Protein AF-0000000084809858 (afdb_homodimer)

Secondary structure (DSSP, 8-state):
-----------------------TT---HHHHHHHS-------------BTTBEEEEEE--B--TTTT-SB-HHHHHHHHHHTT-SEEEE--BSS--HHH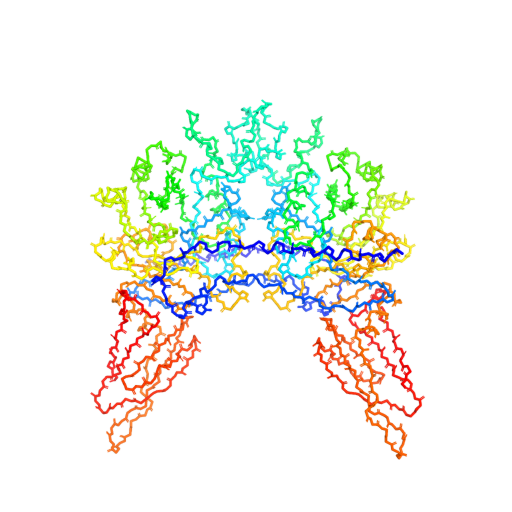HHHHHHTGGGS-TT-----SS-----S-TT---S-TTHHHHHHHHHHTTTTPEEEEEEEEE-SSGGG-EEEEES-S-GGG---SSHHHHHHHHHHTT-EEEEE-TTTT-SS----HHHHHHHHTT---EEEEEETTEE-THHHHHHHHHTPEEEEE--BSS-STTTTGGGT-PPPEEEEEESSSSHHHHHHHHHTT-EEEEETTEEEE-HHHHHHHHHHHEEEEEEEE-TTT--EEEEEEE-SS--EEEE-TTS--EEE-TT-EEEEEE-TTPPEEEEETTEESSSS---EEEE--/-----------------------TT---HHHHHHHS-------------BTTBEEEEEE--B--TTTT-SB-HHHHHHHHHHTT-SEEEE--BSS--HHHHHHHHHTGGGS-TT-----SS-----S-TT---S-TTHHHHHHHHHHTTTTPEEEEEEEEE-SSGGG-EEEEES-S-GGG---SSHHHHHHHHHHTT-EEEEE-TTTT-SS----HHHHHHHHTT---EEEEEETTEE-THHHHHHHHHT-EEEEE--BSS-STTTTGGGT-PPPEEEEEESSSSHHHHHHHHHTT-EEEEETTEEEE-HHHHHHHHHHHEEEEEEEE-TTT--EEEEEEE-SS--EEEE-TTS--EEE-TT-EEEEEE-TTPPEEEEETTEESSSS---EEEE--

Organism: NCBI:txid717959

Solvent-accessible surface area (backbone atoms only — not comparable to full-atom values): 41506 Å² total; per-residue (Å²): 135,84,78,75,77,75,74,76,73,76,73,72,76,68,78,66,72,73,70,67,75,60,41,74,79,52,54,57,58,70,51,43,74,60,27,43,71,73,65,86,66,63,44,78,66,50,67,48,62,43,95,83,17,40,60,41,36,22,30,73,34,30,40,20,41,83,2,68,11,34,28,33,40,52,45,50,43,53,50,38,44,37,63,34,41,41,33,40,23,41,24,34,39,72,50,48,36,54,38,53,30,55,50,45,54,32,37,44,64,62,33,55,87,77,66,61,43,62,79,58,76,59,40,61,60,57,76,40,95,77,63,86,49,51,45,57,49,48,57,41,51,48,24,43,63,48,18,66,80,69,72,41,35,67,40,34,31,27,18,49,56,46,83,62,71,67,62,39,38,31,35,32,34,55,47,82,56,54,68,62,29,74,50,88,50,68,68,52,22,54,48,40,31,48,73,56,65,21,45,24,28,40,38,52,64,48,68,91,26,88,50,79,66,69,34,73,55,43,51,50,42,54,72,72,61,57,58,41,24,34,34,31,29,39,59,63,45,56,39,45,67,46,44,50,50,26,62,77,66,68,27,16,44,26,9,17,40,62,37,36,68,75,60,49,77,75,14,55,75,68,74,32,65,65,36,21,18,37,36,43,15,78,48,82,45,71,66,36,43,49,50,17,44,77,68,40,37,28,30,16,32,44,79,65,33,34,34,36,53,52,68,58,50,52,45,50,49,57,52,26,39,48,73,44,80,75,46,67,41,84,90,72,42,34,28,37,32,37,42,34,28,71,18,58,60,49,42,35,35,32,40,85,96,48,75,72,44,77,47,46,48,67,36,74,45,78,49,77,36,57,52,97,46,54,47,54,37,29,36,68,42,32,29,49,33,68,84,40,51,49,71,47,75,42,83,119,136,82,79,76,77,76,74,76,71,75,73,72,74,67,78,64,70,74,70,67,71,62,41,71,82,52,56,56,61,71,53,43,72,61,28,43,72,74,65,86,68,63,44,78,66,50,68,49,62,43,97,84,17,40,60,40,36,23,32,74,34,28,40,20,42,84,2,70,12,34,27,32,41,52,46,50,44,52,51,37,43,37,60,35,41,40,34,39,25,41,25,34,40,70,52,49,35,52,39,52,33,55,51,44,55,31,38,43,65,62,31,54,87,76,67,61,44,62,77,57,76,59,39,60,60,57,78,37,94,78,63,85,50,49,46,57,50,47,57,40,50,49,23,44,63,48,18,66,80,69,72,39,35,66,41,33,32,28,19,48,57,46,83,61,72,66,64,40,38,31,35,32,33,56,48,82,56,55,68,63,27,76,50,88,49,67,67,52,22,54,48,39,30,48,74,57,66,21,46,24,29,39,40,52,64,46,67,93,24,86,49,77,68,68,34,74,54,44,51,50,41,52,71,71,62,58,55,41,25,36,33,31,29,39,60,65,44,54,40,46,66,46,43,50,50,25,63,76,66,68,26,16,44,27,8,17,41,62,36,38,66,75,62,48,77,76,14,55,74,67,74,32,66,65,36,20,18,36,36,42,15,80,49,82,44,71,68,36,44,49,50,16,45,75,68,41,36,28,30,17,30,46,80,65,33,36,35,37,52,52,66,60,50,51,44,48,50,56,52,26,39,50,75,43,80,76,44,66,40,84,89,72,42,33,29,36,32,36,42,35,27,72,18,59,60,51,42,37,35,32,40,84,95,48,74,69,44,76,46,46,48,68,35,73,45,78,48,77,37,58,54,95,47,54,46,54,37,30,35,68,42,33,31,48,33,67,85,42,50,50,72,46,74,41,84,118

InterPro domains:
  IPR003141 Polymerase/histidinol phosphatase, N-terminal [SM00481] (58-164)
  IPR004013 PHP domain [PF02811] (59-197)
  IPR016195 Polymerase/histidinol phosphatase-like [SSF89550] (54-302)
  IPR052018 PHP domain-containing protein [PTHR42924] (51-271)

pLDDT: mean 84.74, std 21.34, range [23.03, 98.94]

Radius of gyration: 29.97 Å; Cα contacts (8 Å, |Δi|>4): 1801; chains: 2; bounding box: 86×95×62 Å

Nearest PDB structures (foldseek):
  3e38-assembly1_B  TM=9.019E-01  e=1.355E-35  Phocaeicola vulgatus ATCC 8482
  7ug9-assembly1_A  TM=7.389E-01  e=3.335E-10  Escherichia coli
  9etk-assembly1_A  TM=5.899E-01  e=2.523E-08  Vibrio cholerae
  1e07-assembly1_A  TM=3.672E-01  e=1.810E-01  Homo sapiens
  8i4t-assembly1_H  TM=3.820E-01  e=1.246E+00  Severe fever with thrombocytopenia syndrome virus

Sequence (792 aa):
MKKLLFLAAALSAACAASAQGYYTDAYNPDITRHTGRIAAQRAEFILPEVNGYNVYKADLHTHSVYSDGDCTPEFRVREAWYDGLDVLAITEHVEYRRHEGKMLNFLKGYVPEGTEAINNNIIRRSADERGIQSDLNLPVKLARETARKYGLTIIPGAEITREPIAYGHYNALFTTDNNSLYATDALQSLRNAKAQGALVMHNHPGWRRKSLEHPEFEVKAYGEGLIDGIEIMNGAEFYPKAIARAHARKLFVSANTDIHDATAETYRLQGHSRNMTLIFARNNSLEALREALEARRTLAYSFGTIAGDEQLLKDLFTASVRTKVLHTDPSNGRRTVSLTNGSSVEYVLRFPGQNPVVLKPFSTLMTTVGRDKPLDVTVENMWYSEKDHPRIEINLMKKLLFLAAALSAACAASAQGYYTDAYNPDITRHTGRIAAQRAEFILPEVNGYNVYKADLHTHSVYSDGDCTPEFRVREAWYDGLDVLAITEHVEYRRHEGKMLNFLKGYVPEGTEAINNNIIRRSADERGIQSDLNLPVKLARETARKYGLTIIPGAEITREPIAYGHYNALFTTDNNSLYATDALQSLRNAKAQGALVMHNHPGWRRKSLEHPEFEVKAYGEGLIDGIEIMNGAEFYPKAIARAHARKLFVSANTDIHDATAETYRLQGHSRNMTLIFARNNSLEALREALEARRTLAYSFGTIAGDEQLLKDLFTASVRTKVLHTDPSNGRRTVSLTNGSSVEYVLRFPGQNPVVLKPFSTLMTTVGRDKPLDVTVENMWYSEKDHPRIEINL

Foldseek 3Di:
DPPPPPPPPPPLPPPPPPPPPPPVVVPPPVVVVVVPPPPQAADAFFFFAFPLFDKFWEFAAEEALQFQFDHALLVVLSLCRNLHGQEYEYAHAPQGRQNVLVVCVVVVVVDDPVPHSPPDRGCCVPVPPPADPDFLCVSQVVNCVSNVNRNHHYWYWYKYDDPPCLLAIKIWTNAPGSSQQDDNDSLVSLVSSVVRPTAIEGEPCPPPHPDNDHDPNNCVCLVVVSHAAYEQAEAPDGNQQVLVVCVVSVHAYEHHHSHRYRCCVRAVVVPHRAKTKIFGFNDNDPVRRVVSRNNNVIWTDHRQAIEHAQVSVQSRQPRQWDKDFDDADPVFRKTKMKIFGATQHKWWKDFPPDDIDIDHHRDMDIDIDGHQAWGWIWTCRYYSHSHDTHIDTHGD/DPPPPPPPPPPLPPPPPPPPDPPVVVPPPVVVVVVPPPPQAADAFFFFAFPLFDKFWEFAAEEALQFQFDHALLVVLSLCRNLHGQEYEYAHAPQGRQNVLVVCVVVVVVDDPVPHSPPDRGCCVPVPPPADPDFLCVSQVVNVVSNVNRNHHYWYWYKYDDPPCLLAIKIWTNAPGSSQQDDNDSLVSLVSSVVRVTAIEGEPCPPPDPDNDHDPNNCVCLVVVSHAAYEQAEAPDGNQQVLVVCVVSVHAYEHHHSHRYRCCVRAVVVPHRAKTKIFGFNDNDPVRRVVSRNNNVIWTDHRQAIEHAQVSVQSRQPRQWDKDFDDADPVFRKTKMKIFGATQHKWWKDFPPDDTDIDHHRDMDIDIDGHQAWGWIWGCSYYSHSHDTHIDTHGD

Structure (mmCIF, N/CA/C/O backbone):
data_AF-0000000084809858-model_v1
#
loop_
_entity.id
_entity.type
_entity.pdbx_description
1 polymer 'Histidinol phosphatase and related hydrolases of the PHP family'
#
loop_
_atom_site.group_PDB
_atom_site.id
_atom_site.type_symbol
_atom_site.label_atom_id
_atom_site.label_alt_id
_atom_site.label_comp_id
_atom_site.label_asym_id
_atom_site.label_entity_id
_atom_site.label_seq_id
_atom_site.pdbx_PDB_ins_code
_atom_site.Cartn_x
_atom_site.Cartn_y
_atom_site.Cartn_z
_atom_site.occupancy
_atom_site.B_iso_or_equiv
_atom_site.auth_seq_id
_atom_site.auth_comp_id
_atom_site.auth_asym_id
_atom_site.auth_atom_id
_atom_site.pdbx_PDB_model_num
ATOM 1 N N . MET A 1 1 ? 8.969 -48.906 28.484 1 25.41 1 MET A N 1
ATOM 2 C CA . MET A 1 1 ? 9.688 -47.625 28.562 1 25.41 1 MET A CA 1
ATOM 3 C C . MET A 1 1 ? 8.945 -46.562 27.781 1 25.41 1 MET A C 1
ATOM 5 O O . MET A 1 1 ? 8.734 -46.656 26.578 1 25.41 1 MET A O 1
ATOM 9 N N . LYS A 1 2 ? 8.016 -45.844 28.5 1 28.03 2 LYS A N 1
ATOM 10 C CA . LYS A 1 2 ? 6.879 -44.969 28.188 1 28.03 2 LYS A CA 1
ATOM 11 C C . LYS A 1 2 ? 7.344 -43.688 27.547 1 28.03 2 LYS A C 1
ATOM 13 O O . LYS A 1 2 ? 8.117 -42.938 28.141 1 28.03 2 LYS A O 1
ATOM 18 N N . LYS A 1 3 ? 7.461 -43.688 26.188 1 28.19 3 LYS A N 1
ATOM 19 C CA . LYS A 1 3 ? 7.988 -42.656 25.297 1 28.19 3 LYS A CA 1
ATOM 20 C C . LYS A 1 3 ? 7.355 -41.312 25.578 1 28.19 3 LYS A C 1
ATOM 22 O O . LYS A 1 3 ? 6.141 -41.156 25.438 1 28.19 3 LYS A O 1
ATOM 27 N N . LEU A 1 4 ? 7.902 -40.562 26.547 1 25.06 4 LEU A N 1
ATOM 28 C CA . LEU A 1 4 ? 7.48 -39.25 26.984 1 25.06 4 LEU A CA 1
ATOM 29 C C . LEU A 1 4 ? 7.461 -38.281 25.812 1 25.06 4 LEU A C 1
ATOM 31 O O . LEU A 1 4 ? 8.477 -38.062 25.141 1 25.06 4 LEU A O 1
ATOM 35 N N . LEU A 1 5 ? 6.344 -38.188 25.156 1 23.94 5 LEU A N 1
ATOM 36 C CA . LEU A 1 5 ? 5.984 -37.312 24.047 1 23.94 5 LEU A CA 1
ATOM 37 C C . LEU A 1 5 ? 6.285 -35.844 24.375 1 23.94 5 LEU A C 1
ATOM 39 O O . LEU A 1 5 ? 5.688 -35.281 25.297 1 23.94 5 LEU A O 1
ATOM 43 N N . PHE A 1 6 ? 7.594 -35.469 24.406 1 25.19 6 PHE A N 1
ATOM 44 C CA . PHE A 1 6 ? 7.945 -34.094 24.656 1 25.19 6 PHE A CA 1
ATOM 45 C C . PHE A 1 6 ? 7.266 -33.156 23.656 1 25.19 6 PHE A C 1
ATOM 47 O O . PHE A 1 6 ? 7.484 -33.281 22.453 1 25.19 6 PHE A O 1
ATOM 54 N N . LEU A 1 7 ? 6.07 -32.75 23.938 1 24.38 7 LEU A N 1
ATOM 55 C CA . LEU A 1 7 ? 5.289 -31.719 23.266 1 24.38 7 LEU A CA 1
ATOM 56 C C . LEU A 1 7 ? 6.094 -30.422 23.156 1 24.38 7 LEU A C 1
ATOM 58 O O . LEU A 1 7 ? 6.422 -29.797 24.172 1 24.38 7 LEU A O 1
ATOM 62 N N . ALA A 1 8 ? 7.066 -30.391 22.266 1 26.62 8 ALA A N 1
ATOM 63 C CA . ALA A 1 8 ? 7.746 -29.125 22.047 1 26.62 8 ALA A CA 1
ATOM 64 C C . ALA A 1 8 ? 6.742 -28 21.781 1 26.62 8 ALA A C 1
ATOM 66 O O . ALA A 1 8 ? 6.016 -28.047 20.781 1 26.62 8 ALA A O 1
ATOM 67 N N . ALA A 1 9 ? 6.199 -27.422 22.797 1 25.33 9 ALA A N 1
ATOM 68 C CA . ALA A 1 9 ? 5.414 -26.188 22.797 1 25.33 9 ALA A CA 1
ATOM 69 C C . ALA A 1 9 ? 6.145 -25.078 22.047 1 25.33 9 ALA A C 1
ATOM 71 O O . ALA A 1 9 ? 7.219 -24.641 22.469 1 25.33 9 ALA A O 1
ATOM 72 N N . ALA A 1 10 ? 6.172 -25.203 20.766 1 26.22 10 ALA A N 1
ATOM 73 C CA . ALA A 1 10 ? 6.688 -24.078 20 1 26.22 10 ALA A CA 1
ATOM 74 C C . ALA A 1 10 ? 6.09 -22.766 20.484 1 26.22 10 ALA A C 1
ATOM 76 O O . ALA A 1 10 ? 4.879 -22.547 20.391 1 26.22 10 ALA A O 1
ATOM 77 N N . LEU A 1 11 ? 6.688 -22.188 21.547 1 23.78 11 LEU A N 1
ATOM 78 C CA . LEU A 1 11 ? 6.398 -20.844 22.031 1 23.78 11 LEU A CA 1
ATOM 79 C C . LEU A 1 11 ? 6.445 -19.828 20.891 1 23.78 11 LEU A C 1
ATOM 81 O O . LEU A 1 11 ? 7.484 -19.656 20.25 1 23.78 11 LEU A O 1
ATOM 85 N N . SER A 1 12 ? 5.371 -19.719 20.203 1 25.11 12 SER A N 1
ATOM 86 C CA . SER A 1 12 ? 5.113 -18.625 19.266 1 25.11 12 SER A CA 1
ATOM 87 C C . SER A 1 12 ? 5.531 -17.281 19.859 1 25.11 12 SER A C 1
ATOM 89 O O . SER A 1 12 ? 5.004 -16.859 20.891 1 25.11 12 SER A O 1
ATOM 91 N N . ALA A 1 13 ? 6.805 -17.078 19.844 1 24.69 13 ALA A N 1
ATOM 92 C CA . ALA A 1 13 ? 7.219 -15.742 20.25 1 24.69 13 ALA A CA 1
ATOM 93 C C . ALA A 1 13 ? 6.379 -14.68 19.547 1 24.69 13 ALA A C 1
ATOM 95 O O . ALA A 1 13 ? 6.473 -14.508 18.328 1 24.69 13 ALA A O 1
ATOM 96 N N . ALA A 1 14 ? 5.234 -14.477 20.031 1 24.84 14 ALA A N 1
ATOM 97 C CA . ALA A 1 14 ? 4.465 -13.266 19.75 1 24.84 14 ALA A CA 1
ATOM 98 C C . ALA A 1 14 ? 5.348 -12.023 19.828 1 24.84 14 ALA A C 1
ATOM 100 O O . ALA A 1 14 ? 5.965 -11.75 20.859 1 24.84 14 ALA A O 1
ATOM 101 N N . CYS A 1 15 ? 6.09 -11.773 18.828 1 25.97 15 CYS A N 1
ATOM 102 C CA . CYS A 1 15 ? 6.691 -10.438 18.812 1 25.97 15 CYS A CA 1
ATOM 103 C C . CYS A 1 15 ? 5.73 -9.406 19.391 1 25.97 15 CYS A C 1
ATOM 105 O O . CYS A 1 15 ? 4.691 -9.117 18.781 1 25.97 15 CYS A O 1
ATOM 107 N N . ALA A 1 16 ? 5.688 -9.367 20.719 1 26.03 16 ALA A N 1
ATOM 108 C CA . ALA A 1 16 ? 5.074 -8.234 21.406 1 26.03 16 ALA A CA 1
ATOM 109 C C . ALA A 1 16 ? 5.59 -6.914 20.859 1 26.03 16 ALA A C 1
ATOM 111 O O . ALA A 1 16 ? 6.793 -6.641 20.891 1 26.03 16 ALA A O 1
ATOM 112 N N . ALA A 1 17 ? 5.082 -6.465 19.844 1 28.56 17 ALA A N 1
ATOM 113 C CA . ALA A 1 17 ? 5.223 -5.016 19.75 1 28.56 17 ALA A CA 1
ATOM 114 C C . ALA A 1 17 ? 5.109 -4.359 21.125 1 28.56 17 ALA A C 1
ATOM 116 O O . ALA A 1 17 ? 4.082 -4.48 21.797 1 28.56 17 ALA A O 1
ATOM 117 N N . SER A 1 18 ? 6.168 -4.48 21.828 1 25.73 18 SER A N 1
ATOM 118 C CA . SER A 1 18 ? 6.188 -3.641 23.031 1 25.73 18 SER A CA 1
ATOM 119 C C . SER A 1 18 ? 5.484 -2.311 22.781 1 25.73 18 SER A C 1
ATOM 121 O O . SER A 1 18 ? 5.883 -1.545 21.891 1 25.73 18 SER A O 1
ATOM 123 N N . ALA A 1 19 ? 4.281 -2.324 23.016 1 29.11 19 ALA A N 1
ATOM 124 C CA . ALA A 1 19 ? 3.539 -1.089 23.25 1 29.11 19 ALA A CA 1
ATOM 125 C C . ALA A 1 19 ? 4.277 -0.193 24.25 1 29.11 19 ALA A C 1
ATOM 127 O O . ALA A 1 19 ? 4.348 -0.499 25.438 1 29.11 19 ALA A O 1
ATOM 128 N N . GLN A 1 20 ? 5.387 0.285 24 1 28.97 20 GLN A N 1
ATOM 129 C CA . GLN A 1 20 ? 5.832 1.333 24.922 1 28.97 20 GLN A CA 1
ATOM 130 C C . GLN A 1 20 ? 4.648 2.123 25.469 1 28.97 20 GLN A C 1
ATOM 132 O O . GLN A 1 20 ? 3.711 2.439 24.734 1 28.97 20 GLN A O 1
ATOM 137 N N . GLY A 1 21 ? 4.504 2.107 26.766 1 29.97 21 GLY A N 1
ATOM 138 C CA . GLY A 1 21 ? 3.514 2.816 27.562 1 29.97 21 GLY A CA 1
ATOM 139 C C . GLY A 1 21 ? 3.254 4.227 27.062 1 29.97 21 GLY A C 1
ATOM 140 O O . GLY A 1 21 ? 4.172 5.047 27 1 29.97 21 GLY A O 1
ATOM 141 N N . TYR A 1 22 ? 2.354 4.359 26.109 1 31.97 22 TYR A N 1
ATOM 142 C CA . TYR A 1 22 ? 1.729 5.551 25.547 1 31.97 22 TYR A CA 1
ATOM 143 C C . TYR A 1 22 ? 1.34 6.535 26.641 1 31.97 22 TYR A C 1
ATOM 145 O O . TYR A 1 22 ? 1.13 6.141 27.797 1 31.97 22 TYR A O 1
ATOM 153 N N . TYR A 1 23 ? 1.723 7.641 26.516 1 36.31 23 TYR A N 1
ATOM 154 C CA . TYR A 1 23 ? 1.139 8.703 27.328 1 36.31 23 TYR A CA 1
ATOM 155 C C . TYR A 1 23 ? -0.349 8.453 27.562 1 36.31 23 TYR A C 1
ATOM 157 O O . TYR A 1 23 ? -1.108 8.281 26.609 1 36.31 23 TYR A O 1
ATOM 165 N N . THR A 1 24 ? -0.735 7.82 28.719 1 36.41 24 THR A N 1
ATOM 166 C CA . THR A 1 24 ? -2.047 7.461 29.25 1 36.41 24 THR A CA 1
ATOM 167 C C . THR A 1 24 ? -3.068 8.555 28.953 1 36.41 24 THR A C 1
ATOM 169 O O . THR A 1 24 ? -4.266 8.281 28.859 1 36.41 24 THR A O 1
ATOM 172 N N . ASP A 1 25 ? -2.674 9.688 28.969 1 36.97 25 ASP A N 1
ATOM 173 C CA . ASP A 1 25 ? -3.74 10.68 28.938 1 36.97 25 ASP A CA 1
ATOM 174 C C . ASP A 1 25 ? -4.199 10.953 27.5 1 36.97 25 ASP A C 1
ATOM 176 O O . ASP A 1 25 ? -4.992 11.867 27.266 1 36.97 25 ASP A O 1
ATOM 180 N N . ALA A 1 26 ? -3.547 10.406 26.578 1 40.69 26 ALA A N 1
ATOM 181 C CA . ALA A 1 26 ? -4.027 10.547 25.219 1 40.69 26 ALA A CA 1
ATOM 182 C C . ALA A 1 26 ? -5.266 9.688 24.969 1 40.69 26 ALA A C 1
ATOM 184 O O . ALA A 1 26 ? -5.148 8.5 24.672 1 40.69 26 ALA A O 1
ATOM 185 N N . TYR A 1 27 ? -6.305 9.688 25.938 1 35.72 27 TYR A N 1
ATOM 186 C CA . TYR A 1 27 ? -7.48 8.828 25.922 1 35.72 27 TYR A CA 1
ATOM 187 C C . TYR A 1 27 ? -8.422 9.219 24.781 1 35.72 27 TYR A C 1
ATOM 189 O O . TYR A 1 27 ? -9.625 8.93 24.844 1 35.72 27 TYR A O 1
ATOM 197 N N . ASN A 1 28 ? -8.172 9.914 23.844 1 38.06 28 ASN A N 1
ATOM 198 C CA . ASN A 1 28 ? -9.477 10.148 23.234 1 38.06 28 ASN A CA 1
ATOM 199 C C . ASN A 1 28 ? -10.102 8.859 22.719 1 38.06 28 ASN A C 1
ATOM 201 O O . ASN A 1 28 ? -9.531 8.188 21.859 1 38.06 28 ASN A O 1
ATOM 205 N N . PRO A 1 29 ? -11.109 8.398 23.375 1 35.59 29 PRO A N 1
ATOM 206 C CA . PRO A 1 29 ? -11.898 7.191 23.109 1 35.59 29 PRO A CA 1
ATOM 207 C C . PRO A 1 29 ? -12.078 6.914 21.625 1 35.59 29 PRO A C 1
ATOM 209 O O . PRO A 1 29 ? -12.008 5.758 21.203 1 35.59 29 PRO A O 1
ATOM 212 N N . ASP A 1 30 ? -12.562 7.895 20.969 1 38.91 30 ASP A N 1
ATOM 213 C CA . ASP A 1 30 ? -12.93 7.613 19.578 1 38.91 30 ASP A CA 1
ATOM 214 C C . ASP A 1 30 ? -11.695 7.383 18.719 1 38.91 30 ASP A C 1
ATOM 216 O O . ASP A 1 30 ? -11.734 6.598 17.766 1 38.91 30 ASP A O 1
ATOM 220 N N . ILE A 1 31 ? -10.75 8.211 18.984 1 40.38 31 ILE A N 1
ATOM 221 C CA . ILE A 1 31 ? -9.461 7.902 18.359 1 40.38 31 ILE A CA 1
ATOM 222 C C . ILE A 1 31 ? -8.969 6.543 18.859 1 40.38 31 ILE A C 1
ATOM 224 O O . ILE A 1 31 ? -8.172 5.883 18.188 1 40.38 31 ILE A O 1
ATOM 228 N N . THR A 1 32 ? -9.312 6.27 20.156 1 37.81 32 THR A N 1
ATOM 229 C CA . THR A 1 32 ? -9.016 4.969 20.734 1 37.81 32 THR A CA 1
ATOM 230 C C . THR A 1 32 ? -9.648 3.85 19.922 1 37.81 32 THR A C 1
ATOM 232 O O . THR A 1 32 ? -9.148 2.719 19.922 1 37.81 32 THR A O 1
ATOM 235 N N . ARG A 1 33 ? -10.945 4.148 19.672 1 37.75 33 ARG A N 1
ATOM 236 C CA . ARG A 1 33 ? -11.516 3.109 18.828 1 37.75 33 ARG A CA 1
ATOM 237 C C . ARG A 1 33 ? -10.641 2.846 17.609 1 37.75 33 ARG A C 1
ATOM 239 O O . ARG A 1 33 ? -10.602 1.727 17.094 1 37.75 33 ARG A O 1
ATOM 246 N N . HIS A 1 34 ? -10.117 3.891 17.109 1 38.59 34 HIS A N 1
ATOM 247 C CA . HIS A 1 34 ? -9.273 3.754 15.93 1 38.59 34 HIS A CA 1
ATOM 248 C C . HIS A 1 34 ? -7.797 3.729 16.312 1 38.59 34 HIS A C 1
ATOM 250 O O . HIS A 1 34 ? -6.941 3.432 15.469 1 38.59 34 HIS A O 1
ATOM 256 N N . THR A 1 35 ? -7.5 4.375 17.422 1 39.62 35 THR A N 1
ATOM 257 C CA . THR A 1 35 ? -6.117 4.547 17.844 1 39.62 35 THR A CA 1
ATOM 258 C C . THR A 1 35 ? -5.496 3.203 18.219 1 39.62 35 THR A C 1
ATOM 260 O O . THR A 1 35 ? -4.324 3.141 18.594 1 39.62 35 THR A O 1
ATOM 263 N N . GLY A 1 36 ? -6.355 2.316 18.594 1 38.56 36 GLY A N 1
ATOM 264 C CA . GLY A 1 36 ? -5.566 1.111 18.797 1 38.56 36 GLY A CA 1
ATOM 265 C C . GLY A 1 36 ? -4.672 0.781 17.625 1 38.56 36 GLY A C 1
ATOM 266 O O . GLY A 1 36 ? -4.914 1.236 16.5 1 38.56 36 GLY A O 1
ATOM 267 N N . ARG A 1 37 ? -3.48 0.61 17.969 1 43.88 37 ARG A N 1
ATOM 268 C CA . ARG A 1 37 ? -2.59 0.079 16.953 1 43.88 37 ARG A CA 1
ATOM 269 C C . ARG A 1 37 ? -3.363 -0.751 15.93 1 43.88 37 ARG A C 1
ATOM 271 O O . ARG A 1 37 ? -4.055 -1.705 16.297 1 43.88 37 ARG A O 1
ATOM 278 N N . ILE A 1 38 ? -3.934 0.092 15.094 1 50.16 38 ILE A N 1
ATOM 279 C CA . ILE A 1 38 ? -4.52 -0.708 14.023 1 50.16 38 ILE A CA 1
ATOM 280 C C . ILE A 1 38 ? -3.676 -1.96 13.797 1 50.16 38 ILE A C 1
ATOM 282 O O . ILE A 1 38 ? -2.504 -1.867 13.422 1 50.16 38 ILE A O 1
ATOM 286 N N . ALA A 1 39 ? -4.004 -2.928 14.602 1 58.38 39 ALA A N 1
ATOM 287 C CA . ALA A 1 39 ? -3.361 -4.23 14.445 1 58.38 39 ALA A CA 1
ATOM 288 C C . ALA A 1 39 ? -3.391 -4.68 12.984 1 58.38 39 ALA A C 1
ATOM 290 O O . ALA A 1 39 ? -4.41 -4.539 12.305 1 58.38 39 ALA A O 1
ATOM 291 N N . ALA A 1 40 ? -2.277 -4.812 12.508 1 64.5 40 ALA A N 1
ATOM 292 C CA . ALA A 1 40 ? -2.119 -5.402 11.18 1 64.5 40 ALA A CA 1
ATOM 293 C C . ALA A 1 40 ? -3.059 -6.59 10.984 1 64.5 40 ALA A C 1
ATOM 295 O O . ALA A 1 40 ? -3.199 -7.426 11.883 1 64.5 40 ALA A O 1
ATOM 296 N N . GLN A 1 41 ? -3.965 -6.559 10.047 1 76.81 41 GLN A N 1
ATOM 297 C CA . GLN A 1 41 ? -4.836 -7.691 9.742 1 76.81 41 GLN A CA 1
ATOM 298 C C . GLN A 1 41 ? -4.434 -8.359 8.43 1 76.81 41 GLN A C 1
ATOM 300 O O . GLN A 1 41 ? -4.16 -7.68 7.441 1 76.81 41 GLN A O 1
ATOM 305 N N . ARG A 1 42 ? -4.301 -9.656 8.516 1 88.5 42 ARG A N 1
ATOM 306 C CA . ARG A 1 42 ? -4.004 -10.484 7.348 1 88.5 42 ARG A CA 1
ATOM 307 C C . ARG A 1 42 ? -5.281 -10.852 6.598 1 88.5 42 ARG A C 1
ATOM 309 O O . ARG A 1 42 ? -6.27 -11.258 7.207 1 88.5 42 ARG A O 1
ATOM 316 N N . ALA A 1 43 ? -5.297 -10.555 5.277 1 91.25 43 ALA A N 1
ATOM 317 C CA . ALA A 1 43 ? -6.418 -10.977 4.441 1 91.25 43 ALA A CA 1
ATOM 318 C C . ALA A 1 43 ? -6.297 -12.453 4.07 1 91.25 43 ALA A C 1
ATOM 320 O O . ALA A 1 43 ? -5.652 -12.797 3.08 1 91.25 43 ALA A O 1
ATOM 321 N N . GLU A 1 44 ? -7.004 -13.273 4.77 1 90.94 44 GLU A N 1
ATOM 322 C CA . GLU A 1 44 ? -6.891 -14.719 4.562 1 90.94 44 GLU A CA 1
ATOM 323 C C . GLU A 1 44 ? -7.52 -15.133 3.24 1 90.94 44 GLU A C 1
ATOM 325 O O . GLU A 1 44 ? -8.57 -14.617 2.854 1 90.94 44 GLU A O 1
ATOM 330 N N . PHE A 1 45 ? -6.883 -15.953 2.51 1 95.62 45 PHE A N 1
ATOM 331 C CA . PHE A 1 45 ? -7.391 -16.656 1.341 1 95.62 45 PHE A CA 1
ATOM 332 C C . PHE A 1 45 ? -7.512 -18.156 1.621 1 95.62 45 PHE A C 1
ATOM 334 O O . PHE A 1 45 ? -6.535 -18.891 1.492 1 95.62 45 PHE A O 1
ATOM 341 N N . ILE A 1 46 ? -8.68 -18.547 1.908 1 93.81 46 ILE A N 1
ATOM 342 C CA . ILE A 1 46 ? -8.914 -19.875 2.453 1 93.81 46 ILE A CA 1
ATOM 343 C C . ILE A 1 46 ? -9.141 -20.875 1.312 1 93.81 46 ILE A C 1
ATOM 345 O O . ILE A 1 46 ? -10.008 -20.656 0.46 1 93.81 46 ILE A O 1
ATOM 349 N N . LEU A 1 47 ? -8.32 -21.891 1.25 1 97 47 LEU A N 1
ATOM 350 C CA . LEU A 1 47 ? -8.422 -23 0.3 1 97 47 LEU A CA 1
ATOM 351 C C . LEU A 1 47 ? -8.414 -24.344 1.022 1 97 47 LEU A C 1
ATOM 353 O O . LEU A 1 47 ? -7.777 -24.484 2.07 1 97 47 LEU A O 1
ATOM 357 N N . PRO A 1 48 ? -9.102 -25.312 0.462 1 94.75 48 PRO A N 1
ATOM 358 C CA . PRO A 1 48 ? -9.086 -26.641 1.072 1 94.75 48 PRO A CA 1
ATOM 359 C C . PRO A 1 48 ? -7.816 -27.422 0.761 1 94.75 48 PRO A C 1
ATOM 361 O O . PRO A 1 48 ? -7.062 -27.047 -0.14 1 94.75 48 PRO A O 1
ATOM 364 N N . GLU A 1 49 ? -7.605 -28.438 1.624 1 93.94 49 GLU A N 1
ATOM 365 C CA . GLU A 1 49 ? -6.672 -29.484 1.202 1 93.94 49 GLU A CA 1
ATOM 366 C C . GLU A 1 49 ? -7.191 -30.219 -0.021 1 93.94 49 GLU A C 1
ATOM 368 O O . GLU A 1 49 ? -8.391 -30.5 -0.123 1 93.94 49 GLU A O 1
ATOM 373 N N . VAL A 1 50 ? -6.324 -30.5 -0.923 1 97.38 50 VAL A N 1
ATOM 374 C CA . VAL A 1 50 ? -6.699 -31.203 -2.15 1 97.38 50 VAL A CA 1
ATOM 375 C C . VAL A 1 50 ? -5.828 -32.438 -2.332 1 97.38 50 VAL A C 1
ATOM 377 O O . VAL A 1 50 ? -4.613 -32.344 -2.506 1 97.38 50 VAL A O 1
ATOM 380 N N . ASN A 1 51 ? -6.426 -33.594 -2.275 1 96 51 ASN A N 1
ATOM 381 C CA . ASN A 1 51 ? -5.75 -34.875 -2.516 1 96 51 ASN A CA 1
ATOM 382 C C . ASN A 1 51 ? -4.531 -35.031 -1.612 1 96 51 ASN A C 1
ATOM 384 O O . ASN A 1 51 ? -3.461 -35.438 -2.072 1 96 51 ASN A O 1
ATOM 388 N N . GLY A 1 52 ? -4.633 -34.594 -0.48 1 96.38 52 GLY A N 1
ATOM 389 C CA . GLY A 1 52 ? -3.576 -34.781 0.499 1 96.38 52 GLY A CA 1
ATOM 390 C C . GLY A 1 52 ? -2.537 -33.688 0.483 1 96.38 52 GLY A C 1
ATOM 391 O O . GLY A 1 52 ? -1.576 -33.719 1.253 1 96.38 52 GLY A O 1
ATOM 392 N N . TYR A 1 53 ? -2.697 -32.656 -0.354 1 98.5 53 TYR A N 1
ATOM 393 C CA . TYR A 1 53 ? -1.768 -31.531 -0.43 1 98.5 53 TYR A CA 1
ATOM 394 C C . TYR A 1 53 ? -2.404 -30.266 0.117 1 98.5 53 TYR A C 1
ATOM 396 O O . TYR A 1 53 ? -3.592 -30.016 -0.1 1 98.5 53 TYR A O 1
ATOM 404 N N . ASN A 1 54 ? -1.646 -29.562 0.887 1 97.75 54 ASN A N 1
ATOM 405 C CA . ASN A 1 54 ? -2.031 -28.188 1.2 1 97.75 54 ASN A CA 1
ATOM 406 C C . ASN A 1 54 ? -1.836 -27.266 0.002 1 97.75 54 ASN A C 1
ATOM 408 O O . ASN A 1 54 ? -0.939 -27.484 -0.814 1 97.75 54 ASN A O 1
ATOM 412 N N . VAL A 1 55 ? -2.676 -26.281 -0.079 1 98.62 55 VAL A N 1
ATOM 413 C CA . VAL A 1 55 ? -2.545 -25.328 -1.168 1 98.62 55 VAL A CA 1
ATOM 414 C C . VAL A 1 55 ? -1.91 -24.031 -0.647 1 98.62 55 VAL A C 1
ATOM 416 O O . VAL A 1 55 ? -2.539 -23.281 0.104 1 98.62 55 VAL A O 1
ATOM 419 N N . TYR A 1 56 ? -0.725 -23.766 -1.033 1 98.69 56 TYR A N 1
ATOM 420 C CA . TYR A 1 56 ? 0.009 -22.594 -0.593 1 98.69 56 TYR A CA 1
ATOM 421 C C . TYR A 1 56 ? -0.094 -21.469 -1.621 1 98.69 56 TYR A C 1
ATOM 423 O O . TYR A 1 56 ? 0.036 -21.703 -2.824 1 98.69 56 TYR A O 1
ATOM 431 N N . LYS A 1 57 ? -0.422 -20.281 -1.172 1 98.81 57 LYS A N 1
ATOM 432 C CA . LYS A 1 57 ? -0.507 -19.094 -2.002 1 98.81 57 LYS A CA 1
ATOM 433 C C . LYS A 1 57 ? 0.864 -18.438 -2.176 1 98.81 57 LYS A C 1
ATOM 435 O O . LYS A 1 57 ? 1.513 -18.078 -1.191 1 98.81 57 LYS A O 1
ATOM 440 N N . ALA A 1 58 ? 1.266 -18.297 -3.482 1 98.88 58 ALA A N 1
ATOM 441 C CA . ALA A 1 58 ? 2.625 -17.828 -3.742 1 98.88 58 ALA A CA 1
ATOM 442 C C . ALA A 1 58 ? 2.633 -16.719 -4.777 1 98.88 58 ALA A C 1
ATOM 444 O O . ALA A 1 58 ? 1.809 -16.703 -5.695 1 98.88 58 ALA A O 1
ATOM 445 N N . ASP A 1 59 ? 3.477 -15.742 -4.59 1 98.88 59 ASP A N 1
ATOM 446 C CA . ASP A 1 59 ? 3.898 -14.812 -5.629 1 98.88 59 ASP A CA 1
ATOM 447 C C . ASP A 1 59 ? 5.363 -15.039 -6.004 1 98.88 59 ASP A C 1
ATOM 449 O O . ASP A 1 59 ? 6.262 -14.75 -5.215 1 98.88 59 ASP A O 1
ATOM 453 N N . LEU A 1 60 ? 5.594 -15.492 -7.227 1 98.88 60 LEU A N 1
ATOM 454 C CA . LEU A 1 60 ? 6.914 -15.961 -7.625 1 98.88 60 LEU A CA 1
ATOM 455 C C . LEU A 1 60 ? 7.633 -14.914 -8.469 1 98.88 60 LEU A C 1
ATOM 457 O O . LEU A 1 60 ? 8.68 -15.203 -9.062 1 98.88 60 LEU A O 1
ATOM 461 N N . HIS A 1 61 ? 7.078 -13.695 -8.594 1 98.81 61 HIS A N 1
ATOM 462 C CA . HIS A 1 61 ? 7.617 -12.641 -9.438 1 98.81 61 HIS A CA 1
ATOM 463 C C . HIS A 1 61 ? 7.383 -11.266 -8.82 1 98.81 61 HIS A C 1
ATOM 465 O O . HIS A 1 61 ? 6.348 -10.641 -9.062 1 98.81 61 HIS A O 1
ATOM 471 N N . THR A 1 62 ? 8.414 -10.766 -8.078 1 98.31 62 THR A N 1
ATOM 472 C CA . THR A 1 62 ? 8.297 -9.484 -7.391 1 98.31 62 THR A CA 1
ATOM 473 C C . THR A 1 62 ? 9.602 -8.695 -7.496 1 98.31 62 THR A C 1
ATOM 475 O O . THR A 1 62 ? 10.664 -9.273 -7.727 1 98.31 62 THR A O 1
ATOM 478 N N . HIS A 1 63 ? 9.531 -7.418 -7.297 1 97.62 63 HIS A N 1
ATOM 479 C CA . HIS A 1 63 ? 10.703 -6.547 -7.348 1 97.62 63 HIS A CA 1
ATOM 480 C C . HIS A 1 63 ? 10.734 -5.602 -6.152 1 97.62 63 HIS A C 1
ATOM 482 O O . HIS A 1 63 ? 9.688 -5.25 -5.602 1 97.62 63 HIS A O 1
ATOM 488 N N . SER A 1 64 ? 11.867 -5.227 -5.754 1 97.62 64 SER A N 1
ATOM 489 C CA . SER A 1 64 ? 12.094 -4.266 -4.68 1 97.62 64 SER A CA 1
ATOM 490 C C . SER A 1 64 ? 13.023 -3.143 -5.129 1 97.62 64 SER A C 1
ATOM 492 O O . SER A 1 64 ? 13.32 -3.014 -6.32 1 97.62 64 SER A O 1
ATOM 494 N N . VAL A 1 65 ? 13.477 -2.266 -4.199 1 96.12 65 VAL A N 1
ATOM 495 C CA . VAL A 1 65 ? 14.297 -1.092 -4.48 1 96.12 65 VAL A CA 1
ATOM 496 C C . VAL A 1 65 ? 15.664 -1.527 -4.992 1 96.12 65 VAL A C 1
ATOM 498 O O . VAL A 1 65 ? 16.438 -0.711 -5.512 1 96.12 65 VAL A O 1
ATOM 501 N N . TYR A 1 66 ? 16 -2.832 -4.914 1 95.5 66 TYR A N 1
ATOM 502 C CA . TYR A 1 66 ? 17.328 -3.289 -5.32 1 95.5 66 TYR A CA 1
ATOM 503 C C . TYR A 1 66 ? 17.344 -3.67 -6.797 1 95.5 66 TYR A C 1
ATOM 505 O O . TYR A 1 66 ? 18.297 -4.301 -7.27 1 95.5 66 TYR A O 1
ATOM 513 N N . SER A 1 67 ? 16.344 -3.422 -7.539 1 93.75 67 SER A N 1
ATOM 514 C CA . SER A 1 67 ? 16.312 -3.32 -8.992 1 93.75 67 SER A CA 1
ATOM 515 C C . SER A 1 67 ? 15.43 -2.16 -9.453 1 93.75 67 SER A C 1
ATOM 517 O O . SER A 1 67 ? 15.852 -1.004 -9.422 1 93.75 67 SER A O 1
ATOM 519 N N . ASP A 1 68 ? 14.125 -2.418 -9.625 1 93.19 68 ASP A N 1
ATOM 520 C CA . ASP A 1 68 ? 13.32 -1.303 -10.117 1 93.19 68 ASP A CA 1
ATOM 521 C C . ASP A 1 68 ? 11.977 -1.237 -9.391 1 93.19 68 ASP A C 1
ATOM 523 O O . ASP A 1 68 ? 11.055 -0.547 -9.836 1 93.19 68 ASP A O 1
ATOM 527 N N . GLY A 1 69 ? 11.797 -1.967 -8.312 1 95 69 GLY A N 1
ATOM 528 C CA . GLY A 1 69 ? 10.648 -1.79 -7.438 1 95 69 GLY A CA 1
ATOM 529 C C . GLY A 1 69 ? 10.789 -0.595 -6.512 1 95 69 GLY A C 1
ATOM 530 O O . GLY A 1 69 ? 11.898 -0.111 -6.273 1 95 69 GLY A O 1
ATOM 531 N N . ASP A 1 70 ? 9.719 -0.197 -5.895 1 95.88 70 ASP A N 1
ATOM 532 C CA . ASP A 1 70 ? 9.75 1.043 -5.125 1 95.88 70 ASP A CA 1
ATOM 533 C C . ASP A 1 70 ? 9.562 0.769 -3.633 1 95.88 70 ASP A C 1
ATOM 535 O O . ASP A 1 70 ? 9.289 1.687 -2.857 1 95.88 70 ASP A O 1
ATOM 539 N N . CYS A 1 71 ? 9.695 -0.51 -3.23 1 96.38 71 CYS A N 1
ATOM 540 C CA . CYS A 1 71 ? 9.617 -0.912 -1.831 1 96.38 71 CYS A CA 1
ATOM 541 C C . CYS A 1 71 ? 10.781 -1.831 -1.463 1 96.38 71 CYS A C 1
ATOM 543 O O . CYS A 1 71 ? 11.328 -2.516 -2.324 1 96.38 71 CYS A O 1
ATOM 545 N N . THR A 1 72 ? 11.102 -1.893 -0.195 1 96.94 72 THR A N 1
ATOM 546 C CA . THR A 1 72 ? 12.18 -2.75 0.271 1 96.94 72 THR A CA 1
ATOM 547 C C . THR A 1 72 ? 11.742 -4.211 0.309 1 96.94 72 THR A C 1
ATOM 549 O O . THR A 1 72 ? 10.547 -4.504 0.258 1 96.94 72 THR A O 1
ATOM 552 N N . PRO A 1 73 ? 12.734 -5.113 0.357 1 97.94 73 PRO A N 1
ATOM 553 C CA . PRO A 1 73 ? 12.367 -6.52 0.545 1 97.94 73 PRO A CA 1
ATOM 554 C C . PRO A 1 73 ? 11.555 -6.758 1.816 1 97.94 73 PRO A C 1
ATOM 556 O O . PRO A 1 73 ? 10.656 -7.602 1.832 1 97.94 73 PRO A O 1
ATOM 559 N N . GLU A 1 74 ? 11.859 -6.027 2.918 1 95.88 74 GLU A N 1
ATOM 560 C CA . GLU A 1 74 ? 11.117 -6.145 4.168 1 95.88 74 GLU A CA 1
ATOM 561 C C . GLU A 1 74 ? 9.648 -5.762 3.973 1 95.88 74 GLU A C 1
ATOM 563 O O . GLU A 1 74 ? 8.75 -6.457 4.449 1 95.88 74 GLU A O 1
ATOM 568 N N . PHE A 1 75 ? 9.508 -4.664 3.234 1 96 75 PHE A N 1
ATOM 569 C CA . PHE A 1 75 ? 8.156 -4.234 2.885 1 96 75 PHE A CA 1
ATOM 570 C C . PHE A 1 75 ? 7.422 -5.324 2.113 1 96 75 PHE A C 1
ATOM 572 O O . PHE A 1 75 ? 6.262 -5.621 2.402 1 96 75 PHE A O 1
ATOM 579 N N . ARG A 1 76 ? 8.07 -5.902 1.153 1 97.75 76 ARG A N 1
ATOM 580 C CA . ARG A 1 76 ? 7.469 -6.934 0.317 1 97.75 76 ARG A CA 1
ATOM 581 C C . ARG A 1 76 ? 6.992 -8.117 1.159 1 97.75 76 ARG A C 1
ATOM 583 O O . ARG A 1 76 ? 5.934 -8.688 0.889 1 97.75 76 ARG A O 1
ATOM 590 N N . VAL A 1 77 ? 7.781 -8.492 2.143 1 97.31 77 VAL A N 1
ATOM 591 C CA . VAL A 1 77 ? 7.418 -9.602 3.016 1 97.31 77 VAL 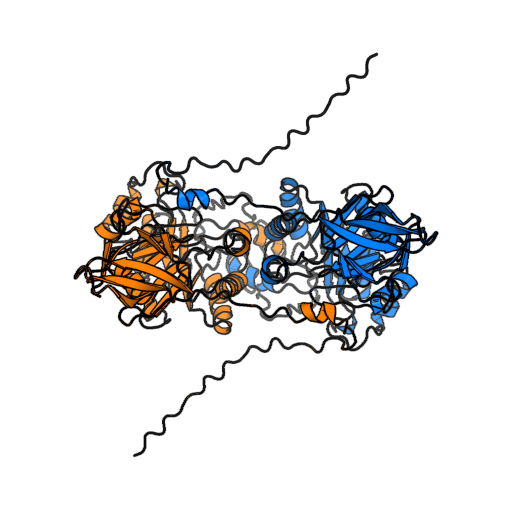A CA 1
ATOM 592 C C . VAL A 1 77 ? 6.172 -9.25 3.816 1 97.31 77 VAL A C 1
ATOM 594 O O . VAL A 1 77 ? 5.223 -10.031 3.885 1 97.31 77 VAL A O 1
ATOM 597 N N . ARG A 1 78 ? 6.125 -8.031 4.457 1 94.81 78 ARG A N 1
ATOM 598 C CA . ARG A 1 78 ? 4.953 -7.605 5.219 1 94.81 78 ARG A CA 1
ATOM 599 C C . ARG A 1 78 ? 3.715 -7.543 4.336 1 94.81 78 ARG A C 1
ATOM 601 O O . ARG A 1 78 ? 2.646 -8.023 4.723 1 94.81 78 ARG A O 1
ATOM 608 N N . GLU A 1 79 ? 3.936 -6.957 3.143 1 96 79 GLU A N 1
ATOM 609 C CA . GLU A 1 79 ? 2.852 -6.852 2.172 1 96 79 GLU A CA 1
ATOM 610 C C . GLU A 1 79 ? 2.301 -8.227 1.808 1 96 79 GLU A C 1
ATOM 612 O O . GLU A 1 79 ? 1.084 -8.414 1.733 1 96 79 GLU A O 1
ATOM 617 N N . ALA A 1 80 ? 3.211 -9.18 1.545 1 97.44 80 ALA A N 1
ATOM 618 C CA . ALA A 1 80 ? 2.801 -10.547 1.23 1 97.44 80 ALA A CA 1
ATOM 619 C C . ALA A 1 80 ? 1.979 -11.148 2.369 1 97.44 80 ALA A C 1
ATOM 621 O O . ALA A 1 80 ? 0.972 -11.812 2.131 1 97.44 80 ALA A O 1
ATOM 622 N N . TRP A 1 81 ? 2.422 -10.93 3.582 1 94.88 81 TRP A N 1
ATOM 623 C CA . TRP A 1 81 ? 1.683 -11.422 4.742 1 94.88 81 TRP A CA 1
ATOM 624 C C . TRP A 1 81 ? 0.292 -10.797 4.805 1 94.88 81 TRP A C 1
ATOM 626 O O . TRP A 1 81 ? -0.704 -11.508 4.973 1 94.88 81 TRP A O 1
ATOM 636 N N . TYR A 1 82 ? 0.232 -9.445 4.633 1 91.94 82 TYR A N 1
ATOM 637 C CA . TYR A 1 82 ? -1.052 -8.75 4.652 1 91.94 82 TYR A CA 1
ATOM 638 C C . TYR A 1 82 ? -1.996 -9.328 3.602 1 91.94 82 TYR A C 1
ATOM 640 O O . TYR A 1 82 ? -3.205 -9.422 3.83 1 91.94 82 TYR A O 1
ATOM 648 N N . ASP A 1 83 ? -1.455 -9.758 2.484 1 95.81 83 ASP A N 1
ATOM 649 C CA . ASP A 1 83 ? -2.256 -10.188 1.342 1 95.81 83 ASP A CA 1
ATOM 650 C C . ASP A 1 83 ? -2.625 -11.664 1.454 1 95.81 83 ASP A C 1
ATOM 652 O O . ASP A 1 83 ? -3.295 -12.211 0.576 1 95.81 83 ASP A O 1
ATOM 656 N N . GLY A 1 84 ? -2.131 -12.383 2.465 1 94.5 84 GLY A N 1
ATOM 657 C CA . GLY A 1 84 ? -2.553 -13.75 2.701 1 94.5 84 GLY A CA 1
ATOM 658 C C . GLY A 1 84 ? -1.647 -14.781 2.041 1 94.5 84 GLY A C 1
ATOM 659 O O . GLY A 1 84 ? -2.006 -15.953 1.936 1 94.5 84 GLY A O 1
ATOM 660 N N . LEU A 1 85 ? -0.468 -14.359 1.596 1 98.12 85 LEU A N 1
ATOM 661 C CA . LEU A 1 85 ? 0.45 -15.297 0.956 1 98.12 85 LEU A CA 1
ATOM 662 C C . LEU A 1 85 ? 1.137 -16.188 1.992 1 98.12 85 LEU A C 1
ATOM 664 O O . LEU A 1 85 ? 1.249 -15.805 3.16 1 98.12 85 LEU A O 1
ATOM 668 N N . ASP A 1 86 ? 1.572 -17.312 1.507 1 97.94 86 ASP A N 1
ATOM 669 C CA . ASP A 1 86 ? 2.395 -18.234 2.289 1 97.94 86 ASP A CA 1
ATOM 670 C C . ASP A 1 86 ? 3.842 -18.234 1.802 1 97.94 86 ASP A C 1
ATOM 672 O O . ASP A 1 86 ? 4.758 -18.547 2.564 1 97.94 86 ASP A O 1
ATOM 676 N N . VAL A 1 87 ? 4.02 -17.922 0.544 1 98.81 87 VAL A N 1
ATOM 677 C CA . VAL A 1 87 ? 5.301 -18.047 -0.146 1 98.81 87 VAL A CA 1
ATOM 678 C C . VAL A 1 87 ? 5.555 -16.812 -0.997 1 98.81 87 VAL A C 1
ATOM 680 O O . VAL A 1 87 ? 4.633 -16.281 -1.626 1 98.81 87 VAL A O 1
ATOM 683 N N . LEU A 1 88 ? 6.77 -16.297 -0.949 1 98.81 88 LEU A N 1
ATOM 684 C CA . LEU A 1 88 ? 7.184 -15.156 -1.749 1 98.81 88 LEU A CA 1
ATOM 685 C C . LEU A 1 88 ? 8.547 -15.398 -2.385 1 98.81 88 LEU A C 1
ATOM 687 O O . LEU A 1 88 ? 9.461 -15.906 -1.73 1 98.81 88 LEU A O 1
ATOM 691 N N . ALA A 1 89 ? 8.648 -15.094 -3.676 1 98.88 89 ALA A N 1
ATOM 692 C CA . ALA A 1 89 ? 9.969 -15.078 -4.305 1 98.88 89 ALA A CA 1
ATOM 693 C C . ALA A 1 89 ? 10.469 -13.648 -4.488 1 98.88 89 ALA A C 1
ATOM 695 O O . ALA A 1 89 ? 9.695 -12.75 -4.805 1 98.88 89 ALA A O 1
ATOM 696 N N . ILE A 1 90 ? 11.672 -13.438 -4.223 1 98.44 90 ILE A N 1
ATOM 697 C CA . ILE A 1 90 ? 12.352 -12.188 -4.527 1 98.44 90 ILE A CA 1
ATOM 698 C C . ILE A 1 90 ? 13.141 -12.328 -5.828 1 98.44 90 ILE A C 1
ATOM 700 O O . ILE A 1 90 ? 14.055 -13.148 -5.918 1 98.44 90 ILE A O 1
ATOM 704 N N . THR A 1 91 ? 12.742 -11.539 -6.84 1 98.5 91 THR A N 1
ATOM 705 C CA . THR A 1 91 ? 13.234 -11.781 -8.195 1 98.5 91 THR A CA 1
ATOM 706 C C . THR A 1 91 ? 13.711 -10.484 -8.836 1 98.5 91 THR A C 1
ATOM 708 O O . THR A 1 91 ? 13.297 -10.148 -9.945 1 98.5 91 THR A O 1
ATOM 711 N N . GLU A 1 92 ? 14.703 -9.875 -8.164 1 96.94 92 GLU A N 1
ATOM 712 C CA . GLU A 1 92 ? 15.273 -8.648 -8.719 1 96.94 92 GLU A CA 1
ATOM 713 C C . GLU A 1 92 ? 15.82 -8.883 -10.125 1 96.94 92 GLU A C 1
ATOM 715 O O . GLU A 1 92 ? 16.312 -9.977 -10.43 1 96.94 92 GLU A O 1
ATOM 720 N N . HIS A 1 93 ? 15.789 -7.828 -10.945 1 94.38 93 HIS A N 1
ATOM 721 C CA . HIS A 1 93 ? 16.422 -7.918 -12.258 1 94.38 93 HIS A CA 1
ATOM 722 C C . HIS A 1 93 ? 17.938 -8.109 -12.125 1 94.38 93 HIS A C 1
ATOM 724 O O . HIS A 1 93 ? 18.578 -7.414 -11.344 1 94.38 93 HIS A O 1
ATOM 730 N N . VAL A 1 94 ? 18.406 -8.945 -12.961 1 92.12 94 VAL A N 1
ATOM 731 C CA . VAL A 1 94 ? 19.844 -9.156 -13.016 1 92.12 94 VAL A CA 1
ATOM 732 C C . VAL A 1 94 ? 20.516 -7.996 -13.75 1 92.12 94 VAL A C 1
ATOM 734 O O . VAL A 1 94 ? 21.516 -7.449 -13.281 1 92.12 94 VAL A O 1
ATOM 737 N N . GLU A 1 95 ? 19.875 -7.531 -14.836 1 84.94 95 GLU A N 1
ATOM 738 C CA . GLU A 1 95 ? 20.547 -6.609 -15.742 1 84.94 95 GLU A CA 1
ATOM 739 C C . GLU A 1 95 ? 20.031 -5.184 -15.57 1 84.94 95 GLU A C 1
ATOM 741 O O . GLU A 1 95 ? 20.719 -4.219 -15.914 1 84.94 95 GLU A O 1
ATOM 746 N N . TYR A 1 96 ? 18.844 -5.047 -15.141 1 82.88 96 TYR A N 1
ATOM 747 C CA . TYR A 1 96 ? 18.188 -3.748 -15.078 1 82.88 96 TYR A CA 1
ATOM 748 C C . TYR A 1 96 ? 17.922 -3.34 -13.633 1 82.88 96 TYR A C 1
ATOM 750 O O . TYR A 1 96 ? 17.016 -3.873 -12.984 1 82.88 96 TYR A O 1
ATOM 758 N N . ARG A 1 97 ? 18.656 -2.295 -13.141 1 86.12 97 ARG A N 1
ATOM 759 C CA . ARG A 1 97 ? 18.531 -1.88 -11.75 1 86.12 97 ARG A CA 1
ATOM 760 C C . ARG A 1 97 ? 18.484 -0.361 -11.633 1 86.12 97 ARG A C 1
ATOM 762 O O . ARG A 1 97 ? 19.422 0.261 -11.156 1 86.12 97 ARG A O 1
ATOM 769 N N . ARG A 1 98 ? 17.359 0.206 -11.906 1 84 98 ARG A N 1
ATOM 770 C CA . ARG A 1 98 ? 17.109 1.641 -11.992 1 84 98 ARG A CA 1
ATOM 771 C C . ARG A 1 98 ? 17.469 2.338 -10.688 1 84 98 ARG A C 1
ATOM 773 O O . ARG A 1 98 ? 18.016 3.447 -10.695 1 84 98 ARG A O 1
ATOM 780 N N . HIS A 1 99 ? 17.234 1.763 -9.586 1 90.81 99 HIS A N 1
ATOM 781 C CA . HIS A 1 99 ? 17.422 2.422 -8.297 1 90.81 99 HIS A CA 1
ATOM 782 C C . HIS A 1 99 ? 18.891 2.402 -7.875 1 90.81 99 HIS A C 1
ATOM 784 O O . HIS A 1 99 ? 19.297 3.162 -6.992 1 90.81 99 HIS A O 1
ATOM 790 N N . GLU A 1 100 ? 19.703 1.54 -8.5 1 88.25 100 GLU A N 1
ATOM 791 C CA . GLU A 1 100 ? 21.109 1.449 -8.156 1 88.25 100 GLU A CA 1
ATOM 792 C C . GLU A 1 100 ? 21.812 2.787 -8.367 1 88.25 100 GLU A C 1
ATOM 794 O O . GLU A 1 100 ? 22.578 3.232 -7.504 1 88.25 100 GLU A O 1
ATOM 799 N N . GLY A 1 101 ? 21.547 3.434 -9.516 1 84.69 101 GLY A N 1
ATOM 800 C CA . GLY A 1 101 ? 22.125 4.738 -9.773 1 84.69 101 GLY A CA 1
ATOM 801 C C . GLY A 1 101 ? 21.734 5.785 -8.75 1 84.69 101 GLY A C 1
ATOM 802 O O . GLY A 1 101 ? 22.562 6.586 -8.32 1 84.69 101 GLY A O 1
ATOM 803 N N . LYS A 1 102 ? 20.562 5.797 -8.352 1 88.5 102 LYS A N 1
ATOM 804 C CA . LYS A 1 102 ? 20.078 6.738 -7.344 1 88.5 102 LYS A CA 1
ATOM 805 C C . LYS A 1 102 ? 20.75 6.492 -5.996 1 88.5 102 LYS A C 1
ATOM 807 O O . LYS A 1 102 ? 21.078 7.441 -5.281 1 88.5 102 LYS A O 1
ATOM 812 N N . MET A 1 103 ? 20.875 5.195 -5.699 1 90.06 103 MET A N 1
ATOM 813 C CA . MET A 1 103 ? 21.562 4.848 -4.457 1 90.06 103 MET A CA 1
ATOM 814 C C . MET A 1 103 ? 23.016 5.352 -4.477 1 90.06 103 MET A C 1
ATOM 816 O O . MET A 1 103 ? 23.5 5.879 -3.479 1 90.06 103 MET A O 1
ATOM 820 N N . LEU A 1 104 ? 23.672 5.176 -5.551 1 87.31 104 LEU A N 1
ATOM 821 C CA . LEU A 1 104 ? 25.047 5.637 -5.676 1 87.31 104 LEU A CA 1
ATOM 822 C C . LEU A 1 104 ? 25.141 7.152 -5.527 1 87.31 104 LEU A C 1
ATOM 824 O O . LEU A 1 104 ? 26.062 7.668 -4.887 1 87.31 104 LEU A O 1
ATOM 828 N N . ASN A 1 105 ? 24.156 7.844 -6.117 1 86.81 105 ASN A N 1
ATOM 829 C CA . ASN A 1 105 ? 24.109 9.297 -5.977 1 86.81 105 ASN A CA 1
ATOM 830 C C . ASN A 1 105 ? 23.875 9.711 -4.531 1 86.81 105 ASN A C 1
ATOM 832 O O . ASN A 1 105 ? 24.469 10.688 -4.055 1 86.81 105 ASN A O 1
ATOM 836 N N . PHE A 1 106 ? 23.047 9.047 -3.885 1 89.81 106 PHE A N 1
ATOM 837 C CA . PHE A 1 106 ? 22.75 9.305 -2.48 1 89.81 106 PHE A CA 1
ATOM 838 C C . PHE A 1 106 ? 23.984 9.086 -1.619 1 89.81 106 PHE A C 1
ATOM 840 O O . PHE A 1 106 ? 24.266 9.883 -0.719 1 89.81 106 PHE A O 1
ATOM 847 N N . LEU A 1 107 ? 24.75 8.008 -1.99 1 88.38 107 LEU A N 1
ATOM 848 C CA . LEU A 1 107 ? 25.906 7.594 -1.21 1 88.38 107 LEU A CA 1
ATOM 849 C C . LEU A 1 107 ? 27.188 8.156 -1.809 1 88.38 107 LEU A C 1
ATOM 851 O O . LEU A 1 107 ? 28.25 7.539 -1.705 1 88.38 107 LEU A O 1
ATOM 855 N N . LYS A 1 108 ? 27.094 9.242 -2.441 1 83.88 108 LYS A N 1
ATOM 856 C CA . LYS A 1 108 ? 28.188 9.781 -3.236 1 83.88 108 LYS A CA 1
ATOM 857 C C . LYS A 1 108 ? 29.422 10.008 -2.377 1 83.88 108 LYS A C 1
ATOM 859 O O . LYS A 1 108 ? 30.562 9.875 -2.857 1 83.88 108 LYS A O 1
ATOM 864 N N . GLY A 1 109 ? 29.25 10.305 -1.141 1 81.06 109 GLY A N 1
ATOM 865 C CA . GLY A 1 109 ? 30.391 10.539 -0.272 1 81.06 109 GLY A CA 1
ATOM 866 C C . GLY A 1 109 ? 31.125 9.273 0.107 1 81.06 109 GLY A C 1
ATOM 867 O O . GLY A 1 109 ? 32.25 9.32 0.607 1 81.06 109 GLY A O 1
ATOM 868 N N . TYR A 1 110 ? 30.594 8.078 -0.2 1 81.81 110 TYR A N 1
ATOM 869 C CA . TYR A 1 110 ? 31.172 6.789 0.155 1 81.81 110 TYR A CA 1
ATOM 870 C C . TYR A 1 110 ? 31.844 6.145 -1.05 1 81.81 110 TYR A C 1
ATOM 872 O O . TYR A 1 110 ? 32.594 5.176 -0.906 1 81.81 110 TYR A O 1
ATOM 880 N N . VAL A 1 111 ? 31.516 6.695 -2.229 1 81.94 111 VAL A N 1
ATOM 881 C CA . VAL A 1 111 ? 32 6.043 -3.441 1 81.94 111 VAL A CA 1
ATOM 882 C C . VAL A 1 111 ? 33.094 6.887 -4.074 1 81.94 111 VAL A C 1
ATOM 884 O O . VAL A 1 111 ? 33.125 8.109 -3.939 1 81.94 111 VAL A O 1
ATOM 887 N N . PRO A 1 112 ? 34.062 6.176 -4.73 1 78.88 112 PRO A N 1
ATOM 888 C CA . PRO A 1 112 ? 35.125 6.938 -5.379 1 78.88 112 PRO A CA 1
ATOM 889 C C . PRO A 1 112 ? 34.594 7.988 -6.348 1 78.88 112 PRO A C 1
ATOM 891 O O . PRO A 1 112 ? 33.562 7.797 -6.961 1 78.88 112 PRO A O 1
ATOM 894 N N . GLU A 1 113 ? 35.406 9.062 -6.309 1 76.12 113 GLU A N 1
ATOM 895 C CA . GLU A 1 113 ? 35.062 10.125 -7.254 1 76.12 113 GLU A CA 1
ATOM 896 C C . GLU A 1 113 ? 34.969 9.586 -8.68 1 76.12 113 GLU A C 1
ATOM 898 O O . GLU A 1 113 ? 35.781 8.773 -9.094 1 76.12 113 GLU A O 1
ATOM 903 N N . GLY A 1 114 ? 34.031 9.953 -9.422 1 69.38 114 GLY A N 1
ATOM 904 C CA . GLY A 1 114 ? 33.875 9.508 -10.805 1 69.38 114 GLY A CA 1
ATOM 905 C C . GLY A 1 114 ? 32.969 8.305 -10.938 1 69.38 114 GLY A C 1
ATOM 906 O O . GLY A 1 114 ? 32.656 7.883 -12.055 1 69.38 114 GLY A O 1
ATOM 907 N N . THR A 1 115 ? 32.906 7.668 -9.633 1 69.19 115 THR A N 1
ATOM 908 C CA . THR A 1 115 ? 31.922 6.598 -9.727 1 69.19 115 THR A CA 1
ATOM 909 C C . THR A 1 115 ? 30.594 7.129 -10.266 1 69.19 115 THR A C 1
ATOM 911 O O . THR A 1 115 ? 29.984 8.016 -9.664 1 69.19 115 THR A O 1
ATOM 914 N N . GLU A 1 116 ? 30.562 7.375 -11.625 1 55.25 116 GLU A N 1
ATOM 915 C CA . GLU A 1 116 ? 29.375 7.965 -12.242 1 55.25 116 GLU A CA 1
ATOM 916 C C . GLU A 1 116 ? 28.172 7.047 -12.102 1 55.25 116 GLU A C 1
ATOM 918 O O . GLU A 1 116 ? 28.281 5.832 -12.266 1 55.25 116 GLU A O 1
ATOM 923 N N . ALA A 1 117 ? 27.281 7.543 -11.227 1 54.28 117 ALA A N 1
ATOM 924 C CA . ALA A 1 117 ? 25.953 6.938 -11.391 1 54.28 117 ALA A CA 1
ATOM 925 C C . ALA A 1 117 ? 25.578 6.84 -12.867 1 54.28 117 ALA A C 1
ATOM 927 O O . ALA A 1 117 ? 25.656 7.828 -13.602 1 54.28 117 ALA A O 1
ATOM 928 N N . ILE A 1 118 ? 26 5.852 -13.562 1 44.16 118 ILE A N 1
ATOM 929 C CA . ILE A 1 118 ? 25.469 5.773 -14.914 1 44.16 118 ILE A CA 1
ATOM 930 C C . ILE A 1 118 ? 24.031 6.305 -14.945 1 44.16 118 ILE A C 1
ATOM 932 O O . ILE A 1 118 ? 23.156 5.777 -14.258 1 44.16 118 ILE A O 1
ATOM 936 N N . ASN A 1 119 ? 24.031 7.566 -15.086 1 39.38 119 ASN A N 1
ATOM 937 C CA . ASN A 1 119 ? 22.766 8.297 -15.211 1 39.38 119 ASN A CA 1
ATOM 938 C C . ASN A 1 119 ? 21.609 7.352 -15.469 1 39.38 119 ASN A C 1
ATOM 940 O O . ASN A 1 119 ? 20.562 7.445 -14.805 1 39.38 119 ASN A O 1
ATOM 944 N N . ASN A 1 120 ? 21.312 7.156 -16.844 1 36.06 120 ASN A N 1
ATOM 945 C CA . ASN A 1 120 ? 20.078 7.008 -17.609 1 36.06 120 ASN A CA 1
ATOM 946 C C . ASN A 1 120 ? 19.5 5.602 -17.469 1 36.06 120 ASN A C 1
ATOM 948 O O . ASN A 1 120 ? 20.25 4.621 -17.453 1 36.06 120 ASN A O 1
ATOM 952 N N . ASN A 1 121 ? 18.172 5.504 -17.281 1 37.06 121 ASN A N 1
ATOM 953 C CA . ASN A 1 121 ? 17.25 4.375 -17.312 1 37.06 121 ASN A CA 1
ATOM 954 C C . ASN A 1 121 ? 18 3.041 -17.281 1 37.06 121 ASN A C 1
ATOM 956 O O . ASN A 1 121 ? 17.641 2.139 -16.531 1 37.06 121 ASN A O 1
ATOM 960 N N . ILE A 1 122 ? 18.422 2.746 -18.469 1 36.12 122 ILE A N 1
ATOM 961 C CA . ILE A 1 122 ? 19.047 1.465 -18.781 1 36.12 122 ILE A CA 1
ATOM 962 C C . ILE A 1 122 ? 20.453 1.411 -18.172 1 36.12 122 ILE A C 1
ATOM 964 O O . ILE A 1 122 ? 21.328 2.178 -18.562 1 36.12 122 ILE A O 1
ATOM 968 N N . ILE A 1 123 ? 20.625 1.552 -16.953 1 35.47 123 ILE A N 1
ATOM 969 C CA . ILE A 1 123 ? 21.938 0.933 -16.875 1 35.47 123 ILE A CA 1
ATOM 970 C C . ILE A 1 123 ? 22.078 -0.119 -17.969 1 35.47 123 ILE A C 1
ATOM 972 O O . ILE A 1 123 ? 21.484 -1.196 -17.891 1 35.47 123 ILE A O 1
ATOM 976 N N . ARG A 1 124 ? 21.719 0.277 -19.125 1 36.91 124 ARG A N 1
ATOM 977 C CA . ARG A 1 124 ? 22.391 -0.643 -20.047 1 36.91 124 ARG A CA 1
ATOM 978 C C . ARG A 1 124 ? 23.812 -0.921 -19.594 1 36.91 124 ARG A C 1
ATOM 980 O O . ARG A 1 124 ? 24.766 -0.314 -20.094 1 36.91 124 ARG A O 1
ATOM 987 N N . ARG A 1 125 ? 24.203 -0.449 -18.422 1 38.16 125 ARG A N 1
ATOM 988 C CA . ARG A 1 125 ? 25.547 -1.006 -18.328 1 38.16 125 ARG A CA 1
ATOM 989 C C . ARG A 1 125 ? 25.625 -2.381 -18.984 1 38.16 125 ARG A C 1
ATOM 991 O O . ARG A 1 125 ? 24.859 -3.285 -18.625 1 38.16 125 ARG A O 1
ATOM 998 N N . SER A 1 126 ? 25.828 -2.393 -20.156 1 32.84 126 SER A N 1
ATOM 999 C CA . SER A 1 126 ? 26.625 -3.432 -20.812 1 32.84 126 SER A CA 1
ATOM 1000 C C . SER A 1 126 ? 27.391 -4.262 -19.781 1 32.84 126 SER A C 1
ATOM 1002 O O . SER A 1 126 ? 27.781 -3.748 -18.734 1 32.84 126 SER A O 1
ATOM 1004 N N . ALA A 1 127 ? 26.906 -5.414 -19.344 1 37.34 127 ALA A N 1
ATOM 1005 C CA . ALA A 1 127 ? 28.031 -6.316 -19.125 1 37.34 127 ALA A CA 1
ATOM 1006 C C . ALA A 1 127 ? 29.344 -5.691 -19.609 1 37.34 127 ALA A C 1
ATOM 1008 O O . ALA A 1 127 ? 29.734 -5.883 -20.766 1 37.34 127 ALA A O 1
ATOM 1009 N N . ASP A 1 128 ? 29.312 -4.406 -19.625 1 40.53 128 ASP A N 1
ATOM 1010 C CA . ASP A 1 128 ? 30.719 -4.094 -19.875 1 40.53 128 ASP A CA 1
ATOM 1011 C C . ASP A 1 128 ? 31.625 -4.977 -19.016 1 40.53 128 ASP A C 1
ATOM 1013 O O . ASP A 1 128 ? 31.172 -5.672 -18.125 1 40.53 128 ASP A O 1
ATOM 1017 N N . GLU A 1 129 ? 32.844 -4.918 -19.344 1 44.22 129 GLU A N 1
ATOM 1018 C CA . GLU A 1 129 ? 33.875 -5.832 -18.875 1 44.22 129 GLU A CA 1
ATOM 1019 C C . GLU A 1 129 ? 33.875 -5.949 -17.359 1 44.22 129 GLU A C 1
ATOM 1021 O O . GLU A 1 129 ? 34.531 -6.832 -16.797 1 44.22 129 GLU A O 1
ATOM 1026 N N . ARG A 1 130 ? 33.125 -4.988 -16.719 1 46.91 130 ARG A N 1
ATOM 1027 C CA . ARG A 1 130 ? 33.469 -5.121 -15.305 1 46.91 130 ARG A CA 1
ATOM 1028 C C . ARG A 1 130 ? 32.438 -5.961 -14.555 1 46.91 130 ARG A C 1
ATOM 1030 O O . ARG A 1 130 ? 32.625 -6.254 -13.367 1 46.91 130 ARG A O 1
ATOM 1037 N N . GLY A 1 131 ? 31.453 -6.758 -15.133 1 58.88 131 GLY A N 1
ATOM 1038 C CA . GLY A 1 131 ? 30.625 -7.699 -14.414 1 58.88 131 GLY A CA 1
ATOM 1039 C C . GLY A 1 131 ? 29.688 -7.031 -13.43 1 58.88 131 GLY A C 1
ATOM 1040 O O . GLY A 1 131 ? 29.594 -5.801 -13.375 1 58.88 131 GLY A O 1
ATOM 1041 N N . ILE A 1 132 ? 28.703 -7.637 -12.656 1 64.38 132 ILE A N 1
ATOM 1042 C CA . ILE A 1 132 ? 27.797 -7.223 -11.602 1 64.38 132 ILE A CA 1
ATOM 1043 C C . ILE A 1 132 ? 28.578 -6.82 -10.359 1 64.38 132 ILE A C 1
ATOM 1045 O O . ILE A 1 132 ? 29.375 -7.609 -9.836 1 64.38 132 ILE A O 1
ATOM 1049 N N . GLN A 1 133 ? 28.391 -5.527 -9.922 1 79.25 133 GLN A N 1
ATOM 1050 C CA . GLN A 1 133 ? 29.125 -5.047 -8.758 1 79.25 133 GLN A CA 1
ATOM 1051 C C . GLN A 1 133 ? 28.25 -5.027 -7.52 1 79.25 133 GLN A C 1
ATOM 1053 O O . GLN A 1 133 ? 28.75 -4.969 -6.395 1 79.25 133 GLN A O 1
ATOM 1058 N N . SER A 1 134 ? 27 -5.176 -7.762 1 88.81 134 SER A N 1
ATOM 1059 C CA . SER A 1 134 ? 26.062 -5.223 -6.645 1 88.81 134 SER A CA 1
ATOM 1060 C C . SER A 1 134 ? 25.844 -6.656 -6.172 1 88.81 134 SER A C 1
ATOM 1062 O O . SER A 1 134 ? 26.031 -7.605 -6.934 1 88.81 134 SER A O 1
ATOM 1064 N N . ASP A 1 135 ? 25.5 -6.855 -4.918 1 92.62 135 ASP A N 1
ATOM 1065 C CA . ASP A 1 135 ? 25.219 -8.18 -4.363 1 92.62 135 ASP A CA 1
ATOM 1066 C C . ASP A 1 135 ? 23.75 -8.547 -4.551 1 92.62 135 ASP A C 1
ATOM 1068 O O . ASP A 1 135 ? 22.906 -8.211 -3.713 1 92.62 135 ASP A O 1
ATOM 1072 N N . LEU A 1 136 ? 23.5 -9.375 -5.52 1 94.62 136 LEU A N 1
ATOM 1073 C CA . LEU A 1 136 ? 22.125 -9.727 -5.875 1 94.62 136 LEU A CA 1
ATOM 1074 C C . LEU A 1 136 ? 21.547 -10.734 -4.887 1 94.62 136 LEU A C 1
ATOM 1076 O O . LEU A 1 136 ? 20.359 -11.031 -4.926 1 94.62 136 LEU A O 1
ATOM 1080 N N . ASN A 1 137 ? 22.344 -11.203 -3.949 1 97.38 137 ASN A N 1
ATOM 1081 C CA . ASN A 1 137 ? 21.844 -12.109 -2.92 1 97.38 137 ASN A CA 1
ATOM 1082 C C . ASN A 1 137 ? 21.25 -11.352 -1.737 1 97.38 137 ASN A C 1
ATOM 1084 O O . ASN A 1 137 ? 20.5 -11.914 -0.942 1 97.38 137 ASN A O 1
ATOM 1088 N N . LEU A 1 138 ? 21.609 -10.086 -1.6 1 95.75 138 LEU A N 1
ATOM 1089 C CA . LEU A 1 138 ? 21.25 -9.32 -0.411 1 95.75 138 LEU A CA 1
ATOM 1090 C C . LEU A 1 138 ? 19.734 -9.18 -0.292 1 95.75 138 LEU A C 1
ATOM 1092 O O . LEU A 1 138 ? 19.172 -9.383 0.784 1 95.75 138 LEU A O 1
ATOM 1096 N N . PRO A 1 139 ? 19.016 -8.82 -1.385 1 97.56 139 PRO A N 1
ATOM 1097 C CA . PRO A 1 139 ? 17.562 -8.695 -1.229 1 97.56 139 PRO A CA 1
ATOM 1098 C C . PRO A 1 139 ? 16.922 -9.984 -0.731 1 97.56 139 PRO A C 1
ATOM 1100 O O . PRO A 1 139 ? 15.977 -9.938 0.068 1 97.56 139 PRO A O 1
ATOM 1103 N N . VAL A 1 140 ? 17.375 -11.109 -1.182 1 98.5 140 VAL A N 1
ATOM 1104 C CA . VAL A 1 140 ? 16.859 -12.398 -0.746 1 98.5 140 VAL A CA 1
ATOM 1105 C C . VAL A 1 140 ? 17.125 -12.586 0.745 1 98.5 140 VAL A C 1
ATOM 1107 O O . VAL A 1 140 ? 16.25 -13.016 1.493 1 98.5 140 VAL A O 1
ATOM 1110 N N . LYS A 1 141 ? 18.344 -12.281 1.132 1 97.69 141 LYS A N 1
ATOM 1111 C CA . LYS A 1 141 ? 18.719 -12.406 2.535 1 97.69 141 LYS A CA 1
ATOM 1112 C C . LYS A 1 141 ? 17.844 -11.531 3.426 1 97.69 141 LYS A C 1
ATOM 1114 O O . LYS A 1 141 ? 17.344 -11.992 4.457 1 97.69 141 LYS A O 1
ATOM 1119 N N . LEU A 1 142 ? 17.672 -10.281 3.031 1 96.75 142 LEU A N 1
ATOM 1120 C CA . LEU A 1 142 ? 16.844 -9.352 3.791 1 96.75 142 LEU A CA 1
ATOM 1121 C C . LEU A 1 142 ? 15.414 -9.859 3.904 1 96.75 142 LEU A C 1
ATOM 1123 O O . LEU A 1 142 ? 14.812 -9.797 4.977 1 96.75 142 LEU A O 1
ATOM 1127 N N . ALA A 1 143 ? 14.883 -10.367 2.822 1 98.38 143 ALA A N 1
ATOM 1128 C CA . ALA A 1 143 ? 13.531 -10.914 2.826 1 98.38 143 ALA A CA 1
ATOM 1129 C C . ALA A 1 143 ? 13.422 -12.125 3.754 1 98.38 143 ALA A C 1
ATOM 1131 O O . ALA A 1 143 ? 12.469 -12.242 4.527 1 98.38 143 ALA A O 1
ATOM 1132 N N . ARG A 1 144 ? 14.391 -13.008 3.682 1 98.12 144 ARG A N 1
ATOM 1133 C CA . ARG A 1 144 ? 14.383 -14.211 4.504 1 98.12 144 ARG A CA 1
ATOM 1134 C C . ARG A 1 144 ? 14.414 -13.859 5.988 1 98.12 144 ARG A C 1
ATOM 1136 O O . ARG A 1 144 ? 13.688 -14.461 6.785 1 98.12 144 ARG A O 1
ATOM 1143 N N . GLU A 1 145 ? 15.234 -12.953 6.344 1 95.88 145 GLU A N 1
ATOM 1144 C CA . GLU A 1 145 ? 15.344 -12.523 7.734 1 95.88 145 GLU A CA 1
ATOM 1145 C C . GLU A 1 145 ? 14.023 -11.953 8.242 1 95.88 145 GLU A C 1
ATOM 1147 O O . GLU A 1 145 ? 13.609 -12.25 9.367 1 95.88 145 GLU A O 1
ATOM 1152 N N . THR A 1 146 ? 13.414 -11.188 7.422 1 95 146 THR A N 1
ATOM 1153 C CA . THR A 1 146 ? 12.133 -10.602 7.801 1 95 146 THR A CA 1
ATOM 1154 C C . THR A 1 146 ? 11.039 -11.664 7.84 1 95 146 THR A C 1
ATOM 1156 O O . THR A 1 146 ? 10.195 -11.656 8.734 1 95 146 THR A O 1
ATOM 1159 N N . ALA A 1 1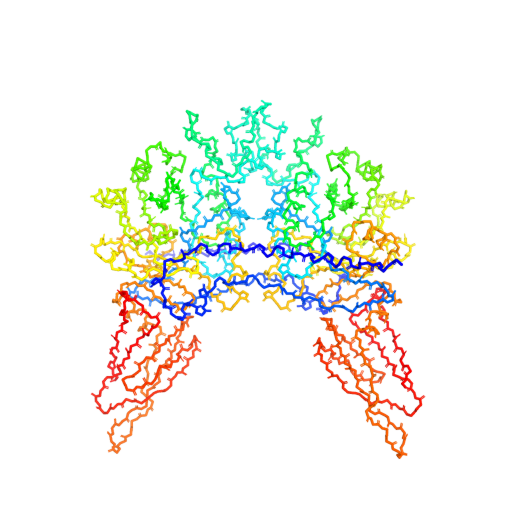47 ? 11.078 -12.602 6.895 1 96.19 147 ALA A N 1
ATOM 1160 C CA . ALA A 1 147 ? 10.039 -13.602 6.715 1 96.19 147 ALA A CA 1
ATOM 1161 C C . ALA A 1 147 ? 9.953 -14.531 7.926 1 96.19 147 ALA A C 1
ATOM 1163 O O . ALA A 1 147 ? 8.891 -15.086 8.219 1 96.19 147 ALA A O 1
ATOM 1164 N N . ARG A 1 148 ? 11.008 -14.711 8.633 1 91.56 148 ARG A N 1
ATOM 1165 C CA . ARG A 1 148 ? 11.031 -15.547 9.828 1 91.56 148 ARG A CA 1
ATOM 1166 C C . ARG A 1 148 ? 10.039 -15.047 10.867 1 91.56 148 ARG A C 1
ATOM 1168 O O . ARG A 1 148 ? 9.422 -15.836 11.586 1 91.56 148 ARG A O 1
ATOM 1175 N N . LYS A 1 149 ? 9.836 -13.781 10.898 1 89.56 149 LYS A N 1
ATOM 1176 C CA . LYS A 1 149 ? 8.93 -13.164 11.867 1 89.56 149 LYS A CA 1
ATOM 1177 C C . LYS A 1 149 ? 7.477 -13.336 11.445 1 89.56 149 LYS A C 1
ATOM 1179 O O . LYS A 1 149 ? 6.566 -13.18 12.258 1 89.56 149 LYS A O 1
ATOM 1184 N N . TYR A 1 150 ? 7.254 -13.695 10.164 1 91.06 150 TYR A N 1
ATOM 1185 C CA . TYR A 1 150 ? 5.895 -13.688 9.641 1 91.06 150 TYR A CA 1
ATOM 1186 C C . TYR A 1 150 ? 5.457 -15.094 9.234 1 91.06 150 TYR A C 1
ATOM 1188 O O . TYR A 1 150 ? 4.309 -15.305 8.836 1 91.06 150 TYR A O 1
ATOM 1196 N N . GLY A 1 151 ? 6.34 -16.047 9.273 1 90.69 151 GLY A N 1
ATOM 1197 C CA . GLY A 1 151 ? 6.012 -17.406 8.906 1 90.69 151 GLY A CA 1
ATOM 1198 C C . GLY A 1 151 ? 5.875 -17.609 7.406 1 90.69 151 GLY A C 1
ATOM 1199 O O . GLY A 1 151 ? 5.102 -18.453 6.953 1 90.69 151 GLY A O 1
ATOM 1200 N N . LEU A 1 152 ? 6.492 -16.75 6.621 1 96.75 152 LEU A N 1
ATOM 1201 C CA . LEU A 1 152 ? 6.523 -16.891 5.168 1 96.75 152 LEU A CA 1
ATOM 1202 C C . LEU A 1 152 ? 7.762 -17.656 4.723 1 96.75 152 LEU A C 1
ATOM 1204 O O . LEU A 1 152 ? 8.812 -17.562 5.359 1 96.75 152 LEU A O 1
ATOM 1208 N N . THR A 1 153 ? 7.598 -18.391 3.668 1 98.56 153 THR A N 1
ATOM 1209 C CA . THR A 1 153 ? 8.75 -19.016 3.018 1 98.56 153 THR A CA 1
ATOM 1210 C C . THR A 1 153 ? 9.219 -18.172 1.838 1 98.56 153 THR A C 1
ATOM 1212 O O . THR A 1 153 ? 8.414 -17.734 1.014 1 98.56 153 THR A O 1
ATOM 1215 N N . ILE A 1 154 ? 10.516 -17.906 1.846 1 98.88 154 ILE A N 1
ATOM 1216 C CA . ILE A 1 154 ? 11.094 -17.141 0.75 1 98.88 154 ILE A CA 1
ATOM 1217 C C . ILE A 1 154 ? 11.773 -18.078 -0.238 1 98.88 154 ILE A C 1
ATOM 1219 O O . ILE A 1 154 ? 12.641 -18.875 0.146 1 98.88 154 ILE A O 1
ATOM 1223 N N . ILE A 1 155 ? 11.359 -18.031 -1.47 1 98.88 155 ILE A N 1
ATOM 1224 C CA . ILE A 1 155 ? 12.078 -18.703 -2.549 1 98.88 155 ILE A CA 1
ATOM 1225 C C . ILE A 1 155 ? 13.117 -17.75 -3.143 1 98.88 155 ILE A C 1
ATOM 1227 O O . ILE A 1 155 ? 12.766 -16.703 -3.691 1 98.88 155 ILE A O 1
ATOM 1231 N N . PRO A 1 156 ? 14.383 -18.062 -3.004 1 98.81 156 PRO A N 1
ATOM 1232 C CA . PRO A 1 156 ? 15.383 -17.203 -3.633 1 98.81 156 PRO A CA 1
ATOM 1233 C C . PRO A 1 156 ? 15.297 -17.203 -5.156 1 98.81 156 PRO A C 1
ATOM 1235 O O . PRO A 1 156 ? 15.031 -18.25 -5.762 1 98.81 156 PRO A O 1
ATOM 1238 N N . GLY A 1 157 ? 15.445 -16.031 -5.711 1 98.69 157 GLY A N 1
ATOM 1239 C CA . GLY A 1 157 ? 15.398 -15.945 -7.164 1 98.69 157 GLY A CA 1
ATOM 1240 C C . GLY A 1 157 ? 15.906 -14.625 -7.707 1 98.69 157 GLY A C 1
ATOM 1241 O O . GLY A 1 157 ? 16.406 -13.789 -6.949 1 98.69 157 GLY A O 1
ATOM 1242 N N . ALA A 1 158 ? 15.906 -14.477 -8.977 1 98.12 158 ALA A N 1
ATOM 1243 C CA . ALA A 1 158 ? 16.219 -13.289 -9.758 1 98.12 158 ALA A CA 1
ATOM 1244 C C . ALA A 1 158 ? 15.602 -13.359 -11.148 1 98.12 158 ALA A C 1
ATOM 1246 O O . ALA A 1 158 ? 15.258 -14.445 -11.625 1 98.12 158 ALA A O 1
ATOM 1247 N N . GLU A 1 159 ? 15.492 -12.211 -11.711 1 97.19 159 GLU A N 1
ATOM 1248 C CA . GLU A 1 159 ? 14.922 -12.164 -13.055 1 97.19 159 GLU A CA 1
ATOM 1249 C C . GLU A 1 159 ? 15.992 -11.836 -14.094 1 97.19 159 GLU A C 1
ATOM 1251 O O . GLU A 1 159 ? 16.609 -10.766 -14.047 1 97.19 159 GLU A O 1
ATOM 1256 N N . ILE A 1 160 ? 16.219 -12.766 -14.977 1 93.62 160 ILE A N 1
ATOM 1257 C CA . ILE A 1 160 ? 17.078 -12.555 -16.141 1 93.62 160 ILE A CA 1
ATOM 1258 C C . ILE A 1 160 ? 16.312 -11.758 -17.203 1 93.62 160 ILE A C 1
ATOM 1260 O O . ILE A 1 160 ? 15.352 -12.25 -17.781 1 93.62 160 ILE A O 1
ATOM 1264 N N . THR A 1 161 ? 16.734 -10.539 -17.391 1 88 161 THR A N 1
ATOM 1265 C CA . THR A 1 161 ? 16.047 -9.57 -18.25 1 88 161 THR A CA 1
ATOM 1266 C C . THR A 1 161 ? 16.953 -9.156 -19.422 1 88 161 THR A C 1
ATOM 1268 O O . THR A 1 161 ? 17.969 -8.484 -19.219 1 88 161 THR A O 1
ATOM 1271 N N . ARG A 1 162 ? 16.547 -9.57 -20.578 1 79.81 162 ARG A N 1
ATOM 1272 C CA . ARG A 1 162 ? 17.422 -9.312 -21.719 1 79.81 162 ARG A CA 1
ATOM 1273 C C . ARG A 1 162 ? 16.688 -8.531 -22.812 1 79.81 162 ARG A C 1
ATOM 1275 O O . ARG A 1 162 ? 15.461 -8.609 -22.922 1 79.81 162 ARG A O 1
ATOM 1282 N N . GLU A 1 163 ? 17.453 -7.641 -23.359 1 75 163 GLU A N 1
ATOM 1283 C CA . GLU A 1 163 ? 17.031 -6.988 -24.594 1 75 163 GLU A CA 1
ATOM 1284 C C . GLU A 1 163 ? 17.75 -7.578 -25.797 1 75 163 GLU A C 1
ATOM 1286 O O . GLU A 1 163 ? 18.891 -8.031 -25.688 1 75 163 GLU A O 1
ATOM 1291 N N . PRO A 1 164 ? 17.062 -7.445 -26.984 1 74.5 164 PRO A N 1
ATOM 1292 C CA . PRO A 1 164 ? 15.719 -6.93 -27.266 1 74.5 164 PRO A CA 1
ATOM 1293 C C . PRO A 1 164 ? 14.617 -7.758 -26.625 1 74.5 164 PRO A C 1
ATOM 1295 O O . PRO A 1 164 ? 14.867 -8.867 -26.141 1 74.5 164 PRO A O 1
ATOM 1298 N N . ILE A 1 165 ? 13.516 -7.293 -26.625 1 67.5 165 ILE A N 1
ATOM 1299 C CA . ILE A 1 165 ? 12.344 -7.855 -25.969 1 67.5 165 ILE A CA 1
ATOM 1300 C C . ILE A 1 165 ? 12.109 -9.281 -26.469 1 67.5 165 ILE A C 1
ATOM 1302 O O . ILE A 1 165 ? 11.516 -10.102 -25.75 1 67.5 165 ILE A O 1
ATOM 1306 N N . ALA A 1 166 ? 12.648 -9.633 -27.641 1 68.5 166 ALA A N 1
ATOM 1307 C CA . ALA A 1 166 ? 12.492 -10.961 -28.234 1 68.5 166 ALA A CA 1
ATOM 1308 C C . ALA A 1 166 ? 13.125 -12.031 -27.359 1 68.5 166 ALA A C 1
ATOM 1310 O O . ALA A 1 166 ? 12.727 -13.203 -27.406 1 68.5 166 ALA A O 1
ATOM 1311 N N . TYR A 1 167 ? 14.016 -11.711 -26.5 1 78.56 167 TYR A N 1
ATOM 1312 C CA . TYR A 1 167 ? 14.641 -12.68 -25.609 1 78.56 167 TYR A CA 1
ATOM 1313 C C . TYR A 1 167 ? 13.711 -13.039 -24.453 1 78.56 167 TYR A C 1
ATOM 1315 O O . TYR A 1 167 ? 13.734 -14.172 -23.969 1 78.56 167 TYR A O 1
ATOM 1323 N N . GLY A 1 168 ? 12.82 -12.07 -24.141 1 85.56 168 GLY A N 1
ATOM 1324 C CA . GLY A 1 168 ? 11.914 -12.305 -23.031 1 85.56 168 GLY A CA 1
ATOM 1325 C C . GLY A 1 168 ? 12.586 -12.18 -21.672 1 85.56 168 GLY A C 1
ATOM 1326 O O . GLY A 1 168 ? 13.789 -11.922 -21.594 1 85.56 168 GLY A O 1
ATOM 1327 N N . HIS A 1 169 ? 11.75 -12.328 -20.594 1 92.69 169 HIS A N 1
ATOM 1328 C CA . HIS A 1 169 ? 12.211 -12.328 -19.219 1 92.69 169 HIS A CA 1
ATOM 1329 C C . HIS A 1 169 ? 12 -13.688 -18.562 1 92.69 169 HIS A C 1
ATOM 1331 O O . HIS A 1 169 ? 11.031 -14.383 -18.875 1 92.69 169 HIS A O 1
ATOM 1337 N N . TYR A 1 170 ? 12.953 -14.047 -17.75 1 96.38 170 TYR A N 1
ATOM 1338 C CA . TYR A 1 170 ? 12.906 -15.344 -17.078 1 96.38 170 TYR A CA 1
ATOM 1339 C C . TYR A 1 170 ? 13.289 -15.211 -15.602 1 96.38 170 TYR A C 1
ATOM 1341 O O . TYR A 1 170 ? 14.281 -14.555 -15.266 1 96.38 170 TYR A O 1
ATOM 1349 N N . ASN A 1 171 ? 12.469 -15.781 -14.758 1 98.56 171 ASN A N 1
ATOM 1350 C CA . ASN A 1 171 ? 12.875 -15.883 -13.367 1 98.56 171 ASN A CA 1
ATOM 1351 C C . ASN A 1 171 ? 13.648 -17.172 -13.102 1 98.56 171 ASN A C 1
ATOM 1353 O O . ASN A 1 171 ? 13.227 -18.25 -13.508 1 98.56 171 ASN A O 1
ATOM 1357 N N . ALA A 1 172 ? 14.828 -17.094 -12.547 1 98.75 172 ALA A N 1
ATOM 1358 C CA . ALA A 1 172 ? 15.484 -18.219 -11.883 1 98.75 172 ALA A CA 1
ATOM 1359 C C . ALA A 1 172 ? 15 -18.359 -10.445 1 98.75 172 ALA A C 1
ATOM 1361 O O . ALA A 1 172 ? 15.172 -17.438 -9.641 1 98.75 172 ALA A O 1
ATOM 1362 N N . LEU A 1 173 ? 14.398 -19.469 -10.125 1 98.88 173 LEU A N 1
ATOM 1363 C CA . LEU A 1 173 ? 13.859 -19.734 -8.789 1 98.88 173 LEU A CA 1
ATOM 1364 C C . LEU A 1 173 ? 14.672 -20.812 -8.086 1 98.88 173 LEU A C 1
ATOM 1366 O O . LEU A 1 173 ? 15.148 -21.75 -8.727 1 98.88 173 LEU A O 1
ATOM 1370 N N . PHE A 1 174 ? 14.758 -20.734 -6.75 1 98.81 174 PHE A N 1
ATOM 1371 C CA . PHE A 1 174 ? 15.531 -21.641 -5.914 1 98.81 174 PHE A CA 1
ATOM 1372 C C . PHE A 1 174 ? 17.016 -21.531 -6.227 1 98.81 174 PHE A C 1
ATOM 1374 O O . PHE A 1 174 ? 17.719 -22.547 -6.305 1 98.81 174 PHE A O 1
ATOM 1381 N N . THR A 1 175 ? 17.469 -20.281 -6.457 1 98.62 175 THR A N 1
ATOM 1382 C CA . THR A 1 175 ? 18.875 -20.031 -6.738 1 98.62 175 THR A CA 1
ATOM 1383 C C . THR A 1 175 ? 19.719 -20.172 -5.473 1 98.62 175 THR A C 1
ATOM 1385 O O . THR A 1 175 ? 19.219 -19.969 -4.367 1 98.62 175 THR A O 1
ATOM 1388 N N . THR A 1 176 ? 21.016 -20.5 -5.711 1 98.31 176 THR A N 1
ATOM 1389 C CA . THR A 1 176 ? 21.953 -20.531 -4.602 1 98.31 176 THR A CA 1
ATOM 1390 C C . THR A 1 176 ? 22.875 -19.312 -4.645 1 98.31 176 THR A C 1
ATOM 1392 O O . THR A 1 176 ? 23.453 -18.922 -3.623 1 98.31 176 THR A O 1
ATOM 1395 N N . ASP A 1 177 ? 23.062 -18.734 -5.812 1 98.06 177 ASP A N 1
ATOM 1396 C CA . ASP A 1 177 ? 23.891 -17.547 -5.992 1 98.06 177 ASP A CA 1
ATOM 1397 C C . ASP A 1 177 ? 23.391 -16.703 -7.16 1 98.06 177 ASP A C 1
ATOM 1399 O O . ASP A 1 177 ? 23.719 -16.969 -8.32 1 98.06 177 ASP A O 1
ATOM 1403 N N . ASN A 1 178 ? 22.781 -15.586 -6.832 1 96.88 178 ASN A N 1
ATOM 1404 C CA . ASN A 1 178 ? 22.234 -14.719 -7.867 1 96.88 178 ASN A CA 1
ATOM 1405 C C . ASN A 1 178 ? 23.344 -13.93 -8.578 1 96.88 178 ASN A C 1
ATOM 1407 O O . ASN A 1 178 ? 23.156 -13.477 -9.711 1 96.88 178 ASN A O 1
ATOM 1411 N N . ASN A 1 179 ? 24.469 -13.758 -7.945 1 93.56 179 ASN A N 1
ATOM 1412 C CA . ASN A 1 179 ? 25.562 -13.016 -8.547 1 93.56 179 ASN A CA 1
ATOM 1413 C C . ASN A 1 179 ? 26.156 -13.766 -9.734 1 93.56 179 ASN A C 1
ATOM 1415 O O . ASN A 1 179 ? 26.797 -13.156 -10.602 1 93.56 179 ASN A O 1
ATOM 1419 N N . SER A 1 180 ? 25.969 -15.047 -9.812 1 94 180 SER A N 1
ATOM 1420 C CA . SER A 1 180 ? 26.594 -15.875 -10.836 1 94 180 SER A CA 1
ATOM 1421 C C . SER A 1 180 ? 25.703 -16 -12.07 1 94 180 SER A C 1
ATOM 1423 O O . SER A 1 180 ? 26.078 -16.641 -13.055 1 94 180 SER A O 1
ATOM 1425 N N . LEU A 1 181 ? 24.562 -15.367 -12.07 1 94.5 181 LEU A N 1
ATOM 1426 C CA . LEU A 1 181 ? 23.562 -15.57 -13.125 1 94.5 181 LEU A CA 1
ATOM 1427 C C . LEU A 1 181 ? 23.984 -14.828 -14.398 1 94.5 181 LEU A C 1
ATOM 1429 O O . LEU A 1 181 ? 23.75 -15.32 -15.508 1 94.5 181 LEU A O 1
ATOM 1433 N N . TYR A 1 182 ? 24.594 -13.734 -14.211 1 90.31 182 TYR A N 1
ATOM 1434 C CA . TYR A 1 182 ? 24.828 -12.883 -15.367 1 90.31 182 TYR A CA 1
ATOM 1435 C C . TYR A 1 182 ? 25.859 -13.5 -16.297 1 90.31 182 TYR A C 1
ATOM 1437 O O . TYR A 1 182 ? 26.859 -14.062 -15.844 1 90.31 182 TYR A O 1
ATOM 1445 N N . ALA A 1 183 ? 25.578 -13.375 -17.578 1 89.06 183 ALA A N 1
ATOM 1446 C CA . ALA A 1 183 ? 26.484 -13.656 -18.688 1 89.06 183 ALA A CA 1
ATOM 1447 C C . ALA A 1 183 ? 26.172 -12.773 -19.891 1 89.06 183 ALA A C 1
ATOM 1449 O O . ALA A 1 183 ? 25.031 -12.336 -20.062 1 89.06 183 ALA A O 1
ATOM 1450 N N . THR A 1 184 ? 27.125 -12.469 -20.703 1 85 184 THR A N 1
ATOM 1451 C CA . THR A 1 184 ? 26.906 -11.672 -21.891 1 85 184 THR A CA 1
ATOM 1452 C C . THR A 1 184 ? 25.906 -12.344 -22.828 1 85 184 THR A C 1
ATOM 1454 O O . THR A 1 184 ? 25.016 -11.688 -23.375 1 85 184 THR A O 1
ATOM 1457 N N . ASP A 1 185 ? 26.078 -13.641 -22.969 1 86.44 185 ASP A N 1
ATOM 1458 C CA . ASP A 1 185 ? 25.125 -14.422 -23.75 1 86.44 185 ASP A CA 1
ATOM 1459 C C . ASP A 1 185 ? 23.875 -14.742 -22.922 1 86.44 185 ASP A C 1
ATOM 1461 O O . ASP A 1 185 ? 23.969 -15.352 -21.859 1 86.44 185 ASP A O 1
ATOM 1465 N N . ALA A 1 186 ? 22.734 -14.422 -23.453 1 86.25 186 ALA A N 1
ATOM 1466 C CA . ALA A 1 186 ? 21.484 -14.578 -22.719 1 86.25 186 ALA A CA 1
ATOM 1467 C C . ALA A 1 186 ? 21.234 -16.047 -22.375 1 86.25 186 ALA A C 1
ATOM 1469 O O . ALA A 1 186 ? 20.75 -16.359 -21.297 1 86.25 186 ALA A O 1
ATOM 1470 N N . LEU A 1 187 ? 21.484 -16.906 -23.312 1 93 187 LEU A N 1
ATOM 1471 C CA . LEU A 1 187 ? 21.266 -18.328 -23.078 1 93 187 LEU A CA 1
ATOM 1472 C C . LEU A 1 187 ? 22.156 -18.844 -21.969 1 93 187 LEU A C 1
ATOM 1474 O O . LEU A 1 187 ? 21.766 -19.734 -21.219 1 93 187 LEU A O 1
ATOM 1478 N N . GLN A 1 188 ? 23.375 -18.297 -21.922 1 94.12 188 GLN A N 1
ATOM 1479 C CA . GLN A 1 188 ? 24.312 -18.703 -20.891 1 94.12 188 GLN A CA 1
ATOM 1480 C C . GLN A 1 188 ? 23.797 -18.312 -19.5 1 94.12 188 GLN A C 1
ATOM 1482 O O . GLN A 1 188 ? 24.031 -19.031 -18.516 1 94.12 188 GLN A O 1
ATOM 1487 N N . SER A 1 189 ? 23.109 -17.203 -19.391 1 93.88 189 SER A N 1
ATOM 1488 C CA . SER A 1 189 ? 22.5 -16.828 -18.109 1 93.88 189 SER A CA 1
ATOM 1489 C C . SER A 1 189 ? 21.516 -17.891 -17.641 1 93.88 189 SER A C 1
ATOM 1491 O O . SER A 1 189 ? 21.469 -18.219 -16.453 1 93.88 189 SER A O 1
ATOM 1493 N N . LEU A 1 190 ? 20.719 -18.422 -18.547 1 97.25 190 LEU A N 1
ATOM 1494 C CA . LEU A 1 190 ? 19.781 -19.5 -18.203 1 97.25 190 LEU A CA 1
ATOM 1495 C C . LEU A 1 190 ? 20.531 -20.766 -17.812 1 97.25 190 LEU A C 1
ATOM 1497 O O . LEU A 1 190 ? 20.125 -21.469 -16.875 1 97.25 190 LEU A O 1
ATOM 1501 N N . ARG A 1 191 ? 21.641 -21.031 -18.547 1 98.19 191 ARG A N 1
ATOM 1502 C CA . ARG A 1 191 ? 22.453 -22.203 -18.219 1 98.19 191 ARG A CA 1
ATOM 1503 C C . ARG A 1 191 ? 23.094 -22.047 -16.844 1 98.19 191 ARG A C 1
ATOM 1505 O O . ARG A 1 191 ? 23.219 -23.016 -16.109 1 98.19 191 ARG A O 1
ATOM 1512 N N . ASN A 1 192 ? 23.484 -20.812 -16.516 1 97.56 192 ASN A N 1
ATOM 1513 C CA . ASN A 1 192 ? 24.016 -20.547 -15.188 1 97.56 192 ASN A CA 1
ATOM 1514 C C . ASN A 1 192 ? 23 -20.828 -14.094 1 97.56 192 ASN A C 1
ATOM 1516 O O . ASN A 1 192 ? 23.344 -21.328 -13.031 1 97.56 192 ASN A O 1
ATOM 1520 N N . ALA A 1 193 ? 21.734 -20.469 -14.352 1 98.38 193 ALA A N 1
ATOM 1521 C CA . ALA A 1 193 ? 20.656 -20.781 -13.414 1 98.38 193 ALA A CA 1
ATOM 1522 C C . ALA A 1 193 ? 20.516 -22.281 -13.234 1 98.38 193 ALA A C 1
ATOM 1524 O O . ALA A 1 193 ? 20.469 -22.781 -12.109 1 98.38 193 ALA A O 1
ATOM 1525 N N . LYS A 1 194 ? 20.516 -23.031 -14.336 1 98.44 194 LYS A N 1
ATOM 1526 C CA . LYS A 1 194 ? 20.359 -24.484 -14.297 1 98.44 194 LYS A CA 1
ATOM 1527 C C . LYS A 1 194 ? 21.547 -25.156 -13.594 1 98.44 194 LYS A C 1
ATOM 1529 O O . LYS A 1 194 ? 21.375 -26.156 -12.898 1 98.44 194 LYS A O 1
ATOM 1534 N N . ALA A 1 195 ? 22.703 -24.578 -13.789 1 98.19 195 ALA A N 1
ATOM 1535 C CA . ALA A 1 195 ? 23.922 -25.141 -13.211 1 98.19 195 ALA A CA 1
ATOM 1536 C C . ALA A 1 195 ? 23.875 -25.141 -11.688 1 98.19 195 ALA A C 1
ATOM 1538 O O . ALA A 1 195 ? 24.5 -25.969 -11.031 1 98.19 195 ALA A O 1
ATOM 1539 N N . GLN A 1 196 ? 23.094 -24.203 -11.148 1 97.12 196 GLN A N 1
ATOM 1540 C CA . GLN A 1 196 ? 23 -24.172 -9.688 1 97.12 196 GLN A CA 1
ATOM 1541 C C . GLN A 1 196 ? 21.719 -24.859 -9.211 1 97.12 196 GLN A C 1
ATOM 1543 O O . GLN A 1 196 ? 21.328 -24.719 -8.055 1 97.12 196 GLN A O 1
ATOM 1548 N N . GLY A 1 197 ? 20.969 -25.547 -10.141 1 98.06 197 GLY A N 1
ATOM 1549 C CA . GLY A 1 197 ? 19.797 -26.312 -9.781 1 98.06 197 GLY A CA 1
ATOM 1550 C C . GLY A 1 197 ? 18.516 -25.5 -9.742 1 98.06 197 GLY A C 1
ATOM 1551 O O . GLY A 1 197 ? 17.484 -25.953 -9.266 1 98.06 197 GLY A O 1
ATOM 1552 N N . ALA A 1 198 ? 18.531 -24.297 -10.242 1 98.75 198 ALA A N 1
ATOM 1553 C CA . ALA A 1 198 ? 17.359 -23.422 -10.203 1 98.75 198 ALA A CA 1
ATOM 1554 C C . ALA A 1 198 ? 16.297 -23.875 -11.188 1 98.75 198 ALA A C 1
ATOM 1556 O O . ALA A 1 198 ? 16.594 -24.562 -12.172 1 98.75 198 ALA A O 1
ATOM 1557 N N . LEU A 1 199 ? 15.031 -23.641 -10.867 1 98.88 199 LEU A N 1
ATOM 1558 C CA . LEU A 1 199 ? 13.938 -23.734 -11.82 1 98.88 199 LEU A CA 1
ATOM 1559 C C . LEU A 1 199 ? 13.766 -22.438 -12.594 1 98.88 199 LEU A C 1
ATOM 1561 O O . LEU A 1 199 ? 13.836 -21.344 -12.016 1 98.88 199 LEU A O 1
ATOM 1565 N N . VAL A 1 200 ? 13.617 -22.531 -13.898 1 98.75 200 VAL A N 1
ATOM 1566 C CA . VAL A 1 200 ? 13.5 -21.344 -14.734 1 98.75 200 VAL A CA 1
ATOM 1567 C C . VAL A 1 200 ? 12.055 -21.172 -15.188 1 98.75 200 VAL A C 1
ATOM 1569 O O . VAL A 1 200 ? 11.461 -22.094 -15.742 1 98.75 200 VAL A O 1
ATOM 1572 N N . MET A 1 201 ? 11.484 -20.016 -14.906 1 98.56 201 MET A N 1
ATOM 1573 C CA . MET A 1 201 ? 10.117 -19.672 -15.289 1 98.56 201 MET A CA 1
ATOM 1574 C C . MET A 1 201 ? 10.109 -18.609 -16.391 1 98.56 201 MET A C 1
ATOM 1576 O O . MET A 1 201 ? 10.742 -17.562 -16.25 1 98.56 201 MET A O 1
ATOM 1580 N N . HIS A 1 202 ? 9.445 -18.891 -17.484 1 96.06 202 HIS A N 1
ATOM 1581 C CA . HIS A 1 202 ? 9.203 -17.906 -18.531 1 96.06 202 HIS A CA 1
ATOM 1582 C C . HIS A 1 202 ? 8.164 -16.891 -18.109 1 96.06 202 HIS A C 1
ATOM 1584 O O . HIS A 1 202 ? 6.984 -17.219 -17.938 1 96.06 202 HIS A O 1
ATOM 1590 N N . ASN A 1 203 ? 8.625 -15.648 -17.969 1 95.31 203 ASN A N 1
ATOM 1591 C CA . ASN A 1 203 ? 7.777 -14.594 -17.422 1 95.31 203 ASN A CA 1
ATOM 1592 C C . ASN A 1 203 ? 6.945 -13.93 -18.516 1 95.31 203 ASN A C 1
ATOM 1594 O O . ASN A 1 203 ? 7.422 -13.734 -19.641 1 95.31 203 ASN A O 1
ATOM 1598 N N . HIS A 1 204 ? 5.727 -13.547 -18.234 1 90.88 204 HIS A N 1
ATOM 1599 C CA . HIS A 1 204 ? 4.777 -12.781 -19.031 1 90.88 204 HIS A CA 1
ATOM 1600 C C . HIS A 1 204 ? 5.082 -12.922 -20.531 1 90.88 204 HIS A C 1
ATOM 1602 O O . HIS A 1 204 ? 5.418 -11.93 -21.188 1 90.88 204 HIS A O 1
ATOM 1608 N N . PRO A 1 205 ? 4.91 -14.078 -21.062 1 88.56 205 PRO A N 1
ATOM 1609 C CA . PRO A 1 205 ? 5.328 -14.391 -22.438 1 88.56 205 PRO A CA 1
ATOM 1610 C C . PRO A 1 205 ? 4.633 -13.531 -23.484 1 88.56 205 PRO A C 1
ATOM 1612 O O . PRO A 1 205 ? 5.086 -13.453 -24.625 1 88.56 205 PRO A O 1
ATOM 1615 N N . GLY A 1 206 ? 3.633 -12.812 -23.172 1 78.81 206 GLY A N 1
ATOM 1616 C CA . GLY A 1 206 ? 2.918 -11.984 -24.141 1 78.81 206 GLY A CA 1
ATOM 1617 C C . GLY A 1 206 ? 3.238 -10.508 -24 1 78.81 206 GLY A C 1
ATOM 1618 O O . GLY A 1 206 ? 2.738 -9.688 -24.766 1 78.81 206 GLY A O 1
ATOM 1619 N N . TRP A 1 207 ? 4.012 -10.172 -23.094 1 77.12 207 TRP A N 1
ATOM 1620 C CA . TRP A 1 207 ? 4.273 -8.766 -22.812 1 77.12 207 TRP A CA 1
ATOM 1621 C C . TRP A 1 207 ? 5.066 -8.117 -23.938 1 77.12 207 TRP A C 1
ATOM 1623 O O . TRP A 1 207 ? 6.148 -8.594 -24.297 1 77.12 207 TRP A O 1
ATOM 1633 N N . ARG A 1 208 ? 4.574 -6.988 -24.578 1 66.25 208 ARG A N 1
ATOM 1634 C CA . ARG A 1 208 ? 5.16 -6.188 -25.656 1 66.25 208 ARG A CA 1
ATOM 1635 C C . ARG A 1 208 ? 5.43 -7.035 -26.891 1 66.25 208 ARG A C 1
ATOM 1637 O O . ARG A 1 208 ? 6.438 -6.84 -27.578 1 66.25 208 ARG A O 1
ATOM 1644 N N . ARG A 1 209 ? 4.656 -8.148 -27.016 1 68.94 209 ARG A N 1
ATOM 1645 C CA . ARG A 1 209 ? 4.824 -9.023 -28.172 1 68.94 209 ARG A CA 1
ATOM 1646 C C . ARG A 1 209 ? 3.514 -9.164 -28.938 1 68.94 209 ARG A C 1
ATOM 1648 O O . ARG A 1 209 ? 2.432 -9.078 -28.359 1 68.94 209 ARG A O 1
ATOM 1655 N N . LYS A 1 210 ? 3.689 -9.133 -30.234 1 57.19 210 LYS A N 1
ATOM 1656 C CA . LYS A 1 210 ? 2.535 -9.305 -31.125 1 57.19 210 LYS A CA 1
ATOM 1657 C C . LYS A 1 210 ? 1.989 -10.727 -31.031 1 57.19 210 LYS A C 1
ATOM 1659 O O . LYS A 1 210 ? 0.8 -10.953 -31.266 1 57.19 210 LYS A O 1
ATOM 1664 N N . SER A 1 211 ? 2.863 -11.656 -30.953 1 59.47 211 SER A N 1
ATOM 1665 C CA . SER A 1 211 ? 2.465 -13.055 -30.875 1 59.47 211 SER A CA 1
ATOM 1666 C C . SER A 1 211 ? 3.311 -13.812 -29.859 1 59.47 211 SER A C 1
ATOM 1668 O O . SER A 1 211 ? 4.387 -13.352 -29.469 1 59.47 211 SER A O 1
ATOM 1670 N N . LEU A 1 212 ? 2.648 -14.844 -29.359 1 61.5 212 LEU A N 1
ATOM 1671 C CA . LEU A 1 212 ? 3.42 -15.742 -28.5 1 61.5 212 LEU A CA 1
ATOM 1672 C C . LEU A 1 212 ? 4.461 -16.5 -29.312 1 61.5 212 LEU A C 1
ATOM 1674 O O . LEU A 1 212 ? 5.094 -17.438 -28.812 1 61.5 212 LEU A O 1
ATOM 1678 N N . GLU A 1 213 ? 4.582 -15.961 -30.562 1 62.81 213 GLU A N 1
ATOM 1679 C CA . GLU A 1 213 ? 5.551 -16.656 -31.406 1 62.81 213 GLU A CA 1
ATOM 1680 C C . GLU A 1 213 ? 6.945 -16.625 -30.797 1 62.81 213 GLU A C 1
ATOM 1682 O O . GLU A 1 213 ? 7.297 -15.664 -30.094 1 62.81 213 GLU A O 1
ATOM 1687 N N . HIS A 1 214 ? 7.609 -17.797 -31.047 1 61.84 214 HIS A N 1
ATOM 1688 C CA . HIS A 1 214 ? 8.852 -18.094 -30.344 1 61.84 214 HIS A CA 1
ATOM 1689 C C . HIS A 1 214 ? 10.055 -17.516 -31.078 1 61.84 214 HIS A C 1
ATOM 1691 O O . HIS A 1 214 ? 10.422 -18 -32.156 1 61.84 214 HIS A O 1
ATOM 1697 N N . PRO A 1 215 ? 10.57 -16.484 -30.531 1 75.31 215 PRO A N 1
ATOM 1698 C CA . PRO A 1 215 ? 11.859 -16.031 -31.047 1 75.31 215 PRO A CA 1
ATOM 1699 C C . PRO A 1 215 ? 12.922 -17.141 -31.047 1 75.31 215 PRO A C 1
ATOM 1701 O O . PRO A 1 215 ? 12.75 -18.156 -30.375 1 75.31 215 PRO A O 1
ATOM 1704 N N . GLU A 1 216 ? 13.867 -17.047 -31.984 1 81.38 216 GLU A N 1
ATOM 1705 C CA . GLU A 1 216 ? 14.969 -18 -32.031 1 81.38 216 GLU A CA 1
ATOM 1706 C C . GLU A 1 216 ? 15.508 -18.312 -30.656 1 81.38 216 GLU A C 1
ATOM 1708 O O . GLU A 1 216 ? 15.812 -19.469 -30.359 1 81.38 216 GLU A O 1
ATOM 1713 N N . PHE A 1 217 ? 15.516 -17.406 -29.844 1 87 217 PHE A N 1
ATOM 1714 C CA . PHE A 1 217 ? 16.016 -17.594 -28.484 1 87 217 PHE A CA 1
ATOM 1715 C C . PHE A 1 217 ? 15.117 -18.547 -27.719 1 87 217 PHE A C 1
ATOM 1717 O O . PHE A 1 217 ? 15.609 -19.469 -27.062 1 87 217 PHE A O 1
ATOM 1724 N N . GLU A 1 218 ? 13.898 -18.328 -27.828 1 88 218 GLU A N 1
ATOM 1725 C CA . GLU A 1 218 ? 12.953 -19.156 -27.094 1 88 218 GLU A CA 1
ATOM 1726 C C . GLU A 1 218 ? 13.016 -20.609 -27.562 1 88 218 GLU A C 1
ATOM 1728 O O . GLU A 1 218 ? 12.945 -21.531 -26.75 1 88 218 GLU A O 1
ATOM 1733 N N . VAL A 1 219 ? 13.148 -20.75 -28.875 1 88.12 219 VAL A N 1
ATOM 1734 C CA . VAL A 1 219 ? 13.25 -22.094 -29.438 1 88.12 219 VAL A CA 1
ATOM 1735 C C . VAL A 1 219 ? 14.453 -22.812 -28.844 1 88.12 219 VAL A C 1
ATOM 1737 O O . VAL A 1 219 ? 14.359 -23.969 -28.453 1 88.12 219 VAL A O 1
ATOM 1740 N N . LYS A 1 220 ? 15.5 -22.125 -28.75 1 91.19 220 LYS A N 1
ATOM 1741 C CA . LYS A 1 220 ? 16.719 -22.719 -28.203 1 91.19 220 LYS A CA 1
ATOM 1742 C C . LYS A 1 220 ? 16.562 -23.016 -26.719 1 91.19 220 LYS A C 1
ATOM 1744 O O . LYS A 1 220 ? 16.906 -24.094 -26.25 1 91.19 220 LYS A O 1
ATOM 1749 N N . ALA A 1 221 ? 16.078 -22.062 -25.969 1 94 221 ALA A N 1
ATOM 1750 C CA . ALA A 1 221 ? 15.914 -22.219 -24.516 1 94 221 ALA A CA 1
ATOM 1751 C C . ALA A 1 221 ? 15.008 -23.391 -24.188 1 94 221 ALA A C 1
ATOM 1753 O O . ALA A 1 221 ? 15.344 -24.219 -23.344 1 94 221 ALA A O 1
ATOM 1754 N N . TYR A 1 222 ? 13.875 -23.5 -24.859 1 93.62 222 TYR A N 1
ATOM 1755 C CA . TYR A 1 222 ? 12.945 -24.609 -24.656 1 93.62 222 TYR A CA 1
ATOM 1756 C C . TYR A 1 222 ? 13.531 -25.906 -25.172 1 93.62 222 TYR A C 1
ATOM 1758 O O . TYR A 1 222 ? 13.359 -26.969 -24.547 1 93.62 222 TYR A O 1
ATOM 1766 N N . GLY A 1 223 ? 14.156 -25.875 -26.328 1 93.62 223 GLY A N 1
ATOM 1767 C CA . GLY A 1 223 ? 14.758 -27.047 -26.938 1 93.62 223 GLY A CA 1
ATOM 1768 C C . GLY A 1 223 ? 15.828 -27.688 -26.062 1 93.62 223 GLY A C 1
ATOM 1769 O O . GLY A 1 223 ? 15.977 -28.906 -26.062 1 93.62 223 GLY A O 1
ATOM 1770 N N . GLU A 1 224 ? 16.562 -26.859 -25.344 1 95.62 224 GLU A N 1
ATOM 1771 C CA . GLU A 1 224 ? 17.609 -27.359 -24.453 1 95.62 224 GLU A CA 1
ATOM 1772 C C . GLU A 1 224 ? 17.047 -27.797 -23.109 1 95.62 224 GLU A C 1
ATOM 1774 O O . GLU A 1 224 ? 17.781 -28.234 -22.234 1 95.62 224 GLU A O 1
ATOM 1779 N N . GLY A 1 225 ? 15.727 -27.625 -22.984 1 96.12 225 GLY A N 1
ATOM 1780 C CA . GLY A 1 225 ? 15.094 -28.047 -21.75 1 96.12 225 GLY A CA 1
ATOM 1781 C C . GLY A 1 225 ? 15.398 -27.141 -20.578 1 96.12 225 GLY A C 1
ATOM 1782 O O . GLY A 1 225 ? 15.438 -27.578 -19.438 1 96.12 225 GLY A O 1
ATOM 1783 N N . LEU A 1 226 ? 15.586 -25.812 -20.812 1 97.69 226 LEU A N 1
ATOM 1784 C CA . LEU A 1 226 ? 16.016 -24.891 -19.766 1 97.69 226 LEU A CA 1
ATOM 1785 C C . LEU A 1 226 ? 14.82 -24.312 -19.031 1 97.69 226 LEU A C 1
ATOM 1787 O O . LEU A 1 226 ? 14.977 -23.734 -17.953 1 97.69 226 LEU A O 1
ATOM 1791 N N . ILE A 1 227 ? 13.656 -24.453 -19.594 1 97.75 227 ILE A N 1
ATOM 1792 C CA . ILE A 1 227 ? 12.469 -23.797 -19.031 1 97.75 227 ILE A CA 1
ATOM 1793 C C . ILE A 1 227 ? 11.664 -24.812 -18.234 1 97.75 227 ILE A C 1
ATOM 1795 O O . ILE A 1 227 ? 11.391 -25.922 -18.703 1 97.75 227 ILE A O 1
ATOM 1799 N N . ASP A 1 228 ? 11.219 -24.453 -17 1 98.75 228 ASP A N 1
ATOM 1800 C CA . ASP A 1 228 ? 10.523 -25.375 -16.109 1 98.75 228 ASP A CA 1
ATOM 1801 C C . ASP A 1 228 ? 9.086 -24.922 -15.852 1 98.75 228 ASP A C 1
ATOM 1803 O O . ASP A 1 228 ? 8.258 -25.703 -15.391 1 98.75 228 ASP A O 1
ATOM 1807 N N . GLY A 1 229 ? 8.812 -23.688 -16.047 1 98.62 229 GLY A N 1
ATOM 1808 C CA . GLY A 1 229 ? 7.496 -23.109 -15.789 1 98.62 229 GLY A CA 1
ATOM 1809 C C . GLY A 1 229 ? 7.191 -21.922 -16.672 1 98.62 229 GLY A C 1
ATOM 1810 O O . GLY A 1 229 ? 8.078 -21.406 -17.375 1 98.62 229 GLY A O 1
ATOM 1811 N N . ILE A 1 230 ? 5.945 -21.469 -16.672 1 97.62 230 ILE A N 1
ATOM 1812 C CA . ILE A 1 230 ? 5.523 -20.344 -17.5 1 97.62 230 ILE A CA 1
ATOM 1813 C C . ILE A 1 230 ? 4.398 -19.578 -16.812 1 97.62 230 ILE A C 1
ATOM 1815 O O . ILE A 1 230 ? 3.51 -20.188 -16.203 1 97.62 230 ILE A O 1
ATOM 1819 N N . GLU A 1 231 ? 4.508 -18.219 -16.859 1 96.88 231 GLU A N 1
ATOM 1820 C CA . GLU A 1 231 ? 3.424 -17.375 -16.375 1 96.88 231 GLU A CA 1
ATOM 1821 C C . GLU A 1 231 ? 2.27 -17.312 -17.375 1 96.88 231 GLU A C 1
ATOM 1823 O O . GLU A 1 231 ? 2.465 -16.953 -18.531 1 96.88 231 GLU A O 1
ATOM 1828 N N . ILE A 1 232 ? 1.191 -17.672 -16.891 1 95.38 232 ILE A N 1
ATOM 1829 C CA . ILE A 1 232 ? 0.025 -17.562 -17.766 1 95.38 232 ILE A CA 1
ATOM 1830 C C . ILE A 1 232 ? -0.75 -16.297 -17.422 1 95.38 232 ILE A C 1
ATOM 1832 O O . ILE A 1 232 ? -1.584 -15.844 -18.219 1 95.38 232 ILE A O 1
ATOM 1836 N N . MET A 1 233 ? -0.557 -15.812 -16.203 1 94 233 MET A N 1
ATOM 1837 C CA . MET A 1 233 ? -1.119 -14.539 -15.773 1 94 233 MET A CA 1
ATOM 1838 C C . MET A 1 233 ? -0.06 -13.68 -15.094 1 94 233 MET A C 1
ATOM 1840 O O . MET A 1 233 ? 0.752 -14.188 -14.32 1 94 233 MET A O 1
ATOM 1844 N N . ASN A 1 234 ? -0.021 -12.398 -15.375 1 93.62 234 ASN A N 1
ATOM 1845 C CA . ASN A 1 234 ? 0.919 -11.422 -14.844 1 93.62 234 ASN A CA 1
ATOM 1846 C C . ASN A 1 234 ? 0.284 -10.031 -14.734 1 93.62 234 ASN A C 1
ATOM 1848 O O . ASN A 1 234 ? -0.094 -9.438 -15.75 1 93.62 234 ASN A O 1
ATOM 1852 N N . GLY A 1 235 ? 0.285 -9.562 -13.5 1 89.88 235 GLY A N 1
ATOM 1853 C CA . GLY A 1 235 ? -0.436 -8.305 -13.336 1 89.88 235 GLY A CA 1
ATOM 1854 C C . GLY A 1 235 ? -1.87 -8.375 -13.828 1 89.88 235 GLY A C 1
ATOM 1855 O O . GLY A 1 235 ? -2.635 -9.242 -13.406 1 89.88 235 GLY A O 1
ATOM 1856 N N . ALA A 1 236 ? -2.174 -7.551 -14.797 1 82.69 236 ALA A N 1
ATOM 1857 C CA . ALA A 1 236 ? -3.537 -7.516 -15.328 1 82.69 236 ALA A CA 1
ATOM 1858 C C . ALA A 1 236 ? -3.65 -8.328 -16.609 1 82.69 236 ALA A C 1
ATOM 1860 O O . ALA A 1 236 ? -4.715 -8.375 -17.234 1 82.69 236 ALA A O 1
ATOM 1861 N N . GLU A 1 237 ? -2.574 -9.016 -16.938 1 85.19 237 GLU A N 1
ATOM 1862 C CA . GLU A 1 237 ? -2.568 -9.711 -18.219 1 85.19 237 GLU A CA 1
ATOM 1863 C C . GLU A 1 237 ? -2.84 -11.203 -18.031 1 85.19 237 GLU A C 1
ATOM 1865 O O . GLU A 1 237 ? -2.375 -11.812 -17.062 1 85.19 237 GLU A O 1
ATOM 1870 N N . PHE A 1 238 ? -3.57 -11.789 -18.938 1 89.56 238 PHE A N 1
ATOM 1871 C CA . PHE A 1 238 ? -3.867 -13.211 -19.031 1 89.56 238 PHE A CA 1
ATOM 1872 C C . PHE A 1 238 ? -3.467 -13.75 -20.406 1 89.56 238 PHE A C 1
ATOM 1874 O O . PHE A 1 238 ? -3.85 -13.195 -21.438 1 89.56 238 PHE A O 1
ATOM 1881 N N . TYR A 1 239 ? -2.645 -14.844 -20.453 1 89.19 239 TYR A N 1
ATOM 1882 C CA . TYR A 1 239 ? -2.158 -15.461 -21.672 1 89.19 239 TYR A CA 1
ATOM 1883 C C . TYR A 1 239 ? -2.719 -16.875 -21.828 1 89.19 239 TYR A C 1
ATOM 1885 O O . TYR A 1 239 ? -2.008 -17.859 -21.609 1 89.19 239 TYR A O 1
ATOM 1893 N N . PRO A 1 240 ? -3.914 -17.016 -22.328 1 88.75 240 PRO A N 1
ATOM 1894 C CA . PRO A 1 240 ? -4.531 -18.344 -22.375 1 88.75 240 PRO A CA 1
ATOM 1895 C C . PRO A 1 240 ? -3.758 -19.328 -23.25 1 88.75 240 PRO A C 1
ATOM 1897 O O . PRO A 1 240 ? -3.738 -20.516 -22.969 1 88.75 240 PRO A O 1
ATOM 1900 N N . LYS A 1 241 ? -3.115 -18.875 -24.312 1 88.81 241 LYS A N 1
ATOM 1901 C CA . LYS A 1 241 ? -2.359 -19.75 -25.188 1 88.81 241 LYS A CA 1
ATOM 1902 C C . LYS A 1 241 ? -1.161 -20.359 -24.469 1 88.81 241 LYS A C 1
ATOM 1904 O O . LYS A 1 241 ? -0.65 -21.406 -24.875 1 88.81 241 LYS A O 1
ATOM 1909 N N . ALA A 1 242 ? -0.742 -19.688 -23.469 1 92.44 242 ALA A N 1
ATOM 1910 C CA . ALA A 1 242 ? 0.39 -20.203 -22.688 1 92.44 242 ALA A CA 1
ATOM 1911 C C . ALA A 1 242 ? 0.014 -21.469 -21.953 1 92.44 242 ALA A C 1
ATOM 1913 O O . ALA A 1 242 ? 0.885 -22.266 -21.578 1 92.44 242 ALA A O 1
ATOM 1914 N N . ILE A 1 243 ? -1.267 -21.719 -21.719 1 94.69 243 ILE A N 1
ATOM 1915 C CA . ILE A 1 243 ? -1.719 -22.938 -21.047 1 94.69 243 ILE A CA 1
ATOM 1916 C C . ILE A 1 243 ? -1.37 -24.156 -21.906 1 94.69 243 ILE A C 1
ATOM 1918 O O . ILE A 1 243 ? -0.829 -25.141 -21.391 1 94.69 243 ILE A O 1
ATOM 1922 N N . ALA A 1 244 ? -1.693 -24.047 -23.172 1 92.94 244 ALA A N 1
ATOM 1923 C CA . ALA A 1 244 ? -1.388 -25.141 -24.078 1 92.94 244 ALA A CA 1
ATOM 1924 C C . ALA A 1 244 ? 0.113 -25.406 -24.125 1 92.94 244 ALA A C 1
ATOM 1926 O O . ALA A 1 244 ? 0.541 -26.562 -24.172 1 92.94 244 ALA A O 1
ATOM 1927 N N . ARG A 1 245 ? 0.848 -24.375 -24.141 1 91.5 245 ARG A N 1
ATOM 1928 C CA . ARG A 1 245 ? 2.301 -24.516 -24.156 1 91.5 245 ARG A CA 1
ATOM 1929 C C . ARG A 1 245 ? 2.791 -25.203 -22.891 1 91.5 245 ARG A C 1
ATOM 1931 O O . ARG A 1 245 ? 3.682 -26.062 -22.938 1 91.5 245 ARG A O 1
ATOM 1938 N N . ALA A 1 246 ? 2.275 -24.812 -21.828 1 96.56 246 ALA A N 1
ATOM 1939 C CA . ALA A 1 246 ? 2.646 -25.422 -20.562 1 96.56 246 ALA A CA 1
ATOM 1940 C C . ALA A 1 246 ? 2.393 -26.938 -20.578 1 96.56 246 ALA A C 1
ATOM 1942 O O . ALA A 1 246 ? 3.232 -27.719 -20.141 1 96.56 246 ALA A O 1
ATOM 1943 N N . HIS A 1 247 ? 1.271 -27.328 -21.125 1 95.81 247 HIS A N 1
ATOM 1944 C CA . HIS A 1 247 ? 0.934 -28.75 -21.219 1 95.81 247 HIS A CA 1
ATOM 1945 C C . HIS A 1 247 ? 1.876 -29.469 -22.172 1 95.81 247 HIS A C 1
ATOM 1947 O O . HIS A 1 247 ? 2.418 -30.531 -21.828 1 95.81 247 HIS A O 1
ATOM 1953 N N . ALA A 1 248 ? 2.062 -28.891 -23.312 1 94.12 248 ALA A N 1
ATOM 1954 C CA . ALA A 1 248 ? 2.865 -29.531 -24.344 1 94.12 248 ALA A CA 1
ATOM 1955 C C . ALA A 1 248 ? 4.312 -29.703 -23.891 1 94.12 248 ALA A C 1
ATOM 1957 O O . ALA A 1 248 ? 4.961 -30.688 -24.25 1 94.12 248 ALA A O 1
ATOM 1958 N N . ARG A 1 249 ? 4.797 -28.781 -23.078 1 95.12 249 ARG A N 1
ATOM 1959 C CA . ARG A 1 249 ? 6.203 -28.781 -22.703 1 95.12 249 ARG A CA 1
ATOM 1960 C C . ARG A 1 249 ? 6.379 -29.25 -21.266 1 95.12 249 ARG A C 1
ATOM 1962 O O . ARG A 1 249 ? 7.488 -29.219 -20.719 1 95.12 249 ARG A O 1
ATOM 1969 N N . LYS A 1 250 ? 5.305 -29.625 -20.641 1 97 250 LYS A N 1
ATOM 1970 C CA . LYS A 1 250 ? 5.332 -30.125 -19.266 1 97 250 LYS A CA 1
ATOM 1971 C C . LYS A 1 250 ? 5.934 -29.109 -18.312 1 97 250 LYS A C 1
ATOM 1973 O O . LYS A 1 250 ? 6.863 -29.422 -17.562 1 97 250 LYS A O 1
ATOM 1978 N N . LEU A 1 251 ? 5.426 -27.906 -18.328 1 98.56 251 LEU A N 1
ATOM 1979 C CA . LEU A 1 251 ? 5.84 -26.797 -17.469 1 98.56 251 LEU A CA 1
ATOM 1980 C C . LEU A 1 251 ? 4.84 -26.578 -16.344 1 98.56 251 LEU A C 1
ATOM 1982 O O . LEU A 1 251 ? 3.641 -26.812 -16.516 1 98.56 251 LEU A O 1
ATOM 1986 N N . PHE A 1 252 ? 5.262 -26.188 -15.172 1 98.69 252 PHE A N 1
ATOM 1987 C CA . PHE A 1 252 ? 4.297 -25.688 -14.195 1 98.69 252 PHE A CA 1
ATOM 1988 C C . PHE A 1 252 ? 3.74 -24.328 -14.633 1 98.69 252 PHE A C 1
ATOM 1990 O O . PHE A 1 252 ? 4.402 -23.578 -15.352 1 98.69 252 PHE A O 1
ATOM 1997 N N . VAL A 1 253 ? 2.521 -23.984 -14.234 1 98.69 253 VAL A N 1
ATOM 1998 C CA . VAL A 1 253 ? 1.894 -22.703 -14.562 1 98.69 253 VAL A CA 1
ATOM 1999 C C . VAL A 1 253 ? 1.93 -21.781 -13.352 1 98.69 253 VAL A C 1
ATOM 2001 O O . VAL A 1 253 ? 1.955 -22.25 -12.203 1 98.69 253 VAL A O 1
ATOM 2004 N N . SER A 1 254 ? 1.952 -20.484 -13.609 1 98.69 254 SER A N 1
ATOM 2005 C CA . SER A 1 254 ? 2.01 -19.531 -12.5 1 98.69 254 SER A CA 1
ATOM 2006 C C . SER A 1 254 ? 1.234 -18.266 -12.828 1 98.69 254 SER A C 1
ATOM 2008 O O . SER A 1 254 ? 0.922 -18 -13.992 1 98.69 254 SER A O 1
ATOM 2010 N N . ALA A 1 255 ? 0.797 -17.594 -11.875 1 98.31 255 ALA A N 1
ATOM 2011 C CA . ALA A 1 255 ? 0.295 -16.219 -11.867 1 98.31 255 ALA A CA 1
ATOM 2012 C C . ALA A 1 255 ? 0.996 -15.383 -10.805 1 98.31 255 ALA A C 1
ATOM 2014 O O . ALA A 1 255 ? 1.137 -15.812 -9.656 1 98.31 255 ALA A O 1
ATOM 2015 N N . ASN A 1 256 ? 1.492 -14.312 -11.172 1 98.31 256 ASN A N 1
ATOM 2016 C CA . ASN A 1 256 ? 2.238 -13.477 -10.242 1 98.31 256 ASN A CA 1
ATOM 2017 C C . ASN A 1 256 ? 1.952 -11.992 -10.477 1 98.31 256 ASN A C 1
ATOM 2019 O O . ASN A 1 256 ? 1.433 -11.617 -11.523 1 98.31 256 ASN A O 1
ATOM 2023 N N . THR A 1 257 ? 2.275 -11.18 -9.531 1 96.69 257 THR A N 1
ATOM 2024 C CA . THR A 1 257 ? 1.956 -9.758 -9.594 1 96.69 257 THR A CA 1
ATOM 2025 C C . THR A 1 257 ? 2.959 -9.016 -10.477 1 96.69 257 THR A C 1
ATOM 2027 O O . THR A 1 257 ? 2.6 -8.062 -11.172 1 96.69 257 THR A O 1
ATOM 2030 N N . ASP A 1 258 ? 4.234 -9.5 -10.484 1 96.19 258 ASP A N 1
ATOM 2031 C CA . ASP A 1 258 ? 5.297 -8.703 -11.086 1 96.19 258 ASP A CA 1
ATOM 2032 C C . ASP A 1 258 ? 5.273 -7.27 -10.555 1 96.19 258 ASP A C 1
ATOM 2034 O O . ASP A 1 258 ? 5.398 -6.316 -11.328 1 96.19 258 ASP A O 1
ATOM 2038 N N . ILE A 1 259 ? 5.121 -7.133 -9.273 1 94.44 259 ILE A N 1
ATOM 2039 C CA . ILE A 1 259 ? 4.793 -5.852 -8.664 1 94.44 259 ILE A CA 1
ATOM 2040 C C . ILE A 1 259 ? 6.059 -5.016 -8.5 1 94.44 259 ILE A C 1
ATOM 2042 O O . ILE A 1 259 ? 7.105 -5.535 -8.102 1 94.44 259 ILE A O 1
ATOM 2046 N N . HIS A 1 260 ? 5.941 -3.725 -8.836 1 93 260 HIS A N 1
ATOM 2047 C CA . HIS A 1 260 ? 7.02 -2.76 -8.656 1 93 260 HIS A CA 1
ATOM 2048 C C . HIS A 1 260 ? 6.652 -1.701 -7.625 1 93 260 HIS A C 1
ATOM 2050 O O . HIS A 1 260 ? 7.531 -1.034 -7.074 1 93 260 HIS A O 1
ATOM 2056 N N . ASP A 1 261 ? 5.348 -1.536 -7.453 1 92.06 261 ASP A N 1
ATOM 2057 C CA . ASP A 1 261 ? 4.781 -0.645 -6.445 1 92.06 261 ASP A CA 1
ATOM 2058 C C . ASP A 1 261 ? 4.109 -1.438 -5.324 1 92.06 261 ASP A C 1
ATOM 2060 O O . ASP A 1 261 ? 4.457 -2.598 -5.086 1 92.06 261 ASP A O 1
ATOM 2064 N N . ALA A 1 262 ? 3.225 -0.82 -4.59 1 92.31 262 ALA A N 1
ATOM 2065 C CA . ALA A 1 262 ? 2.461 -1.564 -3.59 1 92.31 262 ALA A CA 1
ATOM 2066 C C . ALA A 1 262 ? 1.292 -2.307 -4.234 1 92.31 262 ALA A C 1
ATOM 2068 O O . ALA A 1 262 ? 0.734 -1.849 -5.234 1 92.31 262 ALA A O 1
ATOM 2069 N N . THR A 1 263 ? 0.886 -3.42 -3.654 1 92.81 263 THR A N 1
ATOM 2070 C CA . THR A 1 263 ? -0.187 -4.23 -4.223 1 92.81 263 THR A CA 1
ATOM 2071 C C . THR A 1 263 ? -1.55 -3.625 -3.898 1 92.81 263 THR A C 1
ATOM 2073 O O . THR A 1 263 ? -2.52 -3.838 -4.629 1 92.81 263 THR A O 1
ATOM 2076 N N . ALA A 1 264 ? -1.657 -2.865 -2.826 1 89.81 264 ALA A N 1
ATOM 2077 C CA . ALA A 1 264 ? -2.945 -2.467 -2.266 1 89.81 264 ALA A CA 1
ATOM 2078 C C . ALA A 1 264 ? -3.787 -1.725 -3.301 1 89.81 264 ALA A C 1
ATOM 2080 O O . ALA A 1 264 ? -4.977 -2.012 -3.465 1 89.81 264 ALA A O 1
ATOM 2081 N N . GLU A 1 265 ? -3.188 -0.808 -4.012 1 83.69 265 GLU A N 1
ATOM 2082 C CA . GLU A 1 265 ? -3.922 0.026 -4.957 1 83.69 265 GLU A CA 1
ATOM 2083 C C . GLU A 1 265 ? -4.508 -0.811 -6.09 1 83.69 265 GLU A C 1
ATOM 2085 O O . GLU A 1 265 ? -5.59 -0.514 -6.594 1 83.69 265 GLU A O 1
ATOM 2090 N N . THR A 1 266 ? -3.793 -1.835 -6.488 1 84 266 THR A N 1
ATOM 2091 C CA . THR A 1 266 ? -4.176 -2.627 -7.652 1 84 266 THR A CA 1
ATOM 2092 C C . THR A 1 266 ? -5.145 -3.736 -7.254 1 84 266 THR A C 1
ATOM 2094 O O . THR A 1 266 ? -6.02 -4.117 -8.039 1 84 266 THR A O 1
ATOM 2097 N N . TYR A 1 267 ? -5.062 -4.176 -6.027 1 91.56 267 TYR A N 1
ATOM 2098 C CA . TYR A 1 267 ? -5.797 -5.391 -5.703 1 91.56 267 TYR A CA 1
ATOM 2099 C C . TYR A 1 267 ? -6.789 -5.141 -4.574 1 91.56 267 TYR A C 1
ATOM 2101 O O . TYR A 1 267 ? -7.93 -4.742 -4.82 1 91.56 267 TYR A O 1
ATOM 2109 N N . ARG A 1 268 ? -6.359 -5.051 -3.322 1 88.94 268 ARG A N 1
ATOM 2110 C CA . ARG A 1 268 ? -7.266 -5.074 -2.176 1 88.94 268 ARG A CA 1
ATOM 2111 C C . ARG A 1 268 ? -8.164 -3.846 -2.164 1 88.94 268 ARG A C 1
ATOM 2113 O O . ARG A 1 268 ? -9.336 -3.932 -1.785 1 88.94 268 ARG A O 1
ATOM 2120 N N . LEU A 1 269 ? -7.641 -2.678 -2.51 1 87.62 269 LEU A N 1
ATOM 2121 C CA . LEU A 1 269 ? -8.469 -1.478 -2.516 1 87.62 269 LEU A CA 1
ATOM 2122 C C . LEU A 1 269 ? -9.492 -1.527 -3.648 1 87.62 269 LEU A C 1
ATOM 2124 O O . LEU A 1 269 ? -10.445 -0.746 -3.666 1 87.62 269 LEU A O 1
ATOM 2128 N N . GLN A 1 270 ? -9.312 -2.436 -4.602 1 83.44 270 GLN A N 1
ATOM 2129 C CA . GLN A 1 270 ? -10.281 -2.662 -5.668 1 83.44 270 GLN A CA 1
ATOM 2130 C C . GLN A 1 270 ? -11.156 -3.873 -5.367 1 83.44 270 GLN A C 1
ATOM 2132 O O . GLN A 1 270 ? -11.961 -4.293 -6.203 1 83.44 270 GLN A O 1
ATOM 2137 N N . GLY A 1 271 ? -10.945 -4.445 -4.242 1 85.88 271 GLY A N 1
ATOM 2138 C CA . GLY A 1 271 ? -11.789 -5.547 -3.807 1 85.88 271 GLY A CA 1
ATOM 2139 C C . GLY A 1 271 ? -11.305 -6.898 -4.301 1 85.88 271 GLY A C 1
ATOM 2140 O O . GLY A 1 271 ? -12.07 -7.863 -4.328 1 85.88 271 GLY A O 1
ATOM 2141 N N . HIS A 1 272 ? -10.008 -6.988 -4.656 1 89.44 272 HIS A N 1
ATOM 2142 C CA . HIS A 1 272 ? -9.492 -8.234 -5.207 1 89.44 272 HIS A CA 1
ATOM 2143 C C . HIS A 1 272 ? -8.328 -8.766 -4.379 1 89.44 272 HIS A C 1
ATOM 2145 O O . HIS A 1 272 ? -7.594 -7.984 -3.764 1 89.44 272 HIS A O 1
ATOM 2151 N N . SER A 1 273 ? -8.234 -10.094 -4.363 1 92.94 273 SER A N 1
ATOM 2152 C CA . SER A 1 273 ? -6.973 -10.695 -3.932 1 92.94 273 SER A CA 1
ATOM 2153 C C . SER A 1 273 ? -5.898 -10.555 -5.004 1 92.94 273 SER A C 1
ATOM 2155 O O . SER A 1 273 ? -6.211 -10.492 -6.195 1 92.94 273 SER A O 1
ATOM 2157 N N . ARG A 1 274 ? -4.641 -10.422 -4.574 1 94.75 274 ARG A N 1
ATOM 2158 C CA . ARG A 1 274 ? -3.586 -10.266 -5.57 1 94.75 274 ARG A CA 1
ATOM 2159 C C . ARG A 1 274 ? -3.408 -11.539 -6.387 1 94.75 274 ARG A C 1
ATOM 2161 O O . ARG A 1 274 ? -3.861 -12.609 -5.98 1 94.75 274 ARG A O 1
ATOM 2168 N N . ASN A 1 275 ? -2.748 -11.383 -7.5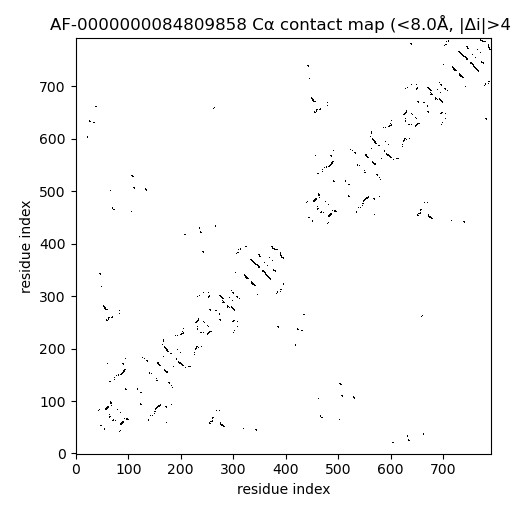47 1 96.19 275 ASN A N 1
ATOM 2169 C CA . ASN A 1 275 ? -2.348 -12.547 -8.328 1 96.19 275 ASN A CA 1
ATOM 2170 C C . ASN A 1 275 ? -1.498 -13.508 -7.512 1 96.19 275 ASN A C 1
ATOM 2172 O O . ASN A 1 275 ? -0.628 -13.086 -6.75 1 96.19 275 ASN A O 1
ATOM 2176 N N . MET A 1 276 ? -1.8 -14.789 -7.645 1 97.75 276 MET A N 1
ATOM 2177 C CA . MET A 1 276 ? -0.984 -15.75 -6.91 1 97.75 276 MET A CA 1
ATOM 2178 C C . MET A 1 276 ? -0.91 -17.078 -7.656 1 97.75 276 MET A C 1
ATOM 2180 O O . MET A 1 276 ? -1.815 -17.422 -8.414 1 97.75 276 MET A O 1
ATOM 2184 N N . THR A 1 277 ? 0.149 -17.719 -7.504 1 98.88 277 THR A N 1
ATOM 2185 C CA . THR A 1 277 ? 0.32 -19.125 -7.879 1 98.88 277 THR A CA 1
ATOM 2186 C C . THR A 1 277 ? -0.093 -20.047 -6.73 1 98.88 277 THR A C 1
ATOM 2188 O O . THR A 1 277 ? 0.425 -19.922 -5.617 1 98.88 277 THR A O 1
ATOM 2191 N N . LEU A 1 278 ? -1.028 -20.875 -6.973 1 98.88 278 LEU A N 1
ATOM 2192 C CA . LEU A 1 278 ? -1.432 -21.891 -5.996 1 98.88 278 LEU A CA 1
ATOM 2193 C C . LEU A 1 278 ? -0.562 -23.125 -6.109 1 98.88 278 LEU A C 1
ATOM 2195 O O . LEU A 1 278 ? -0.551 -23.797 -7.152 1 98.88 278 LEU A O 1
ATOM 2199 N N . ILE A 1 279 ? 0.177 -23.422 -5.07 1 98.94 279 ILE A N 1
ATOM 2200 C CA . ILE A 1 279 ? 1.101 -24.547 -5.074 1 98.94 279 ILE A CA 1
ATOM 2201 C C . ILE A 1 279 ? 0.559 -25.656 -4.18 1 98.94 279 ILE A C 1
ATOM 2203 O O . ILE A 1 279 ? 0.331 -25.453 -2.984 1 98.94 279 ILE A O 1
ATOM 2207 N N . PHE A 1 280 ? 0.355 -26.797 -4.727 1 98.88 280 PHE A N 1
ATOM 2208 C CA . PHE A 1 280 ? -0.123 -27.969 -3.986 1 98.88 280 PHE A CA 1
ATOM 2209 C C . PHE A 1 280 ? 1.045 -28.781 -3.447 1 98.88 280 PHE A C 1
ATOM 2211 O O . PHE A 1 280 ? 1.62 -29.594 -4.168 1 98.88 280 PHE A O 1
ATOM 2218 N N . ALA A 1 281 ? 1.381 -28.547 -2.146 1 98.81 281 ALA A N 1
ATOM 2219 C CA . ALA A 1 281 ? 2.58 -29.141 -1.564 1 98.81 281 ALA A CA 1
ATOM 2220 C C . ALA A 1 281 ? 2.268 -29.812 -0.23 1 98.81 281 ALA A C 1
ATOM 2222 O O . ALA A 1 281 ? 1.247 -29.516 0.396 1 98.81 281 ALA A O 1
ATOM 2223 N N . ARG A 1 282 ? 3.145 -30.703 0.2 1 98.25 282 ARG A N 1
ATOM 2224 C CA . ARG A 1 282 ? 2.975 -31.453 1.442 1 98.25 282 ARG A CA 1
ATOM 2225 C C . ARG A 1 282 ? 3.129 -30.547 2.654 1 98.25 282 ARG A C 1
ATOM 2227 O O . ARG A 1 282 ? 2.455 -30.734 3.668 1 98.25 282 ARG A O 1
ATOM 2234 N N . ASN A 1 283 ? 3.98 -29.625 2.574 1 97.19 283 ASN A N 1
ATOM 2235 C CA . ASN A 1 283 ? 4.219 -28.594 3.574 1 97.19 283 ASN A CA 1
ATOM 2236 C C . ASN A 1 283 ? 4.859 -27.344 2.955 1 97.19 283 ASN A C 1
ATOM 2238 O O . ASN A 1 283 ? 5.047 -27.281 1.739 1 97.19 283 ASN A O 1
ATOM 2242 N N . ASN A 1 284 ? 5.184 -26.375 3.762 1 97.75 284 ASN A N 1
ATOM 2243 C CA . ASN A 1 284 ? 5.633 -25.094 3.254 1 97.75 284 ASN A CA 1
ATOM 2244 C C . ASN A 1 284 ? 7.156 -24.984 3.252 1 97.75 284 ASN A C 1
ATOM 2246 O O . ASN A 1 284 ? 7.707 -23.891 3.307 1 97.75 284 ASN A O 1
ATOM 2250 N N . SER A 1 285 ? 7.859 -26.109 3.184 1 97.69 285 SER A N 1
ATOM 2251 C CA . SER A 1 285 ? 9.312 -26.094 3.072 1 97.69 285 SER A CA 1
ATOM 2252 C C . SER A 1 285 ? 9.758 -25.828 1.635 1 97.69 285 SER A C 1
ATOM 2254 O O . SER A 1 285 ? 9.008 -26.109 0.692 1 97.69 285 SER A O 1
ATOM 2256 N N . LEU A 1 286 ? 10.961 -25.359 1.524 1 98.25 286 LEU A N 1
ATOM 2257 C CA . LEU A 1 286 ? 11.508 -25.125 0.193 1 98.25 286 LEU A CA 1
ATOM 2258 C C . LEU A 1 286 ? 11.539 -26.422 -0.619 1 98.25 286 LEU A C 1
ATOM 2260 O O . LEU A 1 286 ? 11.234 -26.406 -1.815 1 98.25 286 LEU A O 1
ATOM 2264 N N . GLU A 1 287 ? 11.867 -27.453 0.059 1 98.44 287 GLU A N 1
ATOM 2265 C CA . GLU A 1 287 ? 11.945 -28.75 -0.617 1 98.44 287 GLU A CA 1
ATOM 2266 C C . GLU A 1 287 ? 10.578 -29.188 -1.129 1 98.44 287 GLU A C 1
ATOM 2268 O O . GLU A 1 287 ? 10.453 -29.641 -2.268 1 98.44 287 GLU A O 1
ATOM 2273 N N . ALA A 1 288 ? 9.562 -29.078 -0.319 1 98.75 288 ALA A N 1
ATOM 2274 C CA . ALA A 1 288 ? 8.211 -29.5 -0.702 1 98.75 288 ALA A CA 1
ATOM 2275 C C . ALA A 1 288 ? 7.652 -28.609 -1.805 1 98.75 288 ALA A C 1
ATOM 2277 O O . ALA A 1 288 ? 6.992 -29.094 -2.727 1 98.75 288 ALA A O 1
ATOM 2278 N N . LEU A 1 289 ? 7.914 -27.359 -1.703 1 98.88 289 LEU A N 1
ATOM 2279 C CA . LEU A 1 289 ? 7.457 -26.422 -2.723 1 98.88 289 LEU A CA 1
ATOM 2280 C C . LEU A 1 289 ? 8.125 -26.703 -4.062 1 98.88 289 LEU A C 1
ATOM 2282 O O . LEU A 1 289 ? 7.465 -26.703 -5.105 1 98.88 289 LEU A O 1
ATOM 2286 N N . ARG A 1 290 ? 9.422 -26.938 -4.004 1 98.81 290 ARG A N 1
ATOM 2287 C CA . ARG A 1 290 ? 10.141 -27.281 -5.227 1 98.81 290 ARG A CA 1
ATOM 2288 C C . ARG A 1 290 ? 9.562 -28.547 -5.863 1 98.81 290 ARG A C 1
ATOM 2290 O O . ARG A 1 290 ? 9.344 -28.594 -7.074 1 98.81 290 ARG A O 1
ATOM 2297 N N . GLU A 1 291 ? 9.391 -29.5 -5.027 1 98.75 291 GLU A N 1
ATOM 2298 C CA . GLU A 1 291 ? 8.836 -30.766 -5.523 1 98.75 291 GLU A CA 1
ATOM 2299 C C . GLU A 1 291 ? 7.48 -30.547 -6.199 1 98.75 291 GLU A C 1
ATOM 2301 O O . GLU A 1 291 ? 7.195 -31.141 -7.238 1 98.75 291 GLU A O 1
ATOM 2306 N N . ALA A 1 292 ? 6.625 -29.734 -5.641 1 98.88 292 ALA A N 1
ATOM 2307 C CA . ALA A 1 292 ? 5.309 -29.438 -6.195 1 98.88 292 ALA A CA 1
ATOM 2308 C C . ALA A 1 292 ? 5.426 -28.781 -7.566 1 98.88 292 ALA A C 1
ATOM 2310 O O . ALA A 1 292 ? 4.691 -29.125 -8.492 1 98.88 292 ALA A O 1
ATOM 2311 N N . LEU A 1 293 ? 6.363 -27.797 -7.695 1 98.88 293 LEU A N 1
ATOM 2312 C CA . LEU A 1 293 ? 6.578 -27.125 -8.977 1 98.88 293 LEU A CA 1
ATOM 2313 C C . LEU A 1 293 ? 7.078 -28.109 -10.023 1 98.88 293 LEU A C 1
ATOM 2315 O O . LEU A 1 293 ? 6.574 -28.125 -11.148 1 98.88 293 LEU A O 1
ATOM 2319 N N . GLU A 1 294 ? 8.016 -28.938 -9.617 1 98.69 294 GLU A N 1
ATOM 2320 C CA . GLU A 1 294 ? 8.57 -29.922 -10.539 1 98.69 294 GLU A CA 1
ATOM 2321 C C . GLU A 1 294 ? 7.508 -30.922 -10.984 1 98.69 294 GLU A C 1
ATOM 2323 O O . GLU A 1 294 ? 7.539 -31.406 -12.117 1 98.69 294 GLU A O 1
ATOM 2328 N N . ALA A 1 295 ? 6.602 -31.188 -10.109 1 98.56 295 ALA A N 1
ATOM 2329 C CA . ALA A 1 295 ? 5.523 -32.125 -10.414 1 98.56 295 ALA A CA 1
ATOM 2330 C C . ALA A 1 295 ? 4.367 -31.422 -11.117 1 98.56 295 ALA A C 1
ATOM 2332 O O . ALA A 1 295 ? 3.354 -32.031 -11.445 1 98.56 295 ALA A O 1
ATOM 2333 N N . ARG A 1 296 ? 4.461 -30.109 -11.305 1 98.56 296 ARG A N 1
ATOM 2334 C CA . ARG A 1 296 ? 3.482 -29.297 -12.008 1 98.56 296 ARG A CA 1
ATOM 2335 C C . ARG A 1 296 ? 2.154 -29.266 -11.258 1 98.56 296 ARG A C 1
ATOM 2337 O O . ARG A 1 296 ? 1.087 -29.25 -11.875 1 98.56 296 ARG A O 1
ATOM 2344 N N . ARG A 1 297 ? 2.236 -29.359 -9.938 1 98.75 297 ARG A N 1
ATOM 2345 C CA . ARG A 1 297 ? 1.057 -29.203 -9.094 1 98.75 297 ARG A CA 1
ATOM 2346 C C . ARG A 1 297 ? 0.844 -27.75 -8.719 1 98.75 297 ARG A C 1
ATOM 2348 O O . ARG A 1 297 ? 0.889 -27.391 -7.535 1 98.75 297 ARG A O 1
ATOM 2355 N N . THR A 1 298 ? 0.575 -26.938 -9.742 1 98.88 298 THR A N 1
ATOM 2356 C CA . THR A 1 298 ? 0.318 -25.516 -9.562 1 98.88 298 THR A CA 1
ATOM 2357 C C . THR A 1 298 ? -0.896 -25.078 -10.383 1 98.88 298 THR A C 1
ATOM 2359 O O . THR A 1 298 ? -1.191 -25.656 -11.422 1 98.88 298 THR A O 1
ATOM 2362 N N . LEU A 1 299 ? -1.617 -24.125 -9.875 1 98.88 299 LEU A N 1
ATOM 2363 C CA . LEU A 1 299 ? -2.643 -23.391 -10.602 1 98.88 299 LEU A CA 1
ATOM 2364 C C . LEU A 1 299 ? -2.367 -21.891 -10.547 1 98.88 299 LEU A C 1
ATOM 2366 O O . LEU A 1 299 ? -1.739 -21.391 -9.609 1 98.88 299 LEU A O 1
ATOM 2370 N N . ALA A 1 300 ? -2.807 -21.203 -11.547 1 98.56 300 ALA A N 1
ATOM 2371 C CA . ALA A 1 300 ? -2.686 -19.75 -11.633 1 98.56 300 ALA A CA 1
ATOM 2372 C C . ALA A 1 300 ? -3.988 -19.078 -11.234 1 98.56 300 ALA A C 1
ATOM 2374 O O . ALA A 1 300 ? -5.062 -19.422 -11.734 1 98.56 300 ALA A O 1
ATOM 2375 N N . TYR A 1 301 ? -3.928 -18.125 -10.336 1 97.62 301 TYR A N 1
ATOM 2376 C CA . TYR A 1 301 ? -5.105 -17.375 -9.898 1 97.62 301 TYR A CA 1
ATOM 2377 C C . TYR A 1 301 ? -4.918 -15.883 -10.117 1 97.62 301 TYR A C 1
ATOM 2379 O O . TYR A 1 301 ? -3.906 -15.312 -9.711 1 97.62 301 TYR A O 1
ATOM 2387 N N . SER A 1 302 ? -5.848 -15.273 -10.766 1 95.38 302 SER A N 1
ATOM 2388 C CA . SER A 1 302 ? -5.848 -13.828 -10.992 1 95.38 302 SER A CA 1
ATOM 2389 C C . SER A 1 302 ? -7.266 -13.289 -11.117 1 95.38 302 SER A C 1
ATOM 2391 O O . SER A 1 302 ? -8.031 -13.734 -11.977 1 95.38 302 SER A O 1
ATOM 2393 N N . PHE A 1 303 ? -7.645 -12.398 -10.242 1 90.31 303 PHE A N 1
ATOM 2394 C CA . PHE A 1 303 ? -8.906 -11.672 -10.305 1 90.31 303 PHE A CA 1
ATOM 2395 C C . PHE A 1 303 ? -10.078 -12.633 -10.484 1 90.31 303 PHE A C 1
ATOM 2397 O O . PHE A 1 303 ? -10.938 -12.414 -11.336 1 90.31 303 PHE A O 1
ATOM 2404 N N . GLY A 1 304 ? -10 -13.734 -9.773 1 90.69 304 GLY A N 1
ATOM 2405 C CA . GLY A 1 304 ? -11.125 -14.664 -9.766 1 90.69 304 GLY A CA 1
ATOM 2406 C C . GLY A 1 304 ? -11.023 -15.742 -10.828 1 90.69 304 GLY A C 1
ATOM 2407 O O . GLY A 1 304 ? -11.812 -16.688 -10.836 1 90.69 304 GLY A O 1
ATOM 2408 N N . THR A 1 305 ? -10.094 -15.602 -11.68 1 94.12 305 THR A N 1
ATOM 2409 C CA . THR A 1 305 ? -9.844 -16.609 -12.711 1 94.12 305 THR A CA 1
ATOM 2410 C C . THR A 1 305 ? -8.773 -17.594 -12.25 1 94.12 305 THR A C 1
ATOM 2412 O O . THR A 1 305 ? -7.773 -17.203 -11.656 1 94.12 305 THR A O 1
ATOM 2415 N N . ILE A 1 306 ? -9.008 -18.844 -12.555 1 97.31 306 ILE A N 1
ATOM 2416 C CA . ILE A 1 306 ? -8.031 -19.891 -12.234 1 97.31 306 ILE A CA 1
ATOM 2417 C C . ILE A 1 306 ? -7.691 -20.688 -13.484 1 97.31 306 ILE A C 1
ATOM 2419 O O . ILE A 1 306 ? -8.57 -20.984 -14.297 1 97.31 306 ILE A O 1
ATOM 2423 N N . ALA A 1 307 ? -6.43 -21 -13.648 1 98 307 ALA A N 1
ATOM 2424 C CA . ALA A 1 307 ? -6.02 -21.719 -14.852 1 98 307 ALA A CA 1
ATOM 2425 C C . ALA A 1 307 ? -4.953 -22.766 -14.523 1 98 307 ALA A C 1
ATOM 2427 O O . ALA A 1 307 ? -4.129 -22.562 -13.633 1 98 307 ALA A O 1
ATOM 2428 N N . GLY A 1 308 ? -4.941 -23.844 -15.25 1 98.12 308 GLY A N 1
ATOM 2429 C CA . GLY A 1 308 ? -3.951 -24.906 -15.086 1 98.12 308 GLY A CA 1
ATOM 2430 C C . GLY A 1 308 ? -4.438 -26.266 -15.555 1 98.12 308 GLY A C 1
ATOM 2431 O O . GLY A 1 308 ? -5.199 -26.344 -16.516 1 98.12 308 GLY A O 1
ATOM 2432 N N . ASP A 1 309 ? -3.916 -27.281 -14.922 1 98 309 ASP A N 1
ATOM 2433 C CA . ASP A 1 309 ? -4.25 -28.656 -15.266 1 98 309 ASP A CA 1
ATOM 2434 C C . ASP A 1 309 ? -5.73 -28.953 -15.008 1 98 309 ASP A C 1
ATOM 2436 O O . ASP A 1 309 ? -6.262 -28.578 -13.953 1 98 309 ASP A O 1
ATOM 2440 N N . GLU A 1 310 ? -6.363 -29.594 -15.945 1 98.12 310 GLU A N 1
ATOM 2441 C CA . GLU A 1 310 ? -7.805 -29.828 -15.867 1 98.12 310 GLU A CA 1
ATOM 2442 C C . GLU A 1 310 ? -8.172 -30.609 -14.609 1 98.12 310 GLU A C 1
ATOM 2444 O O . GLU A 1 310 ? -9.094 -30.234 -13.883 1 98.12 310 GLU A O 1
ATOM 2449 N N . GLN A 1 311 ? -7.496 -31.688 -14.453 1 98.25 311 GLN A N 1
ATOM 2450 C CA . GLN A 1 311 ? -7.844 -32.531 -13.312 1 98.25 311 GLN A CA 1
ATOM 2451 C C . GLN A 1 311 ? -7.617 -31.797 -11.992 1 98.25 311 GLN A C 1
ATOM 2453 O O . GLN A 1 311 ? -8.406 -31.922 -11.062 1 98.25 311 GLN A O 1
ATOM 2458 N N . LEU A 1 312 ? -6.57 -31.047 -11.891 1 98.38 312 LEU A N 1
ATOM 2459 C CA . LEU A 1 312 ? -6.289 -30.297 -10.672 1 98.38 312 LEU A CA 1
ATOM 2460 C C . LEU A 1 312 ? -7.367 -29.25 -10.422 1 98.38 312 LEU A C 1
ATOM 2462 O O . LEU A 1 312 ? -7.742 -29 -9.273 1 98.38 312 LEU A O 1
ATOM 2466 N N . LEU A 1 313 ? -7.828 -28.641 -11.461 1 98.62 313 LEU A N 1
ATOM 2467 C CA . LEU A 1 313 ? -8.93 -27.703 -11.352 1 98.62 313 LEU A CA 1
ATOM 2468 C C . LEU A 1 313 ? -10.188 -28.375 -10.812 1 98.62 313 LEU A C 1
ATOM 2470 O O . LEU A 1 313 ? -10.836 -27.859 -9.906 1 98.62 313 LEU A O 1
ATOM 2474 N N . LYS A 1 314 ? -10.508 -29.531 -11.367 1 98.44 314 LYS A N 1
ATOM 2475 C CA . LYS A 1 314 ? -11.672 -30.297 -10.906 1 98.44 314 LYS A CA 1
ATOM 2476 C C . LYS A 1 314 ? -11.531 -30.672 -9.438 1 98.44 314 LYS A C 1
ATOM 2478 O O . LYS A 1 314 ? -12.484 -30.578 -8.672 1 98.44 314 LYS A O 1
ATOM 2483 N N . ASP A 1 315 ? -10.344 -31.094 -9.094 1 98.38 315 ASP A N 1
ATOM 2484 C CA . ASP A 1 315 ? -10.094 -31.5 -7.715 1 98.38 315 ASP A CA 1
ATOM 2485 C C . ASP A 1 315 ? -10.25 -30.328 -6.754 1 98.38 315 ASP A C 1
ATOM 2487 O O . ASP A 1 315 ? -10.789 -30.484 -5.66 1 98.38 315 ASP A O 1
ATOM 2491 N N . LEU A 1 316 ? -9.711 -29.141 -7.137 1 98.5 316 LEU A N 1
ATOM 2492 C CA . LEU A 1 316 ? -9.859 -27.953 -6.301 1 98.5 316 LEU A CA 1
ATOM 2493 C C . LEU A 1 316 ? -11.328 -27.609 -6.102 1 98.5 316 LEU A C 1
ATOM 2495 O O . LEU A 1 316 ? -11.766 -27.328 -4.984 1 98.5 316 LEU A O 1
ATOM 2499 N N . PHE A 1 317 ? -12.102 -27.609 -7.18 1 98.12 317 PHE A N 1
ATOM 2500 C CA . PHE A 1 317 ? -13.523 -27.312 -7.094 1 98.12 317 PHE A CA 1
ATOM 2501 C C . PHE A 1 317 ? -14.234 -28.281 -6.168 1 98.12 317 PHE A C 1
ATOM 2503 O O . PHE A 1 317 ? -14.984 -27.875 -5.277 1 98.12 317 PHE A O 1
ATOM 2510 N N . THR A 1 318 ? -13.984 -29.562 -6.375 1 97.19 318 THR A N 1
ATOM 2511 C CA . THR A 1 318 ? -14.664 -30.609 -5.613 1 97.19 318 THR A CA 1
ATOM 2512 C C . THR A 1 318 ? -14.305 -30.516 -4.133 1 97.19 318 THR A C 1
ATOM 2514 O O . THR A 1 318 ? -15.141 -30.781 -3.266 1 97.19 318 THR A O 1
ATOM 2517 N N . ALA A 1 319 ? -13.109 -30.141 -3.883 1 96.56 319 ALA A N 1
ATOM 2518 C CA . ALA A 1 319 ? -12.688 -29.984 -2.492 1 96.56 319 ALA A CA 1
ATOM 2519 C C . ALA A 1 319 ? -13.273 -28.719 -1.876 1 96.56 319 ALA A C 1
ATOM 2521 O O . ALA A 1 319 ? -13.477 -28.656 -0.661 1 96.56 319 ALA A O 1
ATOM 2522 N N . SER A 1 320 ? -13.562 -27.766 -2.648 1 97.38 320 SER A N 1
ATOM 2523 C CA . SER A 1 320 ? -14.039 -26.469 -2.176 1 97.38 320 SER A CA 1
ATOM 2524 C C . SER A 1 320 ? -15.547 -26.484 -1.929 1 97.38 320 SER A C 1
ATOM 2526 O O . SER A 1 320 ? -16.047 -25.75 -1.081 1 97.38 320 SER A O 1
ATOM 2528 N N . VAL A 1 321 ? -16.25 -27.312 -2.732 1 96.25 321 VAL A N 1
ATOM 2529 C CA . VAL A 1 321 ? -17.719 -27.203 -2.775 1 96.25 321 VAL A CA 1
ATOM 2530 C C . VAL A 1 321 ? -18.328 -28.516 -2.273 1 96.25 321 VAL A C 1
ATOM 2532 O O . VAL A 1 321 ? -18.109 -29.578 -2.85 1 96.25 321 VAL A O 1
ATOM 2535 N N . ARG A 1 322 ? -19.109 -28.391 -1.221 1 93.94 322 ARG A N 1
ATOM 2536 C CA . ARG A 1 322 ? -19.859 -29.516 -0.692 1 93.94 322 ARG A CA 1
ATOM 2537 C C . ARG A 1 322 ? -21.281 -29.547 -1.235 1 93.94 322 ARG A C 1
ATOM 2539 O O . ARG A 1 322 ? -21.969 -28.516 -1.249 1 93.94 322 ARG A O 1
ATOM 2546 N N . THR A 1 323 ? -21.688 -30.703 -1.722 1 94.94 323 THR A N 1
ATOM 2547 C CA . THR A 1 323 ? -23.031 -30.844 -2.244 1 94.94 323 THR A CA 1
ATOM 2548 C C . THR A 1 323 ? -23.875 -31.719 -1.312 1 94.94 323 THR A C 1
ATOM 2550 O O . THR A 1 323 ? -23.391 -32.688 -0.73 1 94.94 323 THR A O 1
ATOM 2553 N N . LYS A 1 324 ? -25.125 -31.281 -1.18 1 92 324 LYS A N 1
ATOM 2554 C CA . LYS A 1 324 ? -26.078 -32.031 -0.371 1 92 324 LYS A CA 1
ATOM 2555 C C . LYS A 1 324 ? -27.469 -32.031 -1.021 1 92 324 LYS A C 1
ATOM 2557 O O . LYS A 1 324 ? -27.953 -31 -1.478 1 92 324 LYS A O 1
ATOM 2562 N N . VAL A 1 325 ? -28.078 -33.188 -1.092 1 93.75 325 VAL A N 1
ATOM 2563 C CA . VAL A 1 325 ? -29.469 -33.281 -1.52 1 93.75 325 VAL A CA 1
ATOM 2564 C C . VAL A 1 325 ? -30.391 -32.875 -0.374 1 93.75 325 VAL A C 1
ATOM 2566 O O . VAL A 1 325 ? -30.391 -33.469 0.692 1 93.75 325 VAL A O 1
ATOM 2569 N N . LEU A 1 326 ? -31.156 -31.922 -0.615 1 90.75 326 LEU A N 1
ATOM 2570 C CA . LEU A 1 326 ? -32 -31.375 0.436 1 90.75 326 LEU A CA 1
ATOM 2571 C C . LEU A 1 326 ? -33.406 -31.984 0.372 1 90.75 326 LEU A C 1
ATOM 2573 O O . LEU A 1 326 ? -34.062 -32.156 1.403 1 90.75 326 LEU A O 1
ATOM 2577 N N . HIS A 1 327 ? -33.875 -32.125 -0.858 1 91.5 327 HIS A N 1
ATOM 2578 C CA . HIS A 1 327 ? -35.219 -32.625 -1.066 1 91.5 327 HIS A CA 1
ATOM 2579 C C . HIS A 1 327 ? -35.344 -33.406 -2.385 1 91.5 327 HIS A C 1
ATOM 2581 O O . HIS A 1 327 ? -34.719 -33 -3.385 1 91.5 327 HIS A O 1
ATOM 2587 N N . THR A 1 328 ? -36.062 -34.531 -2.332 1 93.69 328 THR A N 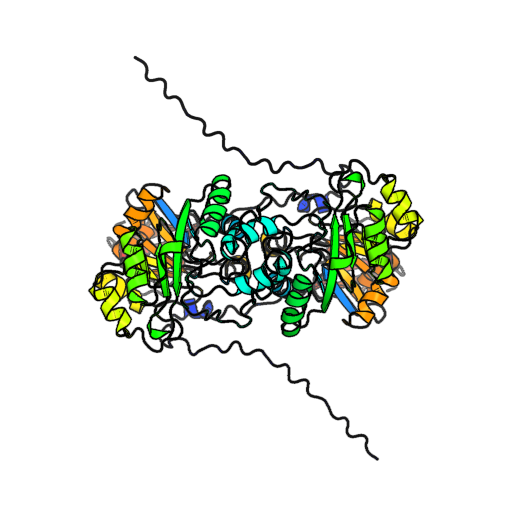1
ATOM 2588 C CA . THR A 1 328 ? -36.469 -35.25 -3.537 1 93.69 328 THR A CA 1
ATOM 2589 C C . THR A 1 328 ? -37.969 -35.188 -3.738 1 93.69 328 THR A C 1
ATOM 2591 O O . THR A 1 328 ? -38.75 -35.656 -2.889 1 93.69 328 THR A O 1
ATOM 2594 N N . ASP A 1 329 ? -38.344 -34.625 -4.863 1 91.56 329 ASP A N 1
ATOM 2595 C CA . ASP A 1 329 ? -39.75 -34.594 -5.195 1 91.56 329 ASP A CA 1
ATOM 2596 C C . ASP A 1 329 ? -40.281 -36 -5.512 1 91.56 329 ASP A C 1
ATOM 2598 O O . ASP A 1 329 ? -39.906 -36.594 -6.527 1 91.56 329 ASP A O 1
ATOM 2602 N N . PRO A 1 330 ? -41.188 -36.5 -4.809 1 92.06 330 PRO A N 1
ATOM 2603 C CA . PRO A 1 330 ? -41.656 -37.875 -5.023 1 92.06 330 PRO A CA 1
ATOM 2604 C C . PRO A 1 330 ? -42.438 -38.031 -6.32 1 92.06 330 PRO A C 1
ATOM 2606 O O . PRO A 1 330 ? -42.531 -39.125 -6.855 1 92.06 330 PRO A O 1
ATOM 2609 N N . SER A 1 331 ? -43 -37 -6.793 1 93.38 331 SER A N 1
ATOM 2610 C CA . SER A 1 331 ? -43.875 -37.062 -7.973 1 93.38 331 SER A CA 1
ATOM 2611 C C . SER A 1 331 ? -43.031 -37.25 -9.242 1 93.38 331 SER A C 1
ATOM 2613 O O . SER A 1 331 ? -43.438 -38.031 -10.133 1 93.38 331 SER A O 1
ATOM 2615 N N . ASN A 1 332 ? -41.875 -36.688 -9.336 1 92.31 332 ASN A N 1
ATOM 2616 C CA . ASN A 1 332 ? -41.125 -36.75 -10.586 1 92.31 332 ASN A CA 1
ATOM 2617 C C . ASN A 1 332 ? -39.656 -37.125 -10.344 1 92.31 332 ASN A C 1
ATOM 2619 O O . ASN A 1 332 ? -38.875 -37.25 -11.289 1 92.31 332 ASN A O 1
ATOM 2623 N N . GLY A 1 333 ? -39.312 -37.188 -9.094 1 92.62 333 GLY A N 1
ATOM 2624 C CA . GLY A 1 333 ? -37.969 -37.625 -8.75 1 92.62 333 GLY A CA 1
ATOM 2625 C C . GLY A 1 333 ? -36.938 -36.531 -8.812 1 92.62 333 GLY A C 1
ATOM 2626 O O . GLY A 1 333 ? -35.75 -36.75 -8.602 1 92.62 333 GLY A O 1
ATOM 2627 N N . ARG A 1 334 ? -37.344 -35.375 -9.07 1 93.44 334 ARG A N 1
ATOM 2628 C CA . ARG A 1 334 ? -36.406 -34.219 -9.109 1 93.44 334 ARG A CA 1
ATOM 2629 C C . ARG A 1 334 ? -35.875 -33.938 -7.719 1 93.44 334 ARG A C 1
ATOM 2631 O O . ARG A 1 334 ? -36.594 -34 -6.727 1 93.44 334 ARG A O 1
ATOM 2638 N N . ARG A 1 335 ? -34.594 -33.5 -7.637 1 94.62 335 ARG A N 1
ATOM 2639 C CA . ARG A 1 335 ? -33.906 -33.281 -6.367 1 94.62 335 ARG A CA 1
ATOM 2640 C C . ARG A 1 335 ? -33.469 -31.828 -6.242 1 94.62 335 ARG A C 1
ATOM 2642 O O . ARG A 1 335 ? -32.938 -31.25 -7.195 1 94.62 335 ARG A O 1
ATOM 2649 N N . THR A 1 336 ? -33.719 -31.281 -5.145 1 93.06 336 THR A N 1
ATOM 2650 C CA . THR A 1 336 ? -33.125 -30 -4.762 1 93.06 336 THR A CA 1
ATOM 2651 C C . THR A 1 336 ? -31.766 -30.219 -4.102 1 93.06 336 THR A C 1
ATOM 2653 O O . THR A 1 336 ? -31.656 -30.953 -3.111 1 93.06 336 THR A O 1
ATOM 2656 N N . VAL A 1 337 ? -30.719 -29.594 -4.703 1 93.81 337 VAL A N 1
ATOM 2657 C CA . VAL A 1 337 ? -29.344 -29.812 -4.266 1 93.81 337 VAL A CA 1
ATOM 2658 C C . VAL A 1 337 ? -28.719 -28.5 -3.816 1 93.81 337 VAL A C 1
ATOM 2660 O O . VAL A 1 337 ? -28.906 -27.469 -4.465 1 93.81 337 VAL A O 1
ATOM 2663 N N . SER A 1 338 ? -28.078 -28.562 -2.672 1 93.88 338 SER A N 1
ATOM 2664 C CA . SER A 1 338 ? -27.312 -27.406 -2.223 1 93.88 338 SER A CA 1
ATOM 2665 C C . SER A 1 338 ? -25.828 -27.562 -2.557 1 93.88 338 SER A C 1
ATOM 2667 O O . SER A 1 338 ? -25.281 -28.672 -2.473 1 93.88 338 SER A O 1
ATOM 2669 N N . LEU A 1 339 ? -25.219 -26.516 -3.029 1 95.69 339 LEU A N 1
ATOM 2670 C CA . LEU A 1 339 ? -23.781 -26.375 -3.211 1 95.69 339 LEU A CA 1
ATOM 2671 C C . LEU A 1 339 ? -23.219 -25.344 -2.248 1 95.69 339 LEU A C 1
ATOM 2673 O O . LEU A 1 339 ? -23.531 -24.156 -2.348 1 95.69 339 LEU A O 1
ATOM 2677 N N . THR A 1 340 ? -22.391 -25.812 -1.275 1 94.62 340 THR A N 1
ATOM 2678 C CA . THR A 1 340 ? -21.781 -24.906 -0.293 1 94.62 340 THR A CA 1
ATOM 2679 C C . THR A 1 340 ? -20.297 -24.719 -0.568 1 94.62 340 THR A C 1
ATOM 2681 O O . THR A 1 340 ? -19.531 -25.688 -0.552 1 94.62 340 THR A O 1
ATOM 2684 N N . ASN A 1 341 ? -19.922 -23.469 -0.857 1 96.06 341 ASN A N 1
ATOM 2685 C CA . ASN A 1 341 ? -18.531 -23.094 -1.093 1 96.06 341 ASN A CA 1
ATOM 2686 C C . ASN A 1 341 ? -17.812 -22.766 0.21 1 96.06 341 ASN A C 1
ATOM 2688 O O . ASN A 1 341 ? -18.125 -21.75 0.846 1 96.06 341 ASN A O 1
ATOM 2692 N N . GLY A 1 342 ? -16.891 -23.594 0.537 1 93.25 342 GLY A N 1
ATOM 2693 C CA . GLY A 1 342 ? -16.141 -23.375 1.761 1 93.25 342 GLY A CA 1
ATOM 2694 C C . GLY A 1 342 ? -14.789 -22.703 1.52 1 93.25 342 GLY A C 1
ATOM 2695 O O . GLY A 1 342 ? -13.914 -22.75 2.381 1 93.25 342 GLY A O 1
ATOM 2696 N N . SER A 1 343 ? -14.609 -22.078 0.399 1 95.62 343 SER A N 1
ATOM 2697 C CA . SER A 1 343 ? -13.312 -21.516 0.045 1 95.62 343 SER A CA 1
ATOM 2698 C C . SER A 1 343 ? -13.43 -20.031 -0.321 1 95.62 343 SER A C 1
ATOM 2700 O O . SER A 1 343 ? -14.539 -19.5 -0.407 1 95.62 343 SER A O 1
ATOM 2702 N N . SER A 1 344 ? -12.297 -19.328 -0.482 1 95 344 SER A N 1
ATOM 2703 C CA . SER A 1 344 ? -12.242 -17.922 -0.853 1 95 344 SER A CA 1
ATOM 2704 C C . SER A 1 344 ? -12.391 -17.734 -2.359 1 95 344 SER A C 1
ATOM 2706 O O . SER A 1 344 ? -12.406 -16.609 -2.855 1 95 344 SER A O 1
ATOM 2708 N N . VAL A 1 345 ? -12.539 -18.797 -3.102 1 95.56 345 VAL A N 1
ATOM 2709 C CA . VAL A 1 345 ? -12.648 -18.719 -4.555 1 95.56 345 VAL A CA 1
ATOM 2710 C C . VAL A 1 345 ? -14.109 -18.547 -4.957 1 95.56 345 VAL A C 1
ATOM 2712 O O . VAL A 1 345 ? -14.984 -19.25 -4.445 1 95.56 345 VAL A O 1
ATOM 2715 N N . GLU A 1 346 ? -14.32 -17.609 -5.789 1 95.06 346 GLU A N 1
ATOM 2716 C CA . GLU A 1 346 ? -15.617 -17.516 -6.453 1 95.06 346 GLU A CA 1
ATOM 2717 C C . GLU A 1 346 ? -15.695 -18.453 -7.652 1 95.06 346 GLU A C 1
ATOM 2719 O O . GLU A 1 346 ? -14.734 -18.578 -8.414 1 95.06 346 GLU A O 1
ATOM 2724 N N . TYR A 1 347 ? -16.844 -19.109 -7.785 1 95.56 347 TYR A N 1
ATOM 2725 C CA . TYR A 1 347 ? -17.016 -20 -8.922 1 95.56 347 TYR A CA 1
ATOM 2726 C C . TYR A 1 347 ? -18.188 -19.562 -9.797 1 95.56 347 TYR A C 1
ATOM 2728 O O . TYR A 1 347 ? -19.281 -19.281 -9.297 1 95.56 347 TYR A O 1
ATOM 2736 N N . VAL A 1 348 ? -17.875 -19.453 -11.062 1 95.44 348 VAL A N 1
ATOM 2737 C CA . VAL A 1 348 ? -18.938 -19.172 -12.039 1 95.44 348 VAL A CA 1
ATOM 2738 C C . VAL A 1 348 ? -19.438 -20.484 -12.633 1 95.44 348 VAL A C 1
ATOM 2740 O O . VAL A 1 348 ? -18.734 -21.109 -13.438 1 95.44 348 VAL A O 1
ATOM 2743 N N . LEU A 1 349 ? -20.672 -20.828 -12.336 1 94.94 349 LEU A N 1
ATOM 2744 C CA . LEU A 1 349 ? -21.203 -22.141 -12.664 1 94.94 349 LEU A CA 1
ATOM 2745 C C . LEU A 1 349 ? -22.203 -22.062 -13.805 1 94.94 349 LEU A C 1
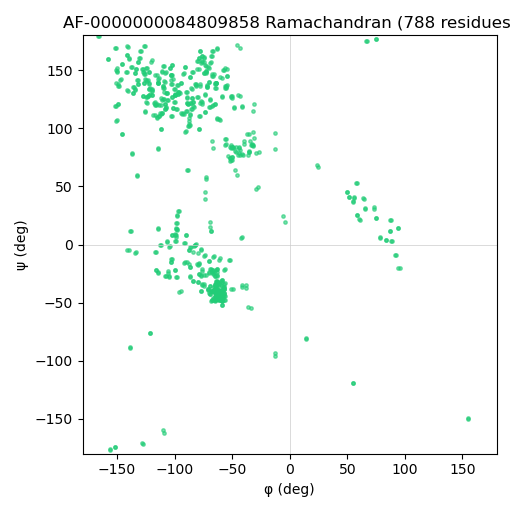ATOM 2747 O O . LEU A 1 349 ? -23.078 -21.188 -13.805 1 94.94 349 LEU A O 1
ATOM 2751 N N . ARG A 1 350 ? -22 -22.906 -14.742 1 94.69 350 ARG A N 1
ATOM 2752 C CA . ARG A 1 350 ? -22.984 -23.078 -15.812 1 94.69 350 ARG A CA 1
ATOM 2753 C C . ARG A 1 350 ? -23.594 -24.469 -15.781 1 94.69 350 ARG A C 1
ATOM 2755 O O . ARG A 1 350 ? -22.938 -25.453 -16.141 1 94.69 350 ARG A O 1
ATOM 2762 N N . PHE A 1 351 ? -24.906 -24.5 -15.383 1 92.44 351 PHE A N 1
ATOM 2763 C CA . PHE A 1 351 ? -25.672 -25.734 -15.469 1 92.44 351 PHE A CA 1
ATOM 2764 C C . PHE A 1 351 ? -26.266 -25.922 -16.859 1 92.44 351 PHE A C 1
ATOM 2766 O O . PHE A 1 351 ? -26.516 -24.938 -17.562 1 92.44 351 PHE A O 1
ATOM 2773 N N . PRO A 1 352 ? -26.391 -27.156 -17.25 1 90.19 352 PRO A N 1
ATOM 2774 C CA . PRO A 1 352 ? -26.938 -27.391 -18.594 1 90.19 352 PRO A CA 1
ATOM 2775 C C . PRO A 1 352 ? -28.234 -26.625 -18.828 1 90.19 352 PRO A C 1
ATOM 2777 O O . PRO A 1 352 ? -29.188 -26.75 -18.047 1 90.19 352 PRO A O 1
ATOM 2780 N N . GLY A 1 353 ? -28.25 -25.859 -19.906 1 87 353 GLY A N 1
ATOM 2781 C CA . GLY A 1 353 ? -29.453 -25.156 -20.344 1 87 353 GLY A CA 1
ATOM 2782 C C . GLY A 1 353 ? -29.734 -23.906 -19.547 1 87 353 GLY A C 1
ATOM 2783 O O . GLY A 1 353 ? -30.781 -23.281 -19.703 1 87 353 GLY A O 1
ATOM 2784 N N . GLN A 1 354 ? -28.906 -23.516 -18.703 1 88.19 354 GLN A N 1
ATOM 2785 C CA . GLN A 1 354 ? -29.141 -22.359 -17.844 1 88.19 354 GLN A CA 1
ATOM 2786 C C . GLN A 1 354 ? -28.062 -21.297 -18.047 1 88.19 354 GLN A C 1
ATOM 2788 O O . GLN A 1 354 ? -27 -21.578 -18.594 1 88.19 354 GLN A O 1
ATOM 2793 N N . ASN A 1 355 ? -28.438 -20.062 -17.703 1 90.19 355 ASN A N 1
ATOM 2794 C CA . ASN A 1 355 ? -27.438 -19 -17.641 1 90.19 355 ASN A CA 1
ATOM 2795 C C . ASN A 1 355 ? -26.469 -19.234 -16.484 1 90.19 355 ASN A C 1
ATOM 2797 O O . ASN A 1 355 ? -26.797 -19.891 -15.5 1 90.19 355 ASN A O 1
ATOM 2801 N N . PRO A 1 356 ? -25.297 -18.656 -16.594 1 92.31 356 PRO A N 1
ATOM 2802 C CA . PRO A 1 356 ? -24.328 -18.844 -15.516 1 92.31 356 PRO A CA 1
ATOM 2803 C C . PRO A 1 356 ? -24.75 -18.172 -14.219 1 92.31 356 PRO A C 1
ATOM 2805 O O . PRO A 1 356 ? -25.422 -17.141 -14.242 1 92.31 356 PRO A O 1
ATOM 2808 N N . VAL A 1 357 ? -24.375 -18.797 -13.156 1 92.19 357 VAL A N 1
ATOM 2809 C CA . VAL A 1 357 ? -24.609 -18.266 -11.82 1 92.19 357 VAL A CA 1
ATOM 2810 C C . VAL A 1 357 ? -23.312 -18.234 -11.039 1 92.19 357 VAL A C 1
ATOM 2812 O O . VAL A 1 357 ? -22.422 -19.062 -11.266 1 92.19 357 VAL A O 1
ATOM 2815 N N . VAL A 1 358 ? -23.234 -17.281 -10.109 1 94.31 358 VAL A N 1
ATOM 2816 C CA . VAL A 1 358 ? -22.016 -17.141 -9.32 1 94.31 358 VAL A CA 1
ATOM 2817 C C . VAL A 1 358 ? -22.203 -17.766 -7.941 1 94.31 358 VAL A C 1
ATOM 2819 O O . VAL A 1 358 ? -23.156 -17.422 -7.227 1 94.31 358 VAL A O 1
ATOM 2822 N N . LEU A 1 359 ? -21.422 -18.781 -7.648 1 94.81 359 LEU A N 1
ATOM 2823 C CA . LEU A 1 359 ? -21.266 -19.281 -6.281 1 94.81 359 LEU A CA 1
ATOM 2824 C C . LEU A 1 359 ? -20.172 -18.516 -5.547 1 94.81 359 LEU A C 1
ATOM 2826 O O . LEU A 1 359 ? -18.984 -18.781 -5.758 1 94.81 359 LEU A O 1
ATOM 2830 N N . LYS A 1 360 ? -20.531 -17.578 -4.648 1 93.88 360 LYS A N 1
ATOM 2831 C CA . LYS A 1 360 ? -19.609 -16.688 -3.951 1 93.88 360 LYS A CA 1
ATOM 2832 C C . LYS A 1 360 ? -18.844 -17.438 -2.859 1 93.88 360 LYS A C 1
ATOM 2834 O O . LYS A 1 360 ? -19.266 -18.5 -2.42 1 93.88 360 LYS A O 1
ATOM 2839 N N . PRO A 1 361 ? -17.734 -16.828 -2.459 1 93 361 PRO A N 1
ATOM 2840 C CA . PRO A 1 361 ? -17.016 -17.406 -1.32 1 93 361 PRO A CA 1
ATOM 2841 C C . PRO A 1 361 ? -17.891 -17.547 -0.078 1 93 361 PRO A C 1
ATOM 2843 O O . PRO A 1 361 ? -18.703 -16.656 0.203 1 93 361 PRO A O 1
ATOM 2846 N N . PHE A 1 362 ? -17.766 -18.766 0.551 1 91.56 362 PHE A N 1
ATOM 2847 C CA . PHE A 1 362 ? -18.406 -19.047 1.833 1 91.56 362 PHE A CA 1
ATOM 2848 C C . PHE A 1 362 ? -19.906 -18.797 1.754 1 91.56 362 PHE A C 1
ATOM 2850 O O . PHE A 1 362 ? -20.484 -18.203 2.654 1 91.56 362 PHE A O 1
ATOM 2857 N N . SER A 1 363 ? -20.469 -19.203 0.654 1 90.62 363 SER A N 1
ATOM 2858 C CA . SER A 1 363 ? -21.906 -19.078 0.416 1 90.62 363 SER A CA 1
ATOM 2859 C C . SER A 1 363 ? -22.516 -20.406 -0.05 1 90.62 363 SER A C 1
ATOM 2861 O O . SER A 1 363 ? -21.781 -21.359 -0.328 1 90.62 363 SER A O 1
ATOM 2863 N N . THR A 1 364 ? -23.781 -20.469 -0.03 1 92.75 364 THR A N 1
ATOM 2864 C CA . THR A 1 364 ? -24.531 -21.641 -0.48 1 92.75 364 THR A CA 1
ATOM 2865 C C . THR A 1 364 ? -25.5 -21.266 -1.599 1 92.75 364 THR A C 1
ATOM 2867 O O . THR A 1 364 ? -26.156 -20.219 -1.543 1 92.75 364 THR A O 1
ATOM 2870 N N . LEU A 1 365 ? -25.5 -22.047 -2.588 1 93.06 365 LEU A N 1
ATOM 2871 C CA . LEU A 1 365 ? -26.438 -21.969 -3.711 1 93.06 365 LEU A CA 1
ATOM 2872 C C . LEU A 1 365 ? -27.297 -23.219 -3.785 1 93.06 365 LEU A C 1
ATOM 2874 O O . LEU A 1 365 ? -26.859 -24.312 -3.453 1 93.06 365 LEU A O 1
ATOM 2878 N N . MET A 1 366 ? -28.578 -23.031 -4.219 1 91.25 366 MET A N 1
ATOM 2879 C CA . MET A 1 366 ? -29.469 -24.172 -4.426 1 91.25 366 MET A CA 1
ATOM 2880 C C . MET A 1 366 ? -29.828 -24.312 -5.902 1 91.25 366 MET A C 1
ATOM 2882 O O . MET A 1 366 ? -30.016 -23.312 -6.605 1 91.25 366 MET A O 1
ATOM 2886 N N . THR A 1 367 ? -29.844 -25.547 -6.359 1 92.5 367 THR A N 1
ATOM 2887 C CA . THR A 1 367 ? -30.266 -25.844 -7.723 1 92.5 367 THR A CA 1
ATOM 2888 C C . THR A 1 367 ? -31.094 -27.125 -7.766 1 92.5 367 THR A C 1
ATOM 2890 O O . THR A 1 367 ? -31.281 -27.781 -6.742 1 92.5 367 THR A O 1
ATOM 2893 N N . THR A 1 368 ? -31.688 -27.344 -8.922 1 91.62 368 THR A N 1
ATOM 2894 C CA . THR A 1 368 ? -32.469 -28.562 -9.109 1 91.62 368 THR A CA 1
ATOM 2895 C C . THR A 1 368 ? -31.844 -29.469 -10.148 1 91.62 368 THR A C 1
ATOM 2897 O O . THR A 1 368 ? -31.359 -29.016 -11.18 1 91.62 368 THR A O 1
ATOM 2900 N N . VAL A 1 369 ? -31.859 -30.797 -9.844 1 92.38 369 VAL A N 1
ATOM 2901 C CA . VAL A 1 369 ? -31.297 -31.828 -10.719 1 92.38 369 VAL A CA 1
ATOM 2902 C C . VAL A 1 369 ? -32.344 -32.875 -11.023 1 92.38 369 VAL A C 1
ATOM 2904 O O . VAL A 1 369 ? -33.156 -33.25 -10.164 1 92.38 369 VAL A O 1
ATOM 2907 N N . GLY A 1 370 ? -32.375 -33.375 -12.242 1 90.94 370 GLY A N 1
ATOM 2908 C CA . GLY A 1 370 ? -33.344 -34.344 -12.664 1 90.94 370 GLY A CA 1
ATOM 2909 C C . GLY A 1 370 ? -33.156 -35.688 -11.953 1 90.94 370 GLY A C 1
ATOM 2910 O O . GLY A 1 370 ? -32.125 -35.938 -11.344 1 90.94 370 GLY A O 1
ATOM 2911 N N . ARG A 1 371 ? -34.25 -36.5 -12.125 1 90.69 371 ARG A N 1
ATOM 2912 C CA . ARG A 1 371 ? -34.25 -37.844 -11.516 1 90.69 371 ARG A CA 1
ATOM 2913 C C . ARG A 1 371 ? -33.094 -38.688 -12 1 90.69 371 ARG A C 1
ATOM 2915 O O . ARG A 1 371 ? -32.844 -38.781 -13.203 1 90.69 371 ARG A O 1
ATOM 2922 N N . ASP A 1 372 ? -32.312 -39.25 -11.094 1 88.56 372 ASP A N 1
ATOM 2923 C CA . ASP A 1 372 ? -31.203 -40.188 -11.312 1 88.56 372 ASP A CA 1
ATOM 2924 C C . ASP A 1 372 ? -30.109 -39.562 -12.172 1 88.56 372 ASP A C 1
ATOM 2926 O O . ASP A 1 372 ? -29.391 -40.25 -12.883 1 88.56 372 ASP A O 1
ATOM 2930 N N . LYS A 1 373 ? -30.031 -38.312 -12.258 1 92.75 373 LYS A N 1
ATOM 2931 C CA . LYS A 1 373 ? -28.969 -37.625 -12.984 1 92.75 373 LYS A CA 1
ATOM 2932 C C . LYS A 1 373 ? -27.922 -37.062 -12.023 1 92.75 373 LYS A C 1
ATOM 2934 O O . LYS A 1 373 ? -28.234 -36.75 -10.875 1 92.75 373 LYS A O 1
ATOM 2939 N N . PRO A 1 374 ? -26.719 -37.062 -12.445 1 95.19 374 PRO A N 1
ATOM 2940 C CA . PRO A 1 374 ? -25.703 -36.375 -11.641 1 95.19 374 PRO A CA 1
ATOM 2941 C C . PRO A 1 374 ? -25.781 -34.875 -11.734 1 95.19 374 PRO A C 1
ATOM 2943 O O . PRO A 1 374 ? -26.438 -34.344 -12.641 1 95.19 374 PRO A O 1
ATOM 2946 N N . LEU A 1 375 ? -25.25 -34.25 -10.719 1 94.19 375 LEU A N 1
ATOM 2947 C CA . LEU A 1 375 ? -25.016 -32.844 -10.906 1 94.19 375 LEU A CA 1
ATOM 2948 C C . LEU A 1 375 ? -23.938 -32.594 -11.961 1 94.19 375 LEU A C 1
ATOM 2950 O O . LEU A 1 375 ? -22.828 -33.156 -11.867 1 94.19 375 LEU A O 1
ATOM 2954 N N . ASP A 1 376 ? -24.297 -31.938 -12.945 1 95.94 376 ASP A N 1
ATOM 2955 C CA . ASP A 1 376 ? -23.422 -31.609 -14.07 1 95.94 376 ASP A CA 1
ATOM 2956 C C . ASP A 1 376 ? -23.203 -30.109 -14.18 1 95.94 376 ASP A C 1
ATOM 2958 O O . ASP A 1 376 ? -24.172 -29.359 -14.383 1 95.94 376 ASP A O 1
ATOM 2962 N N . VAL A 1 377 ? -21.922 -29.719 -14.078 1 96.81 377 VAL A N 1
ATOM 2963 C CA . VAL A 1 377 ? -21.688 -28.281 -14.086 1 96.81 377 VAL A CA 1
ATOM 2964 C C . VAL A 1 377 ? -20.375 -27.969 -14.773 1 96.81 377 VAL A C 1
ATOM 2966 O O . VAL A 1 377 ? -19.391 -28.719 -14.633 1 96.81 377 VAL A O 1
ATOM 2969 N N . THR A 1 378 ? -20.359 -26.875 -15.531 1 97.06 378 THR A N 1
ATOM 2970 C CA . THR A 1 378 ? -19.141 -26.297 -16.078 1 97.06 378 THR A CA 1
ATOM 2971 C C . THR A 1 378 ? -18.703 -25.078 -15.273 1 97.06 378 THR A C 1
ATOM 2973 O O . THR A 1 378 ? -19.531 -24.219 -14.961 1 97.06 378 THR A O 1
ATOM 2976 N N . VAL A 1 379 ? -17.5 -25.094 -14.852 1 97.69 379 VAL A N 1
ATOM 2977 C CA . VAL A 1 379 ? -17 -23.938 -14.117 1 97.69 379 VAL A CA 1
ATOM 2978 C C . VAL A 1 379 ? -16.328 -22.969 -15.086 1 97.69 379 VAL A C 1
ATOM 2980 O O . VAL A 1 379 ? -15.164 -23.172 -15.469 1 97.69 379 VAL A O 1
ATOM 2983 N N . GLU A 1 380 ? -16.859 -21.812 -15.305 1 95.44 380 GLU A N 1
ATOM 2984 C CA . GLU A 1 380 ? -16.547 -21 -16.469 1 95.44 380 GLU A CA 1
ATOM 2985 C C . GLU A 1 380 ? -15.391 -20.047 -16.188 1 95.44 380 GLU A C 1
ATOM 2987 O O . GLU A 1 380 ? -14.797 -19.469 -17.109 1 95.44 380 GLU A O 1
ATOM 2992 N N . ASN A 1 381 ? -15.047 -19.844 -14.906 1 95.19 381 ASN A N 1
ATOM 2993 C CA . ASN A 1 381 ? -13.898 -19 -14.609 1 95.19 381 ASN A CA 1
ATOM 2994 C C . ASN A 1 381 ? -12.648 -19.828 -14.328 1 95.19 381 ASN A C 1
ATOM 2996 O O . ASN A 1 381 ? -11.68 -19.328 -13.758 1 95.19 381 ASN A O 1
ATOM 3000 N N . MET A 1 382 ? -12.734 -21.109 -14.68 1 96.81 382 MET A N 1
ATOM 3001 C CA . MET A 1 382 ? -11.57 -22 -14.688 1 96.81 382 MET A CA 1
ATOM 3002 C C . MET A 1 382 ? -11.18 -22.359 -16.109 1 96.81 382 MET A C 1
ATOM 3004 O O . MET A 1 382 ? -12.039 -22.641 -16.953 1 96.81 382 MET A O 1
ATOM 3008 N N . TRP A 1 383 ? -9.883 -22.281 -16.344 1 96.75 383 TRP A N 1
ATOM 3009 C CA . TRP A 1 383 ? -9.391 -22.5 -17.703 1 96.75 383 TRP A CA 1
ATOM 3010 C C . TRP A 1 383 ? -8.336 -23.609 -17.719 1 96.75 383 TRP A C 1
ATOM 3012 O O . TRP A 1 383 ? -7.336 -23.531 -17 1 96.75 383 TRP A O 1
ATOM 3022 N N . TYR A 1 384 ? -8.555 -24.672 -18.516 1 97.25 384 TYR A N 1
ATOM 3023 C CA . TYR A 1 384 ? -7.508 -25.672 -18.656 1 97.25 384 TYR A CA 1
ATOM 3024 C C . TYR A 1 384 ? -6.93 -25.672 -20.062 1 97.25 384 TYR A C 1
ATOM 3026 O O . TYR A 1 384 ? -6.027 -26.453 -20.375 1 97.25 384 TYR A O 1
ATOM 3034 N N . SER A 1 385 ? -7.441 -24.812 -20.906 1 94.88 385 SER A N 1
ATOM 3035 C CA . SER A 1 385 ? -6.934 -24.484 -22.234 1 94.88 385 SER A CA 1
ATOM 3036 C C . SER A 1 385 ? -7.301 -23.062 -22.625 1 94.88 385 SER A C 1
ATOM 3038 O O . SER A 1 385 ? -7.824 -22.297 -21.812 1 94.88 385 SER A O 1
ATOM 3040 N N . GLU A 1 386 ? -6.965 -22.766 -23.891 1 90.88 386 GLU A N 1
ATOM 3041 C CA . GLU A 1 386 ? -7.23 -21.406 -24.391 1 90.88 386 GLU A CA 1
ATOM 3042 C C . GLU A 1 386 ? -8.727 -21.125 -24.422 1 90.88 386 GLU A C 1
ATOM 3044 O O . GLU A 1 386 ? -9.141 -19.969 -24.25 1 90.88 386 GLU A O 1
ATOM 3049 N N . LYS A 1 387 ? -9.531 -22.094 -24.453 1 90.88 387 LYS A N 1
ATOM 3050 C CA . LYS A 1 387 ? -10.945 -21.828 -24.703 1 90.88 387 LYS A CA 1
ATOM 3051 C C . LYS A 1 387 ? -11.828 -22.734 -23.844 1 90.88 387 LYS A C 1
ATOM 3053 O O . LYS A 1 387 ? -13.055 -22.609 -23.875 1 90.88 387 LYS A O 1
ATOM 3058 N N . ASP A 1 388 ? -11.203 -23.625 -23.125 1 94.38 388 ASP A N 1
ATOM 3059 C CA . ASP A 1 388 ? -12.031 -24.656 -22.5 1 94.38 388 ASP A CA 1
ATOM 3060 C C . ASP A 1 388 ? -12.078 -24.469 -20.984 1 94.38 388 ASP A C 1
ATOM 3062 O O . ASP A 1 388 ? -11.133 -23.938 -20.391 1 94.38 388 ASP A O 1
ATOM 3066 N N . HIS A 1 389 ? -13.164 -24.953 -20.453 1 96.88 389 HIS A N 1
ATOM 3067 C CA . HIS A 1 389 ? -13.469 -24.953 -19.031 1 96.88 389 HIS A CA 1
ATOM 3068 C C . HIS A 1 389 ? -13.805 -26.359 -18.531 1 96.88 389 HIS A C 1
ATOM 3070 O O . HIS A 1 389 ? -14.352 -27.172 -19.281 1 96.88 389 HIS A O 1
ATOM 3076 N N . PRO A 1 390 ? -13.461 -26.656 -17.312 1 97.88 390 PRO A N 1
ATOM 3077 C CA . PRO A 1 390 ? -13.734 -28.016 -16.844 1 97.88 390 PRO A CA 1
ATOM 3078 C C . PRO A 1 390 ? -15.219 -28.266 -16.609 1 97.88 390 PRO A C 1
ATOM 3080 O O . PRO A 1 390 ? -15.922 -27.406 -16.078 1 97.88 390 PRO A O 1
ATOM 3083 N N . ARG A 1 391 ? -15.617 -29.359 -17.031 1 97.75 391 ARG A N 1
ATOM 3084 C CA . ARG A 1 391 ? -16.938 -29.906 -16.719 1 97.75 391 ARG A CA 1
ATOM 3085 C C . ARG A 1 391 ? -16.844 -30.938 -15.602 1 97.75 391 ARG A C 1
ATOM 3087 O O . ARG A 1 391 ? -16.047 -31.875 -15.68 1 97.75 391 ARG A O 1
ATOM 3094 N N . ILE A 1 392 ? -17.656 -30.781 -14.602 1 97.44 392 ILE A N 1
ATOM 3095 C CA . ILE A 1 392 ? -17.609 -31.625 -13.422 1 97.44 392 ILE A CA 1
ATOM 3096 C C . ILE A 1 392 ? -18.953 -32.312 -13.211 1 97.44 392 ILE A C 1
ATOM 3098 O O . ILE A 1 392 ? -20 -31.672 -13.227 1 97.44 392 ILE A O 1
ATOM 3102 N N . GLU A 1 393 ? -18.891 -33.594 -13.047 1 96.19 393 GLU A N 1
ATOM 3103 C CA . GLU A 1 393 ? -20.062 -34.375 -12.711 1 96.19 393 GLU A CA 1
ATOM 3104 C C . GLU A 1 393 ? -19.953 -34.938 -11.297 1 96.19 393 GLU A C 1
ATOM 3106 O O . GLU A 1 393 ? -18.969 -35.594 -10.953 1 96.19 393 GLU A O 1
ATOM 3111 N N . ILE A 1 394 ? -20.938 -34.656 -10.57 1 93.38 394 ILE A N 1
ATOM 3112 C CA . ILE A 1 394 ? -20.969 -35.125 -9.195 1 93.38 394 ILE A CA 1
ATOM 3113 C C . ILE A 1 394 ? -22.156 -36.062 -9.008 1 93.38 394 ILE A C 1
ATOM 3115 O O . ILE A 1 394 ? -23.312 -35.656 -9.234 1 93.38 394 ILE A O 1
ATOM 3119 N N . ASN A 1 395 ? -21.844 -37.219 -8.617 1 91.69 395 ASN A N 1
ATOM 3120 C CA . ASN A 1 395 ? -22.922 -38.156 -8.281 1 91.69 395 ASN A CA 1
ATOM 3121 C C . ASN A 1 395 ? -23.578 -37.781 -6.953 1 91.69 395 ASN A C 1
ATOM 3123 O O . ASN A 1 395 ? -22.891 -37.562 -5.957 1 91.69 395 ASN A O 1
ATOM 3127 N N . LEU A 1 396 ? -24.844 -37.719 -7.016 1 89.19 396 LEU A N 1
ATOM 3128 C CA . LEU A 1 396 ? -25.609 -37.281 -5.855 1 89.19 396 LEU A CA 1
ATOM 3129 C C . LEU A 1 396 ? -26.203 -38.469 -5.105 1 89.19 396 LEU A C 1
ATOM 3131 O O . LEU A 1 396 ? -26.531 -39.5 -5.711 1 89.19 396 LEU A O 1
ATOM 3135 N N . MET B 1 1 ? -8.617 48.562 -28.062 1 25.77 1 MET B N 1
ATOM 3136 C CA . MET B 1 1 ? -7.57 47.562 -28.188 1 25.77 1 MET B CA 1
ATOM 3137 C C . MET B 1 1 ? -7.918 46.312 -27.359 1 25.77 1 MET B C 1
ATOM 3139 O O . MET B 1 1 ? -8.062 46.406 -26.141 1 25.77 1 MET B O 1
ATOM 3143 N N . LYS B 1 2 ? -8.703 45.375 -27.969 1 27.42 2 LYS B N 1
ATOM 3144 C CA . LYS B 1 2 ? -9.516 44.25 -27.594 1 27.42 2 LYS B CA 1
ATOM 3145 C C . LYS B 1 2 ? -8.648 43.125 -27.031 1 27.42 2 LYS B C 1
ATOM 3147 O O . LYS B 1 2 ? -7.785 42.594 -27.734 1 27.42 2 LYS B O 1
ATOM 3152 N N . LYS B 1 3 ? -8.328 43.25 -25.719 1 29.36 3 LYS B N 1
ATOM 3153 C CA . LYS B 1 3 ? -7.422 42.406 -24.938 1 29.36 3 LYS B CA 1
ATOM 3154 C C . LYS B 1 3 ? -7.742 40.906 -25.141 1 29.36 3 LYS B C 1
ATOM 3156 O O . LYS B 1 3 ? -8.836 40.469 -24.797 1 29.36 3 LYS B O 1
ATOM 3161 N N . LEU B 1 4 ? -7.223 40.312 -26.203 1 25.45 4 LEU B N 1
ATOM 3162 C CA . LEU B 1 4 ? -7.371 38.938 -26.578 1 25.45 4 LEU B CA 1
ATOM 3163 C C . LEU B 1 4 ? -6.93 38 -25.438 1 25.45 4 LEU B C 1
ATOM 3165 O O . LEU B 1 4 ? -5.793 38.094 -24.969 1 25.45 4 LEU B O 1
ATOM 3169 N N . LEU B 1 5 ? -7.859 37.656 -24.609 1 24.16 5 LEU B N 1
ATOM 3170 C CA . LEU B 1 5 ? -7.773 36.719 -23.469 1 24.16 5 LEU B CA 1
ATOM 3171 C C . LEU B 1 5 ? -7.176 35.406 -23.891 1 24.16 5 LEU B C 1
ATOM 3173 O O . LEU B 1 5 ? -7.762 34.688 -24.703 1 24.16 5 LEU B O 1
ATOM 3177 N N . PHE B 1 6 ? -5.848 35.375 -24.156 1 24.72 6 PHE B N 1
ATOM 3178 C CA . PHE B 1 6 ? -5.211 34.094 -24.5 1 24.72 6 PHE B CA 1
ATOM 3179 C C . PHE B 1 6 ? -5.438 33.062 -23.422 1 24.72 6 PHE B C 1
ATOM 3181 O O . PHE B 1 6 ? -5.027 33.25 -22.266 1 24.72 6 PHE B O 1
ATOM 3188 N N . LEU B 1 7 ? -6.531 32.375 -23.469 1 23.86 7 LEU B N 1
ATOM 3189 C CA . LEU B 1 7 ? -6.867 31.188 -22.688 1 23.86 7 LEU B CA 1
ATOM 3190 C C . LEU B 1 7 ? -5.75 30.141 -22.766 1 23.86 7 LEU B C 1
ATOM 3192 O O . LEU B 1 7 ? -5.469 29.609 -23.844 1 23.86 7 LEU B O 1
ATOM 3196 N N . ALA B 1 8 ? -4.668 30.375 -22.062 1 25.59 8 ALA B N 1
ATOM 3197 C CA . ALA B 1 8 ? -3.668 29.312 -22.016 1 25.59 8 ALA B CA 1
ATOM 3198 C C . ALA B 1 8 ? -4.301 27.984 -21.594 1 25.59 8 ALA B C 1
ATOM 3200 O O . ALA B 1 8 ? -4.805 27.875 -20.469 1 25.59 8 ALA B O 1
ATOM 3201 N N . ALA B 1 9 ? -4.859 27.297 -22.5 1 23.98 9 ALA B N 1
ATOM 3202 C CA . ALA B 1 9 ? -5.289 25.906 -22.359 1 23.98 9 ALA B CA 1
ATOM 3203 C C . ALA B 1 9 ? -4.164 25.031 -21.781 1 23.98 9 ALA B C 1
ATOM 3205 O O . ALA B 1 9 ? -3.137 24.844 -22.438 1 23.98 9 ALA B O 1
ATOM 3206 N N . ALA B 1 10 ? -3.967 25.188 -20.516 1 27 10 ALA B N 1
ATOM 3207 C CA . ALA B 1 10 ? -3.082 24.203 -19.891 1 27 10 ALA B CA 1
ATOM 3208 C C . ALA B 1 10 ? -3.416 22.781 -20.359 1 27 10 ALA B C 1
ATOM 3210 O O . ALA B 1 10 ? -4.508 22.281 -20.094 1 27 10 ALA B O 1
ATOM 3211 N N . LEU B 1 11 ? -2.865 22.375 -21.531 1 23.03 11 LEU B N 1
ATOM 3212 C CA . LEU B 1 11 ? -2.887 20.984 -22 1 23.03 11 LEU B CA 1
ATOM 3213 C C . LEU B 1 11 ? -2.402 20.031 -20.906 1 23.03 11 LEU B C 1
ATOM 3215 O O . LEU B 1 11 ? -1.262 20.141 -20.453 1 23.03 11 LEU B O 1
ATOM 3219 N N . SER B 1 12 ? -3.297 19.672 -20.062 1 24.83 12 SER B N 1
ATOM 3220 C CA . SER B 1 12 ? -3.111 18.562 -19.141 1 24.83 12 SER B CA 1
ATOM 3221 C C . SER B 1 12 ? -2.424 17.391 -19.828 1 24.83 12 SER B C 1
ATOM 3223 O O . SER B 1 12 ? -2.949 16.828 -20.797 1 24.83 12 SER B O 1
ATOM 3225 N N . ALA B 1 13 ? -1.166 17.562 -19.984 1 24.64 13 ALA B N 1
ATOM 3226 C CA . ALA B 1 13 ? -0.467 16.375 -20.453 1 24.64 13 ALA B CA 1
ATOM 3227 C C . ALA B 1 13 ? -0.912 15.125 -19.688 1 24.64 13 ALA B C 1
ATOM 3229 O O . ALA B 1 13 ? -0.618 14.984 -18.5 1 24.64 13 ALA B O 1
ATOM 3230 N N . ALA B 1 14 ? -2.021 14.633 -20 1 24.77 14 ALA B N 1
ATOM 3231 C CA . ALA B 1 14 ? -2.4 13.266 -19.656 1 24.77 14 ALA B CA 1
ATOM 3232 C C . ALA B 1 14 ? -1.235 12.305 -19.859 1 24.77 14 ALA B C 1
ATOM 3234 O O . ALA B 1 14 ? -0.701 12.195 -20.969 1 24.77 14 ALA B O 1
ATOM 3235 N N . CYS B 1 15 ? -0.334 12.273 -18.984 1 26.11 15 CYS B N 1
ATOM 3236 C CA . CYS B 1 15 ? 0.566 11.133 -19.078 1 26.11 15 CYS B CA 1
ATOM 3237 C C . CYS B 1 15 ? -0.18 9.891 -19.547 1 26.11 15 CYS B C 1
ATOM 3239 O O . CYS B 1 15 ? -1.034 9.367 -18.828 1 26.11 15 CYS B O 1
ATOM 3241 N N . ALA B 1 16 ? -0.389 9.844 -20.859 1 26.42 16 ALA B N 1
ATOM 3242 C CA . ALA B 1 16 ? -0.787 8.586 -21.469 1 26.42 16 ALA B CA 1
ATOM 3243 C C . ALA B 1 16 ? 0.097 7.438 -20.984 1 26.42 16 ALA B C 1
ATOM 3245 O O . ALA B 1 16 ? 1.313 7.453 -21.188 1 26.42 16 ALA B O 1
ATOM 3246 N N . ALA B 1 17 ? -0.138 6.945 -19.906 1 29.02 17 ALA B N 1
ATOM 3247 C CA . ALA B 1 17 ? 0.359 5.57 -19.828 1 29.02 17 ALA B CA 1
ATOM 3248 C C . ALA B 1 17 ? 0.217 4.871 -21.188 1 29.02 17 ALA B C 1
ATOM 3250 O O . ALA B 1 17 ? -0.886 4.773 -21.719 1 29.02 17 ALA B O 1
ATOM 3251 N N . SER B 1 18 ? 1.148 5.176 -22.016 1 26.06 18 SER B N 1
ATOM 3252 C CA . SER B 1 18 ? 1.2 4.34 -23.219 1 26.06 18 SER B CA 1
ATOM 3253 C C . SER B 1 18 ? 0.722 2.924 -22.922 1 26.06 18 SER B C 1
ATOM 3255 O O . SER B 1 18 ? 1.281 2.24 -22.062 1 26.06 18 SER B O 1
ATOM 3257 N N . ALA B 1 19 ? -0.482 2.766 -23.109 1 28.89 19 ALA B N 1
ATOM 3258 C CA . ALA B 1 19 ? -1.038 1.433 -23.328 1 28.89 19 ALA B CA 1
ATOM 3259 C C . ALA B 1 19 ? -0.191 0.641 -24.328 1 28.89 19 ALA B C 1
ATOM 3261 O O . ALA B 1 19 ? -0.204 0.924 -25.516 1 28.89 19 ALA B O 1
ATOM 3262 N N . GLN B 1 20 ? 0.994 0.394 -24.125 1 29.33 20 GLN B N 1
ATOM 3263 C CA . GLN B 1 20 ? 1.577 -0.583 -25.047 1 29.33 20 GLN B CA 1
ATOM 3264 C C . GLN B 1 20 ? 0.54 -1.61 -25.484 1 29.33 20 GLN B C 1
ATOM 3266 O O . GLN B 1 20 ? -0.216 -2.131 -24.656 1 29.33 20 GLN B O 1
ATOM 3271 N N . GLY B 1 21 ? 0.227 -1.591 -26.75 1 30.94 21 GLY B N 1
ATOM 3272 C CA . GLY B 1 21 ? -0.662 -2.475 -27.484 1 30.94 21 GLY B CA 1
ATOM 3273 C C . GLY B 1 21 ? -0.535 -3.93 -27.062 1 30.94 21 GLY B C 1
ATOM 3274 O O . GLY B 1 21 ? 0.553 -4.504 -27.125 1 30.94 21 GLY B O 1
ATOM 3275 N N . TYR B 1 22 ? -1.307 -4.324 -26.078 1 32.88 22 TYR B N 1
ATOM 3276 C CA . TYR B 1 22 ? -1.604 -5.648 -25.531 1 32.88 22 TYR B CA 1
ATOM 3277 C C . TYR B 1 22 ? -1.868 -6.648 -26.656 1 32.88 22 TYR B C 1
ATOM 3279 O O . TYR B 1 22 ? -2.254 -6.266 -27.766 1 32.88 22 TYR B O 1
ATOM 3287 N N . TYR B 1 23 ? -1.246 -7.668 -26.625 1 36.28 23 TYR B N 1
ATOM 3288 C CA . TYR B 1 23 ? -1.686 -8.828 -27.406 1 36.28 23 TYR B CA 1
ATOM 3289 C C . TYR B 1 23 ? -3.207 -8.93 -27.406 1 36.28 23 TYR B C 1
ATOM 3291 O O . TYR B 1 23 ? -3.836 -8.953 -26.344 1 36.28 23 TYR B O 1
ATOM 3299 N N . THR B 1 24 ? -3.916 -8.391 -28.422 1 36.69 24 THR B N 1
ATOM 3300 C CA . THR B 1 24 ? -5.336 -8.328 -28.75 1 36.69 24 THR B CA 1
ATOM 3301 C C . THR B 1 24 ? -6.035 -9.633 -28.391 1 36.69 24 THR B C 1
ATOM 3303 O O . THR B 1 24 ? -7.246 -9.648 -28.156 1 36.69 24 THR B O 1
ATOM 3306 N N . ASP B 1 25 ? -5.426 -10.609 -28.578 1 37.38 25 ASP B N 1
ATOM 3307 C CA . ASP B 1 25 ? -6.242 -11.812 -28.453 1 37.38 25 ASP B CA 1
ATOM 3308 C C . ASP B 1 25 ? -6.453 -12.188 -26.984 1 37.38 25 ASP B C 1
ATOM 3310 O O . ASP B 1 25 ? -6.98 -13.266 -26.688 1 37.38 25 ASP B O 1
ATOM 3314 N N . ALA B 1 26 ? -5.812 -11.539 -26.125 1 39.19 26 ALA B N 1
ATOM 3315 C CA . ALA B 1 26 ? -6.023 -11.82 -24.719 1 39.19 26 ALA B CA 1
ATOM 3316 C C . ALA B 1 26 ? -7.363 -11.273 -24.234 1 39.19 26 ALA B C 1
ATOM 3318 O O . ALA B 1 26 ? -7.457 -10.109 -23.828 1 39.19 26 ALA B O 1
ATOM 3319 N N . TYR B 1 27 ? -8.477 -11.383 -25.125 1 35.81 27 TYR B N 1
ATOM 3320 C CA . TYR B 1 27 ? -9.766 -10.766 -24.828 1 35.81 27 TYR B CA 1
ATOM 3321 C C . TYR B 1 27 ? -10.445 -11.469 -23.656 1 35.81 27 TYR B C 1
ATOM 3323 O O . TYR B 1 27 ? -11.586 -11.922 -23.781 1 35.81 27 TYR B O 1
ATOM 3331 N N . ASN B 1 28 ? -9.969 -12.148 -22.844 1 37 28 ASN B N 1
ATOM 3332 C CA . ASN B 1 28 ? -11.109 -12.633 -22.062 1 37 28 ASN B CA 1
ATOM 3333 C C . ASN B 1 28 ? -11.867 -11.484 -21.406 1 37 28 ASN B C 1
ATOM 3335 O O . ASN B 1 28 ? -11.305 -10.734 -20.625 1 37 28 ASN B O 1
ATOM 3339 N N . PRO B 1 29 ? -13.023 -11.195 -21.891 1 35.12 29 PRO B N 1
ATOM 3340 C CA . PRO B 1 29 ? -13.961 -10.148 -21.469 1 35.12 29 PRO B CA 1
ATOM 3341 C C . PRO B 1 29 ? -13.922 -9.891 -19.969 1 35.12 29 PRO B C 1
ATOM 3343 O O . PRO B 1 29 ? -13.992 -8.742 -19.531 1 35.12 29 PRO B O 1
ATOM 3346 N N . ASP B 1 30 ? -14.109 -10.945 -19.219 1 38.97 30 ASP B N 1
ATOM 3347 C CA . ASP B 1 30 ? -14.305 -10.719 -17.781 1 38.97 30 ASP B CA 1
ATOM 3348 C C . ASP B 1 30 ? -13.008 -10.266 -17.125 1 38.97 30 ASP B C 1
ATOM 3350 O O . ASP B 1 30 ? -13.039 -9.547 -16.109 1 38.97 30 ASP B O 1
ATOM 3354 N N . ILE B 1 31 ? -12 -10.883 -17.594 1 41.16 31 ILE B N 1
ATOM 3355 C CA . ILE B 1 31 ? -10.719 -10.352 -17.141 1 41.16 31 ILE B CA 1
ATOM 3356 C C . ILE B 1 31 ? -10.578 -8.898 -17.594 1 41.16 31 ILE B C 1
ATOM 3358 O O . ILE B 1 31 ? -9.789 -8.141 -17.031 1 41.16 31 ILE B O 1
ATOM 3362 N N . THR B 1 32 ? -11.18 -8.641 -18.797 1 37.5 32 THR B N 1
ATOM 3363 C CA . THR B 1 32 ? -11.219 -7.277 -19.312 1 37.5 32 THR B CA 1
ATOM 3364 C C . THR B 1 32 ? -11.867 -6.332 -18.312 1 37.5 32 THR B C 1
ATOM 3366 O O . THR B 1 32 ? -11.633 -5.125 -18.344 1 37.5 32 THR B O 1
ATOM 3369 N N . ARG B 1 33 ? -13.023 -6.898 -17.859 1 37.5 33 ARG B N 1
ATOM 3370 C CA . ARG B 1 33 ? -13.633 -5.996 -16.875 1 37.5 33 ARG B CA 1
ATOM 3371 C C . ARG B 1 33 ? -12.609 -5.559 -15.836 1 37.5 33 ARG B C 1
ATOM 3373 O O . ARG B 1 33 ? -12.703 -4.453 -15.297 1 37.5 33 ARG B O 1
ATOM 3380 N N . HIS B 1 34 ? -11.797 -6.488 -15.5 1 38.25 34 HIS B N 1
ATOM 3381 C CA . HIS B 1 34 ? -10.82 -6.176 -14.461 1 38.25 34 HIS B CA 1
ATOM 3382 C C . HIS B 1 34 ? -9.469 -5.82 -15.07 1 38.25 34 HIS B C 1
ATOM 3384 O O . HIS B 1 34 ? -8.57 -5.348 -14.367 1 38.25 34 HIS B O 1
ATOM 3390 N N . THR B 1 35 ? -9.25 -6.387 -16.25 1 38.97 35 THR B N 1
ATOM 3391 C CA . THR B 1 35 ? -7.957 -6.238 -16.891 1 38.97 35 THR B CA 1
ATOM 3392 C C . THR B 1 35 ? -7.719 -4.785 -17.312 1 38.97 35 THR B C 1
ATOM 3394 O O . THR B 1 35 ? -6.691 -4.465 -17.906 1 38.97 35 THR B O 1
ATOM 3397 N N . GLY B 1 36 ? -8.812 -4.098 -17.484 1 38.06 36 GLY B N 1
ATOM 3398 C CA . GLY B 1 36 ? -8.391 -2.742 -17.781 1 38.06 36 GLY B CA 1
ATOM 3399 C C . GLY B 1 36 ? -7.391 -2.189 -16.781 1 38.06 36 GLY B C 1
ATOM 3400 O O . GLY B 1 36 ? -7.328 -2.65 -15.641 1 38.06 36 GLY B O 1
ATOM 3401 N N . ARG B 1 37 ? -6.367 -1.729 -17.344 1 43.84 37 ARG B N 1
ATOM 3402 C CA . ARG B 1 37 ? -5.441 -0.973 -16.5 1 43.84 37 ARG B CA 1
ATOM 3403 C C . ARG B 1 37 ? -6.18 -0.295 -15.344 1 43.84 37 ARG B C 1
ATOM 3405 O O . ARG B 1 37 ? -7.105 0.488 -15.57 1 43.84 37 ARG B O 1
ATOM 3412 N N . ILE B 1 38 ? -6.398 -1.209 -14.43 1 50.06 38 ILE B N 1
ATOM 3413 C CA . ILE B 1 38 ? -6.941 -0.526 -13.258 1 50.06 38 ILE B CA 1
ATOM 3414 C C . ILE B 1 38 ? -6.355 0.879 -13.164 1 50.06 38 ILE B C 1
ATOM 3416 O O . ILE B 1 38 ? -5.145 1.042 -13 1 50.06 38 ILE B O 1
ATOM 3420 N N . ALA B 1 39 ? -7.004 1.752 -13.883 1 58.47 39 ALA B N 1
ATOM 3421 C CA . ALA B 1 39 ? -6.633 3.162 -13.805 1 58.47 39 ALA B CA 1
ATOM 3422 C C . ALA B 1 39 ? -6.516 3.619 -12.359 1 58.47 39 ALA B C 1
ATOM 3424 O O . ALA B 1 39 ? -7.359 3.279 -11.523 1 58.47 39 ALA B O 1
ATOM 3425 N N . ALA B 1 40 ? -5.391 4.004 -12.07 1 64.5 40 ALA B N 1
ATOM 3426 C CA . ALA B 1 40 ? -5.145 4.629 -10.766 1 64.5 40 ALA B CA 1
ATOM 3427 C C . ALA B 1 40 ? -6.273 5.586 -10.398 1 64.5 40 ALA B C 1
ATOM 3429 O O . ALA B 1 40 ? -6.738 6.359 -11.242 1 64.5 40 ALA B O 1
ATOM 3430 N N . GLN B 1 41 ? -6.977 5.379 -9.32 1 77 41 GLN B N 1
ATOM 3431 C CA . GLN B 1 41 ? -8.008 6.293 -8.844 1 77 41 GLN B CA 1
ATOM 3432 C C . GLN B 1 41 ? -7.547 7.055 -7.605 1 77 41 GLN B C 1
ATOM 3434 O O . GLN B 1 41 ? -6.969 6.469 -6.691 1 77 41 GLN B O 1
ATOM 3439 N N . ARG B 1 42 ? -7.719 8.352 -7.68 1 88.44 42 ARG B N 1
ATOM 3440 C CA . ARG B 1 42 ? -7.414 9.25 -6.566 1 88.44 42 ARG B CA 1
ATOM 3441 C C . ARG B 1 42 ? -8.594 9.344 -5.602 1 88.44 42 ARG B C 1
ATOM 3443 O O . ARG B 1 42 ? -9.734 9.516 -6.027 1 88.44 42 ARG B O 1
ATOM 3450 N N . ALA B 1 43 ? -8.312 9.07 -4.309 1 91.25 43 ALA B N 1
ATOM 3451 C CA . ALA B 1 43 ? -9.336 9.25 -3.285 1 91.25 43 ALA B CA 1
ATOM 3452 C C . ALA B 1 43 ? -9.484 10.727 -2.914 1 91.25 43 ALA B C 1
ATOM 3454 O O . ALA B 1 43 ? -8.773 11.227 -2.039 1 91.25 43 ALA B O 1
ATOM 3455 N N . GLU B 1 44 ? -10.469 11.359 -3.461 1 90.94 44 GLU B N 1
ATOM 3456 C CA . GLU B 1 44 ? -10.641 12.797 -3.25 1 90.94 44 GLU B CA 1
ATOM 3457 C C . GLU B 1 44 ? -11.109 13.094 -1.83 1 90.94 44 GLU B C 1
ATOM 3459 O O . GLU B 1 44 ? -11.93 12.367 -1.277 1 90.94 44 GLU B O 1
ATOM 3464 N N . PHE B 1 45 ? -10.555 14.055 -1.203 1 95.56 45 PHE B N 1
ATOM 3465 C CA . PHE B 1 45 ? -11 14.664 0.047 1 95.56 45 PHE B CA 1
ATOM 3466 C C . PHE B 1 45 ? -11.484 16.094 -0.182 1 95.56 45 PHE B C 1
ATOM 3468 O O . PHE B 1 45 ? -10.688 17.016 -0.215 1 95.56 45 PHE B O 1
ATOM 3475 N N . ILE B 1 46 ? -12.75 16.219 -0.265 1 93.75 46 ILE B N 1
ATOM 3476 C CA . ILE B 1 46 ? -13.359 17.453 -0.741 1 93.75 46 ILE B CA 1
ATOM 3477 C C . ILE B 1 46 ? -13.602 18.391 0.437 1 93.75 46 ILE B C 1
ATOM 3479 O O . ILE B 1 46 ? -14.25 18.016 1.417 1 93.75 46 ILE B O 1
ATOM 3483 N N . LEU B 1 47 ? -13.031 19.562 0.382 1 96.94 47 LEU B N 1
ATOM 3484 C CA . LEU B 1 47 ? -13.211 20.641 1.354 1 96.94 47 LEU B CA 1
ATOM 3485 C C . LEU B 1 47 ? -13.609 21.938 0.66 1 96.94 47 LEU B C 1
ATOM 3487 O O . LEU B 1 47 ? -13.203 22.188 -0.474 1 96.94 47 LEU B O 1
ATOM 3491 N N . PRO B 1 48 ? -14.398 22.75 1.34 1 94.75 48 PRO B N 1
ATOM 3492 C CA . PRO B 1 48 ? -14.781 24.031 0.757 1 94.75 48 PRO B CA 1
ATOM 3493 C C . PRO B 1 48 ? -13.672 25.078 0.871 1 94.75 48 PRO B C 1
ATOM 3495 O O . PRO B 1 48 ? -12.719 24.906 1.635 1 94.75 48 PRO B O 1
ATOM 3498 N N . GLU B 1 49 ? -13.836 26.094 0.004 1 93.88 49 GLU B N 1
ATOM 3499 C CA . GLU B 1 49 ? -13.094 27.328 0.281 1 93.88 49 GLU B CA 1
ATOM 3500 C C . GLU B 1 49 ? -13.555 27.969 1.586 1 93.88 49 GLU B C 1
ATOM 3502 O O . GLU B 1 49 ? -14.75 27.969 1.893 1 93.88 49 GLU B O 1
ATOM 3507 N N . VAL B 1 50 ? -12.633 28.453 2.332 1 97.31 50 VAL B N 1
ATOM 3508 C CA . VAL B 1 50 ? -12.938 29.062 3.615 1 97.31 50 VAL B CA 1
ATOM 3509 C C . VAL B 1 50 ? -12.344 30.469 3.668 1 97.31 50 VAL B C 1
ATOM 3511 O O . VAL B 1 50 ? -11.117 30.641 3.631 1 97.31 50 VAL B O 1
ATOM 3514 N N . ASN B 1 51 ? -13.18 31.484 3.734 1 96 51 ASN B N 1
ATOM 3515 C CA . ASN B 1 51 ? -12.766 32.875 3.881 1 96 51 ASN B CA 1
ATOM 3516 C C . ASN B 1 51 ? -11.781 33.281 2.787 1 96 51 ASN B C 1
ATOM 3518 O O . ASN B 1 51 ? -10.766 33.938 3.068 1 96 51 ASN B O 1
ATOM 3522 N N . GLY B 1 52 ? -11.977 32.812 1.684 1 96.31 52 GLY B N 1
ATOM 3523 C CA . GLY B 1 52 ? -11.164 33.188 0.544 1 96.31 52 GLY B CA 1
ATOM 3524 C C . GLY B 1 52 ? -9.922 32.344 0.366 1 96.31 52 GLY B C 1
ATOM 3525 O O . GLY B 1 52 ? -9.133 32.594 -0.556 1 96.31 52 GLY B O 1
ATOM 3526 N N . TYR B 1 53 ? -9.711 31.328 1.204 1 98.5 53 TYR B N 1
ATOM 3527 C CA . TYR B 1 53 ? -8.555 30.438 1.103 1 98.5 53 TYR B CA 1
ATOM 3528 C C . TYR B 1 53 ? -8.984 29.047 0.648 1 98.5 53 TYR B C 1
ATOM 3530 O O . TYR B 1 53 ? -10.031 28.547 1.058 1 98.5 53 TYR B O 1
ATOM 3538 N N . ASN B 1 54 ? -8.219 28.516 -0.248 1 97.69 54 ASN B N 1
ATOM 3539 C CA . ASN B 1 54 ? -8.344 27.094 -0.515 1 97.69 54 ASN B CA 1
ATOM 3540 C C . ASN B 1 54 ? -7.758 26.25 0.619 1 97.69 54 ASN B C 1
ATOM 3542 O O . ASN B 1 54 ? -6.809 26.672 1.28 1 97.69 54 ASN B O 1
ATOM 3546 N N . VAL B 1 55 ? -8.344 25.125 0.82 1 98.62 55 VAL B N 1
ATOM 3547 C CA . VAL B 1 55 ? -7.824 24.234 1.855 1 98.62 55 VAL B CA 1
ATOM 3548 C C . VAL B 1 55 ? -7.02 23.094 1.213 1 98.62 55 VAL B C 1
ATOM 3550 O O . VAL B 1 55 ? -7.586 22.219 0.562 1 98.62 55 VAL B O 1
ATOM 3553 N N . TYR B 1 56 ? -5.758 23.109 1.393 1 98.69 56 TYR B N 1
ATOM 3554 C CA . TYR B 1 56 ? -4.867 22.109 0.814 1 98.69 56 TYR B CA 1
ATOM 3555 C C . TYR B 1 56 ? -4.547 21.016 1.825 1 98.69 56 TYR B C 1
ATOM 3557 O O . TYR B 1 56 ? -4.273 21.297 2.992 1 98.69 56 TYR B O 1
ATOM 3565 N N . LYS B 1 57 ? -4.684 19.781 1.416 1 98.81 57 LYS B N 1
ATOM 3566 C CA . LYS B 1 57 ? -4.363 18.609 2.229 1 98.81 57 LYS B CA 1
ATOM 3567 C C . LYS B 1 57 ? -2.873 18.281 2.154 1 98.81 57 LYS B C 1
ATOM 3569 O O . LYS B 1 57 ? -2.336 18.047 1.069 1 98.81 57 LYS B O 1
ATOM 3574 N N . ALA B 1 58 ? -2.236 18.266 3.371 1 98.88 58 ALA B N 1
ATOM 3575 C CA . ALA B 1 58 ? -0.784 18.109 3.393 1 98.88 58 ALA B CA 1
ATOM 3576 C C . ALA B 1 58 ? -0.357 17.031 4.391 1 98.88 58 ALA B C 1
ATOM 3578 O O . ALA B 1 58 ? -0.993 16.859 5.434 1 98.88 58 ALA B O 1
ATOM 3579 N N . ASP B 1 59 ? 0.637 16.266 4.043 1 98.88 59 ASP B N 1
ATOM 3580 C CA . ASP B 1 59 ? 1.423 15.469 4.977 1 98.88 59 ASP B CA 1
ATOM 3581 C C . ASP B 1 59 ? 2.844 16.016 5.105 1 98.88 59 ASP B C 1
ATOM 3583 O O . ASP B 1 59 ? 3.637 15.914 4.168 1 98.88 59 ASP B O 1
ATOM 3587 N N . LEU B 1 60 ? 3.164 16.531 6.281 1 98.88 60 LEU B N 1
ATOM 3588 C CA . LEU B 1 60 ? 4.398 17.297 6.457 1 98.88 60 LEU B CA 1
ATOM 3589 C C . LEU B 1 60 ? 5.461 16.453 7.152 1 98.88 60 LEU B C 1
ATOM 3591 O O . LEU B 1 60 ? 6.5 16.969 7.566 1 98.88 60 LEU B O 1
ATOM 3595 N N . HIS B 1 61 ? 5.215 15.141 7.352 1 98.81 61 HIS B N 1
ATOM 3596 C CA . HIS B 1 61 ? 6.109 14.25 8.07 1 98.81 61 HIS B CA 1
ATOM 3597 C C . HIS B 1 61 ? 6.082 12.844 7.473 1 98.81 61 HIS B C 1
ATOM 3599 O O . HIS B 1 61 ? 5.27 12.008 7.879 1 98.81 61 HIS B O 1
ATOM 3605 N N . THR B 1 62 ? 7.051 12.562 6.562 1 98.31 62 THR B N 1
ATOM 3606 C CA . THR B 1 62 ? 7.109 11.273 5.879 1 98.31 62 THR B CA 1
ATOM 3607 C C . THR B 1 62 ? 8.547 10.797 5.75 1 98.31 62 THR B C 1
ATOM 3609 O O . THR B 1 62 ? 9.484 11.594 5.812 1 98.31 62 THR B O 1
ATOM 3612 N N . HIS B 1 63 ? 8.734 9.531 5.535 1 97.62 63 HIS B N 1
ATOM 3613 C CA . HIS B 1 63 ? 10.055 8.938 5.371 1 97.62 63 HIS B CA 1
ATOM 3614 C C . HIS B 1 63 ? 10.094 8 4.172 1 97.62 63 HIS B C 1
ATOM 3616 O O . HIS B 1 63 ? 9.07 7.426 3.793 1 97.62 63 HIS B O 1
ATOM 3622 N N . SER B 1 64 ? 11.203 7.863 3.586 1 97.62 64 SER B N 1
ATOM 3623 C CA . SER B 1 64 ? 11.453 6.953 2.473 1 97.62 64 SER B CA 1
ATOM 3624 C C . SER B 1 64 ? 12.664 6.066 2.744 1 97.62 64 SER B C 1
ATOM 3626 O O . SER B 1 64 ? 13.172 6.031 3.865 1 97.62 64 SER B O 1
ATOM 3628 N N . VAL B 1 65 ? 13.133 5.301 1.717 1 96.06 65 VAL B N 1
ATOM 3629 C CA . VAL B 1 65 ? 14.227 4.34 1.838 1 96.06 65 VAL B CA 1
ATOM 3630 C C . VAL B 1 65 ? 15.531 5.074 2.121 1 96.06 65 VAL B C 1
ATOM 3632 O O . VAL B 1 65 ? 16.531 4.457 2.49 1 96.06 65 VAL B O 1
ATOM 3635 N N . TYR B 1 66 ? 15.555 6.422 2.004 1 95.5 66 TYR B N 1
ATOM 3636 C CA . TYR B 1 66 ? 16.797 7.168 2.193 1 95.5 66 TYR B CA 1
ATOM 3637 C C . TYR B 1 66 ? 16.969 7.566 3.652 1 95.5 66 TYR B C 1
ATOM 3639 O O . TYR B 1 66 ? 17.828 8.398 3.975 1 95.5 66 TYR B O 1
ATOM 3647 N N . SER B 1 67 ? 16.188 7.121 4.559 1 93.69 67 SER B N 1
ATOM 3648 C CA . SER B 1 67 ? 16.422 7.043 5.996 1 93.69 67 SER B CA 1
ATOM 3649 C C . SER B 1 67 ? 15.914 5.727 6.566 1 93.69 67 SER B C 1
ATOM 3651 O O . SER B 1 67 ? 16.562 4.691 6.445 1 93.69 67 SER B O 1
ATOM 3653 N N . ASP B 1 68 ? 14.641 5.703 6.969 1 93.25 68 ASP B N 1
ATOM 3654 C CA . ASP B 1 68 ? 14.188 4.449 7.566 1 93.25 68 ASP B CA 1
ATOM 3655 C C . ASP B 1 68 ? 12.797 4.074 7.078 1 93.25 68 ASP B C 1
ATOM 3657 O O . ASP B 1 68 ? 12.141 3.207 7.656 1 93.25 68 ASP B O 1
ATOM 3661 N N . GLY B 1 69 ? 12.281 4.727 6.07 1 95.06 69 GLY B N 1
ATOM 3662 C CA . GLY B 1 69 ? 11.07 4.285 5.398 1 95.06 69 GLY B CA 1
ATOM 3663 C C . GLY B 1 69 ? 11.305 3.133 4.441 1 95.06 69 GLY B C 1
ATOM 3664 O O . GLY B 1 69 ? 12.438 2.9 4.008 1 95.06 69 GLY B O 1
ATOM 3665 N N . ASP B 1 70 ? 10.258 2.502 4.004 1 95.88 70 ASP B N 1
ATOM 3666 C CA . ASP B 1 70 ? 10.422 1.282 3.219 1 95.88 70 ASP B CA 1
ATOM 3667 C C . ASP B 1 70 ? 9.938 1.481 1.786 1 95.88 70 ASP B C 1
ATOM 3669 O O . ASP B 1 70 ? 9.75 0.512 1.048 1 95.88 70 ASP B O 1
ATOM 3673 N N . CYS B 1 71 ? 9.719 2.742 1.378 1 96.38 71 CYS B N 1
ATOM 3674 C CA . CYS B 1 71 ? 9.32 3.09 0.019 1 96.38 71 CYS B CA 1
ATOM 3675 C C . CYS B 1 71 ? 10.172 4.234 -0.522 1 96.38 71 CYS B C 1
ATOM 3677 O O . CYS B 1 71 ? 10.688 5.043 0.246 1 96.38 71 CYS B O 1
ATOM 3679 N N . THR B 1 72 ? 10.258 4.336 -1.82 1 96.94 72 THR B N 1
ATOM 3680 C CA . THR B 1 72 ? 11.039 5.402 -2.445 1 96.94 72 THR B CA 1
ATOM 3681 C C . THR B 1 72 ? 10.281 6.727 -2.383 1 96.94 72 THR B C 1
ATOM 3683 O O . THR B 1 72 ? 9.078 6.75 -2.123 1 96.94 72 THR B O 1
ATOM 3686 N N . PRO B 1 73 ? 11.023 7.828 -2.582 1 97.94 73 PRO B N 1
ATOM 3687 C CA . PRO B 1 73 ? 10.328 9.117 -2.682 1 97.94 73 PRO B CA 1
ATOM 3688 C C . PRO B 1 73 ? 9.281 9.141 -3.793 1 97.94 73 PRO B C 1
ATOM 3690 O O . PRO B 1 73 ? 8.234 9.766 -3.643 1 97.94 73 PRO B O 1
ATOM 3693 N N . GLU B 1 74 ? 9.555 8.469 -4.941 1 95.81 74 GLU B N 1
ATOM 3694 C CA . GLU B 1 74 ? 8.602 8.391 -6.043 1 95.81 74 GLU B CA 1
ATOM 3695 C C . GLU B 1 74 ? 7.312 7.699 -5.613 1 95.81 74 GLU B C 1
ATOM 3697 O O . GLU B 1 74 ? 6.215 8.172 -5.922 1 95.81 74 GLU B O 1
ATOM 3702 N N . PHE B 1 75 ? 7.539 6.621 -4.887 1 95.94 75 PHE B N 1
ATOM 3703 C CA . PHE B 1 75 ? 6.398 5.91 -4.32 1 95.94 75 PHE B CA 1
ATOM 3704 C C . PHE B 1 75 ? 5.582 6.828 -3.418 1 95.94 75 PHE B C 1
ATOM 3706 O O . PHE B 1 75 ? 4.352 6.855 -3.502 1 95.94 75 PHE B O 1
ATOM 3713 N N . ARG B 1 76 ? 6.242 7.559 -2.572 1 97.75 76 ARG B N 1
ATOM 3714 C CA . ARG B 1 76 ? 5.574 8.445 -1.63 1 97.75 76 ARG B CA 1
ATOM 3715 C C . ARG B 1 76 ? 4.719 9.477 -2.361 1 97.75 76 ARG B C 1
ATOM 3717 O O . ARG B 1 76 ? 3.623 9.812 -1.908 1 97.75 76 ARG B O 1
ATOM 3724 N N . VAL B 1 77 ? 5.23 9.992 -3.453 1 97.25 77 VAL B N 1
ATOM 3725 C CA . VAL B 1 77 ? 4.492 10.984 -4.234 1 97.25 77 VAL B CA 1
ATOM 3726 C C . VAL B 1 77 ? 3.236 10.344 -4.82 1 97.25 77 VAL B C 1
ATOM 3728 O O . VAL B 1 77 ? 2.143 10.906 -4.719 1 97.25 77 VAL B O 1
ATOM 3731 N N . ARG B 1 78 ? 3.35 9.133 -5.457 1 94.81 78 ARG B N 1
ATOM 3732 C CA . ARG B 1 78 ? 2.191 8.453 -6.023 1 94.81 78 ARG B CA 1
ATOM 3733 C C . ARG B 1 78 ? 1.16 8.133 -4.945 1 94.81 78 ARG B C 1
ATOM 3735 O O . ARG B 1 78 ? -0.037 8.359 -5.137 1 94.81 78 ARG B O 1
ATOM 3742 N N . GLU B 1 79 ? 1.7 7.637 -3.822 1 96 79 GLU B N 1
ATOM 3743 C CA . GLU B 1 79 ? 0.844 7.316 -2.684 1 96 79 GLU B CA 1
ATOM 3744 C C . GLU B 1 79 ? 0.074 8.547 -2.209 1 96 79 GLU B C 1
ATOM 3746 O O . GLU B 1 79 ? -1.124 8.461 -1.928 1 96 79 GLU B O 1
ATOM 3751 N N . ALA B 1 80 ? 0.785 9.688 -2.082 1 97.38 80 ALA B N 1
ATOM 3752 C CA . ALA B 1 80 ? 0.144 10.93 -1.681 1 97.38 80 ALA B CA 1
ATOM 3753 C C . ALA B 1 80 ? -0.967 11.312 -2.654 1 97.38 80 ALA B C 1
ATOM 3755 O O . ALA B 1 80 ? -2.041 11.758 -2.24 1 97.38 80 ALA B O 1
ATOM 3756 N N . TRP B 1 81 ? -0.698 11.172 -3.928 1 94.81 81 TRP B N 1
ATOM 3757 C CA . TRP B 1 81 ? -1.71 11.469 -4.938 1 94.81 81 TRP B CA 1
ATOM 3758 C C . TRP B 1 81 ? -2.92 10.555 -4.777 1 94.81 81 TRP B C 1
ATOM 3760 O O . TRP B 1 81 ? -4.062 11.023 -4.762 1 94.81 81 TRP B O 1
ATOM 3770 N N . TYR B 1 82 ? -2.652 9.219 -4.621 1 91.88 82 TYR B N 1
ATOM 3771 C CA . TYR B 1 82 ? -3.736 8.258 -4.434 1 91.88 82 TYR B CA 1
ATOM 3772 C C . TYR B 1 82 ? -4.594 8.633 -3.23 1 91.88 82 TYR B C 1
ATOM 3774 O O . TYR B 1 82 ? -5.812 8.453 -3.25 1 91.88 82 TYR B O 1
ATOM 3782 N N . ASP B 1 83 ? -3.984 9.203 -2.219 1 95.75 83 ASP B N 1
ATOM 3783 C CA . ASP B 1 83 ? -4.656 9.469 -0.95 1 95.75 83 ASP B CA 1
ATOM 3784 C C . ASP B 1 83 ? -5.352 10.828 -0.972 1 95.75 83 ASP B C 1
ATOM 3786 O O . ASP B 1 83 ? -5.969 11.234 0.016 1 95.75 83 ASP B O 1
ATOM 3790 N N . GLY B 1 84 ? -5.195 11.617 -2.037 1 94.5 84 GLY B N 1
ATOM 3791 C CA . GLY B 1 84 ? -5.941 12.859 -2.176 1 94.5 84 GLY B CA 1
ATOM 3792 C C . GLY B 1 84 ? -5.188 14.07 -1.656 1 94.5 84 GLY B C 1
ATOM 3793 O O . GLY B 1 84 ? -5.77 15.141 -1.474 1 94.5 84 GLY B O 1
ATOM 3794 N N . LEU B 1 85 ? -3.879 13.93 -1.425 1 98.12 85 LEU B N 1
ATOM 3795 C CA . LEU B 1 85 ? -3.098 15.055 -0.929 1 98.12 85 LEU B CA 1
ATOM 3796 C C . LEU B 1 85 ? -2.803 16.047 -2.049 1 98.12 85 LEU B C 1
ATOM 3798 O O . LEU B 1 85 ? -2.807 15.68 -3.227 1 98.12 85 LEU B O 1
ATOM 3802 N N . ASP B 1 86 ? -2.562 17.266 -1.612 1 97.88 86 ASP B N 1
ATOM 3803 C CA . ASP B 1 86 ? -2.107 18.328 -2.506 1 97.88 86 ASP B CA 1
ATOM 3804 C C . ASP B 1 86 ? -0.633 18.656 -2.27 1 97.88 86 ASP B C 1
ATOM 3806 O O . ASP B 1 86 ? 0.053 19.141 -3.17 1 97.88 86 ASP B O 1
ATOM 3810 N N . VAL B 1 87 ? -0.189 18.422 -1.068 1 98.81 87 VAL B N 1
ATOM 3811 C CA . VAL B 1 87 ? 1.129 18.828 -0.603 1 98.81 87 VAL B CA 1
ATOM 3812 C C . VAL B 1 87 ? 1.79 17.703 0.17 1 98.81 87 VAL B C 1
ATOM 3814 O O . VAL B 1 87 ? 1.13 17 0.939 1 98.81 87 VAL B O 1
ATOM 3817 N N . LEU B 1 88 ? 3.064 17.469 -0.096 1 98.81 88 LEU B N 1
ATOM 3818 C CA . LEU B 1 88 ? 3.848 16.453 0.6 1 98.81 88 LEU B CA 1
ATOM 3819 C C . LEU B 1 88 ? 5.211 17 1.003 1 98.81 88 LEU B C 1
ATOM 3821 O O . LEU B 1 88 ? 5.867 17.688 0.214 1 98.81 88 LEU B O 1
ATOM 3825 N N . ALA B 1 89 ? 5.586 16.75 2.258 1 98.88 89 ALA B N 1
ATOM 3826 C CA . ALA B 1 89 ? 6.961 17.031 2.656 1 98.88 89 ALA B CA 1
ATOM 3827 C C . ALA B 1 89 ? 7.789 15.758 2.727 1 98.88 89 ALA B C 1
ATOM 3829 O O . ALA B 1 89 ? 7.293 14.711 3.154 1 98.88 89 ALA B O 1
ATOM 3830 N N . ILE B 1 90 ? 8.953 15.805 2.264 1 98.5 90 ILE B N 1
ATOM 3831 C CA . ILE B 1 90 ? 9.93 14.742 2.428 1 98.5 90 ILE B CA 1
ATOM 3832 C C . ILE B 1 90 ? 10.875 15.078 3.58 1 98.5 90 ILE B C 1
ATOM 3834 O O . ILE B 1 90 ? 11.594 16.078 3.527 1 98.5 90 ILE B O 1
ATOM 3838 N N . THR B 1 91 ? 10.836 14.234 4.625 1 98.5 91 THR B N 1
ATOM 3839 C CA . THR B 1 91 ? 11.484 14.609 5.875 1 98.5 91 THR B CA 1
ATOM 3840 C C . THR B 1 91 ? 12.344 13.461 6.406 1 98.5 91 THR B C 1
ATOM 3842 O O . THR B 1 91 ? 12.211 13.062 7.566 1 98.5 91 THR B O 1
ATOM 3845 N N . GLU B 1 92 ? 13.305 13.062 5.57 1 96.94 92 GLU B N 1
ATOM 3846 C CA . GLU B 1 92 ? 14.211 12.008 6 1 96.94 92 GLU B CA 1
ATOM 3847 C C . GLU B 1 92 ? 14.93 12.383 7.293 1 96.94 92 GLU B C 1
ATOM 3849 O O . GLU B 1 92 ? 15.211 13.562 7.531 1 96.94 92 GLU B O 1
ATOM 3854 N N . HIS B 1 93 ? 15.266 11.367 8.086 1 94.31 93 HIS B N 1
ATOM 3855 C CA . HIS B 1 93 ? 16.078 11.617 9.273 1 94.31 93 HIS B CA 1
ATOM 3856 C C . HIS B 1 93 ? 17.469 12.133 8.891 1 94.31 93 HIS B C 1
ATOM 3858 O O . HIS B 1 93 ? 18.109 11.586 7.996 1 94.31 93 HIS B O 1
ATOM 3864 N N . VAL B 1 94 ? 17.875 13.07 9.656 1 92.12 94 VAL B N 1
ATOM 3865 C CA . VAL B 1 94 ? 19.219 13.594 9.469 1 92.12 94 VAL B CA 1
ATOM 3866 C C . VAL B 1 94 ? 20.25 12.625 10.055 1 92.12 94 VAL B C 1
ATOM 3868 O O . VAL B 1 94 ? 21.25 12.305 9.414 1 92.12 94 VAL B O 1
ATOM 3871 N N . GLU B 1 95 ? 19.922 12.055 11.219 1 84.81 95 GLU B N 1
ATOM 3872 C CA . GLU B 1 95 ? 20.922 11.32 11.992 1 84.81 95 GLU B CA 1
ATOM 3873 C C . GLU B 1 95 ? 20.703 9.812 11.867 1 84.81 95 GLU B C 1
ATOM 3875 O O . GLU B 1 95 ? 21.641 9.031 12.07 1 84.81 95 GLU B O 1
ATOM 3880 N N . TYR B 1 96 ? 19.531 9.406 11.656 1 82.94 96 TYR B N 1
ATOM 3881 C CA . TYR B 1 96 ? 19.172 7.996 11.68 1 82.94 96 TYR B CA 1
ATOM 3882 C C . TYR B 1 96 ? 18.766 7.512 10.289 1 82.94 96 TYR B C 1
ATOM 3884 O O . TYR B 1 96 ? 17.672 7.828 9.82 1 82.94 96 TYR B O 1
ATOM 3892 N N . ARG B 1 97 ? 19.609 6.641 9.656 1 86.25 97 ARG B N 1
ATOM 3893 C CA . ARG B 1 97 ? 19.344 6.184 8.297 1 86.25 97 ARG B CA 1
ATOM 3894 C C . ARG B 1 97 ? 19.609 4.688 8.156 1 86.25 97 ARG B C 1
ATOM 3896 O O . ARG B 1 97 ? 20.578 4.281 7.52 1 86.25 97 ARG B O 1
ATOM 3903 N N . ARG B 1 98 ? 18.703 3.9 8.617 1 84.12 98 ARG B N 1
ATOM 3904 C CA . ARG B 1 98 ? 18.797 2.447 8.719 1 84.12 98 ARG B CA 1
ATOM 3905 C C . ARG B 1 98 ? 19.078 1.818 7.355 1 84.12 98 ARG B C 1
ATOM 3907 O O . ARG B 1 98 ? 19.844 0.854 7.254 1 84.12 98 ARG B O 1
ATOM 3914 N N . HIS B 1 99 ? 18.531 2.295 6.324 1 90.75 99 HIS B N 1
ATOM 3915 C CA . HIS B 1 99 ? 18.641 1.668 5.012 1 90.75 99 HIS B CA 1
ATOM 3916 C C . HIS B 1 99 ? 19.984 1.996 4.352 1 90.75 99 HIS B C 1
ATOM 3918 O O . HIS B 1 99 ? 20.391 1.324 3.402 1 90.75 99 HIS B O 1
ATOM 3924 N N . GLU B 1 100 ? 20.672 3.029 4.844 1 88.31 100 GLU B N 1
ATOM 3925 C CA . GLU B 1 100 ? 21.953 3.422 4.266 1 88.31 100 GLU B CA 1
ATOM 3926 C C . GLU B 1 100 ? 22.953 2.277 4.328 1 88.31 100 GLU B C 1
ATOM 3928 O O . GLU B 1 100 ? 23.641 1.996 3.348 1 88.31 100 GLU B O 1
ATOM 3933 N N . GLY B 1 101 ? 23.031 1.602 5.492 1 84.69 101 GLY B N 1
ATOM 3934 C CA . GLY B 1 101 ? 23.922 0.462 5.625 1 84.69 101 GLY B CA 1
ATOM 3935 C C . GLY B 1 101 ? 23.609 -0.663 4.66 1 84.69 101 GLY B C 1
ATOM 3936 O O . GLY B 1 101 ? 24.516 -1.269 4.082 1 84.69 101 GLY B O 1
ATOM 3937 N N . LYS B 1 102 ? 22.406 -0.939 4.469 1 88.44 102 LYS B N 1
ATOM 3938 C CA . LYS B 1 102 ? 21.984 -1.982 3.539 1 88.44 102 LYS B CA 1
ATOM 3939 C C . LYS B 1 102 ? 22.344 -1.619 2.104 1 88.44 102 LYS B C 1
ATOM 3941 O O . LYS B 1 102 ? 22.766 -2.482 1.325 1 88.44 102 LYS B O 1
ATOM 3946 N N . MET B 1 103 ? 22.141 -0.328 1.807 1 90 103 MET B N 1
ATOM 3947 C CA . MET B 1 103 ? 22.516 0.139 0.476 1 90 103 MET B CA 1
ATOM 3948 C C . MET B 1 103 ? 24.016 -0.034 0.244 1 90 103 MET B C 1
ATOM 3950 O O . MET B 1 103 ? 24.438 -0.46 -0.833 1 90 103 MET B O 1
ATOM 3954 N N . LEU B 1 104 ? 24.797 0.303 1.191 1 87.25 104 LEU B N 1
ATOM 3955 C CA . LEU B 1 104 ? 26.25 0.16 1.077 1 87.25 104 LEU B CA 1
ATOM 3956 C C . LEU B 1 104 ? 26.625 -1.303 0.887 1 87.25 104 LEU B C 1
ATOM 3958 O O . LEU B 1 104 ? 27.516 -1.615 0.09 1 87.25 104 LEU B O 1
ATOM 3962 N N . ASN B 1 105 ? 25.938 -2.184 1.627 1 86.81 105 ASN B N 1
ATOM 3963 C CA . ASN B 1 105 ? 26.188 -3.611 1.469 1 86.81 105 ASN B CA 1
ATOM 3964 C C . ASN B 1 105 ? 25.812 -4.098 0.074 1 86.81 105 ASN B C 1
ATOM 3966 O O . ASN B 1 105 ? 26.516 -4.93 -0.511 1 86.81 105 ASN B O 1
ATOM 3970 N N . PHE B 1 106 ? 24.75 -3.635 -0.413 1 89.94 106 PHE B N 1
ATOM 3971 C CA . PHE B 1 106 ? 24.297 -3.982 -1.752 1 89.94 106 PHE B CA 1
ATOM 3972 C C . PHE B 1 106 ? 25.297 -3.514 -2.805 1 89.94 106 PHE B C 1
ATOM 3974 O O . PHE B 1 106 ? 25.594 -4.238 -3.756 1 89.94 106 PHE B O 1
ATOM 3981 N N . LEU B 1 107 ? 25.844 -2.283 -2.545 1 88.38 107 LEU B N 1
ATOM 3982 C CA . LEU B 1 107 ? 26.75 -1.64 -3.502 1 88.38 107 LEU B CA 1
ATOM 3983 C C . LEU B 1 107 ? 28.203 -1.896 -3.137 1 88.38 107 LEU B C 1
ATOM 3985 O O . LEU B 1 107 ? 29.078 -1.06 -3.4 1 88.38 107 LEU B O 1
ATOM 3989 N N . LYS B 1 108 ? 28.453 -2.977 -2.518 1 83.94 108 LYS B N 1
ATOM 3990 C CA . LYS B 1 108 ? 29.766 -3.252 -1.929 1 83.94 108 LYS B CA 1
ATOM 3991 C C . LYS B 1 108 ? 30.859 -3.215 -2.988 1 83.94 108 LYS B C 1
ATOM 3993 O O . LYS B 1 108 ? 32 -2.826 -2.699 1 83.94 108 LYS B O 1
ATOM 3998 N N . GLY B 1 109 ? 30.547 -3.557 -4.184 1 81.12 109 GLY B N 1
ATOM 3999 C CA . GLY B 1 109 ? 31.547 -3.553 -5.238 1 81.12 109 GLY B CA 1
ATOM 4000 C C . GLY B 1 109 ? 31.906 -2.158 -5.711 1 81.12 109 GLY B C 1
ATOM 4001 O O . GLY B 1 109 ? 32.938 -1.971 -6.395 1 81.12 109 GLY B O 1
ATOM 4002 N N . TYR B 1 110 ? 31.172 -1.109 -5.293 1 81.81 110 TYR B N 1
ATOM 4003 C CA . TYR B 1 110 ? 31.391 0.269 -5.715 1 81.81 110 TYR B CA 1
ATOM 4004 C C . TYR B 1 110 ? 32.094 1.067 -4.629 1 81.81 110 TYR B C 1
ATOM 4006 O O . TYR B 1 110 ? 32.594 2.174 -4.879 1 81.81 110 TYR B O 1
ATOM 4014 N N . VAL B 1 111 ? 32.094 0.478 -3.426 1 81.88 111 VAL B N 1
ATOM 4015 C CA . VAL B 1 111 ? 32.625 1.243 -2.301 1 81.88 111 VAL B CA 1
ATOM 4016 C C . VAL B 1 111 ? 34 0.673 -1.874 1 81.88 111 VAL B C 1
ATOM 4018 O O . VAL B 1 111 ? 34.25 -0.522 -2.033 1 81.88 111 VAL B O 1
ATOM 4021 N N . PRO B 1 112 ? 34.875 1.591 -1.374 1 78.75 112 PRO B N 1
ATOM 4022 C CA . PRO B 1 112 ? 36.156 1.094 -0.928 1 78.75 112 PRO B CA 1
ATOM 4023 C C . PRO B 1 112 ? 36.031 -0.028 0.101 1 78.75 112 PRO B C 1
ATOM 4025 O O . PRO B 1 112 ? 35.094 -0.054 0.887 1 78.75 112 PRO B O 1
ATOM 4028 N N . GLU B 1 113 ? 37.031 -0.9 -0.085 1 75.94 113 GLU B N 1
ATOM 4029 C CA . GLU B 1 113 ? 37.094 -1.987 0.888 1 75.94 113 GLU B CA 1
ATOM 4030 C C . GLU B 1 113 ? 37.156 -1.449 2.314 1 75.94 113 GLU B C 1
ATOM 4032 O O . GLU B 1 113 ? 37.844 -0.467 2.596 1 75.94 113 GLU B O 1
ATOM 4037 N N . GLY B 1 114 ? 36.438 -1.984 3.207 1 69.19 114 GLY B N 1
ATOM 4038 C CA . GLY B 1 114 ? 36.438 -1.558 4.598 1 69.19 114 GLY B CA 1
ATOM 4039 C C . GLY B 1 114 ? 35.312 -0.574 4.902 1 69.19 114 GLY B C 1
ATOM 4040 O O . GLY B 1 114 ? 35.125 -0.198 6.059 1 69.19 114 GLY B O 1
ATOM 4041 N N . THR B 1 115 ? 34.906 -0.001 3.631 1 69 115 THR B N 1
ATOM 4042 C CA . THR B 1 115 ? 33.719 0.83 3.9 1 69 115 THR B CA 1
ATOM 4043 C C . THR B 1 115 ? 32.656 0.041 4.66 1 69 115 THR B C 1
ATOM 4045 O O . THR B 1 115 ? 32.188 -0.978 4.172 1 69 115 THR B O 1
ATOM 4048 N N . GLU B 1 116 ? 32.938 -0.169 6.008 1 55.09 116 GLU B N 1
ATOM 4049 C CA . GLU B 1 116 ? 32.031 -0.985 6.824 1 55.09 116 GLU B CA 1
ATOM 4050 C C . GLU B 1 116 ? 30.641 -0.386 6.875 1 55.09 116 GLU B C 1
ATOM 4052 O O . GLU B 1 116 ? 30.484 0.828 7.016 1 55.09 116 GLU B O 1
ATOM 4057 N N . ALA B 1 117 ? 29.75 -1.104 6.137 1 54.47 117 ALA B N 1
ATOM 4058 C CA . ALA B 1 117 ? 28.375 -0.827 6.527 1 54.47 117 ALA B CA 1
ATOM 4059 C C . ALA B 1 117 ? 28.234 -0.771 8.047 1 54.47 117 ALA B C 1
ATOM 4061 O O . ALA B 1 117 ? 28.641 -1.695 8.75 1 54.47 117 ALA B O 1
ATOM 4062 N N . ILE B 1 118 ? 28.547 0.299 8.664 1 44.41 118 ILE B N 1
ATOM 4063 C CA . ILE B 1 118 ? 28.266 0.291 10.094 1 44.41 118 ILE B CA 1
ATOM 4064 C C . ILE B 1 118 ? 27.016 -0.541 10.367 1 44.41 118 ILE B C 1
ATOM 4066 O O . ILE B 1 118 ? 25.938 -0.238 9.859 1 44.41 118 ILE B O 1
ATOM 4070 N N . ASN B 1 119 ? 27.328 -1.775 10.508 1 39.31 119 ASN B N 1
ATOM 4071 C CA . ASN B 1 119 ? 26.312 -2.766 10.828 1 39.31 119 ASN B CA 1
ATOM 4072 C C . ASN B 1 119 ? 25 -2.105 11.258 1 39.31 119 ASN B C 1
ATOM 4074 O O . ASN B 1 119 ? 23.938 -2.459 10.766 1 39.31 119 ASN B O 1
ATOM 4078 N N . ASN B 1 120 ? 24.859 -1.99 12.664 1 36.12 120 ASN B N 1
ATOM 4079 C CA . ASN B 1 120 ? 23.734 -2.109 13.586 1 36.12 120 ASN B CA 1
ATOM 4080 C C . ASN B 1 120 ? 22.859 -0.854 13.586 1 36.12 120 ASN B C 1
ATOM 4082 O O . ASN B 1 120 ? 23.375 0.261 13.477 1 36.12 120 ASN B O 1
ATOM 4086 N N . ASN B 1 121 ? 21.531 -1.034 13.602 1 36.66 121 ASN B N 1
ATOM 4087 C CA . ASN B 1 121 ? 20.406 -0.129 13.797 1 36.66 121 ASN B CA 1
ATOM 4088 C C . ASN B 1 121 ? 20.828 1.332 13.688 1 36.66 121 ASN B C 1
ATOM 4090 O O . ASN B 1 121 ? 20.172 2.131 13.023 1 36.66 121 ASN B O 1
ATOM 4094 N N . ILE B 1 122 ? 21.359 1.721 14.789 1 36 122 ILE B N 1
ATOM 4095 C CA . ILE B 1 122 ? 21.734 3.113 15.031 1 36 122 ILE B CA 1
ATOM 4096 C C . ILE B 1 122 ? 22.969 3.475 14.211 1 36 122 ILE B C 1
ATOM 4098 O O . ILE B 1 122 ? 24.047 2.932 14.438 1 36 122 ILE B O 1
ATOM 4102 N N . ILE B 1 123 ? 22.953 3.332 12.969 1 35.53 123 ILE B N 1
ATOM 4103 C CA . ILE B 1 123 ? 24.078 4.219 12.68 1 35.53 123 ILE B CA 1
ATOM 4104 C C . ILE B 1 123 ? 24.188 5.285 13.766 1 35.53 123 ILE B C 1
ATOM 4106 O O . ILE B 1 123 ? 23.359 6.199 13.836 1 35.53 123 ILE B O 1
ATOM 4110 N N . ARG B 1 124 ? 24.156 4.82 14.945 1 36.81 124 ARG B N 1
ATOM 4111 C CA . ARG B 1 124 ? 24.766 5.879 15.734 1 36.81 124 ARG B CA 1
ATOM 4112 C C . ARG B 1 124 ? 25.984 6.457 15.016 1 36.81 124 ARG B C 1
ATOM 4114 O O . ARG B 1 124 ? 27.125 6.082 15.312 1 36.81 124 ARG B O 1
ATOM 4121 N N . ARG B 1 125 ? 26.219 6.02 13.797 1 38.16 125 ARG B N 1
ATOM 4122 C CA . ARG B 1 125 ? 27.359 6.844 13.438 1 38.16 125 ARG B CA 1
ATOM 4123 C C . ARG B 1 125 ? 27.281 8.211 14.117 1 38.16 125 ARG B C 1
ATOM 4125 O O . ARG B 1 125 ? 26.266 8.891 14.031 1 38.16 125 ARG B O 1
ATOM 4132 N N . SER B 1 126 ? 27.906 8.32 15.125 1 32.44 126 SER B N 1
ATOM 4133 C CA . SER B 1 126 ? 28.641 9.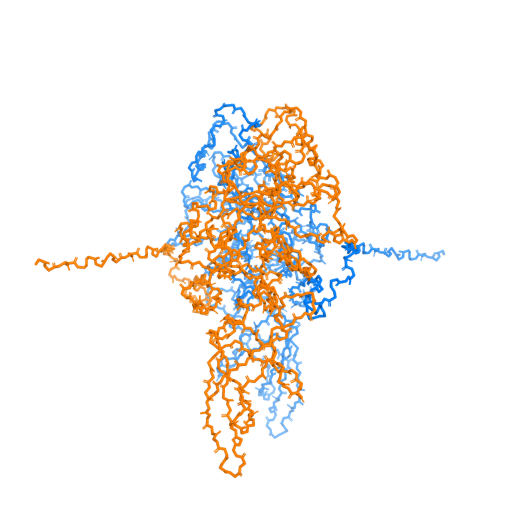453 15.68 1 32.44 126 SER B CA 1
ATOM 4134 C C . SER B 1 126 ? 28.828 10.555 14.648 1 32.44 126 SER B C 1
ATOM 4136 O O . SER B 1 126 ? 29.094 10.273 13.477 1 32.44 126 SER B O 1
ATOM 4138 N N . ALA B 1 127 ? 27.906 11.477 14.359 1 37.5 127 ALA B N 1
ATOM 4139 C CA . ALA B 1 127 ? 28.672 12.695 14.117 1 37.5 127 ALA B CA 1
ATOM 4140 C C . ALA B 1 127 ? 30.156 12.469 14.391 1 37.5 127 ALA B C 1
ATOM 4142 O O . ALA B 1 127 ? 30.656 12.812 15.469 1 37.5 127 ALA B O 1
ATOM 4143 N N . ASP B 1 128 ? 30.453 11.219 14.383 1 40.22 128 ASP B N 1
ATOM 4144 C CA . ASP B 1 128 ? 31.906 11.266 14.414 1 40.22 128 ASP B CA 1
ATOM 4145 C C . ASP B 1 128 ? 32.469 12.281 13.414 1 40.22 128 ASP B C 1
ATOM 4147 O O . ASP B 1 128 ? 31.703 12.797 12.586 1 40.22 128 ASP B O 1
ATOM 4151 N N . GLU B 1 129 ? 33.688 12.477 13.516 1 44.12 129 GLU B N 1
ATOM 4152 C CA . GLU B 1 129 ? 34.406 13.578 12.891 1 44.12 129 GLU B CA 1
ATOM 4153 C C . GLU B 1 129 ? 34.125 13.648 11.391 1 44.12 129 GLU B C 1
ATOM 4155 O O . GLU B 1 129 ? 34.469 14.641 10.742 1 44.12 129 GLU B O 1
ATOM 4160 N N . ARG B 1 130 ? 33.5 12.523 10.875 1 47.16 130 ARG B N 1
ATOM 4161 C CA . ARG B 1 130 ? 33.594 12.703 9.43 1 47.16 130 ARG B CA 1
ATOM 4162 C C . ARG B 1 130 ? 32.312 13.281 8.859 1 47.16 130 ARG B C 1
ATOM 4164 O O . ARG B 1 130 ? 32.219 13.57 7.668 1 47.16 130 ARG B O 1
ATOM 4171 N N . GLY B 1 131 ? 31.25 13.836 9.594 1 58.94 131 GLY B N 1
ATOM 4172 C CA . GLY B 1 131 ? 30.125 14.562 9.031 1 58.94 131 GLY B CA 1
ATOM 4173 C C . GLY B 1 131 ? 29.219 13.688 8.195 1 58.94 131 GLY B C 1
ATOM 4174 O O . GLY B 1 131 ? 29.391 12.469 8.148 1 58.94 131 GLY B O 1
ATOM 4175 N N . ILE B 1 132 ? 28.016 14.055 7.605 1 64.25 132 ILE B N 1
ATOM 4176 C CA . ILE B 1 132 ? 27.047 13.43 6.703 1 64.25 132 ILE B CA 1
ATOM 4177 C C . ILE B 1 132 ? 27.688 13.188 5.34 1 64.25 132 ILE B C 1
ATOM 4179 O O . ILE B 1 132 ? 28.188 14.125 4.707 1 64.25 132 ILE B O 1
ATOM 4183 N N . GLN B 1 133 ? 27.703 11.867 4.918 1 79.31 133 GLN B N 1
ATOM 4184 C CA . GLN B 1 133 ? 28.328 11.547 3.639 1 79.31 133 GLN B CA 1
ATOM 4185 C C . GLN B 1 133 ? 27.281 11.305 2.561 1 79.31 133 GLN B C 1
ATOM 4187 O O . GLN B 1 133 ? 27.578 11.344 1.367 1 79.31 133 GLN B O 1
ATOM 4192 N N . SER B 1 134 ? 26.094 11.18 3.008 1 88.81 134 SER B N 1
ATOM 4193 C CA . SER B 1 134 ? 24.984 10.992 2.064 1 88.81 134 SER B CA 1
ATOM 4194 C C . SER B 1 134 ? 24.375 12.336 1.662 1 88.81 134 SER B C 1
ATOM 4196 O O . SER B 1 134 ? 24.469 13.312 2.404 1 88.81 134 SER B O 1
ATOM 4198 N N . ASP B 1 135 ? 23.797 12.43 0.491 1 92.56 135 ASP B N 1
ATOM 4199 C CA . ASP B 1 135 ? 23.141 13.641 0.015 1 92.56 135 ASP B CA 1
ATOM 4200 C C . ASP B 1 135 ? 21.688 13.688 0.459 1 92.56 135 ASP B C 1
ATOM 4202 O O . ASP B 1 135 ? 20.812 13.164 -0.228 1 92.56 135 ASP B O 1
ATOM 4206 N N . LEU B 1 136 ? 21.422 14.461 1.473 1 94.56 136 LEU B N 1
ATOM 4207 C CA . LEU B 1 136 ? 20.094 14.516 2.064 1 94.56 136 LEU B CA 1
ATOM 4208 C C . LEU B 1 136 ? 19.156 15.352 1.209 1 94.56 136 LEU B C 1
ATOM 4210 O O . LEU B 1 136 ? 17.953 15.383 1.457 1 94.56 136 LEU B O 1
ATOM 4214 N N . ASN B 1 137 ? 19.641 15.961 0.152 1 97.31 137 ASN B N 1
ATOM 4215 C CA . ASN B 1 137 ? 18.797 16.719 -0.763 1 97.31 137 ASN B CA 1
ATOM 4216 C C . ASN B 1 137 ? 18.188 15.828 -1.84 1 97.31 137 ASN B C 1
ATOM 4218 O O . ASN B 1 137 ? 17.219 16.203 -2.486 1 97.31 137 ASN B O 1
ATOM 4222 N N . LEU B 1 138 ? 18.781 14.656 -2.049 1 95.69 138 LEU B N 1
ATOM 4223 C CA . LEU B 1 138 ? 18.406 13.812 -3.176 1 95.69 138 LEU B CA 1
ATOM 4224 C C . LEU B 1 138 ? 16.969 13.344 -3.039 1 95.69 138 LEU B C 1
ATOM 4226 O O . LEU B 1 138 ? 16.188 13.398 -4.004 1 95.69 138 LEU B O 1
ATOM 4230 N N . PRO B 1 139 ? 16.531 12.852 -1.853 1 97.62 139 PRO B N 1
ATOM 4231 C CA . PRO B 1 139 ? 15.141 12.414 -1.766 1 97.62 139 PRO B CA 1
ATOM 4232 C C . PRO B 1 139 ? 14.148 13.516 -2.125 1 97.62 139 PRO B C 1
ATOM 4234 O O . PRO B 1 139 ? 13.125 13.25 -2.758 1 97.62 139 PRO B O 1
ATOM 4237 N N . VAL B 1 140 ? 14.422 14.727 -1.738 1 98.5 140 VAL B N 1
ATOM 4238 C CA . VAL B 1 140 ? 13.57 15.859 -2.061 1 98.5 140 VAL B CA 1
ATOM 4239 C C . VAL B 1 140 ? 13.539 16.078 -3.572 1 98.5 140 VAL B C 1
ATOM 4241 O O . VAL B 1 140 ? 12.477 16.281 -4.156 1 98.5 140 VAL B O 1
ATOM 4244 N N . LYS B 1 141 ? 14.703 16.047 -4.164 1 97.69 141 LYS B N 1
ATOM 4245 C CA . LYS B 1 141 ? 14.812 16.219 -5.609 1 97.69 141 LYS B CA 1
ATOM 4246 C C . LYS B 1 141 ? 14.008 15.156 -6.352 1 97.69 141 LYS B C 1
ATOM 4248 O O . LYS B 1 141 ? 13.258 15.469 -7.277 1 97.69 141 LYS B O 1
ATOM 4253 N N . LEU B 1 142 ? 14.188 13.898 -5.961 1 96.75 142 LEU B N 1
ATOM 4254 C CA . LEU B 1 142 ? 13.469 12.797 -6.59 1 96.75 142 LEU B CA 1
ATOM 4255 C C . LEU B 1 142 ? 11.961 12.977 -6.449 1 96.75 142 LEU B C 1
ATOM 4257 O O . LEU B 1 142 ? 11.211 12.758 -7.406 1 96.75 142 LEU B O 1
ATOM 4261 N N . ALA B 1 143 ? 11.523 13.383 -5.281 1 98.38 143 ALA B N 1
ATOM 4262 C CA . ALA B 1 143 ? 10.102 13.625 -5.047 1 98.38 143 ALA B CA 1
ATOM 4263 C C . ALA B 1 143 ? 9.578 14.758 -5.922 1 98.38 143 ALA B C 1
ATOM 4265 O O . ALA B 1 143 ? 8.508 14.648 -6.52 1 98.38 143 ALA B O 1
ATOM 4266 N N . ARG B 1 144 ? 10.32 15.828 -6 1 98.12 144 ARG B N 1
ATOM 4267 C CA . ARG B 1 144 ? 9.914 16.984 -6.793 1 98.12 144 ARG B CA 1
ATOM 4268 C C . ARG B 1 144 ? 9.773 16.625 -8.266 1 98.12 144 ARG B C 1
ATOM 4270 O O . ARG B 1 144 ? 8.812 17.031 -8.922 1 98.12 144 ARG B O 1
ATOM 4277 N N . GLU B 1 145 ? 10.703 15.906 -8.766 1 95.88 145 GLU B N 1
ATOM 4278 C CA . GLU B 1 145 ? 10.664 15.484 -10.164 1 95.88 145 GLU B CA 1
ATOM 4279 C C . GLU B 1 145 ? 9.438 14.625 -10.453 1 95.88 145 GLU B C 1
ATOM 4281 O O . GLU B 1 145 ? 8.781 14.797 -11.484 1 95.88 145 GLU B O 1
ATOM 4286 N N . THR B 1 146 ? 9.164 13.766 -9.555 1 95 146 THR B N 1
ATOM 4287 C CA . THR B 1 146 ? 7.992 12.906 -9.719 1 95 146 THR B CA 1
ATOM 4288 C C . THR B 1 146 ? 6.707 13.703 -9.555 1 95 146 THR B C 1
ATOM 4290 O O . THR B 1 146 ? 5.742 13.492 -10.297 1 95 146 THR B O 1
ATOM 4293 N N . ALA B 1 147 ? 6.695 14.648 -8.617 1 96.06 147 ALA B N 1
ATOM 4294 C CA . ALA B 1 147 ? 5.5 15.406 -8.25 1 96.06 147 ALA B CA 1
ATOM 4295 C C . ALA B 1 147 ? 5.02 16.266 -9.414 1 96.06 147 ALA B C 1
ATOM 4297 O O . ALA B 1 147 ? 3.828 16.562 -9.516 1 96.06 147 ALA B O 1
ATOM 4298 N N . ARG B 1 148 ? 5.875 16.656 -10.281 1 91.5 148 ARG B N 1
ATOM 4299 C CA . ARG B 1 148 ? 5.512 17.453 -11.445 1 91.5 148 ARG B CA 1
ATOM 4300 C C . ARG B 1 148 ? 4.496 16.719 -12.32 1 91.5 148 ARG B C 1
ATOM 4302 O O . ARG B 1 148 ? 3.615 17.344 -12.914 1 91.5 148 ARG B O 1
ATOM 4309 N N . LYS B 1 149 ? 4.582 15.445 -12.32 1 89.31 149 LYS B N 1
ATOM 4310 C CA . LYS B 1 149 ? 3.688 14.625 -13.141 1 89.31 149 LYS B CA 1
ATOM 4311 C C . LYS B 1 149 ? 2.32 14.484 -12.477 1 89.31 149 LYS B C 1
ATOM 4313 O O . LYS B 1 149 ? 1.342 14.117 -13.133 1 89.31 149 LYS B O 1
ATOM 4318 N N . TYR B 1 150 ? 2.244 14.797 -11.172 1 90.94 150 TYR B N 1
ATOM 4319 C CA . TYR B 1 150 ? 1.028 14.5 -10.422 1 90.94 150 TYR B CA 1
ATOM 4320 C C . TYR B 1 150 ? 0.369 15.781 -9.922 1 90.94 150 TYR B C 1
ATOM 4322 O O . TYR B 1 150 ? -0.714 15.734 -9.336 1 90.94 150 TYR B O 1
ATOM 4330 N N . GLY B 1 151 ? 0.999 16.906 -10.102 1 90.56 151 GLY B N 1
ATOM 4331 C CA . GLY B 1 151 ? 0.442 18.172 -9.656 1 90.56 151 GLY B CA 1
ATOM 4332 C C . GLY B 1 151 ? 0.521 18.375 -8.156 1 90.56 151 GLY B C 1
ATOM 4333 O O . GLY B 1 151 ? -0.335 19.031 -7.562 1 90.56 151 GLY B O 1
ATOM 4334 N N . LEU B 1 152 ? 1.44 17.672 -7.508 1 96.69 152 LEU B N 1
ATOM 4335 C CA . LEU B 1 152 ? 1.683 17.859 -6.078 1 96.69 152 LEU B CA 1
ATOM 4336 C C . LEU B 1 152 ? 2.777 18.891 -5.836 1 96.69 152 LEU B C 1
ATOM 4338 O O . LEU B 1 152 ? 3.701 19.016 -6.641 1 96.69 152 LEU B O 1
ATOM 4342 N N . THR B 1 153 ? 2.623 19.594 -4.75 1 98.56 153 THR B N 1
ATOM 4343 C CA . THR B 1 153 ? 3.701 20.469 -4.289 1 98.56 153 THR B CA 1
ATOM 4344 C C . THR B 1 153 ? 4.539 19.766 -3.219 1 98.56 153 THR B C 1
ATOM 4346 O O . THR B 1 153 ? 3.992 19.188 -2.281 1 98.56 153 THR B O 1
ATOM 4349 N N . ILE B 1 154 ? 5.84 19.797 -3.447 1 98.88 154 ILE B N 1
ATOM 4350 C CA . ILE B 1 154 ? 6.746 19.188 -2.479 1 98.88 154 ILE B CA 1
ATOM 4351 C C . ILE B 1 154 ? 7.363 20.281 -1.603 1 98.88 154 ILE B C 1
ATOM 4353 O O . ILE B 1 154 ? 7.957 21.234 -2.111 1 98.88 154 ILE B O 1
ATOM 4357 N N . ILE B 1 155 ? 7.18 20.172 -0.318 1 98.88 155 ILE B N 1
ATOM 4358 C CA . ILE B 1 155 ? 7.906 21 0.637 1 98.88 155 ILE B CA 1
ATOM 4359 C C . ILE B 1 155 ? 9.211 20.312 1.03 1 98.88 155 ILE B C 1
ATOM 4361 O O . ILE B 1 155 ? 9.195 19.219 1.613 1 98.88 155 ILE B O 1
ATOM 4365 N N . PRO B 1 156 ? 10.328 20.891 0.681 1 98.81 156 PRO B N 1
ATOM 4366 C CA . PRO B 1 156 ? 11.594 20.281 1.112 1 98.81 156 PRO B CA 1
ATOM 4367 C C . PRO B 1 156 ? 11.758 20.297 2.631 1 98.81 156 PRO B C 1
ATOM 4369 O O . PRO B 1 156 ? 11.383 21.266 3.291 1 98.81 156 PRO B O 1
ATOM 4372 N N . GLY B 1 157 ? 12.266 19.188 3.133 1 98.69 157 GLY B N 1
ATOM 4373 C CA . GLY B 1 157 ? 12.477 19.125 4.57 1 98.69 157 GLY B CA 1
ATOM 4374 C C . GLY B 1 157 ? 13.352 17.953 4.996 1 98.69 157 GLY B C 1
ATOM 4375 O O . GLY B 1 157 ? 13.883 17.234 4.152 1 98.69 157 GLY B O 1
ATOM 4376 N N . ALA B 1 158 ? 13.594 17.844 6.242 1 98.12 158 ALA B N 1
ATOM 4377 C CA . ALA B 1 158 ? 14.297 16.766 6.938 1 98.12 158 ALA B CA 1
ATOM 4378 C C . ALA B 1 158 ? 13.914 16.719 8.414 1 98.12 158 ALA B C 1
ATOM 4380 O O . ALA B 1 158 ? 13.422 17.719 8.961 1 98.12 158 ALA B O 1
ATOM 4381 N N . GLU B 1 159 ? 14.156 15.594 8.969 1 97.19 159 GLU B N 1
ATOM 4382 C CA . GLU B 1 159 ? 13.852 15.445 10.391 1 97.19 159 GLU B CA 1
ATOM 4383 C C . GLU B 1 159 ? 15.125 15.383 11.227 1 97.19 159 GLU B C 1
ATOM 4385 O O . GLU B 1 159 ? 15.938 14.477 11.055 1 97.19 159 GLU B O 1
ATOM 4390 N N . ILE B 1 160 ? 15.273 16.359 12.078 1 93.69 160 ILE B N 1
ATOM 4391 C CA . ILE B 1 160 ? 16.344 16.375 13.07 1 93.69 160 ILE B CA 1
ATOM 4392 C C . ILE B 1 160 ? 15.969 15.453 14.234 1 93.69 160 ILE B C 1
ATOM 4394 O O . ILE B 1 160 ? 15.031 15.734 14.984 1 93.69 160 ILE B O 1
ATOM 4398 N N . THR B 1 161 ? 16.672 14.359 14.344 1 87.88 161 THR B N 1
ATOM 4399 C CA . THR B 1 161 ? 16.375 13.289 15.289 1 87.88 161 THR B CA 1
ATOM 4400 C C . THR B 1 161 ? 17.531 13.094 16.266 1 87.88 161 THR B C 1
ATOM 4402 O O . THR B 1 161 ? 18.609 12.672 15.883 1 87.88 161 THR B O 1
ATOM 4405 N N . ARG B 1 162 ? 17.25 13.438 17.5 1 79.56 162 ARG B N 1
ATOM 4406 C CA . ARG B 1 162 ? 18.328 13.383 18.469 1 79.56 162 ARG B CA 1
ATOM 4407 C C . ARG B 1 162 ? 17.984 12.484 19.641 1 79.56 162 ARG B C 1
ATOM 4409 O O . ARG B 1 162 ? 16.797 12.297 19.953 1 79.56 162 ARG B O 1
ATOM 4416 N N . GLU B 1 163 ? 19 11.789 20.047 1 75 163 GLU B N 1
ATOM 4417 C CA . GLU B 1 163 ? 18.938 11.086 21.328 1 75 163 GLU B CA 1
ATOM 4418 C C . GLU B 1 163 ? 19.703 11.852 22.406 1 75 163 GLU B C 1
ATOM 4420 O O . GLU B 1 163 ? 20.688 12.539 22.109 1 75 163 GLU B O 1
ATOM 4425 N N . PRO B 1 164 ? 19.266 11.609 23.672 1 74.56 164 PRO B N 1
ATOM 4426 C CA . PRO B 1 164 ? 18.141 10.82 24.188 1 74.56 164 PRO B CA 1
ATOM 4427 C C . PRO B 1 164 ? 16.797 11.367 23.734 1 74.56 164 PRO B C 1
ATOM 4429 O O . PRO B 1 164 ? 16.703 12.492 23.234 1 74.56 164 PRO B O 1
ATOM 4432 N N . ILE B 1 165 ? 15.844 10.672 23.938 1 67.94 165 ILE B N 1
ATOM 4433 C CA . ILE B 1 165 ? 14.484 10.945 23.5 1 67.94 165 ILE B CA 1
ATOM 4434 C C . ILE B 1 165 ? 14.023 12.297 24.047 1 67.94 165 ILE B C 1
ATOM 4436 O O . ILE B 1 165 ? 13.148 12.945 23.469 1 67.94 165 ILE B O 1
ATOM 4440 N N . ALA B 1 166 ? 14.648 12.781 25.109 1 69 166 ALA B N 1
ATOM 4441 C CA . ALA B 1 166 ? 14.305 14.047 25.75 1 69 166 ALA B CA 1
ATOM 4442 C C . ALA B 1 166 ? 14.531 15.219 24.797 1 69 166 ALA B C 1
ATOM 4444 O O . ALA B 1 166 ? 13.891 16.266 24.922 1 69 166 ALA B O 1
ATOM 4445 N N . TYR B 1 167 ? 15.32 15.086 23.797 1 78.69 167 TYR B N 1
ATOM 4446 C CA . TYR B 1 167 ? 15.555 16.141 22.828 1 78.69 167 TYR B CA 1
ATOM 4447 C C . TYR B 1 167 ? 14.391 16.266 21.859 1 78.69 167 TYR B C 1
ATOM 4449 O O . TYR B 1 167 ? 14.086 17.359 21.375 1 78.69 167 TYR B O 1
ATOM 4457 N N . GLY B 1 168 ? 13.695 15.117 21.688 1 85.75 168 GLY B N 1
ATOM 4458 C CA . GLY B 1 168 ? 12.586 15.125 20.75 1 85.75 168 GLY B CA 1
ATOM 4459 C C . GLY B 1 168 ? 13.031 15.125 19.297 1 85.75 168 GLY B C 1
ATOM 4460 O O . GLY B 1 168 ? 14.234 15.148 19 1 85.75 168 GLY B O 1
ATOM 4461 N N . HIS B 1 169 ? 12.016 15.062 18.359 1 92.81 169 HIS B N 1
ATOM 4462 C CA . HIS B 1 169 ? 12.227 15.133 16.922 1 92.81 169 HIS B CA 1
ATOM 4463 C C . HIS B 1 169 ? 11.617 16.406 16.344 1 92.81 169 HIS B C 1
ATOM 4465 O O . HIS B 1 169 ? 10.586 16.891 16.828 1 92.81 169 HIS B O 1
ATOM 4471 N N . TYR B 1 170 ? 12.312 16.938 15.383 1 96.38 170 TYR B N 1
ATOM 4472 C CA . TYR B 1 170 ? 11.875 18.188 14.75 1 96.38 170 TYR B CA 1
ATOM 4473 C C . TYR B 1 170 ? 12.023 18.109 13.234 1 96.38 170 TYR B C 1
ATOM 4475 O O . TYR B 1 170 ? 13.062 17.688 12.727 1 96.38 170 TYR B O 1
ATOM 4483 N N . ASN B 1 171 ? 10.969 18.469 12.555 1 98.56 171 ASN B N 1
ATOM 4484 C CA . ASN B 1 171 ? 11.109 18.625 11.109 1 98.56 171 ASN B CA 1
ATOM 4485 C C . ASN B 1 171 ? 11.523 20.047 10.75 1 98.56 171 ASN B C 1
ATOM 4487 O O . ASN B 1 171 ? 10.945 21.016 11.242 1 98.56 171 ASN B O 1
ATOM 4491 N N . ALA B 1 172 ? 12.578 20.219 10 1 98.75 172 ALA B N 1
ATOM 4492 C CA . ALA B 1 172 ? 12.836 21.453 9.258 1 98.75 172 ALA B CA 1
ATOM 4493 C C . ALA B 1 172 ? 12.102 21.453 7.918 1 98.75 172 ALA B C 1
ATOM 4495 O O . ALA B 1 172 ? 12.32 20.562 7.086 1 98.75 172 ALA B O 1
ATOM 4496 N N . LEU B 1 173 ? 11.234 22.391 7.727 1 98.88 173 LEU B N 1
ATOM 4497 C CA . LEU B 1 173 ? 10.438 22.5 6.508 1 98.88 173 LEU B CA 1
ATOM 4498 C C . LEU B 1 173 ? 10.859 23.719 5.695 1 98.88 173 LEU B C 1
ATOM 4500 O O . LEU B 1 173 ? 11.219 24.766 6.262 1 98.88 173 LEU B O 1
ATOM 4504 N N . PHE B 1 174 ? 10.742 23.641 4.359 1 98.81 174 PHE B N 1
ATOM 4505 C CA . PHE B 1 174 ? 11.141 24.688 3.424 1 98.81 174 PHE B CA 1
ATOM 4506 C C . PHE B 1 174 ? 12.648 24.906 3.48 1 98.81 174 PHE B C 1
ATOM 4508 O O . PHE B 1 174 ? 13.117 26.047 3.463 1 98.81 174 PHE B O 1
ATOM 4515 N N . THR B 1 175 ? 13.391 23.797 3.602 1 98.62 175 THR B N 1
ATOM 4516 C CA . THR B 1 175 ? 14.844 23.859 3.639 1 98.62 175 THR B CA 1
ATOM 4517 C C . THR B 1 175 ? 15.414 24.172 2.252 1 98.62 175 THR B C 1
ATOM 4519 O O . THR B 1 175 ? 14.797 23.828 1.239 1 98.62 175 THR B O 1
ATOM 4522 N N . THR B 1 176 ? 16.625 24.781 2.279 1 98.31 176 THR B N 1
ATOM 4523 C CA . THR B 1 176 ? 17.328 24.984 1.027 1 98.31 176 THR B CA 1
ATOM 4524 C C . THR B 1 176 ? 18.5 24 0.893 1 98.31 176 THR B C 1
ATOM 4526 O O . THR B 1 176 ? 18.953 23.734 -0.216 1 98.31 176 THR B O 1
ATOM 4529 N N . ASP B 1 177 ? 18.984 23.5 2.004 1 98.06 177 ASP B N 1
ATOM 4530 C CA . ASP B 1 177 ? 20.078 22.531 2.02 1 98.06 177 ASP B CA 1
ATOM 4531 C C . ASP B 1 177 ? 19.984 21.609 3.236 1 98.06 177 ASP B C 1
ATOM 4533 O O . ASP B 1 177 ? 20.438 21.984 4.328 1 98.06 177 ASP B O 1
ATOM 4537 N N . ASN B 1 178 ? 19.594 20.391 2.988 1 96.88 178 ASN B N 1
ATOM 4538 C CA . ASN B 1 178 ? 19.438 19.438 4.086 1 96.88 178 ASN B CA 1
ATOM 4539 C C . ASN B 1 178 ? 20.781 18.922 4.582 1 96.88 178 ASN B C 1
ATOM 4541 O O . ASN B 1 178 ? 20.906 18.469 5.719 1 96.88 178 ASN B O 1
ATOM 4545 N N . ASN B 1 179 ? 21.797 19.016 3.773 1 93.56 179 ASN B N 1
ATOM 4546 C CA . ASN B 1 179 ? 23.125 18.547 4.168 1 93.56 179 ASN B CA 1
ATOM 4547 C C . ASN B 1 179 ? 23.734 19.422 5.254 1 93.56 179 ASN B C 1
ATOM 4549 O O . ASN B 1 179 ? 24.625 19 5.977 1 93.56 179 ASN B O 1
ATOM 4553 N N . SER B 1 180 ? 23.266 20.641 5.383 1 93.94 180 SER B N 1
ATOM 4554 C CA . SER B 1 180 ? 23.859 21.594 6.305 1 93.94 180 SER B CA 1
ATOM 4555 C C . SER B 1 180 ? 23.188 21.547 7.672 1 93.94 180 SER B C 1
ATOM 4557 O O . SER B 1 180 ? 23.562 22.266 8.586 1 93.94 180 SER B O 1
ATOM 4559 N N . LEU B 1 181 ? 22.219 20.672 7.859 1 94.5 181 LEU B N 1
ATOM 4560 C CA . LEU B 1 181 ? 21.406 20.672 9.07 1 94.5 181 LEU B CA 1
ATOM 4561 C C . LEU B 1 181 ? 22.172 20.062 10.242 1 94.5 181 LEU B C 1
ATOM 4563 O O . LEU B 1 181 ? 22.031 20.516 11.375 1 94.5 181 LEU B O 1
ATOM 4567 N N . TYR B 1 182 ? 22.969 19.125 9.938 1 90.38 182 TYR B N 1
ATOM 4568 C CA . TYR B 1 182 ? 23.578 18.359 11.016 1 90.38 182 TYR B CA 1
ATOM 4569 C C . TYR B 1 182 ? 24.594 19.219 11.781 1 90.38 182 TYR B C 1
ATOM 4571 O O . TYR B 1 182 ? 25.359 19.969 11.172 1 90.38 182 TYR B O 1
ATOM 4579 N N . ALA B 1 183 ? 24.578 19.062 13.086 1 89 183 ALA B N 1
ATOM 4580 C CA . ALA B 1 183 ? 25.562 19.562 14.031 1 89 183 ALA B CA 1
ATOM 4581 C C . ALA B 1 183 ? 25.656 18.656 15.258 1 89 183 ALA B C 1
ATOM 4583 O O . ALA B 1 183 ? 24.688 17.969 15.609 1 89 183 ALA B O 1
ATOM 4584 N N . THR B 1 184 ? 26.781 18.578 15.875 1 85.06 184 THR B N 1
ATOM 4585 C CA . THR B 1 184 ? 26.953 17.781 17.078 1 85.06 184 THR B CA 1
ATOM 4586 C C . THR B 1 184 ? 26 18.234 18.172 1 85.06 184 THR B C 1
ATOM 4588 O O . THR B 1 184 ? 25.375 17.406 18.844 1 85.06 184 THR B O 1
ATOM 4591 N N . ASP B 1 185 ? 25.906 19.531 18.312 1 86.31 185 ASP B N 1
ATOM 4592 C CA . ASP B 1 185 ? 24.953 20.109 19.25 1 86.31 185 ASP B CA 1
ATOM 4593 C C . ASP B 1 185 ? 23.547 20.125 18.656 1 86.31 185 ASP B C 1
ATOM 4595 O O . ASP B 1 185 ? 23.328 20.719 17.594 1 86.31 185 ASP B O 1
ATOM 4599 N N . ALA B 1 186 ? 22.609 19.578 19.375 1 86.19 186 ALA B N 1
ATOM 4600 C CA . ALA B 1 186 ? 21.25 19.438 18.859 1 86.19 186 ALA B CA 1
ATOM 4601 C C . ALA B 1 186 ? 20.625 20.797 18.594 1 86.19 186 ALA B C 1
ATOM 4603 O O . ALA B 1 186 ? 19.906 20.984 17.609 1 86.19 186 ALA B O 1
ATOM 4604 N N . LEU B 1 187 ? 20.844 21.719 19.484 1 93 187 LEU B N 1
ATOM 4605 C CA . LEU B 1 187 ? 20.266 23.047 19.312 1 93 187 LEU B CA 1
ATOM 4606 C C . LEU B 1 187 ? 20.828 23.734 18.078 1 93 187 LEU B C 1
ATOM 4608 O O . LEU B 1 187 ? 20.125 24.5 17.406 1 93 187 LEU B O 1
ATOM 4612 N N . GLN B 1 188 ? 22.109 23.469 17.828 1 94.12 188 GLN B N 1
ATOM 4613 C CA . GLN B 1 188 ? 22.75 24.047 16.641 1 94.12 188 GLN B CA 1
ATOM 4614 C C . GLN B 1 188 ? 22.109 23.531 15.367 1 94.12 188 GLN B C 1
ATOM 4616 O O . GLN B 1 188 ? 22 24.25 14.375 1 94.12 188 GLN B O 1
ATOM 4621 N N . SER B 1 189 ? 21.656 22.297 15.344 1 93.94 189 SER B N 1
ATOM 4622 C CA . SER B 1 189 ? 20.953 21.766 14.18 1 93.94 189 SER B CA 1
ATOM 4623 C C . SER B 1 189 ? 19.688 22.578 13.898 1 93.94 189 SER B C 1
ATOM 4625 O O . SER B 1 189 ? 19.375 22.859 12.742 1 93.94 189 SER B O 1
ATOM 4627 N N . LEU B 1 190 ? 18.953 22.938 14.953 1 97.25 190 LEU B N 1
ATOM 4628 C CA . LEU B 1 190 ? 17.766 23.766 14.789 1 97.25 190 LEU B CA 1
ATOM 4629 C C . LEU B 1 190 ? 18.125 25.156 14.305 1 97.25 190 LEU B C 1
ATOM 4631 O O . LEU B 1 190 ? 17.438 25.734 13.461 1 97.25 190 LEU B O 1
ATOM 4635 N N . ARG B 1 191 ? 19.266 25.688 14.844 1 98.19 191 ARG B N 1
ATOM 4636 C CA . ARG B 1 191 ? 19.734 26.984 14.398 1 98.19 191 ARG B CA 1
ATOM 4637 C C . ARG B 1 191 ? 20.156 26.953 12.93 1 98.19 191 ARG B C 1
ATOM 4639 O O . ARG B 1 191 ? 19.938 27.922 12.195 1 98.19 191 ARG B O 1
ATOM 4646 N N . ASN B 1 192 ? 20.734 25.828 12.516 1 97.56 192 ASN B N 1
ATOM 4647 C CA . ASN B 1 192 ? 21.094 25.656 11.117 1 97.56 192 ASN B CA 1
ATOM 4648 C C . ASN B 1 192 ? 19.859 25.688 10.211 1 97.56 192 ASN B C 1
ATOM 4650 O O . ASN B 1 192 ? 19.906 26.234 9.109 1 97.56 192 ASN B O 1
ATOM 4654 N N . ALA B 1 193 ? 18.781 25.062 10.68 1 98.38 193 ALA B N 1
ATOM 4655 C CA . ALA B 1 193 ? 17.516 25.109 9.938 1 98.38 193 ALA B CA 1
ATOM 4656 C C . ALA B 1 193 ? 17.016 26.547 9.812 1 98.38 193 ALA B C 1
ATOM 4658 O O . ALA B 1 193 ? 16.688 27 8.711 1 98.38 193 ALA B O 1
ATOM 4659 N N . LYS B 1 194 ? 17.031 27.297 10.906 1 98.44 194 LYS B N 1
ATOM 4660 C CA . LYS B 1 194 ? 16.562 28.688 10.914 1 98.44 194 LYS B CA 1
ATOM 4661 C C . LYS B 1 194 ? 17.438 29.578 10.047 1 98.44 194 LYS B C 1
ATOM 4663 O O . LYS B 1 194 ? 16.953 30.5 9.398 1 98.44 194 LYS B O 1
ATOM 4668 N N . ALA B 1 195 ? 18.719 29.281 10.023 1 98.19 195 ALA B N 1
ATOM 4669 C CA . ALA B 1 195 ? 19.672 30.078 9.266 1 98.19 195 ALA B CA 1
ATOM 4670 C C . ALA B 1 195 ? 19.359 30.031 7.773 1 98.19 195 ALA B C 1
ATOM 4672 O O . ALA B 1 195 ? 19.672 30.969 7.035 1 98.19 195 ALA B O 1
ATOM 4673 N N . GLN B 1 196 ? 18.734 28.938 7.348 1 97.12 196 GLN B N 1
ATOM 4674 C CA . GLN B 1 196 ? 18.406 28.859 5.93 1 97.12 196 GLN B CA 1
ATOM 4675 C C . GLN B 1 196 ? 16.938 29.25 5.688 1 97.12 196 GLN B C 1
ATOM 4677 O O . GLN B 1 196 ? 16.406 29 4.605 1 97.12 196 GLN B O 1
ATOM 4682 N N . GLY B 1 197 ? 16.219 29.766 6.742 1 98.06 197 GLY B N 1
ATOM 4683 C CA . GLY B 1 197 ? 14.859 30.266 6.602 1 98.06 197 GLY B CA 1
ATOM 4684 C C . GLY B 1 197 ? 13.812 29.172 6.762 1 98.06 197 GLY B C 1
ATOM 4685 O O . GLY B 1 197 ? 12.633 29.391 6.473 1 98.06 197 GLY B O 1
ATOM 4686 N N . ALA B 1 198 ? 14.18 28.016 7.223 1 98.75 198 ALA B N 1
ATOM 4687 C CA . ALA B 1 198 ? 13.242 26.906 7.363 1 98.75 198 ALA B CA 1
ATOM 4688 C C . ALA B 1 198 ? 12.281 27.141 8.523 1 98.75 198 ALA B C 1
ATOM 4690 O O . ALA B 1 198 ? 12.594 27.891 9.453 1 98.75 198 ALA B O 1
ATOM 4691 N N . LEU B 1 199 ? 11.07 26.625 8.414 1 98.88 199 LEU B N 1
ATOM 4692 C CA . LEU B 1 199 ? 10.156 26.5 9.547 1 98.88 199 LEU B CA 1
ATOM 4693 C C . LEU B 1 199 ? 10.414 25.203 10.312 1 98.88 199 LEU B C 1
ATOM 4695 O O . LEU B 1 199 ? 10.633 24.156 9.703 1 98.88 199 LEU B O 1
ATOM 4699 N N . VAL B 1 200 ? 10.453 25.297 11.625 1 98.75 200 VAL B N 1
ATOM 4700 C CA . VAL B 1 200 ? 10.742 24.125 12.445 1 98.75 200 VAL B CA 1
ATOM 4701 C C . VAL B 1 200 ? 9.469 23.656 13.141 1 98.75 200 VAL B C 1
ATOM 4703 O O . VAL B 1 200 ? 8.781 24.422 13.805 1 98.75 200 VAL B O 1
ATOM 4706 N N . MET B 1 201 ? 9.141 22.391 12.93 1 98.56 201 MET B N 1
ATOM 4707 C CA . MET B 1 201 ? 7.961 21.766 13.531 1 98.56 201 MET B CA 1
ATOM 4708 C C . MET B 1 201 ? 8.367 20.75 14.594 1 98.56 201 MET B C 1
ATOM 4710 O O . MET B 1 201 ? 9.18 19.859 14.336 1 98.56 201 MET B O 1
ATOM 4714 N N . HIS B 1 202 ? 7.844 20.906 15.789 1 96.19 202 HIS B N 1
ATOM 4715 C CA . HIS B 1 202 ? 8.008 19.922 16.859 1 96.19 202 HIS B CA 1
ATOM 4716 C C . HIS B 1 202 ? 7.156 18.672 16.594 1 96.19 202 HIS B C 1
ATOM 4718 O O . HIS B 1 202 ? 5.926 18.75 16.625 1 96.19 202 HIS B O 1
ATOM 4724 N N . ASN B 1 203 ? 7.855 17.562 16.359 1 95.38 203 ASN B N 1
ATOM 4725 C CA . ASN B 1 203 ? 7.176 16.344 15.945 1 95.38 203 ASN B CA 1
ATOM 4726 C C . ASN B 1 203 ? 6.703 15.531 17.156 1 95.38 203 ASN B C 1
ATOM 4728 O O . ASN B 1 203 ? 7.387 15.477 18.172 1 95.38 203 ASN B O 1
ATOM 4732 N N . HIS B 1 204 ? 5.578 14.883 17.078 1 91.06 204 HIS B N 1
ATOM 4733 C CA . HIS B 1 204 ? 4.961 13.945 18.016 1 91.06 204 HIS B CA 1
ATOM 4734 C C . HIS B 1 204 ? 5.473 14.172 19.422 1 91.06 204 HIS B C 1
ATOM 4736 O O . HIS B 1 204 ? 6.125 13.305 20 1 91.06 204 HIS B O 1
ATOM 4742 N N . PRO B 1 205 ? 5.137 15.273 20.016 1 88.81 205 PRO B N 1
ATOM 4743 C CA . PRO B 1 205 ? 5.703 15.703 21.297 1 88.81 205 PRO B CA 1
ATOM 4744 C C . PRO B 1 205 ? 5.402 14.727 22.422 1 88.81 205 PRO B C 1
ATOM 4746 O O . PRO B 1 205 ? 6.047 14.781 23.484 1 88.81 205 PRO B O 1
ATOM 4749 N N . GLY B 1 206 ? 4.543 13.82 22.281 1 79.44 206 GLY B N 1
ATOM 4750 C CA . GLY B 1 206 ? 4.199 12.875 23.344 1 79.44 206 GLY B CA 1
ATOM 4751 C C . GLY B 1 206 ? 4.809 11.5 23.125 1 79.44 206 GLY B C 1
ATOM 4752 O O . GLY B 1 206 ? 4.637 10.609 23.953 1 79.44 206 GLY B O 1
ATOM 4753 N N . TRP B 1 207 ? 5.477 11.328 22.094 1 77.56 207 TRP B N 1
ATOM 4754 C CA . TRP B 1 207 ? 5.988 10 21.75 1 77.56 207 TRP B CA 1
ATOM 4755 C C . TRP B 1 207 ? 7.082 9.57 22.719 1 77.56 207 TRP B C 1
ATOM 4757 O O . TRP B 1 207 ? 8.078 10.273 22.891 1 77.56 207 TRP B O 1
ATOM 4767 N N . ARG B 1 208 ? 6.977 8.375 23.406 1 66.5 208 ARG B N 1
ATOM 4768 C CA . ARG B 1 208 ? 7.895 7.738 24.344 1 66.5 208 ARG B CA 1
ATOM 4769 C C . ARG B 1 208 ? 8.18 8.648 25.531 1 66.5 208 ARG B C 1
ATOM 4771 O O . ARG B 1 208 ? 9.305 8.695 26.031 1 66.5 208 ARG B O 1
ATOM 4778 N N . ARG B 1 209 ? 7.219 9.562 25.812 1 69.31 209 ARG B N 1
ATOM 4779 C CA . ARG B 1 209 ? 7.379 10.477 26.938 1 69.31 209 ARG B CA 1
ATOM 4780 C C . ARG B 1 209 ? 6.223 10.344 27.922 1 69.31 209 ARG B C 1
ATOM 4782 O O . ARG B 1 209 ? 5.098 10.016 27.531 1 69.31 209 ARG B O 1
ATOM 4789 N N . LYS B 1 210 ? 6.617 10.359 29.172 1 56.81 210 LYS B N 1
ATOM 4790 C CA . LYS B 1 210 ? 5.621 10.289 30.234 1 56.81 210 LYS B CA 1
ATOM 4791 C C . LYS B 1 210 ? 4.766 11.547 30.281 1 56.81 210 LYS B C 1
ATOM 4793 O O . LYS B 1 210 ? 3.607 11.508 30.703 1 56.81 210 LYS B O 1
ATOM 4798 N N . SER B 1 211 ? 5.391 12.648 30.094 1 59.31 211 SER B N 1
ATOM 4799 C CA . SER B 1 211 ? 4.684 13.922 30.109 1 59.31 211 SER B CA 1
ATOM 4800 C C . SER B 1 211 ? 5.156 14.836 28.984 1 59.31 211 SER B C 1
ATOM 4802 O O . SER B 1 211 ? 6.23 14.617 28.422 1 59.31 211 SER B O 1
ATOM 4804 N N . LEU B 1 212 ? 4.199 15.672 28.625 1 61.22 212 LEU B N 1
ATOM 4805 C CA . LEU B 1 212 ? 4.602 16.703 27.672 1 61.22 212 LEU B CA 1
ATOM 4806 C C . LEU B 1 212 ? 5.57 17.688 28.328 1 61.22 212 LEU B C 1
ATOM 4808 O O . LEU B 1 212 ? 5.883 18.734 27.75 1 61.22 212 LEU B O 1
ATOM 4812 N N . GLU B 1 213 ? 5.996 17.203 29.547 1 63 213 GLU B N 1
ATOM 4813 C CA . GLU B 1 213 ? 6.93 18.109 30.219 1 63 213 GLU B CA 1
ATOM 4814 C C . GLU B 1 213 ? 8.172 18.359 29.359 1 63 213 GLU B C 1
ATOM 4816 O O . GLU B 1 213 ? 8.594 17.469 28.609 1 63 213 GLU B O 1
ATOM 4821 N N . HIS B 1 214 ? 8.578 19.656 29.5 1 61.75 214 HIS B N 1
ATOM 4822 C CA . HIS B 1 214 ? 9.586 20.188 28.578 1 61.75 214 HIS B CA 1
ATOM 4823 C C . HIS B 1 214 ? 10.992 19.922 29.094 1 61.75 214 HIS B C 1
ATOM 4825 O O . HIS B 1 214 ? 11.406 20.469 30.109 1 61.75 214 HIS B O 1
ATOM 4831 N N . PRO B 1 215 ? 11.633 19.031 28.422 1 75.25 215 PRO B N 1
ATOM 4832 C CA . PRO B 1 215 ? 13.062 18.891 28.719 1 75.25 215 PRO B CA 1
ATOM 4833 C C . PRO B 1 215 ? 13.828 20.203 28.547 1 75.25 215 PRO B C 1
ATOM 4835 O O . PRO B 1 215 ? 13.328 21.156 27.938 1 75.25 215 PRO B O 1
ATOM 4838 N N . GLU B 1 216 ? 14.922 20.344 29.312 1 81.5 216 GLU B N 1
ATOM 4839 C CA . GLU B 1 216 ? 15.789 21.516 29.203 1 81.5 216 GLU B CA 1
ATOM 4840 C C . GLU B 1 216 ? 16 21.922 27.75 1 81.5 216 GLU B C 1
ATOM 4842 O O . GLU B 1 216 ? 15.984 23.109 27.422 1 81.5 216 GLU B O 1
ATOM 4847 N N . PHE B 1 217 ? 16.078 21.016 26.938 1 87.06 217 PHE B N 1
ATOM 4848 C CA . PHE B 1 217 ? 16.281 21.281 25.516 1 87.06 217 PHE B CA 1
ATOM 4849 C C . PHE B 1 217 ? 15.078 22 24.922 1 87.06 217 PHE B C 1
ATOM 4851 O O . PHE B 1 217 ? 15.234 23 24.219 1 87.06 217 PHE B O 1
ATOM 4858 N N . GLU B 1 218 ? 13.984 21.516 25.234 1 88.06 218 GLU B N 1
ATOM 4859 C CA . GLU B 1 218 ? 12.766 22.109 24.688 1 88.06 218 GLU B CA 1
ATOM 4860 C C . GLU B 1 218 ? 12.586 23.547 25.156 1 88.06 218 GLU B C 1
ATOM 4862 O O . GLU B 1 218 ? 12.18 24.406 24.391 1 88.06 218 GLU B O 1
ATOM 4867 N N . VAL B 1 219 ? 12.898 23.734 26.422 1 88.06 219 VAL B N 1
ATOM 4868 C CA . VAL B 1 219 ? 12.797 25.078 26.984 1 88.06 219 VAL B CA 1
ATOM 4869 C C . VAL B 1 219 ? 13.695 26.031 26.203 1 88.06 219 VAL B C 1
ATOM 4871 O O . VAL B 1 219 ? 13.289 27.141 25.859 1 88.06 219 VAL B O 1
ATOM 4874 N N . LYS B 1 220 ? 14.836 25.594 25.938 1 91.19 220 LYS B N 1
ATOM 4875 C CA . LYS B 1 220 ? 15.781 26.422 25.203 1 91.19 220 LYS B CA 1
ATOM 4876 C C . LYS B 1 220 ? 15.328 26.641 23.766 1 91.19 220 LYS B C 1
ATOM 4878 O O . LYS B 1 220 ? 15.352 27.781 23.266 1 91.19 220 LYS B O 1
ATOM 4883 N N . ALA B 1 221 ? 14.938 25.594 23.094 1 94.06 221 ALA B N 1
ATOM 4884 C CA . ALA B 1 221 ? 14.516 25.688 21.703 1 94.06 221 ALA B CA 1
ATOM 4885 C C . ALA B 1 221 ? 13.328 26.625 21.547 1 94.06 221 ALA B C 1
ATOM 4887 O O . ALA B 1 221 ? 13.32 27.5 20.672 1 94.06 221 ALA B O 1
ATOM 4888 N N . TYR B 1 222 ? 12.336 26.5 22.391 1 93.69 222 TYR B N 1
ATOM 4889 C CA . TYR B 1 222 ? 11.164 27.375 22.375 1 93.69 222 TYR B CA 1
ATOM 4890 C C . TYR B 1 222 ? 11.531 28.781 22.812 1 93.69 222 TYR B C 1
ATOM 4892 O O . TYR B 1 222 ? 11.023 29.766 22.25 1 93.69 222 TYR B O 1
ATOM 4900 N N . GLY B 1 223 ? 12.328 28.906 23.828 1 93.75 223 GLY B N 1
ATOM 4901 C CA . GLY B 1 223 ? 12.75 30.203 24.344 1 93.75 223 GLY B CA 1
ATOM 4902 C C . GLY B 1 223 ? 13.492 31.047 23.328 1 93.75 223 GLY B C 1
ATOM 4903 O O . GLY B 1 223 ? 13.375 32.281 23.328 1 93.75 223 GLY B O 1
ATOM 4904 N N . GLU B 1 224 ? 14.266 30.375 22.484 1 95.62 224 GLU B N 1
ATOM 4905 C CA . GLU B 1 224 ? 15.016 31.078 21.438 1 95.62 224 GLU B CA 1
ATOM 4906 C C . GLU B 1 224 ? 14.148 31.359 20.219 1 95.62 224 GLU B C 1
ATOM 4908 O O . GLU B 1 224 ? 14.609 31.922 19.234 1 95.62 224 GLU B O 1
ATOM 4913 N N . GLY B 1 225 ? 12.891 30.906 20.328 1 96.12 225 GLY B N 1
ATOM 4914 C CA . GLY B 1 225 ? 11.984 31.156 19.219 1 96.12 225 GLY B CA 1
ATOM 4915 C C . GLY B 1 225 ? 12.273 30.297 18 1 96.12 225 GLY B C 1
ATOM 4916 O O . GLY B 1 225 ? 12.016 30.719 16.859 1 96.12 225 GLY B O 1
ATOM 4917 N N . LEU B 1 226 ? 12.797 29.062 18.172 1 97.75 226 LEU B N 1
ATOM 4918 C CA . LEU B 1 226 ? 13.234 28.234 17.062 1 97.75 226 LEU B CA 1
ATOM 4919 C C . LEU B 1 226 ? 12.086 27.406 16.516 1 97.75 226 LEU B C 1
ATOM 4921 O O . LEU B 1 226 ? 12.18 26.844 15.414 1 97.75 226 LEU B O 1
ATOM 4925 N N . ILE B 1 227 ? 11.031 27.281 17.266 1 97.75 227 ILE B N 1
ATOM 4926 C CA . ILE B 1 227 ? 9.945 26.391 16.906 1 97.75 227 ILE B CA 1
ATOM 4927 C C . ILE B 1 227 ? 8.805 27.188 16.266 1 97.75 227 ILE B C 1
ATOM 4929 O O . ILE B 1 227 ? 8.383 28.219 16.797 1 97.75 227 ILE B O 1
ATOM 4933 N N . ASP B 1 228 ? 8.25 26.703 15.117 1 98.75 228 ASP B N 1
ATOM 4934 C CA . ASP B 1 228 ? 7.23 27.438 14.367 1 98.75 228 ASP B CA 1
ATOM 4935 C C . ASP B 1 228 ? 5.91 26.672 14.352 1 98.75 228 ASP B C 1
ATOM 4937 O O . ASP B 1 228 ? 4.859 27.234 14.047 1 98.75 228 ASP B O 1
ATOM 4941 N N . GLY B 1 229 ? 5.949 25.406 14.562 1 98.62 229 GLY B N 1
ATOM 4942 C CA . GLY B 1 229 ? 4.77 24.547 14.531 1 98.62 229 GLY B CA 1
ATOM 4943 C C . GLY B 1 229 ? 4.887 23.328 15.43 1 98.62 229 GLY B C 1
ATOM 4944 O O . GLY B 1 229 ? 5.965 23.031 15.945 1 98.62 229 GLY B O 1
ATOM 4945 N N . ILE B 1 230 ? 3.781 22.625 15.633 1 97.62 230 ILE B N 1
ATOM 4946 C CA . ILE B 1 230 ? 3.764 21.469 16.5 1 97.62 230 ILE B CA 1
ATOM 4947 C C . ILE B 1 230 ? 2.736 20.453 16 1 97.62 230 ILE B C 1
ATOM 4949 O O . ILE B 1 230 ? 1.647 20.844 15.562 1 97.62 230 ILE B O 1
ATOM 4953 N N . GLU B 1 231 ? 3.146 19.156 16 1 97 231 GLU B N 1
ATOM 4954 C CA . GLU B 1 231 ? 2.211 18.078 15.688 1 97 231 GLU B CA 1
ATOM 4955 C C . GLU B 1 231 ? 1.282 17.797 16.859 1 97 231 GLU B C 1
ATOM 4957 O O . GLU B 1 231 ? 1.742 17.5 17.969 1 97 231 GLU B O 1
ATOM 4962 N N . ILE B 1 232 ? 0.085 17.906 16.578 1 95.56 232 ILE B N 1
ATOM 4963 C CA . ILE B 1 232 ? -0.866 17.562 17.641 1 95.56 232 ILE B CA 1
ATOM 4964 C C . ILE B 1 232 ? -1.391 16.141 17.406 1 95.56 232 ILE B C 1
ATOM 4966 O O . ILE B 1 232 ? -1.964 15.539 18.328 1 95.56 232 ILE B O 1
ATOM 4970 N N . MET B 1 233 ? -1.303 15.695 16.172 1 94.19 233 MET B N 1
ATOM 4971 C CA . MET B 1 233 ? -1.637 14.32 15.812 1 94.19 233 MET B CA 1
ATOM 4972 C C . MET B 1 233 ? -0.544 13.703 14.953 1 94.19 233 MET B C 1
ATOM 4974 O O . MET B 1 233 ? -0.005 14.359 14.055 1 94.19 233 MET B O 1
ATOM 4978 N N . ASN B 1 234 ? -0.189 12.469 15.195 1 93.81 234 ASN B N 1
ATOM 4979 C CA . ASN B 1 234 ? 0.842 11.703 14.5 1 93.81 234 ASN B CA 1
ATOM 4980 C C . ASN B 1 234 ? 0.514 10.211 14.477 1 93.81 234 ASN B C 1
ATOM 4982 O O . ASN B 1 234 ? 0.447 9.57 15.523 1 93.81 234 ASN B O 1
ATOM 4986 N N . GLY B 1 235 ? 0.417 9.727 13.25 1 90 235 GLY B N 1
ATOM 4987 C CA . GLY B 1 235 ? -0.027 8.336 13.188 1 90 235 GLY B CA 1
ATOM 4988 C C . GLY B 1 235 ? -1.336 8.102 13.914 1 90 235 GLY B C 1
ATOM 4989 O O . GLY B 1 235 ? -2.336 8.766 13.641 1 90 235 GLY B O 1
ATOM 4990 N N . ALA B 1 236 ? -1.282 7.246 14.914 1 82.81 236 ALA B N 1
ATOM 4991 C CA . ALA B 1 236 ? -2.494 6.922 15.664 1 82.81 236 ALA B CA 1
ATOM 4992 C C . ALA B 1 236 ? -2.562 7.707 16.969 1 82.81 236 ALA B C 1
ATOM 4994 O O . ALA B 1 236 ? -3.482 7.516 17.766 1 82.81 236 ALA B O 1
ATOM 4995 N N . GLU B 1 237 ? -1.639 8.641 17.109 1 85.56 237 GLU B N 1
ATOM 4996 C CA . GLU B 1 237 ? -1.573 9.352 18.375 1 85.56 237 GLU B CA 1
ATOM 4997 C C . GLU B 1 237 ? -2.189 10.742 18.266 1 85.56 237 GLU B C 1
ATOM 4999 O O . GLU B 1 237 ? -2.037 11.414 17.25 1 85.56 237 GLU B O 1
ATOM 5004 N N . PHE B 1 238 ? -2.879 11.156 19.281 1 89.94 238 PHE B N 1
ATOM 5005 C CA . PHE B 1 238 ? -3.459 12.484 19.453 1 89.94 238 PHE B CA 1
ATOM 5006 C C . PHE B 1 238 ? -2.967 13.125 20.75 1 89.94 238 PHE B C 1
ATOM 5008 O O . PHE B 1 238 ? -3.039 12.516 21.812 1 89.94 238 PHE B O 1
ATOM 5015 N N . TYR B 1 239 ? -2.404 14.367 20.688 1 89.69 239 TYR B N 1
ATOM 5016 C CA . TYR B 1 239 ? -1.867 15.102 21.828 1 89.69 239 TYR B CA 1
ATOM 5017 C C . TYR B 1 239 ? -2.686 16.359 22.094 1 89.69 239 TYR B C 1
ATOM 5019 O O . TYR B 1 239 ? -2.254 17.469 21.766 1 89.69 239 TYR B O 1
ATOM 5027 N N . PRO B 1 240 ? -3.775 16.234 22.797 1 89.12 240 PRO B N 1
ATOM 5028 C CA . PRO B 1 240 ? -4.652 17.391 22.969 1 89.12 240 PRO B CA 1
ATOM 5029 C C . PRO B 1 240 ? -3.975 18.547 23.719 1 89.12 240 PRO B C 1
ATOM 5031 O O . PRO B 1 240 ? -4.266 19.703 23.453 1 89.12 240 PRO B O 1
ATOM 5034 N N . LYS B 1 241 ? -3.078 18.266 24.625 1 89.12 241 LYS B N 1
ATOM 5035 C CA . LYS B 1 241 ? -2.393 19.312 25.391 1 89.12 241 LYS B CA 1
ATOM 5036 C C . LYS B 1 241 ? -1.496 20.156 24.484 1 89.12 241 LYS B C 1
ATOM 5038 O O . LYS B 1 241 ? -1.162 21.281 24.828 1 89.12 241 LYS B O 1
ATOM 5043 N N . ALA B 1 242 ? -1.109 19.562 23.422 1 92.69 242 ALA B N 1
ATOM 5044 C CA . ALA B 1 242 ? -0.263 20.297 22.469 1 92.69 242 ALA B CA 1
ATOM 5045 C C . ALA B 1 242 ? -1.03 21.453 21.828 1 92.69 242 ALA B C 1
ATOM 5047 O O . ALA B 1 242 ? -0.428 22.406 21.328 1 92.69 242 ALA B O 1
ATOM 5048 N N . ILE B 1 243 ? -2.354 21.391 21.828 1 94.81 243 ILE B N 1
ATOM 5049 C CA . ILE B 1 243 ? -3.168 22.469 21.266 1 94.81 243 ILE B CA 1
ATOM 5050 C C . ILE B 1 243 ? -2.961 23.75 22.078 1 94.81 243 ILE B C 1
ATOM 5052 O O . ILE B 1 243 ? -2.742 24.828 21.5 1 94.81 243 ILE B O 1
ATOM 5056 N N . ALA B 1 244 ? -3.031 23.594 23.359 1 93.06 244 ALA B N 1
ATOM 5057 C CA . ALA B 1 244 ? -2.826 24.75 24.234 1 93.06 244 ALA B CA 1
ATOM 5058 C C . ALA B 1 244 ? -1.436 25.344 24.047 1 93.06 244 ALA B C 1
ATOM 5060 O O . ALA B 1 244 ? -1.272 26.562 24.031 1 93.06 244 ALA B O 1
ATOM 5061 N N . ARG B 1 245 ? -0.5 24.5 23.906 1 91.62 245 ARG B N 1
ATOM 5062 C CA . ARG B 1 245 ? 0.865 24.969 23.672 1 91.62 245 ARG B CA 1
ATOM 5063 C C . ARG B 1 245 ? 0.974 25.719 22.359 1 91.62 245 ARG B C 1
ATOM 5065 O O . ARG B 1 245 ? 1.651 26.75 22.281 1 91.62 245 ARG B O 1
ATOM 5072 N N . ALA B 1 246 ? 0.389 25.203 21.391 1 96.62 246 ALA B N 1
ATOM 5073 C CA . ALA B 1 246 ? 0.396 25.859 20.078 1 96.62 246 ALA B CA 1
ATOM 5074 C C . ALA B 1 246 ? -0.172 27.281 20.188 1 96.62 246 ALA B C 1
ATOM 5076 O O . ALA B 1 246 ? 0.388 28.219 19.625 1 96.62 246 ALA B O 1
ATOM 5077 N N . HIS B 1 247 ? -1.25 27.422 20.906 1 95.81 247 HIS B N 1
ATOM 5078 C CA . HIS B 1 247 ? -1.867 28.734 21.094 1 95.81 247 HIS B CA 1
ATOM 5079 C C . HIS B 1 247 ? -0.959 29.672 21.891 1 95.81 247 HIS B C 1
ATOM 5081 O O . HIS B 1 247 ? -0.729 30.812 21.484 1 95.81 247 HIS B O 1
ATOM 5087 N N . ALA B 1 248 ? -0.464 29.156 22.953 1 94.06 248 ALA B N 1
ATOM 5088 C CA . ALA B 1 248 ? 0.347 29.969 23.859 1 94.06 248 ALA B CA 1
ATOM 5089 C C . ALA B 1 248 ? 1.62 30.453 23.172 1 94.06 248 ALA B C 1
ATOM 5091 O O . ALA B 1 248 ? 2.088 31.562 23.422 1 94.06 248 ALA B O 1
ATOM 5092 N N . ARG B 1 249 ? 2.158 29.656 22.266 1 95.12 249 ARG B N 1
ATOM 5093 C CA . ARG B 1 249 ? 3.445 29.953 21.656 1 95.12 249 ARG B CA 1
ATOM 5094 C C . ARG B 1 249 ? 3.27 30.422 20.219 1 95.12 249 ARG B C 1
ATOM 5096 O O . ARG B 1 249 ? 4.25 30.625 19.5 1 95.12 249 ARG B O 1
ATOM 5103 N N . LYS B 1 250 ? 2.049 30.531 19.797 1 97 250 LYS B N 1
ATOM 5104 C CA . LYS B 1 250 ? 1.731 31 18.453 1 97 250 LYS B CA 1
ATOM 5105 C C . LYS B 1 250 ? 2.375 30.125 17.391 1 97 250 LYS B C 1
ATOM 5107 O O . LYS B 1 250 ? 3.072 30.609 16.5 1 97 250 LYS B O 1
ATOM 5112 N N . LEU B 1 251 ? 2.148 28.844 17.469 1 98.56 251 LEU B N 1
ATOM 5113 C CA . LEU B 1 251 ? 2.648 27.828 16.531 1 98.56 251 LEU B CA 1
ATOM 5114 C C . LEU B 1 251 ? 1.546 27.375 15.586 1 98.56 251 LEU B C 1
ATOM 5116 O O . LEU B 1 251 ? 0.372 27.344 15.961 1 98.56 251 LEU B O 1
ATOM 5120 N N . PHE B 1 252 ? 1.84 27.047 14.336 1 98.69 252 PHE B N 1
ATOM 5121 C CA . PHE B 1 252 ? 0.855 26.344 13.539 1 98.69 252 PHE B CA 1
ATOM 5122 C C . PHE B 1 252 ? 0.689 24.906 14.039 1 98.69 252 PHE B C 1
ATOM 5124 O O . PHE B 1 252 ? 1.613 24.344 14.617 1 98.69 252 PHE B O 1
ATOM 5131 N N . VAL B 1 253 ? -0.468 24.281 13.844 1 98.69 253 VAL B N 1
ATOM 5132 C CA . VAL B 1 253 ? -0.735 22.906 14.258 1 98.69 253 VAL B CA 1
ATOM 5133 C C . VAL B 1 253 ? -0.701 21.984 13.039 1 98.69 253 VAL B C 1
ATOM 5135 O O . VAL B 1 253 ? -0.973 22.422 11.914 1 98.69 253 VAL B O 1
ATOM 5138 N N . SER B 1 254 ? -0.346 20.734 13.266 1 98.69 254 SER B N 1
ATOM 5139 C CA . SER B 1 254 ? -0.266 19.797 12.148 1 98.69 254 SER B CA 1
ATOM 5140 C C . SER B 1 254 ? -0.682 18.406 12.578 1 98.69 254 SER B C 1
ATOM 5142 O O . SER B 1 254 ? -0.733 18.094 13.773 1 98.69 254 SER B O 1
ATOM 5144 N N . ALA B 1 255 ? -1.122 17.625 11.703 1 98.38 255 ALA B N 1
ATOM 5145 C CA . ALA B 1 255 ? -1.31 16.188 11.758 1 98.38 255 ALA B CA 1
ATOM 5146 C C . ALA B 1 255 ? -0.633 15.5 10.578 1 98.38 255 ALA B C 1
ATOM 5148 O O . ALA B 1 255 ? -0.787 15.93 9.43 1 98.38 255 ALA B O 1
ATOM 5149 N N . ASN B 1 256 ? 0.141 14.57 10.836 1 98.31 256 ASN B N 1
ATOM 5150 C CA . ASN B 1 256 ? 0.885 13.891 9.781 1 98.31 256 ASN B CA 1
ATOM 5151 C C . ASN B 1 256 ? 0.978 12.391 10.031 1 98.31 256 ASN B C 1
ATOM 5153 O O . ASN B 1 256 ? 0.742 11.93 11.148 1 98.31 256 ASN B O 1
ATOM 5157 N N . THR B 1 257 ? 1.312 11.656 9.023 1 96.81 257 THR B N 1
ATOM 5158 C CA . THR B 1 257 ? 1.329 10.195 9.117 1 96.81 257 THR B CA 1
ATOM 5159 C C . THR B 1 257 ? 2.604 9.711 9.805 1 96.81 257 THR B C 1
ATOM 5161 O O . THR B 1 257 ? 2.584 8.719 10.531 1 96.81 257 THR B O 1
ATOM 5164 N N . ASP B 1 258 ? 3.721 10.469 9.602 1 96.31 258 ASP B N 1
ATOM 5165 C CA . ASP B 1 258 ? 5.02 9.938 10 1 96.31 258 ASP B CA 1
ATOM 5166 C C . ASP B 1 258 ? 5.223 8.523 9.461 1 96.31 258 ASP B C 1
ATOM 5168 O O . ASP B 1 258 ? 5.684 7.637 10.188 1 96.31 258 ASP B O 1
ATOM 5172 N N . ILE B 1 259 ? 4.895 8.328 8.227 1 94.44 259 ILE B N 1
ATOM 5173 C CA . ILE B 1 259 ? 4.754 6.992 7.656 1 94.44 259 ILE B CA 1
ATOM 5174 C C . ILE B 1 259 ? 6.129 6.449 7.27 1 94.44 259 ILE B C 1
ATOM 5176 O O . ILE B 1 259 ? 6.957 7.172 6.711 1 94.44 259 ILE B O 1
ATOM 5180 N N . HIS B 1 260 ? 6.352 5.172 7.59 1 93 260 HIS B N 1
ATOM 5181 C CA . HIS B 1 260 ? 7.57 4.461 7.219 1 93 260 HIS B CA 1
ATOM 5182 C C . HIS B 1 260 ? 7.27 3.326 6.242 1 93 260 HIS B C 1
ATOM 5184 O O . HIS B 1 260 ? 8.164 2.865 5.527 1 93 260 HIS B O 1
ATOM 5190 N N . ASP B 1 261 ? 6.027 2.871 6.309 1 92.06 261 ASP B N 1
ATOM 5191 C CA . ASP B 1 261 ? 5.5 1.857 5.402 1 92.06 261 ASP B CA 1
ATOM 5192 C C . ASP B 1 261 ? 4.492 2.465 4.426 1 92.06 261 ASP B C 1
ATOM 5194 O O . ASP B 1 261 ? 4.508 3.674 4.18 1 92.06 261 ASP B O 1
ATOM 5198 N N . ALA B 1 262 ? 3.672 1.651 3.799 1 92.38 262 ALA B N 1
ATOM 5199 C CA . ALA B 1 262 ? 2.605 2.189 2.959 1 92.38 262 ALA B CA 1
ATOM 5200 C C . ALA B 1 262 ? 1.427 2.664 3.803 1 92.38 262 ALA B C 1
ATOM 5202 O O . ALA B 1 262 ? 1.155 2.107 4.871 1 92.38 262 ALA B O 1
ATOM 5203 N N . THR B 1 263 ? 0.7 3.648 3.326 1 92.81 263 THR B N 1
ATOM 5204 C CA . THR B 1 263 ? -0.412 4.215 4.082 1 92.81 263 THR B CA 1
ATOM 5205 C C . THR B 1 263 ? -1.645 3.32 3.982 1 92.81 263 THR B C 1
ATOM 5207 O O . THR B 1 263 ? -2.498 3.33 4.871 1 92.81 263 THR B O 1
ATOM 5210 N N . ALA B 1 264 ? -1.766 2.539 2.928 1 89.94 264 ALA B N 1
ATOM 5211 C CA . ALA B 1 264 ? -3.012 1.859 2.584 1 89.94 264 ALA B CA 1
ATOM 5212 C C . ALA B 1 264 ? -3.486 0.971 3.73 1 89.94 264 ALA B C 1
ATOM 5214 O O . ALA B 1 264 ? -4.664 0.994 4.098 1 89.94 264 ALA B O 1
ATOM 5215 N N . GLU B 1 265 ? -2.586 0.222 4.32 1 83.75 265 GLU B N 1
ATOM 5216 C CA . GLU B 1 265 ? -2.951 -0.731 5.363 1 83.75 265 GLU B CA 1
ATOM 5217 C 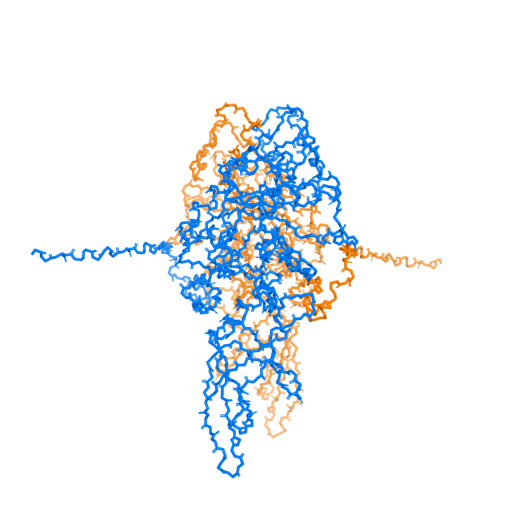C . GLU B 1 265 ? -3.506 -0.019 6.594 1 83.75 265 GLU B C 1
ATOM 5219 O O . GLU B 1 265 ? -4.402 -0.535 7.266 1 83.75 265 GLU B O 1
ATOM 5224 N N . THR B 1 266 ? -2.975 1.137 6.883 1 84.12 266 THR B N 1
ATOM 5225 C CA . THR B 1 266 ? -3.32 1.848 8.109 1 84.12 266 THR B CA 1
ATOM 5226 C C . THR B 1 266 ? -4.562 2.711 7.902 1 84.12 266 THR B C 1
ATOM 5228 O O . THR B 1 266 ? -5.352 2.906 8.828 1 84.12 266 THR B O 1
ATOM 5231 N N . TYR B 1 267 ? -4.781 3.137 6.691 1 91.62 267 TYR B N 1
ATOM 5232 C CA . TYR B 1 267 ? -5.812 4.152 6.516 1 91.62 267 TYR B CA 1
ATOM 5233 C C . TYR B 1 267 ? -6.902 3.67 5.566 1 91.62 267 TYR B C 1
ATOM 5235 O O . TYR B 1 267 ? -7.871 3.037 5.992 1 91.62 267 TYR B O 1
ATOM 5243 N N . ARG B 1 268 ? -6.68 3.65 4.25 1 88.94 268 ARG B N 1
ATOM 5244 C CA . ARG B 1 268 ? -7.742 3.455 3.273 1 88.94 268 ARG B CA 1
ATOM 5245 C C . ARG B 1 268 ? -8.352 2.061 3.395 1 88.94 268 ARG B C 1
ATOM 5247 O O . ARG B 1 268 ? -9.555 1.887 3.227 1 88.94 268 ARG B O 1
ATOM 5254 N N . LEU B 1 269 ? -7.527 1.042 3.633 1 87.75 269 LEU B N 1
ATOM 5255 C CA . LEU B 1 269 ? -8.07 -0.308 3.756 1 87.75 269 LEU B CA 1
ATOM 5256 C C . LEU B 1 269 ? -8.867 -0.46 5.047 1 87.75 269 LEU B C 1
ATOM 5258 O O . LEU B 1 269 ? -9.609 -1.43 5.211 1 87.75 269 LEU B O 1
ATOM 5262 N N . GLN B 1 270 ? -8.727 0.477 5.965 1 83.62 270 GLN B N 1
ATOM 5263 C CA . GLN B 1 270 ? -9.531 0.51 7.184 1 83.62 270 GLN B CA 1
ATOM 5264 C C . GLN B 1 270 ? -10.688 1.491 7.051 1 83.62 270 GLN B C 1
ATOM 5266 O O . GLN B 1 270 ? -11.414 1.74 8.023 1 83.62 270 GLN B O 1
ATOM 5271 N N . GLY B 1 271 ? -10.805 2.076 5.91 1 85.94 271 GLY B N 1
ATOM 5272 C CA . GLY B 1 271 ? -11.93 2.959 5.645 1 85.94 271 GLY B CA 1
ATOM 5273 C C . GLY B 1 271 ? -11.68 4.391 6.074 1 85.94 271 GLY B C 1
ATOM 5274 O O . GLY B 1 271 ? -12.625 5.164 6.25 1 85.94 271 GLY B O 1
ATOM 5275 N N . HIS B 1 272 ? -10.391 4.77 6.211 1 89.56 272 HIS B N 1
ATOM 5276 C CA . HIS B 1 272 ? -10.078 6.109 6.688 1 89.56 272 HIS B CA 1
ATOM 5277 C C . HIS B 1 272 ? -9.211 6.863 5.688 1 89.56 272 HIS B C 1
ATOM 5279 O O . HIS B 1 272 ? -8.438 6.254 4.945 1 89.56 272 HIS B O 1
ATOM 5285 N N . SER B 1 273 ? -9.406 8.18 5.676 1 93 273 SER B N 1
ATOM 5286 C CA . SER B 1 273 ? -8.406 9.039 5.055 1 93 273 SER B CA 1
ATOM 5287 C C . SER B 1 273 ? -7.164 9.164 5.93 1 93 273 SER B C 1
ATOM 5289 O O . SER B 1 273 ? -7.25 9.055 7.156 1 93 273 SER B O 1
ATOM 5291 N N . ARG B 1 274 ? -5.996 9.305 5.297 1 94.81 274 ARG B N 1
ATOM 5292 C CA . ARG B 1 274 ? -4.785 9.391 6.102 1 94.81 274 ARG B CA 1
ATOM 5293 C C . ARG B 1 274 ? -4.754 10.695 6.898 1 94.81 274 ARG B C 1
ATOM 5295 O O . ARG B 1 274 ? -5.488 11.633 6.594 1 94.81 274 ARG B O 1
ATOM 5302 N N . ASN B 1 275 ? -3.896 10.711 7.926 1 96.31 275 ASN B N 1
ATOM 5303 C CA . ASN B 1 275 ? -3.633 11.945 8.656 1 96.31 275 ASN B CA 1
ATOM 5304 C C . ASN B 1 275 ? -3.162 13.062 7.723 1 96.31 275 ASN B C 1
ATOM 5306 O O . ASN B 1 275 ? -2.359 12.82 6.816 1 96.31 275 ASN B O 1
ATOM 5310 N N . MET B 1 276 ? -3.707 14.234 7.93 1 97.75 276 MET B N 1
ATOM 5311 C CA . MET B 1 276 ? -3.258 15.336 7.082 1 97.75 276 MET B CA 1
ATOM 5312 C C . MET B 1 276 ? -3.354 16.656 7.824 1 97.75 276 MET B C 1
ATOM 5314 O O . MET B 1 276 ? -4.172 16.812 8.734 1 97.75 276 MET B O 1
ATOM 5318 N N . THR B 1 277 ? -2.508 17.531 7.508 1 98.88 277 THR B N 1
ATOM 5319 C CA . THR B 1 277 ? -2.59 18.938 7.871 1 98.88 277 THR B CA 1
ATOM 5320 C C . THR B 1 277 ? -3.383 19.719 6.828 1 98.88 277 THR B C 1
ATOM 5322 O O . THR B 1 277 ? -3.053 19.688 5.641 1 98.88 277 THR B O 1
ATOM 5325 N N . LEU B 1 278 ? -4.418 20.328 7.234 1 98.88 278 LEU B N 1
ATOM 5326 C CA . LEU B 1 278 ? -5.188 21.203 6.359 1 98.88 278 LEU B CA 1
ATOM 5327 C C . LEU B 1 278 ? -4.605 22.625 6.348 1 98.88 278 LEU B C 1
ATOM 5329 O O . LEU B 1 278 ? -4.559 23.281 7.383 1 98.88 278 LEU B O 1
ATOM 5333 N N . ILE B 1 279 ? -4.141 23.047 5.207 1 98.94 279 ILE B N 1
ATOM 5334 C CA . ILE B 1 279 ? -3.498 24.344 5.074 1 98.94 279 ILE B CA 1
ATOM 5335 C C . ILE B 1 279 ? -4.414 25.297 4.305 1 98.94 279 ILE B C 1
ATOM 5337 O O . ILE B 1 279 ? -4.793 25.016 3.166 1 98.94 279 ILE B O 1
ATOM 5341 N N . PHE B 1 280 ? -4.77 26.375 4.902 1 98.88 280 PHE B N 1
ATOM 5342 C CA . PHE B 1 280 ? -5.605 27.391 4.277 1 98.88 280 PHE B CA 1
ATOM 5343 C C . PHE B 1 280 ? -4.754 28.438 3.564 1 98.88 280 PHE B C 1
ATOM 5345 O O . PHE B 1 280 ? -4.254 29.375 4.191 1 98.88 280 PHE B O 1
ATOM 5352 N N . ALA B 1 281 ? -4.594 28.25 2.223 1 98.75 281 ALA B N 1
ATOM 5353 C CA . ALA B 1 281 ? -3.67 29.078 1.457 1 98.75 281 ALA B CA 1
ATOM 5354 C C . ALA B 1 281 ? -4.34 29.641 0.206 1 98.75 281 ALA B C 1
ATOM 5356 O O . ALA B 1 281 ? -5.367 29.125 -0.241 1 98.75 281 ALA B O 1
ATOM 5357 N N . ARG B 1 282 ? -3.764 30.703 -0.348 1 98.25 282 ARG B N 1
ATOM 5358 C CA . ARG B 1 282 ? -4.301 31.359 -1.53 1 98.25 282 ARG B CA 1
ATOM 5359 C C . ARG B 1 282 ? -4.156 30.484 -2.768 1 98.25 282 ARG B C 1
ATOM 5361 O O . ARG B 1 282 ? -5.02 30.5 -3.648 1 98.25 282 ARG B O 1
ATOM 5368 N N . ASN B 1 283 ? -3.123 29.781 -2.854 1 97.19 283 ASN B N 1
ATOM 5369 C CA . ASN B 1 283 ? -2.834 28.797 -3.898 1 97.19 283 ASN B CA 1
ATOM 5370 C C . ASN B 1 283 ? -1.842 27.734 -3.42 1 97.19 283 ASN B C 1
ATOM 5372 O O . ASN B 1 283 ? -1.449 27.734 -2.252 1 97.19 283 ASN B O 1
ATOM 5376 N N . ASN B 1 284 ? -1.46 26.859 -4.289 1 97.69 284 ASN B N 1
ATOM 5377 C CA . ASN B 1 284 ? -0.657 25.703 -3.889 1 97.69 284 ASN B CA 1
ATOM 5378 C C . ASN B 1 284 ? 0.829 25.938 -4.145 1 97.69 284 ASN B C 1
ATOM 5380 O O . ASN B 1 284 ? 1.593 24.984 -4.312 1 97.69 284 ASN B O 1
ATOM 5384 N N . SER B 1 285 ? 1.272 27.203 -4.184 1 97.69 285 SER B N 1
ATOM 5385 C CA . SER B 1 285 ? 2.693 27.5 -4.312 1 97.69 285 SER B CA 1
ATOM 5386 C C . SER B 1 285 ? 3.414 27.375 -2.977 1 97.69 285 SER B C 1
ATOM 5388 O O . SER B 1 285 ? 2.793 27.484 -1.918 1 97.69 285 SER B O 1
ATOM 5390 N N . LEU B 1 286 ? 4.695 27.172 -3.078 1 98.19 286 LEU B N 1
ATOM 5391 C CA . LEU B 1 286 ? 5.492 27.078 -1.859 1 98.19 286 LEU B CA 1
ATOM 5392 C C . LEU B 1 286 ? 5.375 28.359 -1.039 1 98.19 286 LEU B C 1
ATOM 5394 O O . LEU B 1 286 ? 5.293 28.312 0.19 1 98.19 286 LEU B O 1
ATOM 5398 N N . GLU B 1 287 ? 5.359 29.438 -1.74 1 98.44 287 GLU B N 1
ATOM 5399 C CA . GLU B 1 287 ? 5.266 30.734 -1.062 1 98.44 287 GLU B CA 1
ATOM 5400 C C . GLU B 1 287 ? 3.939 30.875 -0.321 1 98.44 287 GLU B C 1
ATOM 5402 O O . GLU B 1 287 ? 3.91 31.312 0.83 1 98.44 287 GLU B O 1
ATOM 5407 N N . ALA B 1 288 ? 2.848 30.531 -0.947 1 98.75 288 ALA B N 1
ATOM 5408 C CA . ALA B 1 288 ? 1.525 30.656 -0.338 1 98.75 288 ALA B CA 1
ATOM 5409 C C . ALA B 1 288 ? 1.365 29.688 0.828 1 98.75 288 ALA B C 1
ATOM 5411 O O . ALA B 1 288 ? 0.775 30.031 1.854 1 98.75 288 ALA B O 1
ATOM 5412 N N . LEU B 1 289 ? 1.877 28.516 0.652 1 98.88 289 LEU B N 1
ATOM 5413 C CA . LEU B 1 289 ? 1.815 27.516 1.717 1 98.88 289 LEU B CA 1
ATOM 5414 C C . LEU B 1 289 ? 2.617 27.969 2.932 1 98.88 289 LEU B C 1
ATOM 5416 O O . LEU B 1 289 ? 2.156 27.844 4.07 1 98.88 289 LEU B O 1
ATOM 5420 N N . ARG B 1 290 ? 3.797 28.484 2.664 1 98.75 290 ARG B N 1
ATOM 5421 C CA . ARG B 1 290 ? 4.613 29 3.756 1 98.75 290 ARG B CA 1
ATOM 5422 C C . ARG B 1 290 ? 3.893 30.125 4.5 1 98.75 290 ARG B C 1
ATOM 5424 O O . ARG B 1 290 ? 3.875 30.141 5.734 1 98.75 290 ARG B O 1
ATOM 5431 N N . GLU B 1 291 ? 3.377 31 3.727 1 98.75 291 GLU B N 1
ATOM 5432 C CA . GLU B 1 291 ? 2.65 32.125 4.328 1 98.75 291 GLU B CA 1
ATOM 5433 C C . GLU B 1 291 ? 1.513 31.625 5.215 1 98.75 291 GLU B C 1
ATOM 5435 O O . GLU B 1 291 ? 1.28 32.156 6.297 1 98.75 291 GLU B O 1
ATOM 5440 N N . ALA B 1 292 ? 0.773 30.625 4.797 1 98.88 292 ALA B N 1
ATOM 5441 C CA . ALA B 1 292 ? -0.337 30.062 5.559 1 98.88 292 ALA B CA 1
ATOM 5442 C C . ALA B 1 292 ? 0.151 29.469 6.879 1 98.88 292 ALA B C 1
ATOM 5444 O O . ALA B 1 292 ? -0.477 29.656 7.922 1 98.88 292 ALA B O 1
ATOM 5445 N N . LEU B 1 293 ? 1.291 28.719 6.836 1 98.88 293 LEU B N 1
ATOM 5446 C CA . LEU B 1 293 ? 1.86 28.141 8.047 1 98.88 293 LEU B CA 1
ATOM 5447 C C . LEU B 1 293 ? 2.301 29.234 9.016 1 98.88 293 LEU B C 1
ATOM 5449 O O . LEU B 1 293 ? 2.002 29.172 10.211 1 98.88 293 LEU B O 1
ATOM 5453 N N . GLU B 1 294 ? 2.949 30.234 8.461 1 98.62 294 GLU B N 1
ATOM 5454 C CA . GLU B 1 294 ? 3.422 31.344 9.297 1 98.62 294 GLU B CA 1
ATOM 5455 C C . GLU B 1 294 ? 2.256 32.094 9.93 1 98.62 294 GLU B C 1
ATOM 5457 O O . GLU B 1 294 ? 2.369 32.594 11.055 1 98.62 294 GLU B O 1
ATOM 5462 N N . ALA B 1 295 ? 1.181 32.125 9.234 1 98.56 295 ALA B N 1
ATOM 5463 C CA . ALA B 1 295 ? -0.011 32.812 9.734 1 98.56 295 ALA B CA 1
ATOM 5464 C C . ALA B 1 295 ? -0.847 31.875 10.609 1 98.56 295 ALA B C 1
ATOM 5466 O O . ALA B 1 295 ? -1.902 32.281 11.109 1 98.56 295 ALA B O 1
ATOM 5467 N N . ARG B 1 296 ? -0.434 30.641 10.75 1 98.56 296 ARG B N 1
ATOM 5468 C CA . ARG B 1 296 ? -1.079 29.641 11.594 1 98.56 296 ARG B CA 1
ATOM 5469 C C . ARG B 1 296 ? -2.473 29.297 11.078 1 98.56 296 ARG B C 1
ATOM 5471 O O . ARG B 1 296 ? -3.396 29.062 11.859 1 98.56 296 ARG B O 1
ATOM 5478 N N . ARG B 1 297 ? -2.639 29.391 9.766 1 98.75 297 ARG B N 1
ATOM 5479 C CA . ARG B 1 297 ? -3.879 28.969 9.125 1 98.75 297 ARG B CA 1
ATOM 5480 C C . ARG B 1 297 ? -3.826 27.484 8.758 1 98.75 297 ARG B C 1
ATOM 5482 O O . ARG B 1 297 ? -3.902 27.125 7.582 1 98.75 297 ARG B O 1
ATOM 5489 N N . THR B 1 298 ? -3.732 26.656 9.797 1 98.88 298 THR B N 1
ATOM 5490 C CA . THR B 1 298 ? -3.699 25.203 9.641 1 98.88 298 THR B CA 1
ATOM 5491 C C . THR B 1 298 ? -4.633 24.531 10.641 1 98.88 298 THR B C 1
ATOM 5493 O O . THR B 1 298 ? -4.871 25.062 11.727 1 98.88 298 THR B O 1
ATOM 5496 N N . LEU B 1 299 ? -5.203 23.438 10.258 1 98.88 299 LEU B N 1
ATOM 5497 C CA . LEU B 1 299 ? -5.902 22.5 11.133 1 98.88 299 LEU B CA 1
ATOM 5498 C C . LEU B 1 299 ? -5.32 21.109 11.008 1 98.88 299 LEU B C 1
ATOM 5500 O O . LEU B 1 299 ? -4.762 20.75 9.969 1 98.88 299 LEU B O 1
ATOM 5504 N N . ALA B 1 300 ? -5.43 20.359 12.055 1 98.56 300 ALA B N 1
ATOM 5505 C CA . ALA B 1 300 ? -4.98 18.969 12.102 1 98.56 300 ALA B CA 1
ATOM 5506 C C . ALA B 1 300 ? -6.148 18.016 11.914 1 98.56 300 ALA B C 1
ATOM 5508 O O . ALA B 1 300 ? -7.176 18.141 12.586 1 98.56 300 ALA B O 1
ATOM 5509 N N . TYR B 1 301 ? -6.035 17.078 11.008 1 97.69 301 TYR B N 1
ATOM 5510 C CA . TYR B 1 301 ? -7.078 16.094 10.75 1 97.69 301 TYR B CA 1
ATOM 5511 C C . TYR B 1 301 ? -6.535 14.68 10.922 1 97.69 301 TYR B C 1
ATOM 5513 O O . TYR B 1 301 ? -5.496 14.336 10.344 1 97.69 301 TYR B O 1
ATOM 5521 N N . SER B 1 302 ? -7.18 13.883 11.703 1 95.5 302 SER B N 1
ATOM 5522 C CA . SER B 1 302 ? -6.828 12.484 11.898 1 95.5 302 SER B CA 1
ATOM 5523 C C . SER B 1 302 ? -8.055 11.648 12.258 1 95.5 302 SER B C 1
ATOM 5525 O O . SER B 1 302 ? -8.742 11.938 13.234 1 95.5 302 SER B O 1
ATOM 5527 N N . PHE B 1 303 ? -8.383 10.68 11.438 1 90.5 303 PHE B N 1
ATOM 5528 C CA . PHE B 1 303 ? -9.422 9.695 11.703 1 90.5 303 PHE B CA 1
ATOM 5529 C C . PHE B 1 303 ? -10.727 10.383 12.094 1 90.5 303 PHE B C 1
ATOM 5531 O O . PHE B 1 303 ? -11.359 10 13.078 1 90.5 303 PHE B O 1
ATOM 5538 N N . GLY B 1 304 ? -11.008 11.461 11.398 1 90.81 304 GLY B N 1
ATOM 5539 C CA . GLY B 1 304 ? -12.289 12.117 11.594 1 90.81 304 GLY B CA 1
ATOM 5540 C C . GLY B 1 304 ? -12.25 13.211 12.641 1 90.81 304 GLY B C 1
ATOM 5541 O O . GLY B 1 304 ? -13.219 13.961 12.805 1 90.81 304 GLY B O 1
ATOM 5542 N N . THR B 1 305 ? -11.18 13.297 13.32 1 94.12 305 THR B N 1
ATOM 5543 C CA . THR B 1 305 ? -10.984 14.352 14.312 1 94.12 305 THR B CA 1
ATOM 5544 C C . THR B 1 305 ? -10.25 15.539 13.695 1 94.12 305 THR B C 1
ATOM 5546 O O . THR B 1 305 ? -9.297 15.359 12.93 1 94.12 305 THR B O 1
ATOM 5549 N N . ILE B 1 306 ? -10.695 16.719 14.055 1 97.38 306 ILE B N 1
ATOM 5550 C CA . ILE B 1 306 ? -10.047 17.938 13.586 1 97.38 306 ILE B CA 1
ATOM 5551 C C . ILE B 1 306 ? -9.688 18.812 14.781 1 97.38 306 ILE B C 1
ATOM 5553 O O . ILE B 1 306 ? -10.461 18.922 15.734 1 97.38 306 ILE B O 1
ATOM 5557 N N . ALA B 1 307 ? -8.516 19.406 14.727 1 98 307 ALA B N 1
ATOM 5558 C CA . ALA B 1 307 ? -8.078 20.219 15.859 1 98 307 ALA B CA 1
ATOM 5559 C C . ALA B 1 307 ? -7.336 21.453 15.375 1 98 307 ALA B C 1
ATOM 5561 O O . ALA B 1 307 ? -6.648 21.422 14.352 1 98 307 ALA B O 1
ATOM 5562 N N . GLY B 1 308 ? -7.441 22.547 16.109 1 98.12 308 GLY B N 1
ATOM 5563 C CA . GLY B 1 308 ? -6.742 23.781 15.797 1 98.12 308 GLY B CA 1
ATOM 5564 C C . GLY B 1 308 ? -7.426 25.016 16.359 1 98.12 308 GLY B C 1
ATOM 5565 O O . GLY B 1 308 ? -8.016 24.969 17.453 1 98.12 308 GLY B O 1
ATOM 5566 N N . ASP B 1 309 ? -7.266 26.125 15.648 1 98 309 ASP B N 1
ATOM 5567 C CA . ASP B 1 309 ? -7.832 27.391 16.062 1 98 309 ASP B CA 1
ATOM 5568 C C . ASP B 1 309 ? -9.359 27.344 16.062 1 98 309 ASP B C 1
ATOM 5570 O O . ASP B 1 309 ? -9.969 26.859 15.117 1 98 309 ASP B O 1
ATOM 5574 N N . GLU B 1 310 ? -9.953 27.859 17.109 1 98.19 310 GLU B N 1
ATOM 5575 C CA . GLU B 1 310 ? -11.398 27.766 17.281 1 98.19 310 GLU B CA 1
ATOM 5576 C C . GLU B 1 310 ? -12.133 28.422 16.125 1 98.19 310 GLU B C 1
ATOM 5578 O O . GLU B 1 310 ? -13.062 27.844 15.555 1 98.19 310 GLU B O 1
ATOM 5583 N N . GLN B 1 311 ? -11.75 29.625 15.867 1 98.19 311 GLN B N 1
ATOM 5584 C CA . GLN B 1 311 ? -12.461 30.344 14.82 1 98.19 311 GLN B CA 1
ATOM 5585 C C . GLN B 1 311 ? -12.305 29.656 13.469 1 98.19 311 GLN B C 1
ATOM 5587 O O . GLN B 1 311 ? -13.25 29.578 12.688 1 98.19 311 GLN B O 1
ATOM 5592 N N . LEU B 1 312 ? -11.148 29.156 13.172 1 98.38 312 LEU B N 1
ATOM 5593 C CA . LEU B 1 312 ? -10.914 28.453 11.914 1 98.38 312 LEU B CA 1
ATOM 5594 C C . LEU B 1 312 ? -11.766 27.188 11.836 1 98.38 312 LEU B C 1
ATOM 5596 O O . LEU B 1 312 ? -12.266 26.828 10.766 1 98.38 312 LEU B O 1
ATOM 5600 N N . LEU B 1 313 ? -11.898 26.516 12.938 1 98.62 313 LEU B N 1
ATOM 5601 C CA . LEU B 1 313 ? -12.766 25.344 13.008 1 98.62 313 LEU B CA 1
ATOM 5602 C C . LEU B 1 313 ? -14.211 25.719 12.695 1 98.62 313 LEU B C 1
ATOM 5604 O O . LEU B 1 313 ? -14.875 25.062 11.906 1 98.62 313 LEU B O 1
ATOM 5608 N N . LYS B 1 314 ? -14.688 26.797 13.312 1 98.44 314 LYS B N 1
ATOM 5609 C CA . LYS B 1 314 ? -16.047 27.266 13.07 1 98.44 314 LYS B CA 1
ATOM 5610 C C . LYS B 1 314 ? -16.25 27.641 11.602 1 98.44 314 LYS B C 1
ATOM 5612 O O . LYS B 1 314 ? -17.266 27.328 11.008 1 98.44 314 LYS B O 1
ATOM 5617 N N . ASP B 1 315 ? -15.25 28.297 11.078 1 98.38 315 ASP B N 1
ATOM 5618 C CA . ASP B 1 315 ? -15.336 28.734 9.68 1 98.38 315 ASP B CA 1
ATOM 5619 C C . ASP B 1 315 ? -15.383 27.531 8.742 1 98.38 315 ASP B C 1
ATOM 5621 O O . ASP B 1 315 ? -16.125 27.531 7.758 1 98.38 315 ASP B O 1
ATOM 5625 N N . LEU B 1 316 ? -14.562 26.484 9.016 1 98.5 316 LEU B N 1
ATOM 5626 C CA . LEU B 1 316 ? -14.586 25.281 8.195 1 98.5 316 LEU B CA 1
ATOM 5627 C C . LEU B 1 316 ? -15.953 24.609 8.25 1 98.5 316 LEU B C 1
ATOM 5629 O O . LEU B 1 316 ? -16.5 24.219 7.215 1 98.5 316 LEU B O 1
ATOM 5633 N N . PHE B 1 317 ? -16.484 24.484 9.453 1 98.12 317 PHE B N 1
ATOM 5634 C CA . PHE B 1 317 ? -17.797 23.875 9.609 1 98.12 317 PHE B CA 1
ATOM 5635 C C . PHE B 1 317 ? -18.859 24.656 8.828 1 98.12 317 PHE B C 1
ATOM 5637 O O . PHE B 1 317 ? -19.641 24.062 8.078 1 98.12 317 PHE B O 1
ATOM 5644 N N . THR B 1 318 ? -18.859 25.938 8.984 1 97.19 318 THR B N 1
ATOM 5645 C CA . THR B 1 318 ? -19.859 26.797 8.367 1 97.19 318 THR B CA 1
ATOM 5646 C C . THR B 1 318 ? -19.75 26.75 6.844 1 97.19 318 THR B C 1
ATOM 5648 O O . THR B 1 318 ? -20.75 26.812 6.137 1 97.19 318 THR B O 1
ATOM 5651 N N . ALA B 1 319 ? -18.578 26.672 6.383 1 96.5 319 ALA B N 1
ATOM 5652 C CA . ALA B 1 319 ? -18.375 26.578 4.941 1 96.5 319 ALA B CA 1
ATOM 5653 C C . ALA B 1 319 ? -18.766 25.203 4.41 1 96.5 319 ALA B C 1
ATOM 5655 O O . ALA B 1 319 ? -19.141 25.062 3.246 1 96.5 319 ALA B O 1
ATOM 5656 N N . SER B 1 320 ? -18.703 24.219 5.203 1 97.38 320 SER B N 1
ATOM 5657 C CA . SER B 1 320 ? -18.953 22.844 4.801 1 97.38 320 SER B CA 1
ATOM 5658 C C . SER B 1 320 ? -20.438 22.531 4.809 1 97.38 320 SER B C 1
ATOM 5660 O O . SER B 1 320 ? -20.906 21.672 4.043 1 97.38 320 SER B O 1
ATOM 5662 N N . VAL B 1 321 ? -21.172 23.188 5.727 1 96.19 321 VAL B N 1
ATOM 5663 C CA . VAL B 1 321 ? -22.531 22.781 6.012 1 96.19 321 VAL B CA 1
ATOM 5664 C C . VAL B 1 321 ? -23.5 23.906 5.641 1 96.19 321 VAL B C 1
ATOM 5666 O O . VAL B 1 321 ? -23.422 25 6.188 1 96.19 321 VAL B O 1
ATOM 5669 N N . ARG B 1 322 ? -24.391 23.578 4.73 1 93.75 322 ARG B N 1
ATOM 5670 C CA . ARG B 1 322 ? -25.453 24.516 4.352 1 93.75 322 ARG B CA 1
ATOM 5671 C C . ARG B 1 322 ? -26.734 24.234 5.125 1 93.75 322 ARG B C 1
ATOM 5673 O O . ARG B 1 322 ? -27.156 23.094 5.234 1 93.75 322 ARG B O 1
ATOM 5680 N N . THR B 1 323 ? -27.297 25.281 5.695 1 94.88 323 THR B N 1
ATOM 5681 C CA . THR B 1 323 ? -28.531 25.156 6.441 1 94.88 323 THR B CA 1
ATOM 5682 C C . THR B 1 323 ? -29.703 25.781 5.676 1 94.88 323 THR B C 1
ATOM 5684 O O . THR B 1 323 ? -29.531 26.828 5.039 1 94.88 323 THR B O 1
ATOM 5687 N N . LYS B 1 324 ? -30.828 25.094 5.734 1 92 324 LYS B N 1
ATOM 5688 C CA . LYS B 1 324 ? -32.062 25.594 5.113 1 92 324 LYS B CA 1
ATOM 5689 C C . LYS B 1 324 ? -33.281 25.312 5.988 1 92 324 LYS B C 1
ATOM 5691 O O . LYS B 1 324 ? -33.438 24.203 6.5 1 92 324 LYS B O 1
ATOM 5696 N N . VAL B 1 325 ? -34.094 26.312 6.191 1 93.62 325 VAL B N 1
ATOM 5697 C CA . VAL B 1 325 ? -35.375 26.109 6.852 1 93.62 325 VAL B CA 1
ATOM 5698 C C . VAL B 1 325 ? -36.375 25.469 5.875 1 93.62 325 VAL B C 1
ATOM 5700 O O . VAL B 1 325 ? -36.688 26.047 4.836 1 93.62 325 VAL B O 1
ATOM 5703 N N . LEU B 1 326 ? -36.844 24.359 6.223 1 90.5 326 LEU B N 1
ATOM 5704 C CA . LEU B 1 326 ? -37.719 23.625 5.328 1 90.5 326 LEU B CA 1
ATOM 5705 C C . LEU B 1 326 ? -39.188 23.922 5.637 1 90.5 326 LEU B C 1
ATOM 5707 O O . LEU B 1 326 ? -40.031 23.922 4.734 1 90.5 326 LEU B O 1
ATOM 5711 N N . HIS B 1 327 ? -39.469 24 6.938 1 91.31 327 HIS B N 1
ATOM 5712 C CA . HIS B 1 327 ? -40.844 24.203 7.383 1 91.31 327 HIS B CA 1
ATOM 5713 C C . HIS B 1 327 ? -40.875 24.938 8.711 1 91.31 327 HIS B C 1
ATOM 5715 O O . HIS B 1 327 ? -40.031 24.719 9.586 1 91.31 327 HIS B O 1
ATOM 5721 N N . THR B 1 328 ? -41.844 25.875 8.781 1 93.69 328 THR B N 1
ATOM 5722 C CA . THR B 1 328 ? -42.188 26.516 10.047 1 93.69 328 THR B CA 1
ATOM 5723 C C . THR B 1 328 ? -43.594 26.141 10.5 1 93.69 328 THR B C 1
ATOM 5725 O O . THR B 1 328 ? -44.562 26.406 9.805 1 93.69 328 THR B O 1
ATOM 5728 N N . ASP B 1 329 ? -43.625 25.547 11.664 1 91.44 329 ASP B N 1
ATOM 5729 C CA . ASP B 1 329 ? -44.938 25.203 12.227 1 91.44 329 ASP B CA 1
ATOM 5730 C C . ASP B 1 329 ? -45.688 26.453 12.641 1 91.44 329 ASP B C 1
ATOM 5732 O O . ASP B 1 329 ? -45.312 27.141 13.594 1 91.44 329 ASP B O 1
ATOM 5736 N N . PRO B 1 330 ? -46.781 26.734 12.109 1 92 330 PRO B N 1
ATOM 5737 C CA . PRO B 1 330 ? -47.5 27.969 12.414 1 92 330 PRO B CA 1
ATOM 5738 C C . PRO B 1 330 ? -48.094 27.984 13.828 1 92 330 PRO B C 1
ATOM 5740 O O . PRO B 1 330 ? -48.344 29.047 14.391 1 92 330 PRO B O 1
ATOM 5743 N N . SER B 1 331 ? -48.312 26.844 14.375 1 93.25 331 SER B N 1
ATOM 5744 C CA . SER B 1 331 ? -48.969 26.766 15.688 1 93.25 331 SER B CA 1
ATOM 5745 C C . SER B 1 331 ? -48 27.172 16.797 1 93.25 331 SER B C 1
ATOM 5747 O O . SER B 1 331 ? -48.406 27.828 17.75 1 93.25 331 SER B O 1
ATOM 5749 N N . ASN B 1 332 ? -46.75 26.891 16.688 1 92.19 332 ASN B N 1
ATOM 5750 C CA . ASN B 1 332 ? -45.812 27.141 17.797 1 92.19 332 ASN B CA 1
ATOM 5751 C C . ASN B 1 332 ? -44.531 27.812 17.312 1 92.19 332 ASN B C 1
ATOM 5753 O O . ASN B 1 332 ? -43.688 28.141 18.125 1 92.19 332 ASN B O 1
ATOM 5757 N N . GLY B 1 333 ? -44.438 27.906 16.031 1 92.56 333 GLY B N 1
ATOM 5758 C CA . GLY B 1 333 ? -43.312 28.625 15.469 1 92.56 333 GLY B CA 1
ATOM 5759 C C . GLY B 1 333 ? -42.062 27.766 15.344 1 92.56 333 GLY B C 1
ATOM 5760 O O . GLY B 1 333 ? -41 28.266 14.938 1 92.56 333 GLY B O 1
ATOM 5761 N N . ARG B 1 334 ? -42.156 26.562 15.648 1 93.31 334 ARG B N 1
ATOM 5762 C CA . ARG B 1 334 ? -41 25.656 15.508 1 93.31 334 ARG B CA 1
ATOM 5763 C C . ARG B 1 334 ? -40.625 25.469 14.047 1 93.31 334 ARG B C 1
ATOM 5765 O O . ARG B 1 334 ? -41.531 25.344 13.188 1 93.31 334 ARG B O 1
ATOM 5772 N N . ARG B 1 335 ? -39.312 25.328 13.742 1 94.44 335 ARG B N 1
ATOM 5773 C CA . ARG B 1 335 ? -38.844 25.219 12.367 1 94.44 335 ARG B CA 1
ATOM 5774 C C . ARG B 1 335 ? -38.094 23.906 12.148 1 94.44 335 ARG B C 1
ATOM 5776 O O . ARG B 1 335 ? -37.312 23.469 12.992 1 94.44 335 ARG B O 1
ATOM 5783 N N . THR B 1 336 ? -38.406 23.281 11.094 1 93 336 THR B N 1
ATOM 5784 C CA . THR B 1 336 ? -37.625 22.156 10.602 1 93 336 THR B CA 1
ATOM 5785 C C . THR B 1 336 ? -36.469 22.656 9.727 1 93 336 THR B C 1
ATOM 5787 O O . THR B 1 336 ? -36.688 23.359 8.742 1 93 336 THR B O 1
ATOM 5790 N N . VAL B 1 337 ? -35.25 22.297 10.133 1 93.62 337 VAL B N 1
ATOM 5791 C CA . VAL B 1 337 ? -34.031 22.797 9.477 1 93.62 337 VAL B CA 1
ATOM 5792 C C . VAL B 1 337 ? -33.219 21.641 8.906 1 93.62 337 VAL B C 1
ATOM 5794 O O . VAL B 1 337 ? -33.062 20.609 9.562 1 93.62 337 VAL B O 1
ATOM 5797 N N . SER B 1 338 ? -32.812 21.812 7.668 1 93.69 338 SER B N 1
ATOM 5798 C CA . SER B 1 338 ? -31.906 20.844 7.078 1 93.69 338 SER B CA 1
ATOM 5799 C C . SER B 1 338 ? -30.453 21.328 7.164 1 93.69 338 SER B C 1
ATOM 5801 O O . SER B 1 338 ? -30.188 22.516 7 1 93.69 338 SER B O 1
ATOM 5803 N N . LEU B 1 339 ? -29.562 20.453 7.508 1 95.56 339 LEU B N 1
ATOM 5804 C CA . LEU B 1 339 ? -28.125 20.641 7.441 1 95.56 339 LEU B CA 1
ATOM 5805 C C . LEU B 1 339 ? -27.5 19.734 6.379 1 95.56 339 LEU B C 1
ATOM 5807 O O . LEU B 1 339 ? -27.531 18.516 6.508 1 95.56 339 LEU B O 1
ATOM 5811 N N . THR B 1 340 ? -26.969 20.359 5.293 1 94.38 340 THR B N 1
ATOM 5812 C CA . THR B 1 340 ? -26.359 19.594 4.211 1 94.38 340 THR B CA 1
ATOM 5813 C C . THR B 1 340 ? -24.844 19.734 4.227 1 94.38 340 THR B C 1
ATOM 5815 O O . THR B 1 340 ? -24.328 20.859 4.102 1 94.38 340 THR B O 1
ATOM 5818 N N . ASN B 1 341 ? -24.172 18.609 4.426 1 95.88 341 ASN B N 1
ATOM 5819 C CA . ASN B 1 341 ? -22.703 18.547 4.418 1 95.88 341 ASN B CA 1
ATOM 5820 C C . ASN B 1 341 ? -22.156 18.344 3.01 1 95.88 341 ASN B C 1
ATOM 5822 O O . ASN B 1 341 ? -22.344 17.281 2.42 1 95.88 341 ASN B O 1
ATOM 5826 N N . GLY B 1 342 ? -21.516 19.359 2.545 1 93.12 342 GLY B N 1
ATOM 5827 C CA . GLY B 1 342 ? -20.938 19.266 1.21 1 93.12 342 GLY B CA 1
ATOM 5828 C C . GLY B 1 342 ? -19.469 18.922 1.213 1 93.12 342 GLY B C 1
ATOM 5829 O O . GLY B 1 342 ? -18.766 19.141 0.217 1 93.12 342 GLY B O 1
ATOM 5830 N N . SER B 1 343 ? -18.953 18.391 2.271 1 95.56 343 SER B N 1
ATOM 5831 C CA . SER B 1 343 ? -17.531 18.125 2.395 1 95.56 343 SER B CA 1
ATOM 5832 C C . SER B 1 343 ? -17.266 16.672 2.75 1 95.56 343 SER B C 1
ATOM 5834 O O . SER B 1 343 ? -18.188 15.906 3.01 1 95.56 343 SER B O 1
ATOM 5836 N N . SER B 1 344 ? -15.992 16.234 2.709 1 94.88 344 SER B N 1
ATOM 5837 C CA . SER B 1 344 ? -15.562 14.883 3.041 1 94.88 344 SER B CA 1
ATOM 5838 C C . SER B 1 344 ? -15.414 14.703 4.551 1 94.88 344 SER B C 1
ATOM 5840 O O . SER B 1 344 ? -15.102 13.609 5.02 1 94.88 344 SER B O 1
ATOM 5842 N N . VAL B 1 345 ? -15.672 15.703 5.316 1 95.56 345 VAL B N 1
ATOM 5843 C CA . VAL B 1 345 ? -15.508 15.633 6.766 1 95.56 345 VAL B CA 1
ATOM 5844 C C . VAL B 1 345 ? -16.812 15.156 7.402 1 95.56 345 VAL B C 1
ATOM 5846 O O . VAL B 1 345 ? -17.891 15.648 7.062 1 95.56 345 VAL B O 1
ATOM 5849 N N . GLU B 1 346 ? -16.672 14.219 8.234 1 95 346 GLU B N 1
ATOM 5850 C CA . GLU B 1 346 ? -17.781 13.852 9.109 1 95 346 GLU B CA 1
ATOM 5851 C C . GLU B 1 346 ? -17.859 14.781 10.32 1 95 346 GLU B C 1
ATOM 5853 O O . GLU B 1 346 ? -16.828 15.125 10.914 1 95 346 GLU B O 1
ATOM 5858 N N . TYR B 1 347 ? -19.078 15.164 10.656 1 95.5 347 TYR B N 1
ATOM 5859 C CA . TYR B 1 347 ? -19.25 16.031 11.82 1 95.5 347 TYR B CA 1
ATOM 5860 C C . TYR B 1 347 ? -20.125 15.352 12.867 1 95.5 347 TYR B C 1
ATOM 5862 O O . TYR B 1 347 ? -21.203 14.852 12.555 1 95.5 347 TYR B O 1
ATOM 5870 N N . VAL B 1 348 ? -19.609 15.328 14.062 1 95.44 348 VAL B N 1
ATOM 5871 C CA . VAL B 1 348 ? -20.391 14.859 15.203 1 95.44 348 VAL B CA 1
ATOM 5872 C C . VAL B 1 348 ? -21.062 16.047 15.898 1 95.44 348 VAL B C 1
ATOM 5874 O O . VAL B 1 348 ? -20.391 16.812 16.594 1 95.44 348 VAL B O 1
ATOM 5877 N N . LEU B 1 349 ? -22.375 16.094 15.812 1 94.94 349 LEU B N 1
ATOM 5878 C CA . LEU B 1 349 ? -23.109 17.281 16.25 1 94.94 349 LEU B CA 1
ATOM 5879 C C . LEU B 1 349 ? -23.875 17 17.531 1 94.94 349 LEU B C 1
ATOM 5881 O O . LEU B 1 349 ? -24.516 15.945 17.672 1 94.94 349 LEU B O 1
ATOM 5885 N N . ARG B 1 350 ? -23.719 17.875 18.438 1 94.69 350 ARG B N 1
ATOM 5886 C CA . ARG B 1 350 ? -24.516 17.859 19.656 1 94.69 350 ARG B CA 1
ATOM 5887 C C . ARG B 1 350 ? -25.406 19.078 19.766 1 94.69 350 ARG B C 1
ATOM 5889 O O . ARG B 1 350 ? -24.922 20.188 20.016 1 94.69 350 ARG B O 1
ATOM 5896 N N . PHE B 1 351 ? -26.75 18.812 19.594 1 92.44 351 PHE B N 1
ATOM 5897 C CA . PHE B 1 351 ? -27.75 19.844 19.828 1 92.44 351 PHE B CA 1
ATOM 5898 C C . PHE B 1 351 ? -28.109 19.938 21.297 1 92.44 351 PHE B C 1
ATOM 5900 O O . PHE B 1 351 ? -28.016 18.953 22.031 1 92.44 351 PHE B O 1
ATOM 5907 N N . PRO B 1 352 ? -28.438 21.141 21.719 1 90.12 352 PRO B N 1
ATOM 5908 C CA . PRO B 1 352 ? -28.781 21.266 23.141 1 90.12 352 PRO B CA 1
ATOM 5909 C C . PRO B 1 352 ? -29.828 20.25 23.594 1 90.12 352 PRO B C 1
ATOM 5911 O O . PRO B 1 352 ? -30.906 20.141 22.984 1 90.12 352 PRO B O 1
ATOM 5914 N N . GLY B 1 353 ? -29.5 19.531 24.625 1 86.88 353 GLY B N 1
ATOM 5915 C CA . GLY B 1 353 ? -30.422 18.594 25.25 1 86.88 353 GLY B CA 1
ATOM 5916 C C . GLY B 1 353 ? -30.547 17.297 24.5 1 86.88 353 GLY B C 1
ATOM 5917 O O . GLY B 1 353 ? -31.391 16.453 24.844 1 86.88 353 GLY B O 1
ATOM 5918 N N . GLN B 1 354 ? -29.828 17.078 23.516 1 88.19 354 GLN B N 1
ATOM 5919 C CA . GLN B 1 354 ? -29.938 15.867 22.719 1 88.19 354 GLN B CA 1
ATOM 5920 C C . GLN B 1 354 ? -28.641 15.07 22.719 1 88.19 354 GLN B C 1
ATOM 5922 O O . GLN B 1 354 ? -27.578 15.594 23.078 1 88.19 354 GLN B O 1
ATOM 5927 N N . ASN B 1 355 ? -28.781 13.766 22.406 1 90.25 355 ASN B N 1
ATOM 5928 C CA . ASN B 1 355 ? -27.594 12.953 22.156 1 90.25 355 ASN B CA 1
ATOM 5929 C C . ASN B 1 355 ? -26.906 13.359 20.859 1 90.25 355 ASN B C 1
ATOM 5931 O O . ASN B 1 355 ? -27.547 13.906 19.953 1 90.25 355 ASN B O 1
ATOM 5935 N N . PRO B 1 356 ? -25.641 13.07 20.766 1 92.25 356 PRO B N 1
ATOM 5936 C CA . PRO B 1 356 ? -24.922 13.43 19.547 1 92.25 356 PRO B CA 1
ATOM 5937 C C . PRO B 1 356 ? -25.406 12.656 18.312 1 92.25 356 PRO B C 1
ATOM 5939 O O . PRO B 1 356 ? -25.828 11.5 18.438 1 92.25 356 PRO B O 1
ATOM 5942 N N . VAL B 1 357 ? -25.359 13.312 17.219 1 92.19 357 VAL B N 1
ATOM 5943 C CA . VAL B 1 357 ? -25.703 12.711 15.938 1 92.19 357 VAL B CA 1
ATOM 5944 C C . VAL B 1 357 ? -24.562 12.961 14.938 1 92.19 357 VAL B C 1
ATOM 5946 O O . VAL B 1 357 ? -23.859 13.969 15.031 1 92.19 357 VAL B O 1
ATOM 5949 N N . VAL B 1 358 ? -24.438 12.023 14.008 1 94.38 358 VAL B N 1
ATOM 5950 C CA . VAL B 1 358 ? -23.359 12.133 13.023 1 94.38 358 VAL B CA 1
ATOM 5951 C C . VAL B 1 358 ? -23.922 12.672 11.703 1 94.38 358 VAL B C 1
ATOM 5953 O O . VAL B 1 358 ? -24.875 12.109 11.156 1 94.38 358 VAL B O 1
ATOM 5956 N N . LEU B 1 359 ? -23.438 13.852 11.297 1 94.75 359 LEU B N 1
ATOM 5957 C CA . LEU B 1 359 ? -23.641 14.328 9.93 1 94.75 359 LEU B CA 1
ATOM 5958 C C . LEU B 1 359 ? -22.531 13.82 9.008 1 94.75 359 LEU B C 1
ATOM 5960 O O . LEU B 1 359 ? -21.422 14.344 9.016 1 94.75 359 LEU B O 1
ATOM 5964 N N . LYS B 1 360 ? -22.844 12.797 8.172 1 93.88 360 LYS B N 1
ATOM 5965 C CA . LYS B 1 360 ? -21.875 12.109 7.32 1 93.88 360 LYS B CA 1
ATOM 5966 C C . LYS B 1 360 ? -21.484 12.984 6.129 1 93.88 360 LYS B C 1
ATOM 5968 O O . LYS B 1 360 ? -22.188 13.93 5.781 1 93.88 360 LYS B O 1
ATOM 5973 N N . PRO B 1 361 ? -20.328 12.633 5.527 1 92.75 361 PRO B N 1
ATOM 5974 C CA . PRO B 1 361 ? -19.953 13.336 4.297 1 92.75 361 PRO B CA 1
ATOM 5975 C C . PRO B 1 361 ? -21.047 13.25 3.223 1 92.75 361 PRO B C 1
ATOM 5977 O O . PRO B 1 361 ? -21.688 12.211 3.068 1 92.75 361 PRO B O 1
ATOM 5980 N N . PHE B 1 362 ? -21.297 14.461 2.6 1 91.44 362 PHE B N 1
ATOM 5981 C CA . PHE B 1 362 ? -22.188 14.562 1.447 1 91.44 362 PHE B CA 1
ATOM 5982 C C . PHE B 1 362 ? -23.562 14 1.773 1 91.44 362 PHE B C 1
ATOM 5984 O O . PHE B 1 362 ? -24.141 13.273 0.971 1 91.44 362 PHE B O 1
ATOM 5991 N N . SER B 1 363 ? -24 14.289 2.967 1 90.5 363 SER B N 1
ATOM 5992 C CA . SER B 1 363 ? -25.312 13.859 3.439 1 90.5 363 SER B CA 1
ATOM 5993 C C . SER B 1 363 ? -26.109 15.023 4.02 1 90.5 363 SER B C 1
ATOM 5995 O O . SER B 1 363 ? -25.562 16.125 4.188 1 90.5 363 SER B O 1
ATOM 5997 N N . THR B 1 364 ? -27.359 14.805 4.207 1 92.44 364 THR B N 1
ATOM 5998 C CA . THR B 1 364 ? -28.25 15.797 4.793 1 92.44 364 THR B CA 1
ATOM 5999 C C . THR B 1 364 ? -28.922 15.25 6.051 1 92.44 364 THR B C 1
ATOM 6001 O O . THR B 1 364 ? -29.328 14.086 6.09 1 92.44 364 THR B O 1
ATOM 6004 N N . LEU B 1 365 ? -28.922 16.031 7.043 1 93 365 LEU B N 1
ATOM 6005 C CA . LEU B 1 365 ? -29.609 15.773 8.305 1 93 365 LEU B CA 1
ATOM 6006 C C . LEU B 1 365 ? -30.719 16.797 8.539 1 93 365 LEU B C 1
ATOM 6008 O O . LEU B 1 365 ? -30.578 17.969 8.148 1 93 365 LEU B O 1
ATOM 6012 N N . MET B 1 366 ? -31.828 16.344 9.18 1 91.12 366 MET B N 1
ATOM 6013 C CA . MET B 1 366 ? -32.906 17.266 9.555 1 91.12 366 MET B CA 1
ATOM 6014 C C . MET B 1 366 ? -33.031 17.359 11.07 1 91.12 366 MET B C 1
ATOM 6016 O O . MET B 1 366 ? -32.875 16.359 11.773 1 91.12 366 MET B O 1
ATOM 6020 N N . THR B 1 367 ? -33.25 18.562 11.555 1 92.44 367 THR B N 1
ATOM 6021 C CA . THR B 1 367 ? -33.5 18.781 12.977 1 92.44 367 THR B CA 1
ATOM 6022 C C . THR B 1 367 ? -34.562 19.859 13.18 1 92.44 367 THR B C 1
ATOM 6024 O O . THR B 1 367 ? -35.062 20.438 12.211 1 92.44 367 THR B O 1
ATOM 6027 N N . THR B 1 368 ? -34.969 19.969 14.414 1 91.56 368 THR B N 1
ATOM 6028 C CA . THR B 1 368 ? -35.969 20.984 14.75 1 91.56 368 THR B CA 1
ATOM 6029 C C . THR B 1 368 ? -35.375 22.031 15.68 1 91.56 368 THR B C 1
ATOM 6031 O O . THR B 1 368 ? -34.625 21.719 16.609 1 91.56 368 THR B O 1
ATOM 6034 N N . VAL B 1 369 ? -35.75 23.328 15.414 1 92.31 369 VAL B N 1
ATOM 6035 C CA . VAL B 1 369 ? -35.281 24.469 16.203 1 92.31 369 VAL B CA 1
ATOM 6036 C C . VAL B 1 369 ? -36.469 25.266 16.703 1 92.31 369 VAL B C 1
ATOM 6038 O O . VAL B 1 369 ? -37.469 25.422 15.992 1 92.31 369 VAL B O 1
ATOM 6041 N N . GLY B 1 370 ? -36.375 25.766 17.906 1 90.88 370 GLY B N 1
ATOM 6042 C CA . GLY B 1 370 ? -37.469 26.531 18.5 1 90.88 370 GLY B CA 1
ATOM 6043 C C . GLY B 1 370 ? -37.719 27.844 17.797 1 90.88 370 GLY B C 1
ATOM 6044 O O . GLY B 1 370 ? -36.875 28.312 17.031 1 90.88 370 GLY B O 1
ATOM 6045 N N . ARG B 1 371 ? -38.906 28.422 18.156 1 90.56 371 ARG B N 1
ATOM 6046 C CA . ARG B 1 371 ? -39.312 29.703 17.578 1 90.56 371 ARG B CA 1
ATOM 6047 C C . ARG B 1 371 ? -38.281 30.781 17.875 1 90.56 371 ARG B C 1
ATOM 6049 O O . ARG B 1 371 ? -37.844 30.969 19.031 1 90.56 371 ARG B O 1
ATOM 6056 N N . ASP B 1 372 ? -37.812 31.484 16.844 1 88.44 372 ASP B N 1
ATOM 6057 C CA . ASP B 1 372 ? -36.906 32.656 16.891 1 88.44 372 ASP B CA 1
ATOM 6058 C C . ASP B 1 372 ? -35.594 32.281 17.547 1 88.44 372 ASP B C 1
ATOM 6060 O O . ASP B 1 372 ? -34.906 33.156 18.125 1 88.44 372 ASP B O 1
ATOM 6064 N N . LYS B 1 373 ? -35.219 31.125 17.594 1 92.69 373 LYS B N 1
ATOM 6065 C CA . LYS B 1 373 ? -33.938 30.688 18.125 1 92.69 373 LYS B CA 1
ATOM 6066 C C . LYS B 1 373 ? -32.969 30.359 16.984 1 92.69 373 LYS B C 1
ATOM 6068 O O . LYS B 1 373 ? -33.375 29.938 15.914 1 92.69 373 LYS B O 1
ATOM 6073 N N . PRO B 1 374 ? -31.734 30.625 17.219 1 95.06 374 PRO B N 1
ATOM 6074 C CA . PRO B 1 374 ? -30.75 30.172 16.234 1 95.06 374 PRO B CA 1
ATOM 6075 C C . PRO B 1 374 ? -30.484 28.672 16.328 1 95.06 374 PRO B C 1
ATOM 6077 O O . PRO B 1 374 ? -30.844 28.031 17.312 1 95.06 374 PRO B O 1
ATOM 6080 N N . LEU B 1 375 ? -30 28.172 15.227 1 94.12 375 LEU B N 1
ATOM 6081 C CA . LEU B 1 375 ? -29.422 26.828 15.344 1 94.12 375 LEU B CA 1
ATOM 6082 C C . LEU B 1 375 ? -28.156 26.859 16.203 1 94.12 375 LEU B C 1
ATOM 6084 O O . LEU B 1 375 ? -27.234 27.625 15.93 1 94.12 375 LEU B O 1
ATOM 6088 N N . ASP B 1 376 ? -28.203 26.172 17.219 1 95.94 376 ASP B N 1
ATOM 6089 C CA . ASP B 1 376 ? -27.094 26.062 18.172 1 95.94 376 ASP B CA 1
ATOM 6090 C C . ASP B 1 376 ? -26.547 24.641 18.219 1 95.94 376 ASP B C 1
ATOM 6092 O O . ASP B 1 376 ? -27.266 23.703 18.578 1 95.94 376 ASP B O 1
ATOM 6096 N N . VAL B 1 377 ? -25.25 24.531 17.906 1 96.81 377 VAL B N 1
ATOM 6097 C CA . VAL B 1 377 ? -24.719 23.172 17.844 1 96.81 377 VAL B CA 1
ATOM 6098 C C . VAL B 1 377 ? -23.25 23.172 18.281 1 96.81 377 VAL B C 1
ATOM 6100 O O . VAL B 1 377 ? -22.5 24.109 18 1 96.81 377 VAL B O 1
ATOM 6103 N N . THR B 1 378 ? -22.875 22.125 19.016 1 97.19 378 THR B N 1
ATOM 6104 C CA . THR B 1 378 ? -21.484 21.844 19.344 1 97.19 378 THR B CA 1
ATOM 6105 C C . THR B 1 378 ? -20.938 20.734 18.469 1 97.19 378 THR B C 1
ATOM 6107 O O . THR B 1 378 ? -21.594 19.703 18.281 1 97.19 378 THR B O 1
ATOM 6110 N N . VAL B 1 379 ? -19.859 21 17.844 1 97.69 379 VAL B N 1
ATOM 6111 C CA . VAL B 1 379 ? -19.234 19.969 17.016 1 97.69 379 VAL B CA 1
ATOM 6112 C C . VAL B 1 379 ? -18.219 19.203 17.844 1 97.69 379 VAL B C 1
ATOM 6114 O O . VAL B 1 379 ? -17.078 19.656 18.016 1 97.69 379 VAL B O 1
ATOM 6117 N N . GLU B 1 380 ? -18.438 17.969 18.125 1 95.44 380 GLU B N 1
ATOM 6118 C CA . GLU B 1 380 ? -17.766 17.266 19.219 1 95.44 380 GLU B CA 1
ATOM 6119 C C . GLU B 1 380 ? -16.484 16.578 18.719 1 95.44 380 GLU B C 1
ATOM 6121 O O . GLU B 1 380 ? -15.641 16.188 19.516 1 95.44 380 GLU B O 1
ATOM 6126 N N . ASN B 1 381 ? -16.328 16.422 17.406 1 95.31 381 ASN B N 1
ATOM 6127 C CA . ASN B 1 381 ? -15.086 15.844 16.906 1 95.31 381 ASN B CA 1
ATOM 6128 C C . ASN B 1 381 ? -14.125 16.922 16.438 1 95.31 381 ASN B C 1
ATOM 6130 O O . ASN B 1 381 ? -13.172 16.625 15.703 1 95.31 381 ASN B O 1
ATOM 6134 N N . MET B 1 382 ? -14.43 18.156 16.812 1 96.88 382 MET B N 1
ATOM 6135 C CA . MET B 1 382 ? -13.5 19.281 16.641 1 96.88 382 MET B CA 1
ATOM 6136 C C . MET B 1 382 ? -12.961 19.75 17.984 1 96.88 382 MET B C 1
ATOM 6138 O O . MET B 1 382 ? -13.711 19.844 18.953 1 96.88 382 MET B O 1
ATOM 6142 N N . TRP B 1 383 ? -11.664 19.953 18 1 96.81 383 TRP B N 1
ATOM 6143 C CA . TRP B 1 383 ? -11.008 20.312 19.25 1 96.81 383 TRP B CA 1
ATOM 6144 C C . TRP B 1 383 ? -10.234 21.609 19.109 1 96.81 383 TRP B C 1
ATOM 6146 O O . TRP B 1 383 ? -9.375 21.734 18.234 1 96.81 383 TRP B O 1
ATOM 6156 N N . TYR B 1 384 ? -10.555 22.625 19.938 1 97.31 384 TYR B N 1
ATOM 6157 C CA . TYR B 1 384 ? -9.742 23.828 19.922 1 97.31 384 TYR B CA 1
ATOM 6158 C C . TYR B 1 384 ? -8.953 23.984 21.219 1 97.31 384 TYR B C 1
ATOM 6160 O O . TYR B 1 384 ? -8.203 24.953 21.375 1 97.31 384 TYR B O 1
ATOM 6168 N N . SER B 1 385 ? -9.125 23.062 22.109 1 94.94 385 SER B N 1
ATOM 6169 C CA . SER B 1 385 ? -8.336 22.891 23.328 1 94.94 385 SER B CA 1
ATOM 6170 C C . SER B 1 385 ? -8.312 21.438 23.766 1 94.94 385 SER B C 1
ATOM 6172 O O . SER B 1 385 ? -8.797 20.562 23.047 1 94.94 385 SER B O 1
ATOM 6174 N N . GLU B 1 386 ? -7.707 21.219 24.938 1 91.12 386 GLU B N 1
ATOM 6175 C CA . GLU B 1 386 ? -7.582 19.859 25.453 1 91.12 386 GLU B CA 1
ATOM 6176 C C . GLU B 1 386 ? -8.953 19.25 25.719 1 91.12 386 GLU B C 1
ATOM 6178 O O . GLU B 1 386 ? -9.133 18.031 25.609 1 91.12 386 GLU B O 1
ATOM 6183 N N . LYS B 1 387 ? -9.93 20.016 25.922 1 90.94 387 LYS B N 1
ATOM 6184 C CA . LYS B 1 387 ? -11.188 19.453 26.391 1 90.94 387 LYS B CA 1
ATOM 6185 C C . LYS B 1 387 ? -12.375 20.125 25.703 1 90.94 387 LYS B C 1
ATOM 6187 O O . LYS B 1 387 ? -13.531 19.75 25.938 1 90.94 387 LYS B O 1
ATOM 6192 N N . ASP B 1 388 ? -12.102 21.109 24.922 1 94.5 388 ASP B N 1
ATOM 6193 C CA . ASP B 1 388 ? -13.219 21.922 24.453 1 94.5 388 ASP B CA 1
ATOM 6194 C C . ASP B 1 388 ? -13.484 21.703 22.969 1 94.5 388 ASP B C 1
ATOM 6196 O O . ASP B 1 388 ? -12.562 21.375 22.219 1 94.5 388 ASP B O 1
ATOM 6200 N N . HIS B 1 389 ? -14.719 21.938 22.641 1 96.88 389 HIS B N 1
ATOM 6201 C CA . HIS B 1 389 ? -15.25 21.828 21.281 1 96.88 389 HIS B CA 1
ATOM 6202 C C . HIS B 1 389 ? -15.961 23.109 20.859 1 96.88 389 HIS B C 1
ATOM 6204 O O . HIS B 1 389 ? -16.531 23.812 21.703 1 96.88 389 HIS B O 1
ATOM 6210 N N . PRO B 1 390 ? -15.906 23.453 19.625 1 97.88 390 PRO B N 1
ATOM 6211 C CA . PRO B 1 390 ? -16.547 24.719 19.219 1 97.88 390 PRO B CA 1
ATOM 6212 C C . PRO B 1 390 ? -18.062 24.625 19.234 1 97.88 390 PRO B C 1
ATOM 6214 O O . PRO B 1 390 ? -18.641 23.625 18.828 1 97.88 390 PRO B O 1
ATOM 6217 N N . ARG B 1 391 ? -18.625 25.625 19.75 1 97.75 391 ARG B N 1
ATOM 6218 C CA . ARG B 1 391 ? -20.062 25.859 19.672 1 97.75 391 ARG B CA 1
ATOM 6219 C C . ARG B 1 391 ? -20.391 26.859 18.578 1 97.75 391 ARG B C 1
ATOM 6221 O O . ARG B 1 391 ? -19.828 27.953 18.531 1 97.75 391 ARG B O 1
ATOM 6228 N N . ILE B 1 392 ? -21.312 26.5 17.719 1 97.38 392 ILE B N 1
ATOM 6229 C CA . ILE B 1 392 ? -21.641 27.328 16.562 1 97.38 392 ILE B CA 1
ATOM 6230 C C . ILE B 1 392 ? -23.109 27.703 16.594 1 97.38 392 ILE B C 1
ATOM 6232 O O . ILE B 1 392 ? -23.984 26.844 16.781 1 97.38 392 ILE B O 1
ATOM 6236 N N . GLU B 1 393 ? -23.359 28.938 16.453 1 96.06 393 GLU B N 1
ATOM 6237 C CA . GLU B 1 393 ? -24.719 29.469 16.328 1 96.06 393 GLU B CA 1
ATOM 6238 C C . GLU B 1 393 ? -24.969 30 14.922 1 96.06 393 GLU B C 1
ATOM 6240 O O . GLU B 1 393 ? -24.219 30.844 14.43 1 96.06 393 GLU B O 1
ATOM 6245 N N . ILE B 1 394 ? -25.969 29.484 14.359 1 93.12 394 ILE B N 1
ATOM 6246 C CA . ILE B 1 394 ? -26.344 29.922 13.016 1 93.12 394 ILE B CA 1
ATOM 6247 C C . ILE B 1 394 ? -27.719 30.562 13.047 1 93.12 394 ILE B C 1
ATOM 6249 O O . ILE B 1 394 ? -28.703 29.938 13.453 1 93.12 394 ILE B O 1
ATOM 6253 N N . ASN B 1 395 ? -27.719 31.766 12.609 1 91.5 395 ASN B N 1
ATOM 6254 C CA . ASN B 1 395 ? -29.016 32.438 12.477 1 91.5 395 ASN B CA 1
ATOM 6255 C C . ASN B 1 395 ? -29.797 31.891 11.281 1 91.5 395 ASN B C 1
ATOM 6257 O O . ASN B 1 395 ? -29.25 31.781 10.18 1 91.5 395 ASN B O 1
ATOM 6261 N N . LEU B 1 396 ? -30.969 31.547 11.555 1 89.12 396 LEU B N 1
ATOM 6262 C CA . LEU B 1 396 ? -31.812 30.922 10.531 1 89.12 396 LEU B CA 1
ATOM 6263 C C . LEU B 1 396 ? -32.75 31.922 9.914 1 89.12 396 LEU B C 1
ATOM 6265 O O . LEU B 1 396 ? -33.219 32.875 10.586 1 89.12 396 LEU B O 1
#